Protein 8WWF (pdb70)

Secondary structure (DSSP, 8-state):
-GGG--TT-EEEEESTTSHHHHHHHHHHHHTT-EEEEEES-HHHHHHHHHHH-SSEEEEE--TT-STTHHHHHHHHHTTTSS-SEEEE---------GGG--HHHHHHHHIIIIIHHHHHHHHHHHHHHHHT-EEEEEE--GGGTS--TT-HHHHHHHHHHHHHHHHHHHHHGGGTEEEEEEEE--BSSTTTHHHHHSHHHHHHHHHHSSSSS-B-GGGGHHHHHHHTSGGGTT--S-EEEESTTGGG-/-GGG--TT-EEEEESTTSHHHHHHHHHHHHTT-EEEEEES-HHHHHHHHHHH-SSEEEEE--TT-STTHHHHHHHHHTTTSS-SEEEE---------GGG--HHHHHHHHIIIIIHHHHHHHHHHHHHHHHT-EEEEEE--GGGT---TT-HHHHHHHHHHHHHHHHHHHHHGGGTEEEEEEEE--BSSGGGHHHHHSHHHHHHHHHHSSSSS-B-GGGGHHHHHHHTSGGGTT--S-EEEESTTGGG-/---S--TT-EEEEESTTSHHHHHHHHHHHHTT-EEEEEES-HHHHHHHHHHH-SSEEEEE--TT-STTHHHHHHHHHTTTSS-SEEEE---------GGG--HHHHHHHHIIIIIHHHHHHHHHHHHHHHHT-EEEEEE--GGGTS--TT-HHHHHHHHHHHHHHHHHHHHHGGGTEEEEEEEE-SBSSGGGHHHHHSHHHHHHHHHHSSSSS-B-GGGGHHHHHHHTSGGGTT--S-EEEESTTGGG-/--GGGGGG--TT-EEEEESTTSHHHHHHHHHHHHTT-EEEEEES-HHHHHHHHHHH-SSEEEEE--TT-STTHHHHHHHHHTTTSS-SEEEE---------GGG--HHHHHHHHIIIIIHHHHHHHHHHHHHHHHT-EEEEEE--GGGTS--TT-HHHHHHHHHHHHHHHHHHHHHGGGTEEEEEEEE-SBSSGGGHHHHHSHHHHHHHHHHSSSSS-B-GGGGHHHHHHHTSGGGTT--S-EEEESTTGGG-

Nearest PDB structures (foldseek):
  8wwf-assembly1_C  TM=1.004E+00  e=2.669E-52  Ruegeria pomeroyi DSS-3
  6le3-assembly1_F  TM=9.906E-01  e=7.449E-41  Lentibacter algarum
  3cxr-assembly1_A  TM=9.369E-01  e=1.647E-27  Streptococcus suis 05ZYH33
  4j2h-assembly1_A  TM=9.566E-01  e=4.295E-27  Sinorhizobium meliloti 1021
  5u9p-assembly1_C  TM=9.440E-01  e=1.659E-25  Burkholderia cenocepacia J2315

Radius of gyration: 27.56 Å; Cα contacts (8 Å, |Δi|>4): 2649; chains: 4; bounding box: 61×61×72 Å

Foldseek 3Di:
DLQLAPAPFEEEFEPCLWDLSVLLQLLSQVSHYEYEYEEADPVSVVVSCVPRDHHYHYDHDDQLPPVCLLVVLVVRQPPRHQGQEYELPFAAQPLAAPVRDDPVNLVSRLSNQAVSLVVNCVNRCVRNLVVLAHFYEHAAEVLLPDDDHSCVSVSVSRVNVLVVQLVCCVPPVVSHYAGEYEYEYDEDIPRCCVCVVPPVSLQVLQCLAPQRHHDDSVLVSVVSSCRGGSVCSVPHSYYHYSYNHSVVD/DQQLALAPFEEEFEPCLWDLSVLLQLLSQQRHYEYEYEEQDPVSVVVSCVNRDHHYHYDHDDQLPPVCLLVVLVVSQPPRHQGQEYALPFAAQPLAAPVRDDPVNLVSRLSNQAVSLVVNCVNRCVRNLVVLAHFYEHAAEVLLPDDDHSCVSVSVSRVNVLVVQLVCCVPPVVSHYAGEYEYEYDEDIDRCCVCVVPPVSLQVLLCLAQQRHHDYNVLVSVVSSCRGGSVCSVPHSYYHYSYNHSVVD/DCQLAPAPFEEEFEPCLWDLSVLLQLLSQQRHYAYEYEYADPVSQVVSCVVRPHHYHYDHDDQLPPVCLLVVLVVSQPPPHAGQEYELPFAAQPLAAPVRDDPVNLSSRLRNQPVSLVVNCVNRCVRNLVVLAHFYEHAAEVLLPDDDHSCDSVSVSRVNVLVVQLVCCVVRLVSHYAGEYEYEYDEDTPRCCVCVVPVVSLQVLLCLAPVSHHDYSVLVSSVSSCRGGSVCSVPHSYYHYSYNHSVVD/DPPCVCQLAPAPFEEEFEPCLWDLSVLLQLLSQQSHYAYEYEYADPVSQVVSCVNRPHHYHYDHDDQLCPVCLLVVLVVSCPPRHQGQEYELPFAAQPLAAPVRDDPVNLVSRLRNLPVSLVVNCVNRVVRNLVVLAHFAEHAAEPLLPDDDHSCVSVSVSRVNVLVVQLVCCVVPLVRHYAGEYEYEYDEDTPRCCVCVVPPVSLQVLLCLAQQRHHDYNCLVSVVSSCRGGSVCSVPHSYYHYSHNHSVVD

Sequence (1000 aa):
GYLFSVRGRVACVTGASSGLGRRAATVLAQAGAQVVGVARRADALAEWQAEAGGETHAIPYDLSDRDGLEGLARQVVDPFGAPDILVHAAGINTRQPADEVTPEGWDITLTLNLSVPFFLSQYLVPGMKARGWGRIVNFASLQTTRAFPGGIAYGASKGGVAQMTRAMAEAWSPHGITANALGPGFFRTELTAPVFADPERAARNAAQTCIGRNGEPEDLDGPLLFLCSQASAYVTGQVLMVDGGYTAKGYLFSVRGRVACVTGASSGLGRRAATVLAQAGAQVVGVARRADALAEWQAEAGGETHAIPYDLSDRDGLEGLARQVVDPFGAPDILVHAAGINTRQPADEVTPEGWDITLTLNLSVPFFLSQYLVPGMKARGWGRIVNFASLQTTRAFPGGIAYGASKGGVAQMTRAMAEAWSPHGITANALGPGFFRTELTAPVFADPERAARNAAQTCIGRNGEPEDLDGPLLFLCSQASAYVTGQVLMVDGGYTAKGYLFSVRGRVACVTGASSGLGRRAATVLAQAGAQVVGVARRADALAEWQAEAGGETHAIPYDLSDRDGLEGLARQVVDPFGAPDILVHAAGINTRQPADEVTPEGWDITLTLNLSVPFFLSQYLVPGMKARGWGRIVNFASLQTTRAFPGGIAYGASKGGVAQMTRAMAEAWSPHGITANALGPGFFRTELTAPVFADPERAARNAAQTCIGRNGEPEDLDGPLLFLCSQASAYVTGQVLMVDGGYTAKMADSGYLFSVRGRVACVTGASSGLGRRAATVLAQAGAQVVGVARRADALAEWQAEAGGETHAIPYDLSDRDGLEGLARQVVDPFGAPDILVHAAGINTRQPADEVTPEGWDITLTLNLSVPFFLSQYLVPGMKARGWGRIVNFASLQTTRAFPGGIAYGASKGGVAQMTRAMAEAWSPHGITANALGPGFFRTELTAPVFADPERAARNAAQTCIGRNGEPEDLDGPLLFLCSQASAYVTGQVLMVDGGYTAK

B-factor: mean 19.82, std 10.16, range [7.76, 86.62]

Organism: Ruegeria pomeroyi (strain ATCC 700808 / DSM 15171 / DSS-3) (NCBI:txid246200)

InterPro domains:
  IPR002347 Short-chain dehydrogenase/reductase SDR [PF13561] (19-251)
  IPR002347 Short-chain dehydrogenase/reductase SDR [PR00080] (85-96)
  IPR002347 Short-chain dehydrogenase/reductase SDR [PR00080] (138-146)
  IPR002347 Short-chain dehydrogenase/reductase SDR [PR00080] (158-177)
  IPR002347 Short-chain dehydrogenase/reductase SDR [PR00081] (14-31)
  IPR002347 Short-chain dehydrogenase/reductase SDR [PR00081] (85-96)
  IPR002347 Short-chain dehydrogenase/reductase SDR [PR00081] (132-148)
  IPR002347 Short-chain dehydrogenase/reductase SDR [PR00081] (158-177)
  IPR002347 Short-chain dehydrogenase/reductase SDR [PR00081] (179-196)
  IPR002347 Short-chain dehydrogenase/reductase SDR [PR00081] (214-234)
  IPR020904 Short-chain dehydrogenase/reductase, conserved site [PS00061] (145-173)
  IPR036291 NAD(P)-binding domain superfamily [SSF51735] (11-252)

Solvent-accessible surface area: 32198 Å² total; per-residue (Å²): 76,216,44,10,48,1,194,68,72,8,0,0,0,4,15,0,19,49,26,29,3,46,79,6,0,21,13,0,3,122,32,29,1,46,0,0,0,0,6,184,138,60,78,23,1,58,105,0,63,88,100,0,40,66,98,26,77,23,8,68,29,66,12,47,64,53,146,23,0,91,21,0,6,154,86,0,54,120,42,50,27,24,1,6,0,0,0,8,21,22,25,49,23,47,63,40,64,2,67,104,8,59,72,142,4,0,55,44,0,10,27,29,3,0,4,5,6,0,3,0,0,25,58,8,1,81,20,0,62,94,128,42,34,0,3,1,0,1,16,3,11,6,9,13,67,15,2,31,81,11,3,5,6,22,0,0,0,12,4,0,3,2,0,0,0,44,4,0,0,36,26,0,2,72,86,30,0,5,0,1,0,0,0,14,11,21,4,156,23,101,44,18,48,54,2,26,78,65,105,123,60,14,61,136,17,15,68,52,5,3,37,43,82,24,4,85,60,104,13,8,17,2,0,3,14,0,2,0,0,96,4,0,23,2,1,0,4,22,44,5,18,0,0,0,0,17,29,0,52,78,184,31,9,47,1,172,62,74,7,0,0,0,2,16,0,22,47,26,31,2,44,80,5,0,21,14,0,4,119,27,24,2,54,0,0,0,0,5,182,143,62,77,23,0,56,104,0,61,87,106,2,39,68,105,24,76,23,7,67,32,64,11,45,65,54,148,23,0,93,21,0,6,154,89,0,53,117,42,48,28,26,0,6,0,0,0,7,21,22,27,49,23,46,67,40,64,2,69,104,9,60,73,142,4,0,59,46,0,10,27,28,4,0,4,4,6,0,2,0,0,25,59,5,1,78,22,1,62,95,130,41,35,0,3,1,0,1,18,3,12,5,9,13,65,15,2,33,84,11,3,6,5,25,0,0,0,14,3,0,3,2,0,0,0,42,5,0,0,36,25,0,1,71,86,28,0,5,0,1,0,1,0,14,12,22,4,160,25,105,45,19,46,54,2,26,78,68,103,123,62,15,61,137,16,14,66,52,4,3,36,45,84,21,4,86,61,102,13,9,19,1,0,4,11,0,2,0,0,88,5,0,22,3,0,0,4,21,44,5,18,0,0,0,0,15,29,0,52,88,148,43,7,44,1,164,70,75,8,0,0,0,2,14,0,21,47,25,32,3,43,77,5,0,21,11,0,3,114,5,30,1,47,0,0,0,0,5,184,141,62,83,27,0,57,114,0,61,86,116,2,37,61,102,26,72,22,6,67,30,63,11,45,64,53,150,25,0,94,20,0,6,154,88,0,56,118,41,52,28,24,0,8,0,0,0,7,18,21,27,49,25,46,67,42,63,2,71,106,9,60,75,142,4,0,59,44,0,10,27,27,4,0,3,3,6,0,4,0,0,25,59,5,1,76,21,0,64,95,128,42,34,0,3,1,0,1,18,3,11,5,11,11,66,14,4,31,86,13,3,5,6,22,0,0,0,12,4,0,2,2,0,0,1,42,4,0,0,37,27,0,2,71,87,31,0,5,0,1,0,1,0,14,11,20,3,157,24,101,45,18,47,56,3,21,82,68,101,125,63,16,61,140,17,15,67,53,4,4,36,43,82,22,2,86,55,104,13,8,13,1,0,3,2,0,1,0,0,91,6,0,23,4,0,0,4,21,43,5,19,0,0,0,0,15,28,0,50,127,24,134,25,16,135,49,8,44,2,197,69,75,8,0,0,0,2,16,0,21,48,26,31,3,40,77,6,0,18,14,0,3,120,29,31,1,44,0,0,0,0,4,181,140,66,82,22,0,57,106,0,62,85,109,3,38,68,97,25,77,23,6,65,32,66,11,48,62,56,150,24,0,93,22,0,7,153,87,0,55,119,42,51,29,22,0,8,0,0,0,7,18,21,27,50,24,46,60,40,64,2,68,106,8,60,73,140,4,0,57,43,0,10,26,27,3,0,4,4,6,0,3,0,0,24,58,6,0,80,21,0,64,93,125,42,35,0,3,1,0,2,16,2,11,4,8,12,65,15,2,30,82,12,2,6,5,25,0,0,0,12,5,0,3,3,0,0,0,41,5,0,0,36,27,1,2,71,87,30,0,5,0,1,0,1,0,15,12,20,3,153,20,99,48,20,47,57,2,23,79,69,103,124,59,15,60,140,18,15,67,51,5,4,36,44,81,20,1,86,59,104,13,8,18,1,0,3,8,0,2,0,0,92,6,0,21,2,0,0,4,21,43,5,19,0,1,0,0,16,28,0,50

Structure (mmCIF, N/CA/C/O backbone):
data_8WWF
#
_entry.id   8WWF
#
_cell.length_a   56.140
_cell.length_b   56.156
_cell.length_c   76.185
_cell.angle_alpha   96.27
_cell.angle_beta   105.96
_cell.angle_gamma   90.70
#
_symmetry.space_group_name_H-M   'P 1'
#
loop_
_entity.id
_entity.type
_entity.pdbx_description
1 polymer '(R)-DHPS dehydrogenase HpsO'
2 water water
#
loop_
_atom_site.group_PDB
_atom_site.id
_atom_site.type_symbol
_atom_site.label_atom_id
_atom_site.label_alt_id
_atom_site.label_comp_id
_atom_site.label_asym_id
_atom_site.label_entity_id
_atom_site.label_seq_id
_atom_site.pdbx_PDB_ins_code
_atom_site.Cartn_x
_atom_site.Cartn_y
_atom_site.Cartn_z
_atom_site.occupancy
_atom_site.B_iso_or_equiv
_atom_site.auth_seq_id
_atom_site.auth_comp_id
_atom_site.auth_asym_id
_atom_site.auth_atom_id
_atom_site.pdbx_PDB_model_num
ATOM 1 N N . GLY A 1 5 ? 34.868 41.787 60.904 1.00 46.23 5 GLY A N 1
ATOM 2 C CA . GLY A 1 5 ? 34.840 43.277 61.155 1.00 46.32 5 GLY A CA 1
ATOM 3 C C . GLY A 1 5 ? 36.214 43.955 61.196 1.00 46.18 5 GLY A C 1
ATOM 4 O O . GLY A 1 5 ? 36.377 45.070 60.618 1.00 39.16 5 GLY A O 1
ATOM 5 N N . TYR A 1 6 ? 37.153 43.314 61.938 1.00 41.46 6 TYR A N 1
ATOM 6 C CA . TYR A 1 6 ? 38.643 43.521 61.913 1.00 38.42 6 TYR A CA 1
ATOM 7 C C . TYR A 1 6 ? 39.169 43.589 60.478 1.00 26.73 6 TYR A C 1
ATOM 8 O O . TYR A 1 6 ? 40.188 44.183 60.098 1.00 25.15 6 TYR A O 1
ATOM 17 N N . LEU A 1 7 ? 38.511 42.792 59.691 1.00 26.05 7 LEU A N 1
ATOM 18 C CA . LEU A 1 7 ? 38.761 42.730 58.276 1.00 21.74 7 LEU A CA 1
ATOM 19 C C . LEU A 1 7 ? 38.815 44.110 57.621 1.00 17.90 7 LEU A C 1
ATOM 20 O O . LEU A 1 7 ? 39.501 44.284 56.598 1.00 17.93 7 LEU A O 1
ATOM 25 N N . PHE A 1 8 ? 37.976 45.039 58.105 1.00 17.16 8 PHE A N 1
ATOM 26 C CA . PHE A 1 8 ? 37.810 46.384 57.508 1.00 16.75 8 PHE A CA 1
ATOM 27 C C . PHE A 1 8 ? 38.614 47.508 58.201 1.00 17.91 8 PHE A C 1
ATOM 28 O O . PHE A 1 8 ? 38.517 48.689 57.845 1.00 17.94 8 PHE A O 1
ATOM 36 N N . SER A 1 9 ? 39.454 47.098 59.155 1.00 17.44 9 SER A N 1
ATOM 37 C CA . SER A 1 9 ? 40.243 48.081 59.910 1.00 18.03 9 SER A CA 1
ATOM 38 C C . SER A 1 9 ? 41.379 48.791 59.150 1.00 17.65 9 SER A C 1
ATOM 39 O O . SER A 1 9 ? 42.052 48.194 58.352 1.00 16.87 9 SER A O 1
ATOM 42 N N . VAL A 1 10 ? 41.580 50.059 59.472 1.00 14.98 10 VAL A N 1
ATOM 43 C CA . VAL A 1 10 ? 42.736 50.771 59.037 1.00 16.60 10 VAL A CA 1
ATOM 44 C C . VAL A 1 10 ? 43.455 51.324 60.260 1.00 17.89 10 VAL A C 1
ATOM 45 O O . VAL A 1 10 ? 44.283 52.181 60.118 1.00 18.45 10 VAL A O 1
ATOM 49 N N . ARG A 1 11 ? 43.106 50.829 61.444 1.00 20.20 11 ARG A N 1
ATOM 50 C CA . ARG A 1 11 ? 43.751 51.358 62.673 1.00 22.02 11 ARG A CA 1
ATOM 51 C C . ARG A 1 11 ? 45.214 51.000 62.668 1.00 22.07 11 ARG A C 1
ATOM 52 O O . ARG A 1 11 ? 45.561 49.862 62.368 1.00 22.03 11 ARG A O 1
ATOM 60 N N . GLY A 1 12 ? 46.077 51.959 63.030 1.00 23.60 12 GLY A N 1
ATOM 61 C CA . GLY A 1 12 ? 47.529 51.748 63.048 1.00 25.96 12 GLY A CA 1
ATOM 62 C C . GLY A 1 12 ? 48.210 51.719 61.669 1.00 26.51 12 GLY A C 1
ATOM 63 O O . GLY A 1 12 ? 49.383 51.486 61.561 1.00 26.49 12 GLY A O 1
ATOM 64 N N . ARG A 1 13 ? 47.447 51.910 60.593 1.00 21.50 13 ARG A N 1
ATOM 65 C CA . ARG A 1 13 ? 48.038 52.118 59.297 1.00 20.46 13 ARG A CA 1
ATOM 66 C C . ARG A 1 13 ? 48.358 53.592 59.079 1.00 18.31 13 ARG A C 1
ATOM 67 O O . ARG A 1 13 ? 47.762 54.501 59.757 1.00 22.77 13 ARG A O 1
ATOM 75 N N . VAL A 1 14 ? 49.290 53.841 58.153 1.00 16.16 14 VAL A N 1
ATOM 76 C CA . VAL A 1 14 ? 49.646 55.159 57.714 1.00 14.70 14 VAL A CA 1
ATOM 77 C C . VAL A 1 14 ? 49.077 55.408 56.327 1.00 15.94 14 VAL A C 1
ATOM 78 O O . VAL A 1 14 ? 49.381 54.598 55.444 1.00 16.34 14 VAL A O 1
ATOM 82 N N . ALA A 1 15 ? 48.388 56.530 56.124 1.00 15.74 15 ALA A N 1
ATOM 83 C CA . ALA A 1 15 ? 47.825 56.851 54.791 1.00 14.32 15 ALA A CA 1
ATOM 84 C C . ALA A 1 15 ? 48.300 58.191 54.322 1.00 16.09 15 ALA A C 1
ATOM 85 O O . ALA A 1 15 ? 48.385 59.168 55.092 1.00 18.54 15 ALA A O 1
ATOM 87 N N . CYS A 1 16 ? 48.456 58.295 53.007 1.00 13.84 16 CYS A N 1
ATOM 88 C CA . CYS A 1 16 ? 48.702 59.584 52.407 1.00 13.93 16 CYS A CA 1
ATOM 89 C C . CYS A 1 16 ? 47.522 59.800 51.482 1.00 14.54 16 CYS A C 1
ATOM 90 O O . CYS A 1 16 ? 47.284 58.943 50.643 1.00 14.97 16 CYS A O 1
ATOM 93 N N . VAL A 1 17 ? 46.887 60.947 51.578 1.00 13.85 17 VAL A N 1
ATOM 94 C CA . VAL A 1 17 ? 45.778 61.304 50.693 1.00 14.99 17 VAL A CA 1
ATOM 95 C C . VAL A 1 17 ? 46.095 62.614 50.039 1.00 14.58 17 VAL A C 1
ATOM 96 O O . VAL A 1 17 ? 46.268 63.683 50.690 1.00 15.50 17 VAL A O 1
ATOM 100 N N . THR A 1 18 ? 46.111 62.609 48.700 1.00 14.54 18 THR A N 1
ATOM 101 C CA . THR A 1 18 ? 46.237 63.821 47.944 1.00 14.03 18 THR A CA 1
ATOM 102 C C . THR A 1 18 ? 44.882 64.405 47.654 1.00 13.81 18 THR A C 1
ATOM 103 O O . THR A 1 18 ? 43.839 63.731 47.718 1.00 15.80 18 THR A O 1
ATOM 107 N N . GLY A 1 19 ? 44.878 65.721 47.494 1.00 16.20 19 GLY A N 1
ATOM 108 C CA . GLY A 1 19 ? 43.614 66.461 47.323 1.00 16.46 19 GLY A CA 1
ATOM 109 C C . GLY A 1 19 ? 42.832 66.575 48.604 1.00 16.31 19 GLY A C 1
ATOM 110 O O . GLY A 1 19 ? 41.587 66.511 48.610 1.00 15.49 19 GLY A O 1
ATOM 111 N N . ALA A 1 20 ? 43.538 66.648 49.734 1.00 17.74 20 ALA A N 1
ATOM 112 C CA . ALA A 1 20 ? 42.864 66.496 51.001 1.00 18.08 20 ALA A CA 1
ATOM 113 C C . ALA A 1 20 ? 42.192 67.774 51.497 1.00 21.22 20 ALA A C 1
ATOM 114 O O . ALA A 1 20 ? 41.570 67.752 52.523 1.00 21.56 20 ALA A O 1
ATOM 116 N N . SER A 1 21 ? 42.316 68.885 50.793 1.00 20.89 21 SER A N 1
ATOM 117 C CA . SER A 1 21 ? 41.725 70.144 51.302 1.00 21.27 21 SER A CA 1
ATOM 118 C C . SER A 1 21 ? 40.280 70.363 50.842 1.00 21.79 21 SER A C 1
ATOM 119 O O . SER A 1 21 ? 39.570 71.194 51.401 1.00 21.03 21 SER A O 1
ATOM 122 N N . SER A 1 22 ? 39.800 69.579 49.880 1.00 21.05 22 SER A N 1
ATOM 123 C CA . SER A 1 22 ? 38.422 69.712 49.434 1.00 20.10 22 SER A CA 1
ATOM 124 C C . SER A 1 22 ? 37.859 68.413 48.863 1.00 16.78 22 SER A C 1
ATOM 125 O O . SER A 1 22 ? 38.579 67.501 48.565 1.00 15.74 22 SER A O 1
ATOM 128 N N . GLY A 1 23 ? 36.572 68.375 48.721 1.00 21.69 23 GLY A N 1
ATOM 129 C CA . GLY A 1 23 ? 35.964 67.413 47.827 1.00 18.95 23 GLY A CA 1
ATOM 130 C C . GLY A 1 23 ? 36.033 66.025 48.406 1.00 18.10 23 GLY A C 1
ATOM 131 O O . GLY A 1 23 ? 36.016 65.729 49.684 1.00 18.99 23 GLY A O 1
ATOM 132 N N . LEU A 1 24 ? 36.131 65.099 47.494 1.00 18.85 24 LEU A N 1
ATOM 133 C CA . LEU A 1 24 ? 36.186 63.701 47.908 1.00 15.74 24 LEU A CA 1
ATOM 134 C C . LEU A 1 24 ? 37.506 63.340 48.611 1.00 17.64 24 LEU A C 1
ATOM 135 O O . LEU A 1 24 ? 37.495 62.468 49.504 1.00 18.22 24 LEU A O 1
ATOM 140 N N . GLY A 1 25 ? 38.603 64.009 48.275 1.00 15.48 25 GLY A N 1
ATOM 141 C CA . GLY A 1 25 ? 39.847 63.754 48.980 1.00 14.76 25 GLY A CA 1
ATOM 142 C C . GLY A 1 25 ? 39.770 64.112 50.472 1.00 16.49 25 GLY A C 1
ATOM 143 O O . GLY A 1 25 ? 40.282 63.398 51.351 1.00 14.04 25 GLY A O 1
ATOM 144 N N . ARG A 1 26 ? 39.123 65.252 50.735 1.00 16.59 26 ARG A N 1
ATOM 145 C CA . ARG A 1 26 ? 38.933 65.672 52.117 1.00 19.04 26 ARG A CA 1
ATOM 146 C C . ARG A 1 26 ? 38.089 64.712 52.876 1.00 18.98 26 ARG A C 1
ATOM 147 O O . ARG A 1 26 ? 38.390 64.377 54.041 1.00 17.04 26 ARG A O 1
ATOM 155 N N . ARG A 1 27 ? 36.996 64.217 52.254 1.00 16.25 27 ARG A N 1
ATOM 156 C CA . ARG A 1 27 ? 36.198 63.200 52.877 1.00 17.41 27 ARG A CA 1
ATOM 157 C C . ARG A 1 27 ? 37.056 61.968 53.140 1.00 16.32 27 ARG A C 1
ATOM 158 O O . ARG A 1 27 ? 36.995 61.442 54.214 1.00 17.54 27 ARG A O 1
ATOM 166 N N . ALA A 1 28 ? 37.867 61.528 52.156 1.00 16.07 28 ALA A N 1
ATOM 167 C CA . ALA A 1 28 ? 38.605 60.267 52.309 1.00 13.09 28 ALA A CA 1
ATOM 168 C C . ALA A 1 28 ? 39.609 60.385 53.510 1.00 13.86 28 ALA A C 1
ATOM 169 O O . ALA A 1 28 ? 39.749 59.462 54.379 1.00 14.80 28 ALA A O 1
ATOM 171 N N . ALA A 1 29 ? 40.257 61.549 53.547 1.00 13.81 29 ALA A N 1
ATOM 172 C CA . ALA A 1 29 ? 41.307 61.832 54.530 1.00 13.20 29 ALA A CA 1
ATOM 173 C C . ALA A 1 29 ? 40.702 61.865 55.956 1.00 15.14 29 ALA A C 1
ATOM 174 O O . ALA A 1 29 ? 41.246 61.235 56.832 1.00 16.60 29 ALA A O 1
ATOM 176 N N . THR A 1 30 ? 39.508 62.434 56.066 1.00 15.33 30 THR A N 1
ATOM 177 C CA . THR A 1 30 ? 38.763 62.454 57.344 1.00 17.91 30 THR A CA 1
ATOM 178 C C . THR A 1 30 ? 38.253 61.074 57.758 1.00 16.67 30 THR A C 1
ATOM 179 O O . THR A 1 30 ? 38.451 60.682 58.879 1.00 19.45 30 THR A O 1
ATOM 183 N N . VAL A 1 31 ? 37.620 60.297 56.838 1.00 15.27 31 VAL A N 1
ATOM 184 C CA . VAL A 1 31 ? 37.202 58.946 57.120 1.00 16.80 31 VAL A CA 1
ATOM 185 C C . VAL A 1 31 ? 38.372 58.114 57.656 1.00 15.02 31 VAL A C 1
ATOM 186 O O . VAL A 1 31 ? 38.236 57.401 58.631 1.00 17.81 31 VAL A O 1
ATOM 190 N N . LEU A 1 32 ? 39.510 58.154 56.959 1.00 16.27 32 LEU A N 1
ATOM 191 C CA . LEU A 1 32 ? 40.686 57.366 57.331 1.00 16.03 32 LEU A CA 1
ATOM 192 C C . LEU A 1 32 ? 41.184 57.824 58.756 1.00 15.77 32 LEU A C 1
ATOM 193 O O . LEU A 1 32 ? 41.469 56.944 59.602 1.00 16.42 32 LEU A O 1
ATOM 198 N N . ALA A 1 33 ? 41.204 59.126 58.980 1.00 18.12 33 ALA A N 1
ATOM 199 C CA . ALA A 1 33 ? 41.623 59.652 60.291 1.00 18.90 33 ALA A CA 1
ATOM 200 C C . ALA A 1 33 ? 40.665 59.233 61.395 1.00 19.48 33 ALA A C 1
ATOM 201 O O . ALA A 1 33 ? 41.074 58.762 62.477 1.00 19.38 33 ALA A O 1
ATOM 203 N N . GLN A 1 34 ? 39.355 59.330 61.135 1.00 20.58 34 GLN A N 1
ATOM 204 C CA . GLN A 1 34 ? 38.365 58.893 62.134 1.00 19.21 34 GLN A CA 1
ATOM 205 C C . GLN A 1 34 ? 38.346 57.396 62.343 1.00 21.38 34 GLN A C 1
ATOM 206 O O . GLN A 1 34 ? 37.906 56.927 63.368 1.00 21.45 34 GLN A O 1
ATOM 212 N N . ALA A 1 35 ? 38.817 56.613 61.361 1.00 19.52 35 ALA A N 1
ATOM 213 C CA . ALA A 1 35 ? 38.894 55.175 61.474 1.00 17.17 35 ALA A CA 1
ATOM 214 C C . ALA A 1 35 ? 40.188 54.717 62.139 1.00 16.57 35 ALA A C 1
ATOM 215 O O . ALA A 1 35 ? 40.459 53.522 62.276 1.00 20.15 35 ALA A O 1
ATOM 217 N N . GLY A 1 36 ? 41.024 55.694 62.505 1.00 18.36 36 GLY A N 1
ATOM 218 C CA . GLY A 1 36 ? 42.248 55.443 63.226 1.00 17.02 36 GLY A CA 1
ATOM 219 C C . GLY A 1 36 ? 43.529 55.283 62.484 1.00 20.02 36 GLY A C 1
ATOM 220 O O . GLY A 1 36 ? 44.545 54.786 63.055 1.00 19.69 36 GLY A O 1
ATOM 221 N N . ALA A 1 37 ? 43.516 55.573 61.174 1.00 19.45 37 ALA A N 1
ATOM 222 C CA . ALA A 1 37 ? 44.771 55.666 60.458 1.00 18.77 37 ALA A CA 1
ATOM 223 C C . ALA A 1 37 ? 45.476 56.987 60.780 1.00 16.34 37 ALA A C 1
ATOM 224 O O . ALA A 1 37 ? 44.810 58.023 60.991 1.00 17.97 37 ALA A O 1
ATOM 226 N N . GLN A 1 38 ? 46.796 56.990 60.770 1.00 17.41 38 GLN A N 1
ATOM 227 C CA . GLN A 1 38 ? 47.527 58.217 60.780 1.00 15.79 38 GLN A CA 1
ATOM 228 C C . GLN A 1 38 ? 47.582 58.754 59.352 1.00 17.44 38 GLN A C 1
ATOM 229 O O . GLN A 1 38 ? 48.125 58.125 58.440 1.00 18.56 38 GLN A O 1
ATOM 235 N N . VAL A 1 39 ? 47.103 59.964 59.188 1.00 15.43 39 VAL A N 1
ATOM 236 C CA . VAL A 1 39 ? 46.881 60.492 57.820 1.00 16.45 39 VAL A CA 1
ATOM 237 C C . VAL A 1 39 ? 47.695 61.698 57.477 1.00 16.85 39 VAL A C 1
ATOM 238 O O . VAL A 1 39 ? 47.603 62.776 58.121 1.00 17.67 39 VAL A O 1
ATOM 242 N N . VAL A 1 40 ? 48.399 61.584 56.349 1.00 17.19 40 VAL A N 1
ATOM 243 C CA . VAL A 1 40 ? 49.099 62.675 55.768 1.00 17.91 40 VAL A CA 1
ATOM 244 C C . VAL A 1 40 ? 48.240 63.222 54.591 1.00 18.57 40 VAL A C 1
ATOM 245 O O . VAL A 1 40 ? 48.060 62.547 53.604 1.00 17.94 40 VAL A O 1
ATOM 249 N N . GLY A 1 41 ? 47.786 64.465 54.723 1.00 15.56 41 GLY A N 1
ATOM 250 C CA . GLY A 1 41 ? 46.939 65.121 53.769 1.00 17.39 41 GLY A CA 1
ATOM 251 C C . GLY A 1 41 ? 47.804 66.082 53.002 1.00 18.58 41 GLY A C 1
ATOM 252 O O . GLY A 1 41 ? 48.577 66.898 53.599 1.00 19.41 41 GLY A O 1
ATOM 253 N N . VAL A 1 42 ? 47.723 65.972 51.679 1.00 15.73 42 VAL A N 1
ATOM 254 C CA . VAL A 1 42 ? 48.426 66.833 50.780 1.00 17.64 42 VAL A CA 1
ATOM 255 C C . VAL A 1 42 ? 47.447 67.644 49.912 1.00 19.87 42 VAL A C 1
ATOM 256 O O . VAL A 1 42 ? 46.521 67.064 49.368 1.00 20.41 42 VAL A O 1
ATOM 260 N N . ALA A 1 43 ? 47.706 68.964 49.762 1.00 18.45 43 ALA A N 1
ATOM 261 C CA . ALA A 1 43 ? 46.951 69.813 48.927 1.00 18.54 43 ALA A CA 1
ATOM 262 C C . ALA A 1 43 ? 47.691 71.140 48.793 1.00 20.15 43 ALA A C 1
ATOM 263 O O . ALA A 1 43 ? 48.655 71.350 49.503 1.00 20.86 43 ALA A O 1
ATOM 265 N N . ARG A 1 44 ? 47.229 72.017 47.910 1.00 22.57 44 ARG A N 1
ATOM 266 C CA . ARG A 1 44 ? 47.954 73.296 47.641 1.00 24.99 44 ARG A CA 1
ATOM 267 C C . ARG A 1 44 ? 48.098 74.249 48.883 1.00 28.02 44 ARG A C 1
ATOM 268 O O . ARG A 1 44 ? 49.184 74.771 49.176 1.00 30.22 44 ARG A O 1
ATOM 276 N N . ARG A 1 45 ? 46.988 74.458 49.548 1.00 28.98 45 ARG A N 1
ATOM 277 C CA . ARG A 1 45 ? 46.753 75.577 50.437 1.00 36.52 45 ARG A CA 1
ATOM 278 C C . ARG A 1 45 ? 46.831 75.152 51.869 1.00 34.26 45 ARG A C 1
ATOM 279 O O . ARG A 1 45 ? 45.988 74.354 52.347 1.00 36.11 45 ARG A O 1
ATOM 287 N N . ALA A 1 46 ? 47.830 75.682 52.544 1.00 35.49 46 ALA A N 1
ATOM 288 C CA . ALA A 1 46 ? 47.959 75.477 53.972 1.00 34.07 46 ALA A CA 1
ATOM 289 C C . ALA A 1 46 ? 46.696 75.822 54.747 1.00 34.35 46 ALA A C 1
ATOM 290 O O . ALA A 1 46 ? 46.380 75.154 55.706 1.00 28.28 46 ALA A O 1
ATOM 292 N N . ASP A 1 47 ? 45.993 76.887 54.398 1.00 37.01 47 ASP A N 1
ATOM 293 C CA . ASP A 1 47 ? 44.846 77.298 55.256 1.00 37.87 47 ASP A CA 1
ATOM 294 C C . ASP A 1 47 ? 43.704 76.316 55.088 1.00 30.64 47 ASP A C 1
ATOM 295 O O . ASP A 1 47 ? 43.013 75.954 56.059 1.00 29.00 47 ASP A O 1
ATOM 300 N N . ALA A 1 48 ? 43.540 75.786 53.877 1.00 27.57 48 ALA A N 1
ATOM 301 C CA . ALA A 1 48 ? 42.535 74.768 53.714 1.00 26.26 48 ALA A CA 1
ATOM 302 C C . ALA A 1 48 ? 42.898 73.462 54.401 1.00 22.53 48 ALA A C 1
ATOM 303 O O . ALA A 1 48 ? 42.025 72.791 54.955 1.00 22.70 48 ALA A O 1
ATOM 305 N N . LEU A 1 49 ? 44.182 73.084 54.365 1.00 23.55 49 LEU A N 1
ATOM 306 C CA . LEU A 1 49 ? 44.608 71.901 55.107 1.00 22.38 49 LEU A CA 1
ATOM 307 C C . LEU A 1 49 ? 44.409 72.060 56.607 1.00 21.63 49 LEU A C 1
ATOM 308 O O . LEU A 1 49 ? 44.101 71.108 57.308 1.00 20.17 49 LEU A O 1
ATOM 313 N N . ALA A 1 50 ? 44.535 73.280 57.102 1.00 22.32 50 ALA A N 1
ATOM 314 C CA . ALA A 1 50 ? 44.423 73.468 58.577 1.00 25.96 50 ALA A CA 1
ATOM 315 C C . ALA A 1 50 ? 42.957 73.304 59.039 1.00 25.26 50 ALA A C 1
ATOM 316 O O . ALA A 1 50 ? 42.631 72.683 60.086 1.00 24.93 50 ALA A O 1
ATOM 318 N N . GLU A 1 51 ? 42.060 73.789 58.212 1.00 29.41 51 GLU A N 1
ATOM 319 C CA . GLU A 1 51 ? 40.637 73.542 58.464 1.00 31.34 51 GLU A CA 1
ATOM 320 C C . GLU A 1 51 ? 40.363 72.031 58.382 1.00 27.38 51 GLU A C 1
ATOM 321 O O . GLU A 1 51 ? 39.640 71.417 59.217 1.00 26.91 51 GLU A O 1
ATOM 327 N N . TRP A 1 52 ? 40.951 71.376 57.377 1.00 25.12 52 TRP A N 1
ATOM 328 C CA . TRP A 1 52 ? 40.775 69.919 57.306 1.00 22.89 52 TRP A CA 1
ATOM 329 C C . TRP A 1 52 ? 41.185 69.205 58.647 1.00 22.09 52 TRP A C 1
ATOM 330 O O . TRP A 1 52 ? 40.454 68.325 59.201 1.00 21.05 52 TRP A O 1
ATOM 341 N N . GLN A 1 53 ? 42.359 69.587 59.175 1.00 23.07 53 GLN A N 1
ATOM 342 C CA . GLN A 1 53 ? 42.950 68.941 60.336 1.00 21.96 53 GLN A CA 1
ATOM 343 C C . GLN A 1 53 ? 42.008 69.180 61.544 1.00 24.57 53 GLN A C 1
ATOM 344 O O . GLN A 1 53 ? 41.742 68.291 62.342 1.00 24.87 53 GLN A O 1
ATOM 350 N N . ALA A 1 54 ? 41.440 70.384 61.584 1.00 30.87 54 ALA A N 1
ATOM 351 C CA . ALA A 1 54 ? 40.471 70.765 62.642 1.00 29.34 54 ALA A CA 1
ATOM 352 C C . ALA A 1 54 ? 39.206 69.857 62.655 1.00 33.80 54 ALA A C 1
ATOM 353 O O . ALA A 1 54 ? 38.805 69.362 63.708 1.00 39.77 54 ALA A O 1
ATOM 355 N N . GLU A 1 55 ? 38.609 69.619 61.490 1.00 33.97 55 GLU A N 1
ATOM 356 C CA . GLU A 1 55 ? 37.474 68.712 61.342 1.00 35.54 55 GLU A CA 1
ATOM 357 C C . GLU A 1 55 ? 37.793 67.253 61.524 1.00 30.51 55 GLU A C 1
ATOM 358 O O . GLU A 1 55 ? 36.949 66.463 61.961 1.00 33.66 55 GLU A O 1
ATOM 364 N N . ALA A 1 56 ? 38.995 66.855 61.141 1.00 28.52 56 ALA A N 1
ATOM 365 C CA . ALA A 1 56 ? 39.275 65.436 60.958 1.00 27.79 56 ALA A CA 1
ATOM 366 C C . ALA A 1 56 ? 39.465 64.688 62.250 1.00 30.78 56 ALA A C 1
ATOM 367 O O . ALA A 1 56 ? 39.171 63.508 62.307 1.00 28.40 56 ALA A O 1
ATOM 369 N N . GLY A 1 57 ? 40.008 65.355 63.278 1.00 31.43 57 GLY A N 1
ATOM 370 C CA . GLY A 1 57 ? 40.347 64.669 64.502 1.00 27.39 57 GLY A CA 1
ATOM 371 C C . GLY A 1 57 ? 41.440 63.660 64.253 1.00 27.40 57 GLY A C 1
ATOM 372 O O . GLY A 1 57 ? 42.217 63.784 63.292 1.00 27.64 57 GLY A O 1
ATOM 373 N N . GLY A 1 58 ? 41.409 62.586 65.042 1.00 27.78 58 GLY A N 1
ATOM 374 C CA . GLY A 1 58 ? 42.463 61.574 65.075 1.00 28.85 58 GLY A CA 1
ATOM 375 C C . GLY A 1 58 ? 43.848 62.176 65.055 1.00 27.90 58 GLY A C 1
ATOM 376 O O . GLY A 1 58 ? 44.078 63.193 65.660 1.00 28.47 58 GLY A O 1
ATOM 377 N N . GLU A 1 59 ? 44.729 61.590 64.263 1.00 25.76 59 GLU A N 1
ATOM 378 C CA . GLU A 1 59 ? 46.153 61.931 64.181 1.00 25.20 59 GLU A CA 1
ATOM 379 C C . GLU A 1 59 ? 46.457 62.168 62.716 1.00 22.64 59 GLU A C 1
ATOM 380 O O . GLU A 1 59 ? 46.384 61.217 61.907 1.00 21.49 59 GLU A O 1
ATOM 386 N N . THR A 1 60 ? 46.745 63.402 62.384 1.00 23.05 60 THR A N 1
ATOM 387 C CA . THR A 1 60 ? 46.987 63.815 61.011 1.00 22.57 60 THR A CA 1
ATOM 388 C C . THR A 1 60 ? 48.191 64.735 60.934 1.00 25.54 60 THR A C 1
ATOM 389 O O . THR A 1 60 ? 48.671 65.249 61.980 1.00 24.26 60 THR A O 1
ATOM 393 N N . HIS A 1 61 ? 48.656 64.953 59.712 1.00 21.56 61 HIS A N 1
ATOM 394 C CA . HIS A 1 61 ? 49.678 65.884 59.359 1.00 22.52 61 HIS A CA 1
ATOM 395 C C . HIS A 1 61 ? 49.360 66.450 57.956 1.00 22.14 61 HIS A C 1
ATOM 396 O O . HIS A 1 61 ? 48.943 65.684 57.050 1.00 21.67 61 HIS A O 1
ATOM 403 N N . ALA A 1 62 ? 49.515 67.757 57.794 1.00 20.02 62 ALA A N 1
ATOM 404 C CA . ALA A 1 62 ? 49.299 68.493 56.561 1.00 22.02 62 ALA A CA 1
ATOM 405 C C . ALA A 1 62 ? 50.589 68.864 55.853 1.00 24.47 62 ALA A C 1
ATOM 406 O O . ALA A 1 62 ? 51.546 69.327 56.494 1.00 27.89 62 ALA A O 1
ATOM 408 N N . ILE A 1 63 ? 50.615 68.709 54.524 1.00 24.23 63 ILE A N 1
ATOM 409 C CA . ILE A 1 63 ? 51.720 69.157 53.716 1.00 22.01 63 ILE A CA 1
ATOM 410 C C . ILE A 1 63 ? 51.229 69.974 52.533 1.00 23.79 63 ILE A C 1
ATOM 411 O O . ILE A 1 63 ? 50.637 69.421 51.559 1.00 20.44 63 ILE A O 1
ATOM 416 N N . PRO A 1 64 ? 51.482 71.301 52.552 1.00 21.64 64 PRO A N 1
ATOM 417 C CA . PRO A 1 64 ? 51.141 72.124 51.440 1.00 23.01 64 PRO A CA 1
ATOM 418 C C . PRO A 1 64 ? 52.101 71.892 50.290 1.00 21.58 64 PRO A C 1
ATOM 419 O O . PRO A 1 64 ? 53.323 71.922 50.441 1.00 21.44 64 PRO A O 1
ATOM 423 N N . TYR A 1 65 ? 51.559 71.504 49.142 1.00 20.36 65 TYR A N 1
ATOM 424 C CA . TYR A 1 65 ? 52.388 71.209 48.002 1.00 17.49 65 TYR A CA 1
ATOM 425 C C . TYR A 1 65 ? 51.557 71.399 46.763 1.00 18.52 65 TYR A C 1
ATOM 426 O O . TYR A 1 65 ? 50.396 70.999 46.784 1.00 18.89 65 TYR A O 1
ATOM 435 N N . ASP A 1 66 ? 52.147 71.945 45.704 1.00 18.49 66 ASP A N 1
ATOM 436 C CA . ASP A 1 66 ? 51.457 72.165 44.423 1.00 18.90 66 ASP A CA 1
ATOM 437 C C . ASP A 1 66 ? 51.783 70.971 43.544 1.00 18.29 66 ASP A C 1
ATOM 438 O O . ASP A 1 66 ? 52.927 70.798 43.016 1.00 19.66 66 ASP A O 1
ATOM 443 N N . LEU A 1 67 ? 50.831 70.089 43.492 1.00 20.86 67 LEU A N 1
ATOM 444 C CA . LEU A 1 67 ? 51.063 68.798 42.833 1.00 25.52 67 LEU A CA 1
ATOM 445 C C . LEU A 1 67 ? 51.271 68.941 41.323 1.00 27.90 67 LEU A C 1
ATOM 446 O O . LEU A 1 67 ? 51.657 67.999 40.682 1.00 33.43 67 LEU A O 1
ATOM 451 N N . SER A 1 68 ? 51.085 70.136 40.747 1.00 28.00 68 SER A N 1
ATOM 452 C CA . SER A 1 68 ? 51.479 70.381 39.362 1.00 24.40 68 SER A CA 1
ATOM 453 C C . SER A 1 68 ? 52.987 70.420 39.165 1.00 27.63 68 SER A C 1
ATOM 454 O O . SER A 1 68 ? 53.455 70.400 38.022 1.00 24.85 68 SER A O 1
ATOM 457 N N . ASP A 1 69 ? 53.744 70.526 40.281 1.00 25.80 69 ASP A N 1
ATOM 458 C CA . ASP A 1 69 ? 55.244 70.496 40.299 1.00 28.94 69 ASP A CA 1
ATOM 459 C C . ASP A 1 69 ? 55.672 69.033 40.374 1.00 27.72 69 ASP A C 1
ATOM 460 O O . ASP A 1 69 ? 55.737 68.438 41.458 1.00 27.62 69 ASP A O 1
ATOM 465 N N . ARG A 1 70 ? 55.950 68.467 39.221 1.00 30.21 70 ARG A N 1
ATOM 466 C CA . ARG A 1 70 ? 56.500 67.097 39.132 1.00 30.47 70 ARG A CA 1
ATOM 467 C C . ARG A 1 70 ? 57.964 66.902 39.456 1.00 33.58 70 ARG A C 1
ATOM 468 O O . ARG A 1 70 ? 58.368 65.809 39.927 1.00 34.81 70 ARG A O 1
ATOM 476 N N . ASP A 1 71 ? 58.753 67.940 39.211 1.00 32.83 71 ASP A N 1
ATOM 477 C CA . ASP A 1 71 ? 60.149 67.944 39.538 1.00 35.12 71 ASP A CA 1
ATOM 478 C C . ASP A 1 71 ? 60.318 67.758 41.036 1.00 31.31 71 ASP A C 1
ATOM 479 O O . ASP A 1 71 ? 61.286 67.165 41.450 1.00 30.75 71 ASP A O 1
ATOM 484 N N . GLY A 1 72 ? 59.395 68.284 41.832 1.00 27.70 72 GLY A N 1
ATOM 485 C CA . GLY A 1 72 ? 59.556 68.274 43.259 1.00 24.81 72 GLY A CA 1
ATOM 486 C C . GLY A 1 72 ? 58.940 67.074 43.923 1.00 22.80 72 GLY A C 1
ATOM 487 O O . GLY A 1 72 ? 58.865 66.981 45.183 1.00 22.67 72 GLY A O 1
ATOM 488 N N . LEU A 1 73 ? 58.385 66.175 43.118 1.00 22.06 73 LEU A N 1
ATOM 489 C CA . LEU A 1 73 ? 57.570 65.130 43.711 1.00 21.86 73 LEU A CA 1
ATOM 490 C C . LEU A 1 73 ? 58.350 64.096 44.580 1.00 22.45 73 LEU A C 1
ATOM 491 O O . LEU A 1 73 ? 57.862 63.499 45.626 1.00 19.73 73 LEU A O 1
ATOM 496 N N . GLU A 1 74 ? 59.627 63.891 44.228 1.00 22.61 74 GLU A N 1
ATOM 497 C CA . GLU A 1 74 ? 60.445 63.004 45.005 1.00 23.20 74 GLU A CA 1
ATOM 498 C C . GLU A 1 74 ? 60.697 63.625 46.421 1.00 22.04 74 GLU A C 1
ATOM 499 O O . GLU A 1 74 ? 60.619 62.927 47.364 1.00 20.68 74 GLU A O 1
ATOM 505 N N . GLY A 1 75 ? 60.834 64.939 46.488 1.00 21.32 75 GLY A N 1
ATOM 506 C CA . GLY A 1 75 ? 60.943 65.687 47.759 1.00 21.80 75 GLY A CA 1
ATOM 507 C C . GLY A 1 75 ? 59.663 65.687 48.533 1.00 19.36 75 GLY A C 1
ATOM 508 O O . GLY A 1 75 ? 59.675 65.538 49.720 1.00 19.95 75 GLY A O 1
ATOM 509 N N . LEU A 1 76 ? 58.522 65.730 47.832 1.00 16.60 76 LEU A N 1
ATOM 510 C CA . LEU A 1 76 ? 57.263 65.572 48.537 1.00 17.96 76 LEU A CA 1
ATOM 511 C C . LEU A 1 76 ? 57.210 64.218 49.211 1.00 16.54 76 LEU A C 1
ATOM 512 O O . LEU A 1 76 ? 56.726 64.045 50.320 1.00 17.62 76 LEU A O 1
ATOM 517 N N . ALA A 1 77 ? 57.556 63.187 48.456 1.00 18.19 77 ALA A N 1
ATOM 518 C CA . ALA A 1 77 ? 57.517 61.850 49.025 1.00 18.96 77 ALA A CA 1
ATOM 519 C C . ALA A 1 77 ? 58.353 61.692 50.318 1.00 17.49 77 ALA A C 1
ATOM 520 O O . ALA A 1 77 ? 57.926 61.040 51.276 1.00 20.80 77 ALA A O 1
ATOM 522 N N . ARG A 1 78 ? 59.530 62.312 50.367 1.00 18.43 78 ARG A N 1
ATOM 523 C CA . ARG A 1 78 ? 60.340 62.325 51.623 1.00 20.20 78 ARG A CA 1
ATOM 524 C C . ARG A 1 78 ? 59.562 63.043 52.733 1.00 17.68 78 ARG A C 1
ATOM 525 O O . ARG A 1 78 ? 59.543 62.617 53.875 1.00 20.02 78 ARG A O 1
ATOM 533 N N . GLN A 1 79 ? 58.896 64.129 52.395 1.00 20.77 79 GLN A N 1
ATOM 534 C CA . GLN A 1 79 ? 58.057 64.863 53.370 1.00 20.02 79 GLN A CA 1
ATOM 535 C C . GLN A 1 79 ? 56.950 63.982 53.874 1.00 20.27 79 GLN A C 1
ATOM 536 O O . GLN A 1 79 ? 56.648 63.922 55.078 1.00 18.71 79 GLN A O 1
ATOM 542 N N . VAL A 1 80 ? 56.357 63.187 52.955 1.00 18.58 80 VAL A N 1
ATOM 543 C CA . VAL A 1 80 ? 55.239 62.366 53.320 1.00 19.32 80 VAL A CA 1
ATOM 544 C C . VAL A 1 80 ? 55.575 61.302 54.341 1.00 18.19 80 VAL A C 1
ATOM 545 O O . VAL A 1 80 ? 54.806 61.014 55.222 1.00 18.92 80 VAL A O 1
ATOM 549 N N . VAL A 1 81 ? 56.763 60.744 54.249 1.00 20.31 81 VAL A N 1
ATOM 550 C CA . VAL A 1 81 ? 57.166 59.667 55.159 1.00 19.38 81 VAL A CA 1
ATOM 551 C C . VAL A 1 81 ? 57.652 60.166 56.510 1.00 19.77 81 VAL A C 1
ATOM 552 O O . VAL A 1 81 ? 57.743 59.399 57.416 1.00 20.75 81 VAL A O 1
ATOM 556 N N . ASP A 1 82 ? 57.943 61.425 56.608 1.00 19.94 82 ASP A N 1
ATOM 557 C CA . ASP A 1 82 ? 58.534 61.977 57.872 1.00 24.04 82 ASP A CA 1
ATOM 558 C C . ASP A 1 82 ? 57.658 61.925 59.138 1.00 23.09 82 ASP A C 1
ATOM 559 O O . ASP A 1 82 ? 58.116 61.478 60.187 1.00 24.89 82 ASP A O 1
ATOM 564 N N . PRO A 1 83 ? 56.393 62.317 59.059 1.00 21.70 83 PRO A N 1
ATOM 565 C CA . PRO A 1 83 ? 55.631 62.369 60.345 1.00 20.68 83 PRO A CA 1
ATOM 566 C C . PRO A 1 83 ? 55.354 61.036 61.047 1.00 21.24 83 PRO A C 1
ATOM 567 O O . PRO A 1 83 ? 55.462 60.942 62.270 1.00 23.01 83 PRO A O 1
ATOM 571 N N . PHE A 1 84 ? 54.961 60.013 60.279 1.00 18.81 84 PHE A N 1
ATOM 572 C CA . PHE A 1 84 ? 54.498 58.758 60.798 1.00 18.64 84 PHE A CA 1
ATOM 573 C C . PHE A 1 84 ? 55.238 57.534 60.206 1.00 18.54 84 PHE A C 1
ATOM 574 O O . PHE A 1 84 ? 54.962 56.383 60.530 1.00 19.90 84 PHE A O 1
ATOM 582 N N . GLY A 1 85 ? 56.179 57.772 59.330 1.00 18.53 85 GLY A N 1
ATOM 583 C CA . GLY A 1 85 ? 56.860 56.683 58.640 1.00 19.05 85 GLY A CA 1
ATOM 584 C C . GLY A 1 85 ? 56.215 56.416 57.305 1.00 17.30 85 GLY A C 1
ATOM 585 O O . GLY A 1 85 ? 55.280 57.122 56.902 1.00 17.64 85 GLY A O 1
ATOM 586 N N . ALA A 1 86 ? 56.668 55.348 56.676 1.00 18.36 86 ALA A N 1
ATOM 587 C CA . ALA A 1 86 ? 56.204 55.060 55.300 1.00 18.86 86 ALA A CA 1
ATOM 588 C C . ALA A 1 86 ? 54.721 54.783 55.298 1.00 18.47 86 ALA A C 1
ATOM 589 O O . ALA A 1 86 ? 54.222 53.991 56.113 1.00 19.25 86 ALA A O 1
ATOM 591 N N . PRO A 1 87 ? 54.004 55.416 54.363 1.00 17.37 87 PRO A N 1
ATOM 592 C CA . PRO A 1 87 ? 52.582 55.076 54.288 1.00 16.98 87 PRO A CA 1
ATOM 593 C C . PRO A 1 87 ? 52.312 53.677 53.742 1.00 15.90 87 PRO A C 1
ATOM 594 O O . PRO A 1 87 ? 53.028 53.167 52.861 1.00 17.38 87 PRO A O 1
ATOM 598 N N . ASP A 1 88 ? 51.269 53.070 54.285 1.00 14.16 88 ASP A N 1
ATOM 599 C CA . ASP A 1 88 ? 50.777 51.750 53.901 1.00 16.19 88 ASP A CA 1
ATOM 600 C C . ASP A 1 88 ? 49.656 51.903 52.836 1.00 15.63 88 ASP A C 1
ATOM 601 O O . ASP A 1 88 ? 49.357 50.982 52.111 1.00 15.48 88 ASP A O 1
ATOM 606 N N . ILE A 1 89 ? 49.025 53.065 52.820 1.00 13.27 89 ILE A N 1
ATOM 607 C CA . ILE A 1 89 ? 47.812 53.338 52.029 1.00 14.61 89 ILE A CA 1
ATOM 608 C C . ILE A 1 89 ? 48.093 54.638 51.283 1.00 15.28 89 ILE A C 1
ATOM 609 O O . ILE A 1 89 ? 48.539 55.641 51.906 1.00 14.52 89 ILE A O 1
ATOM 614 N N . LEU A 1 90 ? 47.800 54.698 49.992 1.00 13.38 90 LEU A N 1
ATOM 615 C CA . LEU A 1 90 ? 47.984 55.927 49.227 1.00 12.06 90 LEU A CA 1
ATOM 616 C C . LEU A 1 90 ? 46.717 56.174 48.375 1.00 12.92 90 LEU A C 1
ATOM 617 O O . LEU A 1 90 ? 46.363 55.343 47.576 1.00 13.13 90 LEU A O 1
ATOM 622 N N . VAL A 1 91 ? 46.122 57.349 48.526 1.00 12.38 91 VAL A N 1
ATOM 623 C CA . VAL A 1 91 ? 44.826 57.711 47.915 1.00 11.83 91 VAL A CA 1
ATOM 624 C C . VAL A 1 91 ? 45.038 58.893 47.054 1.00 11.38 91 VAL A C 1
ATOM 625 O O . VAL A 1 91 ? 45.355 59.959 47.593 1.00 13.35 91 VAL A O 1
ATOM 629 N N . HIS A 1 92 ? 44.892 58.748 45.711 1.00 11.48 92 HIS A N 1
ATOM 630 C CA . HIS A 1 92 ? 45.174 59.788 44.782 1.00 11.69 92 HIS A CA 1
ATOM 631 C C . HIS A 1 92 ? 43.891 60.501 44.391 1.00 13.60 92 HIS A C 1
ATOM 632 O O . HIS A 1 92 ? 43.343 60.283 43.301 1.00 13.37 92 HIS A O 1
ATOM 639 N N . ALA A 1 93 ? 43.444 61.387 45.273 1.00 14.53 93 ALA A N 1
ATOM 640 C CA . ALA A 1 93 ? 42.187 62.106 45.061 1.00 15.14 93 ALA A CA 1
ATOM 641 C C . ALA A 1 93 ? 42.340 63.523 44.505 1.00 16.39 93 ALA A C 1
ATOM 642 O O . ALA A 1 93 ? 41.335 64.121 44.117 1.00 19.37 93 ALA A O 1
ATOM 644 N N . ALA A 1 94 ? 43.534 64.044 44.352 1.00 15.96 94 ALA A N 1
ATOM 645 C CA . ALA A 1 94 ? 43.759 65.331 43.686 1.00 16.69 94 ALA A CA 1
ATOM 646 C C . ALA A 1 94 ? 43.401 65.182 42.199 1.00 18.12 94 ALA A C 1
ATOM 647 O O . ALA A 1 94 ? 43.626 64.119 41.617 1.00 20.91 94 ALA A O 1
ATOM 649 N N . GLY A 1 95 ? 42.794 66.175 41.612 1.00 17.74 95 GLY A N 1
ATOM 650 C CA . GLY A 1 95 ? 42.427 66.050 40.205 1.00 17.30 95 GLY A CA 1
ATOM 651 C C . GLY A 1 95 ? 41.845 67.352 39.694 1.00 17.29 95 GLY A C 1
ATOM 652 O O . GLY A 1 95 ? 41.416 68.194 40.507 1.00 17.58 95 GLY A O 1
ATOM 653 N N . ILE A 1 96 ? 41.760 67.472 38.376 1.00 13.99 96 ILE A N 1
ATOM 654 C CA . ILE A 1 96 ? 41.237 68.674 37.766 1.00 13.38 96 ILE A CA 1
ATOM 655 C C . ILE A 1 96 ? 40.413 68.307 36.593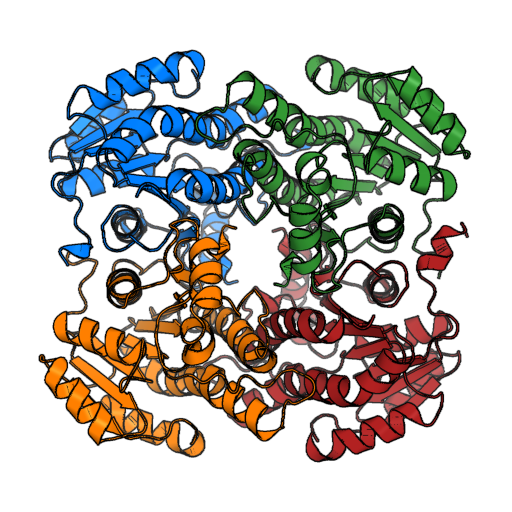 1.00 13.57 96 ILE A C 1
ATOM 656 O O . ILE A 1 96 ? 40.738 67.362 35.922 1.00 11.73 96 ILE A O 1
ATOM 661 N N . ASN A 1 97 ? 39.395 69.114 36.300 1.00 12.87 97 ASN A N 1
ATOM 662 C CA . ASN A 1 97 ? 38.697 69.107 35.013 1.00 13.68 97 ASN A CA 1
ATOM 663 C C . ASN A 1 97 ? 38.562 70.532 34.511 1.00 13.59 97 ASN A C 1
ATOM 664 O O . ASN A 1 97 ? 37.853 71.357 35.116 1.00 13.45 97 ASN A O 1
ATOM 669 N N . THR A 1 98 ? 39.306 70.840 33.442 1.00 12.39 98 THR A N 1
ATOM 670 C CA . THR A 1 98 ? 39.334 72.207 32.891 1.00 12.85 98 THR A CA 1
ATOM 671 C C . THR A 1 98 ? 38.070 72.521 32.124 1.00 12.78 98 THR A C 1
ATOM 672 O O . THR A 1 98 ? 37.796 73.694 31.756 1.00 15.60 98 THR A O 1
ATOM 676 N N . ARG A 1 99 ? 37.303 71.480 31.785 1.00 11.84 99 ARG A N 1
ATOM 677 C CA . ARG A 1 99 ? 36.012 71.556 31.052 1.00 12.17 99 ARG A CA 1
ATOM 678 C C . ARG A 1 99 ? 36.123 72.199 29.705 1.00 13.29 99 ARG A C 1
ATOM 679 O O . ARG A 1 99 ? 35.140 72.758 29.197 1.00 15.17 99 ARG A O 1
ATOM 687 N N . GLN A 1 100 ? 37.284 72.074 29.045 1.00 11.30 100 GLN A N 1
ATOM 688 C CA . GLN A 1 100 ? 37.459 72.639 27.692 1.00 11.84 100 GLN A CA 1
ATOM 689 C C . GLN A 1 100 ? 36.970 71.648 26.670 1.00 11.84 100 GLN A C 1
ATOM 690 O O . GLN A 1 100 ? 37.505 70.480 26.570 1.00 12.42 100 GLN A O 1
ATOM 696 N N . PRO A 1 101 ? 35.909 72.007 25.909 1.00 12.52 101 PRO A N 1
ATOM 697 C CA . PRO A 1 101 ? 35.545 71.130 24.857 1.00 14.09 101 PRO A CA 1
ATOM 698 C C . PRO A 1 101 ? 36.670 70.991 23.807 1.00 14.19 101 PRO A C 1
ATOM 699 O O . PRO A 1 101 ? 37.519 71.846 23.685 1.00 10.94 101 PRO A O 1
ATOM 703 N N . ALA A 1 102 ? 36.616 69.908 23.025 1.00 14.25 102 ALA A N 1
ATOM 704 C CA . ALA A 1 102 ? 37.704 69.568 22.126 1.00 13.02 102 ALA A CA 1
ATOM 705 C C . ALA A 1 102 ? 38.230 70.741 21.317 1.00 12.68 102 ALA A C 1
ATOM 706 O O . ALA A 1 102 ? 39.423 70.979 21.256 1.00 13.89 102 ALA A O 1
ATOM 708 N N . ASP A 1 103 ? 37.337 71.498 20.702 1.00 12.19 103 ASP A N 1
ATOM 709 C CA . ASP A 1 103 ? 37.791 72.588 19.781 1.00 14.19 103 ASP A CA 1
ATOM 710 C C . ASP A 1 103 ? 38.471 73.713 20.519 1.00 15.22 103 ASP A C 1
ATOM 711 O O . ASP A 1 103 ? 39.180 74.552 19.919 1.00 16.69 103 ASP A O 1
ATOM 716 N N . GLU A 1 104 ? 38.254 73.803 21.783 1.00 11.89 104 GLU A N 1
ATOM 717 C CA . GLU A 1 104 ? 38.802 74.850 22.612 1.00 14.27 104 GLU A CA 1
ATOM 718 C C . GLU A 1 104 ? 39.879 74.383 23.580 1.00 14.23 104 GLU A C 1
ATOM 719 O O . GLU A 1 104 ? 40.327 75.109 24.502 1.00 12.93 104 GLU A O 1
ATOM 725 N N . VAL A 1 105 ? 40.286 73.109 23.483 1.00 11.40 105 VAL A N 1
ATOM 726 C CA . VAL A 1 105 ? 41.408 72.660 24.290 1.00 11.22 105 VAL A CA 1
ATOM 727 C C . VAL A 1 105 ? 42.675 73.438 24.017 1.00 10.99 105 VAL A C 1
ATOM 728 O O . VAL A 1 105 ? 42.964 73.689 22.808 1.00 11.47 105 VAL A O 1
ATOM 732 N N . THR A 1 106 ? 43.355 73.866 25.065 1.00 11.44 106 THR A N 1
ATOM 733 C CA . THR A 1 106 ? 44.644 74.565 24.981 1.00 12.41 106 THR A CA 1
ATOM 734 C C . THR A 1 106 ? 45.745 73.568 25.416 1.00 12.00 106 THR A C 1
ATOM 735 O O . THR A 1 106 ? 45.485 72.623 26.218 1.00 11.53 106 THR A O 1
ATOM 739 N N . PRO A 1 107 ? 46.956 73.795 24.911 1.00 14.25 107 PRO A N 1
ATOM 740 C CA . PRO A 1 107 ? 48.052 72.918 25.316 1.00 13.88 107 PRO A CA 1
ATOM 741 C C . PRO A 1 107 ? 48.202 72.885 26.839 1.00 15.23 107 PRO A C 1
ATOM 742 O O . PRO A 1 107 ? 48.359 71.770 27.494 1.00 13.79 107 PRO A O 1
ATOM 746 N N . GLU A 1 108 ? 48.087 74.066 27.452 1.00 13.54 108 GLU A N 1
ATOM 747 C CA . GLU A 1 108 ? 48.134 74.189 28.872 1.00 13.57 108 GLU A CA 1
ATOM 748 C C . GLU A 1 108 ? 47.026 73.393 29.646 1.00 12.65 108 GLU A C 1
ATOM 749 O O . GLU A 1 108 ? 47.319 72.661 30.634 1.00 13.69 108 GLU A O 1
ATOM 755 N N . GLY A 1 109 ? 45.767 73.465 29.165 1.00 11.62 109 GLY A N 1
ATOM 756 C CA . GLY A 1 109 ? 44.687 72.764 29.800 1.00 11.51 109 GLY A CA 1
ATOM 757 C C . GLY A 1 109 ? 44.773 71.293 29.589 1.00 12.10 109 GLY A C 1
ATOM 758 O O . GLY A 1 109 ? 44.502 70.542 30.544 1.00 13.47 109 GLY A O 1
ATOM 759 N N . TRP A 1 110 ? 45.223 70.857 28.407 1.00 10.01 110 TRP A N 1
ATOM 760 C CA . TRP A 1 110 ? 45.500 69.446 28.212 1.00 11.01 110 TRP A CA 1
ATOM 761 C C . TRP A 1 110 ? 46.592 68.887 29.135 1.00 11.65 110 TRP A C 1
ATOM 762 O O . TRP A 1 110 ? 46.407 67.920 29.863 1.00 10.74 110 TRP A O 1
ATOM 773 N N . ASP A 1 111 ? 47.693 69.615 29.192 1.00 12.16 111 ASP A N 1
ATOM 774 C CA . ASP A 1 111 ? 48.834 69.190 29.957 1.00 12.07 111 ASP A CA 1
ATOM 775 C C . ASP A 1 111 ? 48.591 69.157 31.440 1.00 12.74 111 ASP A C 1
ATOM 776 O O . ASP A 1 111 ? 49.036 68.213 32.076 1.00 13.43 111 ASP A O 1
ATOM 781 N N . ILE A 1 112 ? 47.823 70.140 32.015 1.00 11.14 112 ILE A N 1
ATOM 782 C CA . ILE A 1 112 ? 47.650 70.200 33.464 1.00 12.30 112 ILE A CA 1
ATOM 783 C C . ILE A 1 112 ? 46.755 69.006 33.829 1.00 11.27 112 ILE A C 1
ATOM 784 O O . ILE A 1 112 ? 46.851 68.423 34.877 1.00 11.67 112 ILE A O 1
ATOM 789 N N . THR A 1 113 ? 45.864 68.626 32.902 1.00 10.71 113 THR A N 1
ATOM 790 C CA . THR A 1 113 ? 44.929 67.556 33.200 1.00 10.22 113 THR A CA 1
ATOM 791 C C . THR A 1 113 ? 45.662 66.217 33.241 1.00 10.88 113 THR A C 1
ATOM 792 O O . THR A 1 113 ? 45.470 65.439 34.133 1.00 10.52 113 THR A O 1
ATOM 796 N N . LEU A 1 114 ? 46.502 65.952 32.263 1.00 11.78 114 LEU A N 1
ATOM 797 C CA . LEU A 1 114 ? 47.332 64.731 32.297 1.00 12.56 114 LEU A CA 1
ATOM 798 C C . LEU A 1 114 ? 48.323 64.702 33.435 1.00 11.46 114 LEU A C 1
ATOM 799 O O . LEU A 1 114 ? 48.486 63.682 34.113 1.00 11.37 114 LEU A O 1
ATOM 804 N N . THR A 1 115 ? 48.940 65.833 33.730 1.00 10.61 115 THR A N 1
ATOM 805 C CA . THR A 1 115 ? 49.877 65.922 34.880 1.00 10.84 115 THR A CA 1
ATOM 806 C C . THR A 1 115 ? 49.202 65.520 36.189 1.00 11.37 115 THR A C 1
ATOM 807 O O . THR A 1 115 ? 49.634 64.620 36.882 1.00 10.87 115 THR A O 1
ATOM 811 N N . LEU A 1 116 ? 48.151 66.249 36.581 1.00 11.00 116 LEU A N 1
ATOM 812 C CA . LEU A 1 116 ? 47.552 66.071 37.870 1.00 12.37 116 LEU A CA 1
ATOM 813 C C . LEU A 1 116 ? 46.777 64.758 37.998 1.00 11.45 116 LEU A C 1
ATOM 814 O O . LEU A 1 116 ? 46.797 64.136 39.085 1.00 11.58 116 LEU A O 1
ATOM 819 N N . ASN A 1 117 ? 46.153 64.291 36.900 1.00 11.42 117 ASN A N 1
ATOM 820 C CA . ASN A 1 117 ? 45.255 63.176 36.993 1.00 10.79 117 ASN A CA 1
ATOM 821 C C . ASN A 1 117 ? 45.858 61.805 36.720 1.00 12.39 117 ASN A C 1
ATOM 822 O O . ASN A 1 117 ? 45.335 60.771 37.138 1.00 12.01 117 ASN A O 1
ATOM 827 N N . LEU A 1 118 ? 47.002 61.813 36.050 1.00 12.21 118 LEU A N 1
ATOM 828 C CA . LEU A 1 118 ? 47.592 60.650 35.541 1.00 12.18 118 LEU A CA 1
ATOM 829 C C . LEU A 1 118 ? 49.052 60.534 35.896 1.00 12.84 118 LEU A C 1
ATOM 830 O O . LEU A 1 118 ? 49.440 59.573 36.570 1.00 11.44 118 LEU A O 1
ATOM 835 N N . SER A 1 119 ? 49.835 61.537 35.573 1.00 11.95 119 SER A N 1
ATOM 836 C CA . SER A 1 119 ? 51.318 61.450 35.763 1.00 11.94 119 SER A CA 1
ATOM 837 C C . SER A 1 119 ? 51.699 61.523 37.236 1.00 13.32 119 SER A C 1
ATOM 838 O O . SER A 1 119 ? 52.530 60.779 37.700 1.00 12.71 119 SER A O 1
ATOM 841 N N . VAL A 1 120 ? 51.098 62.447 38.001 1.00 12.70 120 VAL A N 1
ATOM 842 C CA . VAL A 1 120 ? 51.377 62.585 39.418 1.00 13.24 120 VAL A CA 1
ATOM 843 C C . VAL A 1 120 ? 50.982 61.305 40.198 1.00 13.12 120 VAL A C 1
ATOM 844 O O . VAL A 1 120 ? 51.785 60.838 40.993 1.00 14.04 120 VAL A O 1
ATOM 848 N N . PRO A 1 121 ? 49.801 60.690 39.977 1.00 12.07 121 PRO A N 1
ATOM 849 C CA . PRO A 1 121 ? 49.516 59.447 40.655 1.00 12.17 121 PRO A CA 1
ATOM 850 C C . PRO A 1 121 ? 50.635 58.467 40.368 1.00 11.62 121 PRO A C 1
ATOM 851 O O . PRO A 1 121 ? 51.017 57.735 41.279 1.00 13.67 121 PRO A O 1
ATOM 855 N N . PHE A 1 122 ? 51.004 58.335 39.116 1.00 11.54 122 PHE A N 1
ATOM 856 C CA . PHE A 1 122 ? 52.077 57.331 38.792 1.00 10.57 122 PHE A CA 1
ATOM 857 C C . PHE A 1 122 ? 53.383 57.589 39.622 1.00 10.96 122 PHE A C 1
ATOM 858 O O . PHE A 1 122 ? 53.879 56.695 40.292 1.00 11.42 122 PHE A O 1
ATOM 866 N N . PHE A 1 123 ? 53.944 58.761 39.446 1.00 10.61 123 PHE A N 1
ATOM 867 C CA . PHE A 1 123 ? 55.259 59.013 40.061 1.00 10.92 123 PHE A CA 1
ATOM 868 C C . PHE A 1 123 ? 55.197 59.009 41.560 1.00 11.86 123 PHE A C 1
ATOM 869 O O . PHE A 1 123 ? 56.141 58.493 42.177 1.00 11.92 123 PHE A O 1
ATOM 877 N N . LEU A 1 124 ? 54.152 59.635 42.156 1.00 11.95 124 LEU A N 1
ATOM 878 C CA . LEU A 1 124 ? 54.088 59.586 43.629 1.00 13.11 124 LEU A CA 1
ATOM 879 C C . LEU A 1 124 ? 53.989 58.168 44.110 1.00 13.97 124 LEU A C 1
ATOM 880 O O . LEU A 1 124 ? 54.568 57.836 45.080 1.00 13.79 124 LEU A O 1
ATOM 885 N N . SER A 1 125 ? 53.216 57.304 43.420 1.00 11.72 125 SER A N 1
ATOM 886 C CA . SER A 1 125 ? 53.179 55.859 43.765 1.00 12.26 125 SER A CA 1
ATOM 887 C C . SER A 1 125 ? 54.613 55.265 43.614 1.00 11.80 125 SER A C 1
ATOM 888 O O . SER A 1 125 ? 55.051 54.555 44.477 1.00 12.65 125 SER A O 1
ATOM 891 N N . GLN A 1 126 ? 55.238 55.480 42.483 1.00 11.58 126 GLN A N 1
ATOM 892 C CA . GLN A 1 126 ? 56.589 54.978 42.225 1.00 11.67 126 GLN A CA 1
ATOM 893 C C . GLN A 1 126 ? 57.556 55.284 43.391 1.00 13.04 126 GLN A C 1
ATOM 894 O O . GLN A 1 126 ? 58.368 54.432 43.795 1.00 12.25 126 GLN A O 1
ATOM 900 N N . TYR A 1 127 ? 57.436 56.479 43.935 1.00 13.35 127 TYR A N 1
ATOM 901 C CA . TYR A 1 127 ? 58.296 56.900 45.005 1.00 14.67 127 TYR A CA 1
ATOM 902 C C . TYR A 1 127 ? 57.967 56.246 46.334 1.00 14.87 127 TYR A C 1
ATOM 903 O O . TYR A 1 127 ? 58.873 56.132 47.184 1.00 16.83 127 TYR A O 1
ATOM 912 N N . LEU A 1 128 ? 56.689 55.934 46.567 1.00 13.61 128 LEU A N 1
ATOM 913 C CA . LEU A 1 128 ? 56.222 55.478 47.836 1.00 13.31 128 LEU A CA 1
ATOM 914 C C . LEU A 1 128 ? 56.111 54.001 47.959 1.00 13.47 128 LEU A C 1
ATOM 915 O O . LEU A 1 128 ? 56.026 53.484 49.095 1.00 16.69 128 LEU A O 1
ATOM 920 N N . VAL A 1 129 ? 56.089 53.269 46.836 1.00 14.83 129 VAL A N 1
ATOM 921 C CA . VAL A 1 129 ? 55.923 51.813 46.878 1.00 15.46 129 VAL A CA 1
ATOM 922 C C . VAL A 1 129 ? 57.075 51.076 47.649 1.00 13.73 129 VAL A C 1
ATOM 923 O O . VAL A 1 129 ? 56.845 49.967 48.193 1.00 14.18 129 VAL A O 1
ATOM 927 N N . PRO A 1 130 ? 58.331 51.572 47.571 1.00 16.81 130 PRO A N 1
ATOM 928 C CA . PRO A 1 130 ? 59.425 50.857 48.241 1.00 17.15 130 PRO A CA 1
ATOM 929 C C . PRO A 1 130 ? 59.149 50.525 49.698 1.00 15.47 130 PRO A C 1
ATOM 930 O O . PRO A 1 130 ? 59.365 49.381 50.176 1.00 15.49 130 PRO A O 1
ATOM 934 N N . GLY A 1 131 ? 58.554 51.505 50.407 1.00 17.05 131 GLY A N 1
ATOM 935 C CA . GLY A 1 131 ? 58.172 51.238 51.770 1.00 17.91 131 GLY A CA 1
ATOM 936 C C . GLY A 1 131 ? 57.116 50.152 52.005 1.00 17.83 131 GLY A C 1
ATOM 937 O O . GLY A 1 131 ? 57.105 49.351 52.988 1.00 19.23 131 GLY A O 1
ATOM 938 N N . MET A 1 132 ? 56.165 50.113 51.086 1.00 15.84 132 MET A N 1
ATOM 939 C CA . MET A 1 132 ? 55.194 49.054 51.115 1.00 15.68 132 MET A CA 1
ATOM 940 C C . MET A 1 132 ? 55.800 47.701 50.782 1.00 15.46 132 MET A C 1
ATOM 941 O O . MET A 1 132 ? 55.359 46.705 51.317 1.00 16.48 132 MET A O 1
ATOM 946 N N . LYS A 1 133 ? 56.643 47.681 49.755 1.00 16.77 133 LYS A N 1
ATOM 947 C CA . LYS A 1 133 ? 57.333 46.448 49.424 1.00 18.32 133 LYS A CA 1
ATOM 948 C C . LYS A 1 133 ? 58.099 45.865 50.622 1.00 18.73 133 LYS A C 1
ATOM 949 O O . LYS A 1 133 ? 58.038 44.652 50.851 1.00 17.75 133 LYS A O 1
ATOM 955 N N . ALA A 1 134 ? 58.797 46.723 51.348 1.00 19.58 134 ALA A N 1
ATOM 956 C CA . ALA A 1 134 ? 59.535 46.314 52.525 1.00 21.33 134 ALA A CA 1
ATOM 957 C C . ALA A 1 134 ? 58.615 45.594 53.545 1.00 24.69 134 ALA A C 1
ATOM 958 O O . ALA A 1 134 ? 59.044 44.668 54.240 1.00 27.67 134 ALA A O 1
ATOM 960 N N . ARG A 1 135 ? 57.351 46.023 53.658 1.00 23.30 135 ARG A N 1
ATOM 961 C CA . ARG A 1 135 ? 56.407 45.453 54.662 1.00 22.81 135 ARG A CA 1
ATOM 962 C C . ARG A 1 135 ? 55.576 44.366 54.075 1.00 24.07 135 ARG A C 1
ATOM 963 O O . ARG A 1 135 ? 54.919 43.608 54.800 1.00 28.13 135 ARG A O 1
ATOM 971 N N . GLY A 1 136 ? 55.636 44.224 52.765 1.00 18.73 136 GLY A N 1
ATOM 972 C CA . GLY A 1 136 ? 54.915 43.190 52.047 1.00 18.39 136 GLY A CA 1
ATOM 973 C C . GLY A 1 136 ? 53.413 43.441 51.979 1.00 15.56 136 GLY A C 1
ATOM 974 O O . GLY A 1 136 ? 52.634 42.541 51.890 1.00 17.00 136 GLY A O 1
ATOM 975 N N . TRP A 1 137 ? 53.022 44.694 52.079 1.00 14.48 137 TRP A N 1
ATOM 976 C CA . TRP A 1 137 ? 51.568 45.082 52.229 1.00 14.31 137 TRP A CA 1
ATOM 977 C C . TRP A 1 137 ? 51.373 46.546 51.787 1.00 14.51 137 TRP A C 1
ATOM 978 O O . TRP A 1 137 ? 52.134 47.457 52.238 1.00 15.40 137 TRP A O 1
ATOM 989 N N . GLY A 1 138 ? 50.437 46.810 50.826 1.00 12.76 138 GLY A N 1
ATOM 990 C CA . GLY A 1 138 ? 50.115 48.186 50.533 1.00 11.66 138 GLY A CA 1
ATOM 991 C C . GLY A 1 138 ? 48.721 48.259 49.863 1.00 12.76 138 GLY A C 1
ATOM 992 O O . GLY A 1 138 ? 48.236 47.240 49.378 1.00 11.54 138 GLY A O 1
ATOM 993 N N . ARG A 1 139 ? 48.118 49.437 49.944 1.00 12.91 139 ARG A N 1
ATOM 994 C CA . ARG A 1 139 ? 46.841 49.749 49.242 1.00 10.96 139 ARG A CA 1
ATOM 995 C C . ARG A 1 139 ? 47.027 51.037 48.485 1.00 11.74 139 ARG A C 1
ATOM 996 O O . ARG A 1 139 ? 47.307 52.129 49.097 1.00 13.09 139 ARG A O 1
ATOM 1004 N N . ILE A 1 140 ? 46.817 50.984 47.164 1.00 11.19 140 ILE A N 1
ATOM 1005 C CA . ILE A 1 140 ? 46.735 52.167 46.332 1.00 11.19 140 ILE A CA 1
ATOM 1006 C C . ILE A 1 140 ? 45.298 52.337 45.816 1.00 10.50 140 ILE A C 1
ATOM 1007 O O . ILE A 1 140 ? 44.718 51.358 45.308 1.00 11.76 140 ILE A O 1
ATOM 1012 N N . VAL A 1 141 ? 44.750 53.528 45.993 1.00 9.71 141 VAL A N 1
ATOM 1013 C CA . VAL A 1 141 ? 43.359 53.857 45.581 1.00 10.21 141 VAL A CA 1
ATOM 1014 C C . VAL A 1 141 ? 43.466 55.032 44.680 1.00 9.99 141 VAL A C 1
ATOM 1015 O O . VAL A 1 141 ? 43.794 56.138 45.089 1.00 10.88 141 VAL A O 1
ATOM 1019 N N . ASN A 1 142 ? 43.322 54.753 43.410 1.00 10.36 142 ASN A N 1
ATOM 1020 C CA . ASN A 1 142 ? 43.204 55.797 42.390 1.00 10.73 142 ASN A CA 1
ATOM 1021 C C . ASN A 1 142 ? 41.747 56.207 42.230 1.00 11.42 142 ASN A C 1
ATOM 1022 O O . ASN A 1 142 ? 40.882 55.531 42.742 1.00 11.58 142 ASN A O 1
ATOM 1027 N N . PHE A 1 143 ? 41.479 57.343 41.543 1.00 10.92 143 PHE A N 1
ATOM 1028 C CA . PHE A 1 143 ? 40.116 57.824 41.324 1.00 11.05 143 PHE A CA 1
ATOM 1029 C C . PHE A 1 143 ? 39.772 57.790 39.818 1.00 12.44 143 PHE A C 1
ATOM 1030 O O . PHE A 1 143 ? 40.337 58.538 38.977 1.00 12.92 143 PHE A O 1
ATOM 1038 N N . ALA A 1 144 ? 38.966 56.827 39.482 1.00 11.68 144 ALA A N 1
ATOM 1039 C CA . ALA A 1 144 ? 38.406 56.743 38.128 1.00 11.69 144 ALA A CA 1
ATOM 1040 C C . ALA A 1 144 ? 37.164 57.636 38.092 1.00 10.19 144 ALA A C 1
ATOM 1041 O O . ALA A 1 144 ? 36.963 58.452 38.990 1.00 12.33 144 ALA A O 1
ATOM 1043 N N . SER A 1 145 ? 36.349 57.544 37.066 1.00 10.57 145 SER A N 1
ATOM 1044 C CA . SER A 1 145 ? 35.251 58.507 36.797 1.00 9.63 145 SER A CA 1
ATOM 1045 C C . SER A 1 145 ? 34.237 57.820 35.892 1.00 9.57 145 SER A C 1
ATOM 1046 O O . SER A 1 145 ? 34.510 56.828 35.234 1.00 9.37 145 SER A O 1
ATOM 1049 N N . LEU A 1 146 ? 33.031 58.341 35.858 1.00 9.51 146 LEU A N 1
ATOM 1050 C CA . LEU A 1 146 ? 32.155 57.982 34.803 1.00 9.72 146 LEU A CA 1
ATOM 1051 C C . LEU A 1 146 ? 32.814 58.219 33.453 1.00 10.47 146 LEU A C 1
ATOM 1052 O O . LEU A 1 146 ? 32.505 57.527 32.517 1.00 10.30 146 LEU A O 1
ATOM 1057 N N . GLN A 1 147 ? 33.675 59.245 33.349 1.00 9.33 147 GLN A N 1
ATOM 1058 C CA . GLN A 1 147 ? 34.398 59.555 32.108 1.00 10.03 147 GLN A CA 1
ATOM 1059 C C . GLN A 1 147 ? 35.653 58.674 31.876 1.00 10.62 147 GLN A C 1
ATOM 1060 O O . GLN A 1 147 ? 36.373 58.898 30.935 1.00 11.19 147 GLN A O 1
ATOM 1066 N N . THR A 1 148 ? 35.817 57.606 32.644 1.00 9.63 148 THR A N 1
ATOM 1067 C CA . THR A 1 148 ? 36.633 56.446 32.228 1.00 10.41 148 THR A CA 1
ATOM 1068 C C . THR A 1 148 ? 36.034 55.715 31.030 1.00 9.92 148 THR A C 1
ATOM 1069 O O . THR A 1 148 ? 36.755 55.166 30.174 1.00 10.78 148 THR A O 1
ATOM 1073 N N . THR A 1 149 ? 34.714 55.767 30.907 1.00 10.67 149 THR A N 1
ATOM 1074 C CA . THR A 1 149 ? 33.944 55.066 29.943 1.00 10.10 149 THR A CA 1
ATOM 1075 C C . THR A 1 149 ? 32.930 55.890 29.129 1.00 11.33 149 THR A C 1
ATOM 1076 O O . THR A 1 149 ? 32.552 55.394 28.038 1.00 11.80 149 THR A O 1
ATOM 1080 N N . ARG A 1 150 ? 32.449 57.051 29.639 1.00 11.41 150 ARG A N 1
ATOM 1081 C CA . ARG A 1 150 ? 31.404 57.763 28.980 1.00 9.84 150 ARG A CA 1
ATOM 1082 C C . ARG A 1 150 ? 31.826 59.237 28.828 1.00 10.81 150 ARG A C 1
ATOM 1083 O O . ARG A 1 150 ? 32.266 59.861 29.783 1.00 10.64 150 ARG A O 1
ATOM 1091 N N . ALA A 1 151 ? 31.786 59.746 27.610 1.00 10.54 151 ALA A N 1
ATOM 1092 C CA . ALA A 1 151 ? 32.279 61.095 27.315 1.00 9.74 151 ALA A CA 1
ATOM 1093 C C . ALA A 1 151 ? 31.148 62.127 27.533 1.00 10.24 151 ALA A C 1
ATOM 1094 O O . ALA A 1 151 ? 30.062 61.989 26.903 1.00 13.20 151 ALA A O 1
ATOM 1096 N N . PHE A 1 152 ? 31.432 63.157 28.325 1.00 9.97 152 PHE A N 1
ATOM 1097 C CA . PHE A 1 152 ? 30.510 64.221 28.721 1.00 9.47 152 PHE A CA 1
ATOM 1098 C C . PHE A 1 152 ? 30.996 65.522 28.098 1.00 9.93 152 PHE A C 1
ATOM 1099 O O . PHE A 1 152 ? 32.169 65.698 27.746 1.00 9.32 152 PHE A O 1
ATOM 1107 N N . PRO A 1 153 ? 30.114 66.493 28.047 1.00 11.98 153 PRO A N 1
ATOM 1108 C CA . PRO A 1 153 ? 30.550 67.736 27.404 1.00 11.81 153 PRO A CA 1
ATOM 1109 C C . PRO A 1 153 ? 31.706 68.372 28.068 1.00 12.87 153 PRO A C 1
ATOM 1110 O O . PRO A 1 153 ? 31.799 68.386 29.326 1.00 13.36 153 PRO A O 1
ATOM 1114 N N . GLY A 1 154 ? 32.668 68.887 27.286 1.00 10.74 154 GLY A N 1
ATOM 1115 C CA . GLY A 1 154 ? 33.826 69.574 27.943 1.00 11.43 154 GLY A CA 1
ATOM 1116 C C . GLY A 1 154 ? 34.853 68.593 28.570 1.00 12.76 154 GLY A C 1
ATOM 1117 O O . GLY A 1 154 ? 35.809 69.022 29.233 1.00 13.40 154 GLY A O 1
ATOM 1118 N N . GLY A 1 155 ? 34.666 67.316 28.311 1.00 11.12 155 GLY A N 1
ATOM 1119 C CA . GLY A 1 155 ? 35.377 66.316 29.060 1.00 11.97 155 GLY A CA 1
ATOM 1120 C C . GLY A 1 155 ? 36.612 65.697 28.402 1.00 11.52 155 GLY A C 1
ATOM 1121 O O . GLY A 1 155 ? 37.185 64.757 28.919 1.00 10.54 155 GLY A O 1
ATOM 1122 N N . ILE A 1 156 ? 37.005 66.128 27.233 1.00 9.87 156 ILE A N 1
ATOM 1123 C CA . ILE A 1 156 ? 37.949 65.299 26.473 1.00 10.01 156 ILE A CA 1
ATOM 1124 C C . ILE A 1 156 ? 39.331 65.052 27.106 1.00 9.37 156 ILE A C 1
ATOM 1125 O O . ILE A 1 156 ? 39.753 63.884 27.204 1.00 8.65 156 ILE A O 1
ATOM 1130 N N . ALA A 1 157 ? 40.022 66.072 27.597 1.00 10.57 157 ALA A N 1
ATOM 1131 C CA . ALA A 1 157 ? 41.271 65.807 28.300 1.00 10.28 157 ALA A CA 1
ATOM 1132 C C . ALA A 1 157 ? 41.048 64.989 29.611 1.00 9.79 157 ALA A C 1
ATOM 1133 O O . ALA A 1 157 ? 41.837 64.140 29.966 1.00 10.37 157 ALA A O 1
ATOM 1135 N N . TYR A 1 158 ? 39.935 65.293 30.320 1.00 9.10 158 TYR A N 1
ATOM 1136 C CA . TYR A 1 158 ? 39.603 64.652 31.534 1.00 9.61 158 TYR A CA 1
ATOM 1137 C C . TYR A 1 158 ? 39.385 63.181 31.302 1.00 10.95 158 TYR A C 1
ATOM 1138 O O . TYR A 1 158 ? 39.965 62.378 32.004 1.00 10.90 158 TYR A O 1
ATOM 1147 N N . GLY A 1 159 ? 38.574 62.846 30.271 1.00 10.89 159 GLY A N 1
ATOM 1148 C CA . GLY A 1 159 ? 38.288 61.437 30.002 1.00 10.59 159 GLY A CA 1
ATOM 1149 C C . GLY A 1 159 ? 39.547 60.772 29.478 1.00 10.04 159 GLY A C 1
ATOM 1150 O O . GLY A 1 159 ? 39.849 59.637 29.876 1.00 10.32 159 GLY A O 1
ATOM 1151 N N . ALA A 1 160 ? 40.313 61.427 28.611 1.00 9.28 160 ALA A N 1
ATOM 1152 C CA . ALA A 1 160 ? 41.656 60.832 28.290 1.00 10.54 160 ALA A CA 1
ATOM 1153 C C . ALA A 1 160 ? 42.437 60.433 29.573 1.00 10.96 160 ALA A C 1
ATOM 1154 O O . ALA A 1 160 ? 42.936 59.288 29.701 1.00 10.82 160 ALA A O 1
ATOM 1156 N N . SER A 1 161 ? 42.461 61.321 30.569 1.00 10.40 161 SER A N 1
ATOM 1157 C CA . SER A 1 161 ? 43.223 61.062 31.773 1.00 11.19 161 SER A CA 1
ATOM 1158 C C . SER A 1 161 ? 42.631 59.920 32.554 1.00 11.16 161 SER A C 1
ATOM 1159 O O . SER A 1 161 ? 43.358 59.123 33.154 1.00 10.40 161 SER A O 1
ATOM 1162 N N . LYS A 1 162 ? 41.314 59.880 32.590 1.00 10.59 162 LYS A N 1
ATOM 1163 C CA . LYS A 1 162 ? 40.614 58.935 33.420 1.00 10.92 162 LYS A CA 1
ATOM 1164 C C . LYS A 1 162 ? 40.447 57.522 32.734 1.00 10.03 162 LYS A C 1
ATOM 1165 O O . LYS A 1 162 ? 40.424 56.509 33.467 1.00 10.28 162 LYS A O 1
ATOM 1171 N N . GLY A 1 163 ? 40.457 57.440 31.398 1.00 9.41 163 GLY A N 1
ATOM 1172 C CA . GLY A 1 163 ? 40.616 56.168 30.770 1.00 9.99 163 GLY A CA 1
ATOM 1173 C C . GLY A 1 163 ? 42.023 55.653 30.998 1.00 9.48 163 GLY A C 1
ATOM 1174 O O . GLY A 1 163 ? 42.271 54.504 31.225 1.00 10.97 163 GLY A O 1
ATOM 1175 N N . GLY A 1 164 ? 42.964 56.599 31.011 1.00 9.55 164 GLY A N 1
ATOM 1176 C CA . GLY A 1 164 ? 44.362 56.312 31.372 1.00 9.42 164 GLY A CA 1
ATOM 1177 C C . GLY A 1 164 ? 44.428 55.766 32.801 1.00 10.43 164 GLY A C 1
ATOM 1178 O O . GLY A 1 164 ? 45.167 54.782 33.056 1.00 10.37 164 GLY A O 1
ATOM 1179 N N . VAL A 1 165 ? 43.757 56.428 33.748 1.00 10.58 165 VAL A N 1
ATOM 1180 C CA . VAL A 1 165 ? 43.836 55.955 35.116 1.00 11.08 165 VAL A CA 1
ATOM 1181 C C . VAL A 1 165 ? 43.431 54.486 35.260 1.00 10.44 165 VAL A C 1
ATOM 1182 O O . VAL A 1 165 ? 43.997 53.757 36.037 1.00 10.45 165 VAL A O 1
ATOM 1186 N N . ALA A 1 166 ? 42.350 54.081 34.604 1.00 10.62 166 ALA A N 1
ATOM 1187 C CA . ALA A 1 166 ? 41.855 52.726 34.766 1.00 11.13 166 ALA A CA 1
ATOM 1188 C C . ALA A 1 166 ? 42.955 51.775 34.292 1.00 10.50 166 ALA A C 1
ATOM 1189 O O . ALA A 1 166 ? 43.240 50.801 34.983 1.00 10.60 166 ALA A O 1
ATOM 1191 N N . GLN A 1 167 ? 43.521 51.961 33.116 1.00 8.90 167 GLN A N 1
ATOM 1192 C CA . GLN A 1 167 ? 44.559 51.029 32.649 1.00 9.11 167 GLN A CA 1
ATOM 1193 C C . GLN A 1 167 ? 45.791 51.123 33.482 1.00 10.16 167 GLN A C 1
ATOM 1194 O O . GLN A 1 167 ? 46.462 50.101 33.733 1.00 9.95 167 GLN A O 1
ATOM 1200 N N . MET A 1 168 ? 46.123 52.330 33.903 1.00 9.26 168 MET A N 1
ATOM 1201 C CA . MET A 1 168 ? 47.248 52.519 34.834 1.00 9.61 168 MET A CA 1
ATOM 1202 C C . MET A 1 168 ? 47.051 51.698 36.123 1.00 10.35 168 MET A C 1
ATOM 1203 O O . MET A 1 168 ? 48.027 51.121 36.604 1.00 10.05 168 MET A O 1
ATOM 1208 N N . THR A 1 169 ? 45.796 51.590 36.581 1.00 9.91 169 THR A N 1
ATOM 1209 C CA . THR A 1 169 ? 45.515 50.889 37.831 1.00 9.44 169 THR A CA 1
ATOM 1210 C C . THR A 1 169 ? 45.740 49.386 37.598 1.00 8.16 169 THR A C 1
ATOM 1211 O O . THR A 1 169 ? 46.361 48.717 38.431 1.00 9.72 169 THR A O 1
ATOM 1215 N N . ARG A 1 170 ? 45.328 48.857 36.442 1.00 9.59 170 ARG A N 1
ATOM 1216 C CA . ARG A 1 170 ? 45.595 47.493 36.083 1.00 9.31 170 ARG A CA 1
ATOM 1217 C C . ARG A 1 170 ? 47.102 47.216 36.016 1.00 9.25 170 ARG A C 1
ATOM 1218 O O . ARG A 1 170 ? 47.557 46.195 36.449 1.00 9.79 170 ARG A O 1
ATOM 1226 N N . ALA A 1 171 ? 47.818 48.147 35.419 1.00 8.42 171 ALA A N 1
ATOM 1227 C CA . ALA A 1 171 ? 49.272 48.077 35.264 1.00 8.08 171 ALA A CA 1
ATOM 1228 C C . ALA A 1 171 ? 50.002 48.186 36.614 1.00 9.83 171 ALA A C 1
ATOM 1229 O O . ALA A 1 171 ? 51.021 47.466 36.856 1.00 9.78 171 ALA A O 1
ATOM 1231 N N . MET A 1 172 ? 49.503 49.004 37.519 1.00 9.41 172 MET A N 1
ATOM 1232 C CA . MET A 1 172 ? 50.017 49.064 38.904 1.00 10.62 172 MET A CA 1
ATOM 1233 C C . MET A 1 172 ? 49.886 47.708 39.588 1.00 10.89 172 MET A C 1
ATOM 1234 O O . MET A 1 172 ? 50.799 47.215 40.254 1.00 11.69 172 MET A O 1
ATOM 1239 N N . ALA A 1 173 ? 48.743 47.085 39.432 1.00 9.85 173 ALA A N 1
ATOM 1240 C CA . ALA A 1 173 ? 48.550 45.760 39.997 1.00 10.52 173 ALA A CA 1
ATOM 1241 C C . ALA A 1 173 ? 49.508 44.771 39.364 1.00 11.07 173 ALA A C 1
ATOM 1242 O O . ALA A 1 173 ? 50.067 43.960 40.065 1.00 11.34 173 ALA A O 1
ATOM 1244 N N . GLU A 1 174 ? 49.666 44.788 38.047 1.00 11.10 174 GLU A N 1
ATOM 1245 C CA . GLU A 1 174 ? 50.517 43.813 37.360 1.00 11.75 174 GLU A CA 1
ATOM 1246 C C . GLU A 1 174 ? 51.966 43.938 37.881 1.00 12.63 174 GLU A C 1
ATOM 1247 O O . GLU A 1 174 ? 52.680 42.930 38.019 1.00 13.07 174 GLU A O 1
ATOM 1253 N N . ALA A 1 175 ? 52.410 45.159 38.103 1.00 11.25 175 ALA A N 1
ATOM 1254 C CA . ALA A 1 175 ? 53.796 45.404 38.616 1.00 12.12 175 ALA A CA 1
ATOM 1255 C C . ALA A 1 175 ? 53.971 45.123 40.087 1.00 13.13 175 ALA A C 1
ATOM 1256 O O . ALA A 1 175 ? 55.010 44.576 40.500 1.00 13.61 175 ALA A O 1
ATOM 1258 N N . TRP A 1 176 ? 53.021 45.525 40.904 1.00 12.16 176 TRP A N 1
ATOM 1259 C CA . TRP A 1 176 ? 53.211 45.614 42.346 1.00 12.05 176 TRP A CA 1
ATOM 1260 C C . TRP A 1 176 ? 52.450 44.630 43.153 1.00 13.01 176 TRP A C 1
ATOM 1261 O O . TRP A 1 176 ? 52.803 44.336 44.255 1.00 11.80 176 TRP A O 1
ATOM 1272 N N . SER A 1 177 ? 51.318 44.088 42.668 1.00 11.80 177 SER A N 1
ATOM 1273 C CA . SER A 1 177 ? 50.607 43.083 43.433 1.00 11.90 177 SER A CA 1
ATOM 1274 C C . SER A 1 177 ? 51.332 41.785 43.762 1.00 11.82 177 SER A C 1
ATOM 1275 O O . SER A 1 177 ? 50.943 41.154 44.812 1.00 11.00 177 SER A O 1
ATOM 1278 N N . PRO A 1 178 ? 52.406 41.420 43.010 1.00 13.95 178 PRO A N 1
ATOM 1279 C CA . PRO A 1 178 ? 53.123 40.219 43.474 1.00 14.92 178 PRO A CA 1
ATOM 1280 C C . PRO A 1 178 ? 53.837 40.441 44.836 1.00 16.94 178 PRO A C 1
ATOM 1281 O O . PRO A 1 178 ? 54.310 39.477 45.425 1.00 20.72 178 PRO A O 1
ATOM 1285 N N . HIS A 1 179 ? 53.941 41.686 45.239 1.00 14.97 179 HIS A N 1
ATOM 1286 C CA . HIS A 1 179 ? 54.705 42.157 46.426 1.00 18.48 179 HIS A CA 1
ATOM 1287 C C . HIS A 1 179 ? 53.798 42.593 47.553 1.00 19.07 179 HIS A C 1
ATOM 1288 O O . HIS A 1 179 ? 54.224 43.241 48.513 1.00 22.77 179 HIS A O 1
ATOM 1295 N N . GLY A 1 180 ? 52.496 42.336 47.437 1.00 16.31 180 GLY A N 1
ATOM 1296 C CA . GLY A 1 180 ? 51.594 42.578 48.529 1.00 16.77 180 GLY A CA 1
ATOM 1297 C C . GLY A 1 180 ? 50.822 43.889 48.429 1.00 15.63 180 GLY A C 1
ATOM 1298 O O . GLY A 1 180 ? 50.071 44.246 49.315 1.00 15.70 180 GLY A O 1
ATOM 1299 N N . ILE A 1 181 ? 51.095 44.616 47.360 1.00 14.54 181 ILE A N 1
ATOM 1300 C CA . ILE A 1 181 ? 50.430 45.900 47.150 1.00 12.91 181 ILE A CA 1
ATOM 1301 C C . ILE A 1 181 ? 49.257 45.751 46.189 1.00 13.07 181 ILE A C 1
ATOM 1302 O O . ILE A 1 181 ? 49.470 45.432 44.977 1.00 13.18 181 ILE A O 1
ATOM 1307 N N . THR A 1 182 ? 48.055 46.057 46.641 1.00 11.01 182 THR A N 1
ATOM 1308 C CA . THR A 1 182 ? 46.943 46.081 45.700 1.00 11.79 182 THR A CA 1
ATOM 1309 C C . THR A 1 182 ? 46.729 47.465 45.158 1.00 12.59 182 THR A C 1
ATOM 1310 O O . THR A 1 182 ? 47.067 48.462 45.776 1.00 11.00 182 THR A O 1
ATOM 1314 N N . ALA A 1 183 ? 46.194 47.551 43.917 1.00 11.39 183 ALA A N 1
ATOM 1315 C CA . ALA A 1 183 ? 45.895 48.848 43.321 1.00 10.09 183 ALA A CA 1
ATOM 1316 C C . ALA A 1 183 ? 44.509 48.719 42.682 1.00 11.04 183 ALA A C 1
ATOM 1317 O O . ALA A 1 183 ? 44.339 47.920 41.780 1.00 10.58 183 ALA A O 1
ATOM 1319 N N . ASN A 1 184 ? 43.634 49.619 43.055 1.00 11.21 184 ASN A N 1
ATOM 1320 C CA . ASN A 1 184 ? 42.306 49.688 42.532 1.00 10.67 184 ASN A CA 1
ATOM 1321 C C . ASN A 1 184 ? 41.860 51.139 42.380 1.00 11.74 184 ASN A C 1
ATOM 1322 O O . ASN A 1 184 ? 42.505 52.061 42.845 1.00 12.46 184 ASN A O 1
ATOM 1327 N N . ALA A 1 185 ? 40.740 51.367 41.703 1.00 10.75 185 ALA A N 1
ATOM 1328 C CA . ALA A 1 185 ? 40.267 52.726 41.454 1.00 12.42 185 ALA A CA 1
ATOM 1329 C C . ALA A 1 185 ? 38.836 52.835 41.897 1.00 12.84 185 ALA A C 1
ATOM 1330 O O . ALA A 1 185 ? 38.059 52.003 41.566 1.00 14.52 185 ALA A O 1
ATOM 1332 N N . LEU A 1 186 ? 38.513 53.815 42.714 1.00 12.23 186 LEU A N 1
ATOM 1333 C CA . LEU A 1 186 ? 37.159 54.159 43.049 1.00 13.03 186 LEU A CA 1
ATOM 1334 C C . LEU A 1 186 ? 36.651 54.975 41.921 1.00 14.68 186 LEU A C 1
ATOM 1335 O O . LEU A 1 186 ? 37.285 55.945 41.520 1.00 15.74 186 LEU A O 1
ATOM 1340 N N . GLY A 1 187 ? 35.457 54.637 41.449 1.00 14.38 187 GLY A N 1
ATOM 1341 C CA . GLY A 1 187 ? 34.795 55.422 40.425 1.00 13.18 187 GLY A CA 1
ATOM 1342 C C . GLY A 1 187 ? 33.543 56.121 40.950 1.00 13.16 187 GLY A C 1
ATOM 1343 O O . GLY A 1 187 ? 32.432 55.699 40.691 1.00 14.03 187 GLY A O 1
ATOM 1344 N N . PRO A 1 188 ? 33.715 57.314 41.522 1.00 14.51 188 PRO A N 1
ATOM 1345 C CA . PRO A 1 188 ? 32.497 58.036 41.926 1.00 13.84 188 PRO A CA 1
ATOM 1346 C C . PRO A 1 188 ? 31.610 58.411 40.767 1.00 14.49 188 PRO A C 1
ATOM 1347 O O . PRO A 1 188 ? 32.131 58.774 39.690 1.00 12.88 188 PRO A O 1
ATOM 1351 N N . GLY A 1 189 ? 30.295 58.435 40.945 1.00 13.33 189 GLY A N 1
ATOM 1352 C CA . GLY A 1 189 ? 29.384 59.056 39.991 1.00 13.55 189 GLY A CA 1
ATOM 1353 C C . GLY A 1 189 ? 29.422 60.564 40.262 1.00 16.59 189 GLY A C 1
ATOM 1354 O O . GLY A 1 189 ? 30.496 61.142 40.533 1.00 19.16 189 GLY A O 1
ATOM 1355 N N . PHE A 1 190 ? 28.263 61.181 40.362 1.00 13.79 190 PHE A N 1
ATOM 1356 C CA . PHE A 1 190 ? 28.244 62.651 40.530 1.00 14.23 190 PHE A CA 1
ATOM 1357 C C . PHE A 1 190 ? 28.004 62.987 41.978 1.00 15.89 190 PHE A C 1
ATOM 1358 O O . PHE A 1 190 ? 26.921 62.630 42.529 1.00 14.66 190 PHE A O 1
ATOM 1366 N N . PHE A 1 191 ? 29.018 63.612 42.545 1.00 16.11 191 PHE A N 1
ATOM 1367 C CA . PHE A 1 191 ? 28.992 64.075 43.978 1.00 20.01 191 PHE A CA 1
ATOM 1368 C C . PHE A 1 191 ? 29.229 65.604 43.888 1.00 23.76 191 PHE A C 1
ATOM 1369 O O . PHE A 1 191 ? 29.991 66.091 43.031 1.00 20.84 191 PHE A O 1
ATOM 1377 N N . ARG A 1 192 ? 28.655 66.328 44.832 1.00 32.30 192 ARG A N 1
ATOM 1378 C CA . ARG A 1 192 ? 28.838 67.781 44.904 1.00 35.51 192 ARG A CA 1
ATOM 1379 C C . ARG A 1 192 ? 30.227 68.155 45.407 1.00 30.71 192 ARG A C 1
ATOM 1380 O O . ARG A 1 192 ? 30.517 67.984 46.587 1.00 34.04 192 ARG A O 1
ATOM 1388 N N . THR A 1 193 ? 31.062 68.604 44.480 1.00 28.18 193 THR A N 1
ATOM 1389 C CA . THR A 1 193 ? 32.467 68.968 44.717 1.00 32.52 193 THR A CA 1
ATOM 1390 C C . THR A 1 193 ? 32.832 70.145 43.832 1.00 35.96 193 THR A C 1
ATOM 1391 O O . THR A 1 193 ? 32.026 70.642 43.037 1.00 38.35 193 THR A O 1
ATOM 1395 N N . GLU A 1 194 ? 34.084 70.560 43.954 1.00 40.54 194 GLU A N 1
ATOM 1396 C CA . GLU A 1 194 ? 34.704 71.550 43.062 1.00 44.74 194 GLU A CA 1
ATOM 1397 C C . GLU A 1 194 ? 34.668 71.189 41.523 1.00 40.37 194 GLU A C 1
ATOM 1398 O O . GLU A 1 194 ? 34.476 72.077 40.646 1.00 45.70 194 GLU A O 1
ATOM 1404 N N . LEU A 1 195 ? 34.831 69.901 41.201 1.00 32.80 195 LEU A N 1
ATOM 1405 C CA . LEU A 1 195 ? 34.962 69.440 39.808 1.00 38.09 195 LEU A CA 1
ATOM 1406 C C . LEU A 1 195 ? 33.621 69.470 39.069 1.00 34.37 195 LEU A C 1
ATOM 1407 O O . LEU A 1 195 ? 33.596 69.490 37.831 1.00 33.01 195 LEU A O 1
ATOM 1412 N N . THR A 1 196 ? 32.552 69.428 39.856 1.00 33.87 196 THR A N 1
ATOM 1413 C CA . THR A 1 196 ? 31.187 69.180 39.347 1.00 35.45 196 THR A CA 1
ATOM 1414 C C . THR A 1 196 ? 30.300 70.387 39.530 1.00 34.37 196 THR A C 1
ATOM 1415 O O . THR A 1 196 ? 29.141 70.337 39.142 1.00 33.11 196 THR A O 1
ATOM 1419 N N . ALA A 1 197 ? 30.822 71.480 40.081 1.00 33.27 197 ALA A N 1
ATOM 1420 C CA . ALA A 1 197 ? 30.043 72.783 40.063 1.00 38.57 197 ALA A CA 1
ATOM 1421 C C . ALA A 1 197 ? 29.000 73.068 38.905 1.00 38.29 197 ALA A C 1
ATOM 1422 O O . ALA A 1 197 ? 27.897 73.447 39.194 1.00 27.41 197 ALA A O 1
ATOM 1424 N N . PRO A 1 198 ? 29.344 72.927 37.608 1.00 35.11 198 PRO A N 1
ATOM 1425 C CA . PRO A 1 198 ? 28.291 73.059 36.532 1.00 31.01 198 PRO A CA 1
ATOM 1426 C C . PRO A 1 198 ? 27.172 71.985 36.523 1.00 33.49 198 PRO A C 1
ATOM 1427 O O . PRO A 1 198 ? 25.971 72.313 36.296 1.00 40.28 198 PRO A O 1
ATOM 1431 N N . VAL A 1 199 ? 27.516 70.733 36.786 1.00 32.32 199 VAL A N 1
ATOM 1432 C CA . VAL A 1 199 ? 26.519 69.651 36.840 1.00 34.31 199 VAL A CA 1
ATOM 1433 C C . VAL A 1 199 ? 25.496 69.966 37.958 1.00 32.22 199 VAL A C 1
ATOM 1434 O O . VAL A 1 199 ? 24.317 69.735 37.770 1.00 34.90 199 VAL A O 1
ATOM 1438 N N . PHE A 1 200 ? 25.934 70.607 39.059 1.00 29.79 200 PHE A N 1
ATOM 1439 C CA . PHE A 1 200 ? 25.017 70.845 40.199 1.00 27.02 200 PHE A CA 1
ATOM 1440 C C . PHE A 1 200 ? 24.365 72.231 40.258 1.00 26.94 200 PHE A C 1
ATOM 1441 O O . PHE A 1 200 ? 23.278 72.433 40.882 1.00 24.33 200 PHE A O 1
ATOM 1449 N N . ALA A 1 201 ? 25.012 73.186 39.630 1.00 23.88 201 ALA A N 1
ATOM 1450 C CA . ALA A 1 201 ? 24.530 74.542 39.708 1.00 25.80 201 ALA A CA 1
ATOM 1451 C C . ALA A 1 201 ? 23.236 74.696 38.928 1.00 21.97 201 ALA A C 1
ATOM 1452 O O . ALA A 1 201 ? 22.387 75.468 39.306 1.00 20.74 201 ALA A O 1
ATOM 1454 N N . ASP A 1 202 ? 23.107 73.954 37.826 1.00 21.54 202 ASP A N 1
ATOM 1455 C CA . ASP A 1 202 ? 21.877 73.920 37.030 1.00 18.60 202 ASP A CA 1
ATOM 1456 C C . ASP A 1 202 ? 20.999 72.801 37.585 1.00 20.69 202 ASP A C 1
ATOM 1457 O O . ASP A 1 202 ? 21.301 71.609 37.414 1.00 17.76 202 ASP A O 1
ATOM 1462 N N . PRO A 1 203 ? 19.881 73.138 38.234 1.00 21.18 203 PRO A N 1
ATOM 1463 C CA . PRO A 1 203 ? 19.204 72.021 38.958 1.00 19.64 203 PRO A CA 1
ATOM 1464 C C . PRO A 1 203 ? 18.603 70.985 37.987 1.00 16.82 203 PRO A C 1
ATOM 1465 O O . PRO A 1 203 ? 18.405 69.844 38.346 1.00 17.37 203 PRO A O 1
ATOM 1469 N N . GLU A 1 204 ? 18.259 71.402 36.799 1.00 16.41 204 GLU A N 1
ATOM 1470 C CA . GLU A 1 204 ? 17.634 70.554 35.809 1.00 16.31 204 GLU A CA 1
ATOM 1471 C C . GLU A 1 204 ? 18.673 69.497 35.387 1.00 17.35 204 GLU A C 1
ATOM 1472 O O . GLU A 1 204 ? 18.363 68.301 35.188 1.00 16.31 204 GLU A O 1
ATOM 1478 N N . ARG A 1 205 ? 19.902 69.973 35.224 1.00 15.30 205 ARG A N 1
ATOM 1479 C CA . ARG A 1 205 ? 21.013 69.055 34.944 1.00 18.46 205 ARG A CA 1
ATOM 1480 C C . ARG A 1 205 ? 21.302 68.058 36.096 1.00 15.79 205 ARG A C 1
ATOM 1481 O O . ARG A 1 205 ? 21.514 66.835 35.844 1.00 16.65 205 ARG A O 1
ATOM 1489 N N . ALA A 1 206 ? 21.375 68.566 37.316 1.00 15.38 206 ALA A N 1
ATOM 1490 C CA . ALA A 1 206 ? 21.560 67.774 38.481 1.00 15.56 206 ALA A CA 1
ATOM 1491 C C . ALA A 1 206 ? 20.463 66.684 38.514 1.00 17.24 206 ALA A C 1
ATOM 1492 O O . ALA A 1 206 ? 20.737 65.485 38.758 1.00 16.13 206 ALA A O 1
ATOM 1494 N N . ALA A 1 207 ? 19.189 67.082 38.285 1.00 15.02 207 ALA A N 1
ATOM 1495 C CA . ALA A 1 207 ? 18.097 66.088 38.413 1.00 15.76 207 ALA A CA 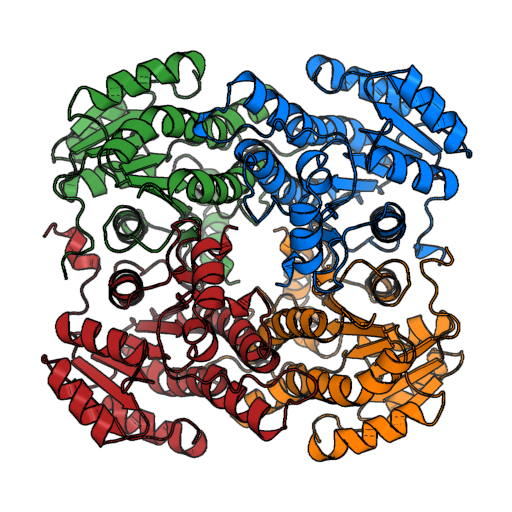1
ATOM 1496 C C . ALA A 1 207 ? 18.172 65.098 37.279 1.00 13.94 207 ALA A C 1
ATOM 1497 O O . ALA A 1 207 ? 17.886 63.932 37.488 1.00 14.69 207 ALA A O 1
ATOM 1499 N N . ARG A 1 208 ? 18.534 65.510 36.065 1.00 13.66 208 ARG A N 1
ATOM 1500 C CA . ARG A 1 208 ? 18.717 64.538 34.980 1.00 14.84 208 ARG A CA 1
ATOM 1501 C C . ARG A 1 208 ? 19.793 63.468 35.330 1.00 14.07 208 ARG A C 1
ATOM 1502 O O . ARG A 1 208 ? 19.652 62.253 35.105 1.00 13.66 208 ARG A O 1
ATOM 1510 N N . ASN A 1 209 ? 20.907 63.934 35.887 1.00 12.78 209 ASN A N 1
ATOM 1511 C CA . ASN A 1 209 ? 21.956 63.047 36.323 1.00 13.20 209 ASN A CA 1
ATOM 1512 C C . ASN A 1 209 ? 21.520 62.139 37.449 1.00 12.45 209 ASN A C 1
ATOM 1513 O O . ASN A 1 209 ? 21.822 60.940 37.423 1.00 12.40 209 ASN A O 1
ATOM 1518 N N . ALA A 1 210 ? 20.746 62.650 38.366 1.00 12.34 210 ALA A N 1
ATOM 1519 C CA . ALA A 1 210 ? 20.172 61.764 39.395 1.00 13.01 210 ALA A CA 1
ATOM 1520 C C . ALA A 1 210 ? 19.261 60.714 38.813 1.00 12.96 210 ALA A C 1
ATOM 1521 O O . ALA A 1 210 ? 19.344 59.539 39.187 1.00 13.47 210 ALA A O 1
ATOM 1523 N N . ALA A 1 211 ? 18.478 61.074 37.821 1.00 12.60 211 ALA A N 1
ATOM 1524 C CA . ALA A 1 211 ? 17.488 60.134 37.242 1.00 13.03 211 ALA A CA 1
ATOM 1525 C C . ALA A 1 211 ? 18.210 59.097 36.370 1.00 13.08 211 ALA A C 1
ATOM 1526 O O . ALA A 1 211 ? 17.688 58.015 36.111 1.00 14.09 211 ALA A O 1
ATOM 1528 N N . GLN A 1 212 ? 19.425 59.414 35.892 1.00 13.40 212 GLN A N 1
ATOM 1529 C CA . GLN A 1 212 ? 20.248 58.428 35.185 1.00 13.37 212 GLN A CA 1
ATOM 1530 C C . GLN A 1 212 ? 20.793 57.268 36.062 1.00 12.72 212 GLN A C 1
ATOM 1531 O O . GLN A 1 212 ? 21.203 56.213 35.555 1.00 14.19 212 GLN A O 1
ATOM 1537 N N . THR A 1 213 ? 20.827 57.422 37.395 1.00 11.15 213 THR A N 1
ATOM 1538 C CA . THR A 1 213 ? 21.236 56.389 38.222 1.00 10.43 213 THR A CA 1
ATOM 1539 C C . THR A 1 213 ? 20.077 55.381 38.410 1.00 11.62 213 THR A C 1
ATOM 1540 O O . THR A 1 213 ? 18.916 55.664 37.997 1.00 11.22 213 THR A O 1
ATOM 1544 N N . CYS A 1 214 ? 20.378 54.189 38.945 1.00 11.23 214 CYS A N 1
ATOM 1545 C CA . CYS A 1 214 ? 19.322 53.235 39.252 1.00 11.86 214 CYS A CA 1
ATOM 1546 C C . CYS A 1 214 ? 18.595 53.622 40.529 1.00 12.09 214 CYS A C 1
ATOM 1547 O O . CYS A 1 214 ? 17.423 53.388 40.685 1.00 14.37 214 CYS A O 1
ATOM 1550 N N . ILE A 1 215 ? 19.308 54.199 41.446 1.00 11.98 215 ILE A N 1
ATOM 1551 C CA . ILE A 1 215 ? 18.711 54.533 42.772 1.00 12.27 215 ILE A CA 1
ATOM 1552 C C . ILE A 1 215 ? 17.818 55.757 42.593 1.00 13.34 215 ILE A C 1
ATOM 1553 O O . ILE A 1 215 ? 16.768 55.907 43.289 1.00 14.36 215 ILE A O 1
ATOM 1558 N N . GLY A 1 216 ? 18.248 56.686 41.737 1.00 13.54 216 GLY A N 1
ATOM 1559 C CA . GLY A 1 216 ? 17.512 57.915 41.550 1.00 13.32 216 GLY A CA 1
ATOM 1560 C C . GLY A 1 216 ? 18.008 59.109 42.281 1.00 13.98 216 GLY A C 1
ATOM 1561 O O . GLY A 1 216 ? 17.262 60.116 42.356 1.00 15.87 216 GLY A O 1
ATOM 1562 N N . ARG A 1 217 ? 19.265 59.088 42.762 1.00 13.61 217 ARG A N 1
ATOM 1563 C CA . ARG A 1 217 ? 19.826 60.228 43.454 1.00 13.59 217 ARG A CA 1
ATOM 1564 C C . ARG A 1 217 ? 21.295 60.362 43.141 1.00 14.45 217 ARG A C 1
ATOM 1565 O O . ARG A 1 217 ? 21.947 59.361 42.780 1.00 14.17 217 ARG A O 1
ATOM 1573 N N . ASN A 1 218 ? 21.795 61.606 43.239 1.00 13.21 218 ASN A N 1
ATOM 1574 C CA . ASN A 1 218 ? 23.241 61.827 43.194 1.00 13.22 218 ASN A CA 1
ATOM 1575 C C . ASN A 1 218 ? 23.948 61.404 44.507 1.00 13.96 218 ASN A C 1
ATOM 1576 O O . ASN A 1 218 ? 23.319 61.038 45.538 1.00 13.45 218 ASN A O 1
ATOM 1581 N N . GLY A 1 219 ? 25.280 61.448 44.505 1.00 14.72 219 GLY A N 1
ATOM 1582 C CA . GLY A 1 219 ? 26.038 60.938 45.606 1.00 14.39 219 GLY A CA 1
ATOM 1583 C C . GLY A 1 219 ? 26.141 61.983 46.723 1.00 16.37 219 GLY A C 1
ATOM 1584 O O . GLY A 1 219 ? 26.133 63.197 46.480 1.00 16.02 219 GLY A O 1
ATOM 1585 N N . GLU A 1 220 ? 26.122 61.464 47.911 1.00 18.00 220 GLU A N 1
ATOM 1586 C CA . GLU A 1 220 ? 26.454 62.181 49.145 1.00 21.34 220 GLU A CA 1
ATOM 1587 C C . GLU A 1 220 ? 27.846 61.778 49.704 1.00 22.37 220 GLU A C 1
ATOM 1588 O O . GLU A 1 220 ? 28.257 60.639 49.634 1.00 21.49 220 GLU A O 1
ATOM 1594 N N . PRO A 1 221 ? 28.538 62.726 50.348 1.00 22.29 221 PRO A N 1
ATOM 1595 C CA . PRO A 1 221 ? 29.882 62.440 50.841 1.00 21.74 221 PRO A CA 1
ATOM 1596 C C . PRO A 1 221 ? 30.036 61.059 51.576 1.00 18.10 221 PRO A C 1
ATOM 1597 O O . PRO A 1 221 ? 30.963 60.280 51.315 1.00 15.58 221 PRO A O 1
ATOM 1601 N N . GLU A 1 222 ? 29.100 60.726 52.445 1.00 20.01 222 GLU A N 1
ATOM 1602 C CA . GLU A 1 222 ? 29.142 59.471 53.179 1.00 19.41 222 GLU A CA 1
ATOM 1603 C C . GLU A 1 222 ? 29.146 58.168 52.314 1.00 17.59 222 GLU A C 1
ATOM 1604 O O . GLU A 1 222 ? 29.519 57.124 52.803 1.00 18.67 222 GLU A O 1
ATOM 1610 N N . ASP A 1 223 ? 28.633 58.264 51.085 1.00 16.53 223 ASP A N 1
ATOM 1611 C CA . ASP A 1 223 ? 28.504 57.113 50.162 1.00 15.19 223 ASP A CA 1
ATOM 1612 C C . ASP A 1 223 ? 29.889 56.590 49.785 1.00 15.40 223 ASP A C 1
ATOM 1613 O O . ASP A 1 223 ? 29.996 55.460 49.348 1.00 15.70 223 ASP A O 1
ATOM 1618 N N . LEU A 1 224 ? 30.928 57.405 49.936 1.00 15.83 224 LEU A N 1
ATOM 1619 C CA . LEU A 1 224 ? 32.276 56.888 49.620 1.00 17.12 224 LEU A CA 1
ATOM 1620 C C . LEU A 1 224 ? 33.039 56.277 50.765 1.00 15.93 224 LEU A C 1
ATOM 1621 O O . LEU A 1 224 ? 34.045 55.638 50.561 1.00 15.71 224 LEU A O 1
ATOM 1626 N N . ASP A 1 225 ? 32.534 56.411 51.994 1.00 15.07 225 ASP A N 1
ATOM 1627 C CA . ASP A 1 225 ? 33.256 55.892 53.163 1.00 16.23 225 ASP A CA 1
ATOM 1628 C C . ASP A 1 225 ? 33.472 54.356 53.167 1.00 14.34 225 ASP A C 1
ATOM 1629 O O . ASP A 1 225 ? 34.603 53.890 53.336 1.00 14.85 225 ASP A O 1
ATOM 1634 N N . GLY A 1 226 ? 32.404 53.591 52.969 1.00 15.21 226 GLY A N 1
ATOM 1635 C CA . GLY A 1 226 ? 32.419 52.170 52.892 1.00 13.78 226 GLY A CA 1
ATOM 1636 C C . GLY A 1 226 ? 33.337 51.693 51.778 1.00 11.93 226 GLY A C 1
ATOM 1637 O O . GLY A 1 226 ? 34.219 50.849 51.994 1.00 12.36 226 GLY A O 1
ATOM 1638 N N . PRO A 1 227 ? 33.091 52.162 50.524 1.00 12.10 227 PRO A N 1
ATOM 1639 C CA . PRO A 1 227 ? 33.919 51.599 49.453 1.00 11.34 227 PRO A CA 1
ATOM 1640 C C . PRO A 1 227 ? 35.429 51.955 49.677 1.00 11.96 227 PRO A C 1
ATOM 1641 O O . PRO A 1 227 ? 36.304 51.152 49.406 1.00 12.10 227 PRO A O 1
ATOM 1645 N N . LEU A 1 228 ? 35.714 53.097 50.220 1.00 11.85 228 LEU A N 1
ATOM 1646 C CA . LEU A 1 228 ? 37.087 53.505 50.545 1.00 12.22 228 LEU A CA 1
ATOM 1647 C C . LEU A 1 228 ? 37.688 52.583 51.544 1.00 11.75 228 LEU A C 1
ATOM 1648 O O . LEU A 1 228 ? 38.806 52.027 51.329 1.00 10.68 228 LEU A O 1
ATOM 1653 N N . LEU A 1 229 ? 37.017 52.374 52.678 1.00 13.07 229 LEU A N 1
ATOM 1654 C CA . LEU A 1 229 ? 37.603 51.576 53.688 1.00 13.24 229 LEU A CA 1
ATOM 1655 C C . LEU A 1 229 ? 37.794 50.145 53.227 1.00 12.39 229 LEU A C 1
ATOM 1656 O O . LEU A 1 229 ? 38.797 49.502 53.571 1.00 13.40 229 LEU A O 1
ATOM 1661 N N . PHE A 1 230 ? 36.832 49.635 52.439 1.00 12.65 230 PHE A N 1
ATOM 1662 C CA . PHE A 1 230 ? 36.969 48.314 51.834 1.00 12.37 230 PHE A CA 1
ATOM 1663 C C . PHE A 1 230 ? 38.288 48.188 51.020 1.00 13.04 230 PHE A C 1
ATOM 1664 O O . PHE A 1 230 ? 39.046 47.249 51.179 1.00 12.74 230 PHE A O 1
ATOM 1672 N N . LEU A 1 231 ? 38.563 49.146 50.153 1.00 13.67 231 LEU A N 1
ATOM 1673 C CA . LEU A 1 231 ? 39.762 49.140 49.312 1.00 12.49 231 LEU A CA 1
ATOM 1674 C C . LEU A 1 231 ? 41.079 49.450 50.028 1.00 14.12 231 LEU A C 1
ATOM 1675 O O . LEU A 1 231 ? 42.170 49.359 49.432 1.00 15.31 231 LEU A O 1
ATOM 1680 N N . CYS A 1 232 ? 40.941 49.924 51.269 1.00 12.95 232 CYS A N 1
ATOM 1681 C CA . CYS A 1 232 ? 42.118 50.286 52.108 1.00 13.36 232 CYS A CA 1
ATOM 1682 C C . CYS A 1 232 ? 42.451 49.288 53.179 1.00 14.44 232 CYS A C 1
ATOM 1683 O O . CYS A 1 232 ? 43.405 49.521 54.012 1.00 14.06 232 CYS A O 1
ATOM 1686 N N . SER A 1 233 ? 41.799 48.153 53.198 1.00 12.09 233 SER A N 1
ATOM 1687 C CA . SER A 1 233 ? 41.818 47.204 54.347 1.00 14.36 233 SER A CA 1
ATOM 1688 C C . SER A 1 233 ? 42.068 45.752 53.930 1.00 13.93 233 SER A C 1
ATOM 1689 O O . SER A 1 233 ? 42.182 45.463 52.771 1.00 13.54 233 SER A O 1
ATOM 1692 N N . GLN A 1 234 ? 42.189 44.839 54.896 1.00 15.25 234 GLN A N 1
ATOM 1693 C CA . GLN A 1 234 ? 42.456 43.451 54.615 1.00 15.94 234 GLN A CA 1
ATOM 1694 C C . GLN A 1 234 ? 41.304 42.800 53.816 1.00 13.98 234 GLN A C 1
ATOM 1695 O O . GLN A 1 234 ? 41.522 41.818 53.125 1.00 14.96 234 GLN A O 1
ATOM 1701 N N . ALA A 1 235 ? 40.115 43.371 53.930 1.00 12.33 235 ALA A N 1
ATOM 1702 C CA . ALA A 1 235 ? 38.938 42.864 53.245 1.00 13.41 235 ALA A CA 1
ATOM 1703 C C . ALA A 1 235 ? 39.126 42.690 51.763 1.00 14.04 235 ALA A C 1
ATOM 1704 O O . ALA A 1 235 ? 38.526 41.831 51.193 1.00 14.22 235 ALA A O 1
ATOM 1706 N N . SER A 1 236 ? 39.897 43.574 51.170 1.00 14.69 236 SER A N 1
ATOM 1707 C CA . SER A 1 236 ? 40.112 43.573 49.759 1.00 14.17 236 SER A CA 1
ATOM 1708 C C . SER A 1 236 ? 41.429 42.927 49.286 1.00 13.40 236 SER A C 1
ATOM 1709 O O . SER A 1 236 ? 41.884 43.184 48.184 1.00 12.32 236 SER A O 1
ATOM 1712 N N . ALA A 1 237 ? 41.997 42.055 50.091 1.00 14.55 237 ALA A N 1
ATOM 1713 C CA . ALA A 1 237 ? 43.361 41.538 49.781 1.00 13.78 237 ALA A CA 1
ATOM 1714 C C . ALA A 1 237 ? 43.413 40.840 48.419 1.00 13.62 237 ALA A C 1
ATOM 1715 O O . ALA A 1 237 ? 44.456 40.835 47.786 1.00 15.12 237 ALA A O 1
ATOM 1717 N N . TYR A 1 238 ? 42.327 40.203 47.997 1.00 12.04 238 TYR A N 1
ATOM 1718 C CA . TYR A 1 238 ? 42.300 39.472 46.694 1.00 12.27 238 TYR A CA 1
ATOM 1719 C C . TYR A 1 238 ? 41.589 40.296 45.579 1.00 13.36 238 TYR A C 1
ATOM 1720 O O . TYR A 1 238 ? 41.155 39.740 44.559 1.00 13.39 238 TYR A O 1
ATOM 1729 N N . VAL A 1 239 ? 41.422 41.566 45.812 1.00 10.92 239 VAL A N 1
ATOM 1730 C CA . VAL A 1 239 ? 40.789 42.463 44.811 1.00 12.80 239 VAL A CA 1
ATOM 1731 C C . VAL A 1 239 ? 41.946 43.354 44.394 1.00 12.58 239 VAL A C 1
ATOM 1732 O O . VAL A 1 239 ? 42.433 44.190 45.211 1.00 13.16 239 VAL A O 1
ATOM 1736 N N . THR A 1 240 ? 42.334 43.311 43.092 1.00 10.16 240 THR A N 1
ATOM 1737 C CA . THR A 1 240 ? 43.373 44.164 42.612 1.00 10.19 240 THR A CA 1
ATOM 1738 C C . THR A 1 240 ? 43.202 44.367 41.146 1.00 10.01 240 THR A C 1
ATOM 1739 O O . THR A 1 240 ? 42.713 43.507 40.441 1.00 9.28 240 THR A O 1
ATOM 1743 N N . GLY A 1 241 ? 43.521 45.580 40.702 1.00 10.69 241 GLY A N 1
ATOM 1744 C CA . GLY A 1 241 ? 43.409 45.886 39.297 1.00 11.48 241 GLY A CA 1
ATOM 1745 C C . GLY A 1 241 ? 41.998 46.177 38.865 1.00 11.39 241 GLY A C 1
ATOM 1746 O O . GLY A 1 241 ? 41.719 46.127 37.674 1.00 11.67 241 GLY A O 1
ATOM 1747 N N . GLN A 1 242 ? 41.165 46.541 39.786 1.00 10.03 242 GLN A N 1
ATOM 1748 C CA . GLN A 1 242 ? 39.706 46.702 39.519 1.00 10.08 242 GLN A CA 1
ATOM 1749 C C . GLN A 1 242 ? 39.294 48.213 39.636 1.00 10.27 242 GLN A C 1
ATOM 1750 O O . GLN A 1 242 ? 39.891 48.999 40.379 1.00 10.41 242 GLN A O 1
ATOM 1756 N N . VAL A 1 243 ? 38.231 48.568 38.924 1.00 10.76 243 VAL A N 1
ATOM 1757 C CA . VAL A 1 243 ? 37.545 49.846 39.084 1.00 12.16 243 VAL A CA 1
ATOM 1758 C C . VAL A 1 243 ? 36.206 49.529 39.734 1.00 13.40 243 VAL A C 1
ATOM 1759 O O . VAL A 1 243 ? 35.430 48.697 39.175 1.00 14.14 243 VAL A O 1
ATOM 1763 N N . LEU A 1 244 ? 35.971 50.130 40.864 1.00 11.87 244 LEU A N 1
ATOM 1764 C CA . LEU A 1 244 ? 34.779 49.950 41.659 1.00 12.97 244 LEU A CA 1
ATOM 1765 C C . LEU A 1 244 ? 33.937 51.203 41.569 1.00 13.83 244 LEU A C 1
ATOM 1766 O O . LEU A 1 244 ? 34.304 52.246 42.081 1.00 14.01 244 LEU A O 1
ATOM 1771 N N . MET A 1 245 ? 32.852 51.162 40.797 1.00 11.40 245 MET A N 1
ATOM 1772 C CA . MET A 1 245 ? 32.031 52.311 40.592 1.00 10.97 245 MET A CA 1
ATOM 1773 C C . MET A 1 245 ? 31.079 52.499 41.769 1.00 11.95 245 MET A C 1
ATOM 1774 O O . MET A 1 245 ? 30.481 51.517 42.276 1.00 11.68 245 MET A O 1
ATOM 1779 N N . VAL A 1 246 ? 31.027 53.734 42.210 1.00 11.17 246 VAL A N 1
ATOM 1780 C CA . VAL A 1 246 ? 30.204 54.170 43.370 1.00 12.38 246 VAL A CA 1
ATOM 1781 C C . VAL A 1 246 ? 29.359 55.251 42.795 1.00 10.46 246 VAL A C 1
ATOM 1782 O O . VAL A 1 246 ? 29.658 56.447 42.946 1.00 11.04 246 VAL A O 1
ATOM 1786 N N . ASP A 1 247 ? 28.323 54.827 42.095 1.00 11.37 247 ASP A N 1
ATOM 1787 C CA . ASP A 1 247 ? 27.566 55.656 41.253 1.00 12.38 247 ASP A CA 1
ATOM 1788 C C . ASP A 1 247 ? 26.050 55.480 41.242 1.00 10.95 247 ASP A C 1
ATOM 1789 O O . ASP A 1 247 ? 25.384 55.897 40.277 1.00 11.45 247 ASP A O 1
ATOM 1794 N N . GLY A 1 248 ? 25.546 54.760 42.214 1.00 11.73 248 GLY A N 1
ATOM 1795 C CA . GLY A 1 248 ? 24.128 54.552 42.323 1.00 10.99 248 GLY A CA 1
ATOM 1796 C C . GLY A 1 248 ? 23.537 53.807 41.113 1.00 9.59 248 GLY A C 1
ATOM 1797 O O . GLY A 1 248 ? 22.374 53.796 40.883 1.00 8.71 248 GLY A O 1
ATOM 1798 N N . GLY A 1 249 ? 24.388 53.142 40.356 1.00 10.14 249 GLY A N 1
ATOM 1799 C CA . GLY A 1 249 ? 23.994 52.423 39.127 1.00 9.97 249 GLY A CA 1
ATOM 1800 C C . GLY A 1 249 ? 23.899 53.246 37.860 1.00 10.33 249 GLY A C 1
ATOM 1801 O O . GLY A 1 249 ? 23.355 52.788 36.867 1.00 12.19 249 GLY A O 1
ATOM 1802 N N . TYR A 1 250 ? 24.485 54.432 37.839 1.00 10.23 250 TYR A N 1
ATOM 1803 C CA . TYR A 1 250 ? 24.632 55.218 36.601 1.00 10.94 250 TYR A CA 1
ATOM 1804 C C . TYR A 1 250 ? 25.133 54.328 35.475 1.00 11.43 250 TYR A C 1
ATOM 1805 O O . TYR A 1 250 ? 24.612 54.446 34.374 1.00 12.24 250 TYR A O 1
ATOM 1814 N N . THR A 1 251 ? 26.189 53.566 35.718 1.00 11.57 251 THR A N 1
ATOM 1815 C CA . THR A 1 251 ? 26.845 52.745 34.669 1.00 13.51 251 THR A CA 1
ATOM 1816 C C . THR A 1 251 ? 26.081 51.457 34.352 1.00 14.99 251 THR A C 1
ATOM 1817 O O . THR A 1 251 ? 26.471 50.684 33.448 1.00 16.35 251 THR A O 1
ATOM 1821 N N . ALA A 1 252 ? 24.987 51.171 35.046 1.00 12.12 252 ALA A N 1
ATOM 1822 C CA . ALA A 1 252 ? 24.165 49.997 34.719 1.00 12.52 252 ALA A CA 1
ATOM 1823 C C . ALA A 1 252 ? 23.036 50.358 33.714 1.00 13.84 252 ALA A C 1
ATOM 1824 O O . ALA A 1 252 ? 22.292 49.486 33.263 1.00 12.84 252 ALA A O 1
ATOM 1826 N N . LYS A 1 253 ? 22.886 51.640 33.398 1.00 13.92 253 LYS A N 1
ATOM 1827 C CA . LYS A 1 253 ? 21.752 52.148 32.519 1.00 14.00 253 LYS A CA 1
ATOM 1828 C C . LYS A 1 253 ? 22.243 53.025 31.285 1.00 14.93 253 LYS A C 1
ATOM 1829 O O . LYS A 1 253 ? 23.504 53.214 31.310 1.00 13.40 253 LYS A O 1
ATOM 1835 N N . GLY B 1 5 ? 33.022 50.881 61.077 1.00 45.88 5 GLY B N 1
ATOM 1836 C CA . GLY B 1 5 ? 32.773 49.495 61.539 1.00 39.99 5 GLY B CA 1
ATOM 1837 C C . GLY B 1 5 ? 31.344 48.990 61.374 1.00 39.82 5 GLY B C 1
ATOM 1838 O O . GLY B 1 5 ? 31.117 47.950 60.707 1.00 34.89 5 GLY B O 1
ATOM 1839 N N . TYR B 1 6 ? 30.391 49.707 61.991 1.00 40.54 6 TYR B N 1
ATOM 1840 C CA . TYR B 1 6 ? 28.948 49.447 61.853 1.00 35.88 6 TYR B CA 1
ATOM 1841 C C . TYR B 1 6 ? 28.483 49.457 60.376 1.00 34.15 6 TYR B C 1
ATOM 1842 O O . TYR B 1 6 ? 27.563 48.704 59.988 1.00 29.41 6 TYR B O 1
ATOM 1851 N N . LEU B 1 7 ? 29.121 50.306 59.575 1.00 23.87 7 LEU B N 1
ATOM 1852 C CA . LEU B 1 7 ? 28.905 50.368 58.102 1.00 24.00 7 LEU B CA 1
ATOM 1853 C C . LEU B 1 7 ? 28.950 48.954 57.504 1.00 19.44 7 LEU B C 1
ATOM 1854 O O . LEU B 1 7 ? 28.321 48.723 56.422 1.00 18.07 7 LEU B O 1
ATOM 1859 N N . PHE B 1 8 ? 29.723 48.024 58.084 1.00 16.78 8 PHE B N 1
ATOM 1860 C CA . PHE B 1 8 ? 29.964 46.6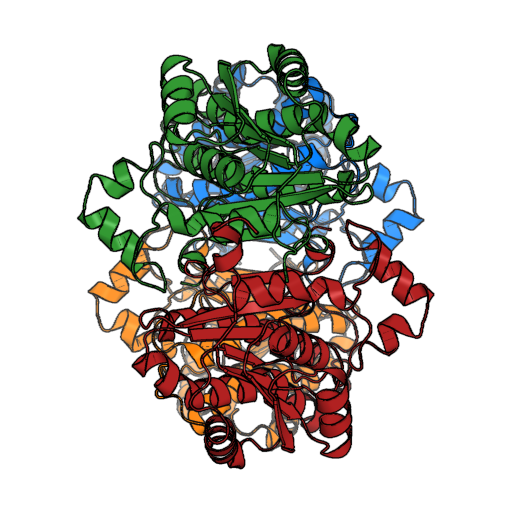84 57.463 1.00 16.08 8 PHE B CA 1
ATOM 1861 C C . PHE B 1 8 ? 29.152 45.543 58.128 1.00 17.34 8 PHE B C 1
ATOM 1862 O O . PHE B 1 8 ? 29.288 44.347 57.828 1.00 17.71 8 PHE B O 1
ATOM 1870 N N . SER B 1 9 ? 28.259 45.944 59.014 1.00 16.87 9 SER B N 1
ATOM 1871 C CA . SER B 1 9 ? 27.517 44.994 59.855 1.00 16.47 9 SER B CA 1
ATOM 1872 C C . SER B 1 9 ? 26.361 44.319 59.092 1.00 16.14 9 SER B C 1
ATOM 1873 O O . SER B 1 9 ? 25.689 44.938 58.306 1.00 16.91 9 SER B O 1
ATOM 1876 N N . VAL B 1 10 ? 26.167 43.057 59.375 1.00 15.52 10 VAL B N 1
ATOM 1877 C CA . VAL B 1 10 ? 24.998 42.311 58.926 1.00 15.71 10 VAL B CA 1
ATOM 1878 C C . VAL B 1 10 ? 24.209 41.804 60.134 1.00 17.47 10 VAL B C 1
ATOM 1879 O O . VAL B 1 10 ? 23.376 40.911 60.002 1.00 19.02 10 VAL B O 1
ATOM 1883 N N . ARG B 1 11 ? 24.576 42.261 61.321 1.00 18.33 11 ARG B N 1
ATOM 1884 C CA . ARG B 1 11 ? 23.810 41.848 62.520 1.00 17.63 11 ARG B CA 1
ATOM 1885 C C . ARG B 1 11 ? 22.344 42.212 62.397 1.00 18.45 11 ARG B C 1
ATOM 1886 O O . ARG B 1 11 ? 22.001 43.326 62.051 1.00 18.55 11 ARG B O 1
ATOM 1894 N N . GLY B 1 12 ? 21.447 41.288 62.735 1.00 20.76 12 GLY B N 1
ATOM 1895 C CA . GLY B 1 12 ? 20.040 41.571 62.745 1.00 21.63 12 GLY B CA 1
ATOM 1896 C C . GLY B 1 12 ? 19.401 41.455 61.375 1.00 21.88 12 GLY B C 1
ATOM 1897 O O . GLY B 1 12 ? 18.215 41.669 61.214 1.00 25.37 12 GLY B O 1
ATOM 1898 N N . ARG B 1 13 ? 20.208 41.131 60.372 1.00 18.90 13 ARG B N 1
ATOM 1899 C CA . ARG B 1 13 ? 19.637 40.964 59.020 1.00 17.84 13 ARG B CA 1
ATOM 1900 C C . ARG B 1 13 ? 19.333 39.501 58.825 1.00 16.31 13 ARG B C 1
ATOM 1901 O O . ARG B 1 13 ? 19.917 38.627 59.512 1.00 17.76 13 ARG B O 1
ATOM 1909 N N . VAL B 1 14 ? 18.441 39.182 57.901 1.00 14.38 14 VAL B N 1
ATOM 1910 C CA . VAL B 1 14 ? 18.141 37.825 57.533 1.00 13.13 14 VAL B CA 1
ATOM 1911 C C . VAL B 1 14 ? 18.715 37.599 56.112 1.00 14.48 14 VAL B C 1
ATOM 1912 O O . VAL B 1 14 ? 18.455 38.437 55.229 1.00 14.68 14 VAL B O 1
ATOM 1916 N N . ALA B 1 15 ? 19.466 36.526 55.949 1.00 13.66 15 ALA B N 1
ATOM 1917 C CA . ALA B 1 15 ? 20.025 36.193 54.593 1.00 12.11 15 ALA B CA 1
ATOM 1918 C C . ALA B 1 15 ? 19.546 34.843 54.169 1.00 14.81 15 ALA B C 1
ATOM 1919 O O . ALA B 1 15 ? 19.426 33.903 54.947 1.00 16.95 15 ALA B O 1
ATOM 1921 N N . CYS B 1 16 ? 19.310 34.716 52.857 1.00 12.73 16 CYS B N 1
ATOM 1922 C CA . CYS B 1 16 ? 19.096 33.447 52.219 1.00 12.45 16 CYS B CA 1
ATOM 1923 C C . CYS B 1 16 ? 20.267 33.226 51.290 1.00 13.00 16 CYS B C 1
ATOM 1924 O O . CYS B 1 16 ? 20.525 34.090 50.482 1.00 13.77 16 CYS B O 1
ATOM 1927 N N . VAL B 1 17 ? 20.922 32.080 51.415 1.00 11.82 17 VAL B N 1
ATOM 1928 C CA . VAL B 1 17 ? 22.041 31.717 50.575 1.00 12.55 17 VAL B CA 1
ATOM 1929 C C . VAL B 1 17 ? 21.742 30.413 49.891 1.00 11.99 17 VAL B C 1
ATOM 1930 O O . VAL B 1 17 ? 21.570 29.330 50.501 1.00 13.05 17 VAL B O 1
ATOM 1934 N N . THR B 1 18 ? 21.744 30.422 48.565 1.00 11.90 18 THR B N 1
ATOM 1935 C CA . THR B 1 18 ? 21.601 29.168 47.810 1.00 11.01 18 THR B CA 1
ATOM 1936 C C . THR B 1 18 ? 22.991 28.576 47.569 1.00 11.32 18 THR B C 1
ATOM 1937 O O . THR B 1 18 ? 24.033 29.272 47.636 1.00 11.71 18 THR B O 1
ATOM 1941 N N . GLY B 1 19 ? 23.050 27.257 47.418 1.00 13.58 19 GLY B N 1
ATOM 1942 C CA . GLY B 1 19 ? 24.332 26.599 47.267 1.00 14.60 19 GLY B CA 1
ATOM 1943 C C . GLY B 1 19 ? 25.075 26.479 48.556 1.00 13.83 19 GLY B C 1
ATOM 1944 O O . GLY B 1 19 ? 26.308 26.633 48.604 1.00 13.99 19 GLY B O 1
ATOM 1945 N N . ALA B 1 20 ? 24.328 26.450 49.670 1.00 14.47 20 ALA B N 1
ATOM 1946 C CA . ALA B 1 20 ? 24.985 26.583 50.947 1.00 14.66 20 ALA B CA 1
ATOM 1947 C C . ALA B 1 20 ? 25.635 25.285 51.425 1.00 16.65 20 ALA B C 1
ATOM 1948 O O . ALA B 1 20 ? 26.263 25.300 52.475 1.00 20.65 20 ALA B O 1
ATOM 1950 N N . SER B 1 21 ? 25.525 24.173 50.705 1.00 18.82 21 SER B N 1
ATOM 1951 C CA . SER B 1 21 ? 26.112 22.882 51.186 1.00 20.88 21 SER B CA 1
ATOM 1952 C C . SER B 1 21 ? 27.547 22.715 50.774 1.00 20.81 21 SER B C 1
ATOM 1953 O O . SER B 1 21 ? 28.248 21.899 51.354 1.00 19.10 21 SER B O 1
ATOM 1956 N N . SER B 1 22 ? 28.068 23.560 49.862 1.00 19.22 22 SER B N 1
ATOM 1957 C CA . SER B 1 22 ? 29.461 23.449 49.549 1.00 21.38 22 SER B CA 1
ATOM 1958 C C . SER B 1 22 ? 30.043 24.694 48.890 1.00 18.67 22 SER B C 1
ATOM 1959 O O . SER B 1 22 ? 29.348 25.593 48.582 1.00 17.08 22 SER B O 1
ATOM 1962 N N . GLY B 1 23 ? 31.337 24.673 48.656 1.00 21.62 23 GLY B N 1
ATOM 1963 C CA . GLY B 1 23 ? 31.964 25.723 47.890 1.00 19.94 23 GLY B CA 1
ATOM 1964 C C . GLY B 1 23 ? 31.797 27.113 48.467 1.00 16.83 23 GLY B C 1
ATOM 1965 O O . GLY B 1 23 ? 31.819 27.421 49.729 1.00 16.84 23 GLY B O 1
ATOM 1966 N N . LEU B 1 24 ? 31.703 28.046 47.539 1.00 16.76 24 LEU B N 1
ATOM 1967 C CA . LEU B 1 24 ? 31.616 29.421 47.920 1.00 15.35 24 LEU B CA 1
ATOM 1968 C C . LEU B 1 24 ? 30.294 29.804 48.616 1.00 13.64 24 LEU B C 1
ATOM 1969 O O . LEU B 1 24 ? 30.306 30.658 49.524 1.00 16.14 24 LEU B O 1
ATOM 1974 N N . GLY B 1 25 ? 29.192 29.192 48.243 1.00 14.71 25 GLY B N 1
ATOM 1975 C CA . GLY B 1 25 ? 27.965 29.392 48.934 1.00 13.30 25 GLY B CA 1
ATOM 1976 C C . GLY B 1 25 ? 28.013 28.969 50.413 1.00 14.32 25 GLY B C 1
ATOM 1977 O O . GLY B 1 25 ? 27.574 29.720 51.346 1.00 13.46 25 GLY B O 1
ATOM 1978 N N . ARG B 1 26 ? 28.656 27.851 50.685 1.00 16.15 26 ARG B N 1
ATOM 1979 C CA . ARG B 1 26 ? 28.829 27.420 52.063 1.00 16.90 26 ARG B CA 1
ATOM 1980 C C . ARG B 1 26 ? 29.678 28.397 52.829 1.00 15.95 26 ARG B C 1
ATOM 1981 O O . ARG B 1 26 ? 29.335 28.718 53.988 1.00 15.50 26 ARG B O 1
ATOM 1989 N N . ARG B 1 27 ? 30.780 28.877 52.224 1.00 14.39 27 ARG B N 1
ATOM 1990 C CA . ARG B 1 27 ? 31.614 29.902 52.863 1.00 17.11 27 ARG B CA 1
ATOM 1991 C C . ARG B 1 27 ? 30.740 31.120 53.142 1.00 15.54 27 ARG B C 1
ATOM 1992 O O . ARG B 1 27 ? 30.806 31.660 54.259 1.00 15.93 27 ARG B O 1
ATOM 2000 N N . ALA B 1 28 ? 29.962 31.579 52.128 1.00 16.24 28 ALA B N 1
ATOM 2001 C CA . ALA B 1 28 ? 29.209 32.873 52.295 1.00 14.85 28 ALA B CA 1
ATOM 2002 C C . ALA B 1 28 ? 28.208 32.724 53.507 1.00 13.41 28 ALA B C 1
ATOM 2003 O O . ALA B 1 28 ? 28.006 33.645 54.370 1.00 14.32 28 ALA B O 1
ATOM 2005 N N . ALA B 1 29 ? 27.546 31.566 53.513 1.00 13.92 29 ALA B N 1
ATOM 2006 C CA . ALA B 1 29 ? 26.498 31.267 54.502 1.00 14.72 29 ALA B CA 1
ATOM 2007 C C . ALA B 1 29 ? 27.069 31.248 55.936 1.00 16.53 29 ALA B C 1
ATOM 2008 O O . ALA B 1 29 ? 26.522 31.879 56.837 1.00 15.11 29 ALA B O 1
ATOM 2010 N N . THR B 1 30 ? 28.239 30.659 56.058 1.00 15.79 30 THR B N 1
ATOM 2011 C CA . THR B 1 30 ? 28.986 30.654 57.318 1.00 17.52 30 THR B CA 1
ATOM 2012 C C . THR B 1 30 ? 29.475 32.024 57.755 1.00 15.80 30 THR B C 1
ATOM 2013 O O . THR B 1 30 ? 29.325 32.423 58.940 1.00 16.99 30 THR B O 1
ATOM 2017 N N . VAL B 1 31 ? 30.076 32.805 56.822 1.00 14.97 31 VAL B N 1
ATOM 2018 C CA . VAL B 1 31 ? 30.516 34.132 57.140 1.00 16.12 31 VAL B CA 1
ATOM 2019 C C . VAL B 1 31 ? 29.366 34.990 57.670 1.00 16.20 31 VAL B C 1
ATOM 2020 O O . VAL B 1 31 ? 29.554 35.735 58.632 1.00 16.51 31 VAL B O 1
ATOM 2024 N N . LEU B 1 32 ? 28.178 34.910 57.023 1.00 13.70 32 LEU B N 1
ATOM 2025 C CA . LEU B 1 32 ? 27.057 35.753 57.310 1.00 13.91 32 LEU B CA 1
ATOM 2026 C C . LEU B 1 32 ? 26.571 35.334 58.733 1.00 14.86 32 LEU B C 1
ATOM 2027 O O . LEU B 1 32 ? 26.268 36.208 59.559 1.00 17.63 32 LEU B O 1
ATOM 2032 N N . ALA B 1 33 ? 26.566 34.037 58.953 1.00 15.64 33 ALA B N 1
ATOM 2033 C CA . ALA B 1 33 ? 26.076 33.528 60.254 1.00 18.44 33 ALA B CA 1
ATOM 2034 C C . ALA B 1 33 ? 27.006 33.915 61.355 1.00 17.69 33 ALA B C 1
ATOM 2035 O O . ALA B 1 33 ? 26.518 34.349 62.487 1.00 17.94 33 ALA B O 1
ATOM 2037 N N . GLN B 1 34 ? 28.301 33.801 61.097 1.00 20.97 34 GLN B N 1
ATOM 2038 C CA . GLN B 1 34 ? 29.299 34.178 62.116 1.00 19.64 34 GLN B CA 1
ATOM 2039 C C . GLN B 1 34 ? 29.291 35.667 62.348 1.00 22.62 34 GLN B C 1
ATOM 2040 O O . GLN B 1 34 ? 29.638 36.137 63.425 1.00 23.19 34 GLN B O 1
ATOM 2046 N N . ALA B 1 35 ? 28.863 36.471 61.354 1.00 20.67 35 ALA B N 1
ATOM 2047 C CA . ALA B 1 35 ? 28.803 37.895 61.496 1.00 20.77 35 ALA B CA 1
ATOM 2048 C C . ALA B 1 35 ? 27.488 38.411 62.108 1.00 17.98 35 ALA B C 1
ATOM 2049 O O . ALA B 1 35 ? 27.240 39.615 62.222 1.00 20.59 35 ALA B O 1
ATOM 2051 N N . GLY B 1 36 ? 26.599 37.474 62.505 1.00 18.95 36 GLY B N 1
ATOM 2052 C CA . GLY B 1 36 ? 25.422 37.828 63.210 1.00 17.14 36 GLY B CA 1
ATOM 2053 C C . GLY B 1 36 ? 24.143 37.917 62.463 1.00 17.45 36 GLY B C 1
ATOM 2054 O O . GLY B 1 36 ? 23.131 38.320 62.997 1.00 17.81 36 GLY B O 1
ATOM 2055 N N . ALA B 1 37 ? 24.175 37.653 61.148 1.00 16.89 37 ALA B N 1
ATOM 2056 C CA . ALA B 1 37 ? 22.924 37.436 60.474 1.00 15.81 37 ALA B CA 1
ATOM 2057 C C . ALA B 1 37 ? 22.241 36.114 60.767 1.00 14.11 37 ALA B C 1
ATOM 2058 O O . ALA B 1 37 ? 22.922 35.076 60.902 1.00 16.51 37 ALA B O 1
ATOM 2060 N N . GLN B 1 38 ? 20.915 36.085 60.673 1.00 15.59 38 GLN B N 1
ATOM 2061 C CA . GLN B 1 38 ? 20.192 34.785 60.614 1.00 14.50 38 GLN B CA 1
ATOM 2062 C C . GLN B 1 38 ? 20.203 34.300 59.203 1.00 15.27 38 GLN B C 1
ATOM 2063 O O . GLN B 1 38 ? 19.783 35.039 58.318 1.00 16.20 38 GLN B O 1
ATOM 2069 N N . VAL B 1 39 ? 20.660 33.082 59.011 1.00 14.13 39 VAL B N 1
ATOM 2070 C CA . VAL B 1 39 ? 20.923 32.542 57.669 1.00 14.69 39 VAL B CA 1
ATOM 2071 C C . VAL B 1 39 ? 20.077 31.339 57.337 1.00 15.45 39 VAL B C 1
ATOM 2072 O O . VAL B 1 39 ? 20.147 30.259 58.025 1.00 16.89 39 VAL B O 1
ATOM 2076 N N . VAL B 1 40 ? 19.354 31.458 56.210 1.00 15.17 40 VAL B N 1
ATOM 2077 C CA . VAL B 1 40 ? 18.667 30.332 55.621 1.00 14.94 40 VAL B CA 1
ATOM 2078 C C . VAL B 1 40 ? 19.471 29.750 54.472 1.00 15.00 40 VAL B C 1
ATOM 2079 O O . VAL B 1 40 ? 19.728 30.474 53.510 1.00 12.97 40 VAL B O 1
ATOM 2083 N N . GLY B 1 41 ? 19.959 28.504 54.613 1.00 13.44 41 GLY B N 1
ATOM 2084 C CA . GLY B 1 41 ? 20.848 27.898 53.637 1.00 14.82 41 GLY B CA 1
ATOM 2085 C C . GLY B 1 41 ? 20.003 26.938 52.835 1.00 16.28 41 GLY B C 1
ATOM 2086 O O . GLY B 1 41 ? 19.255 26.131 53.382 1.00 15.64 41 GLY B O 1
ATOM 2087 N N . VAL B 1 42 ? 20.066 27.037 51.500 1.00 14.40 42 VAL B N 1
ATOM 2088 C CA . VAL B 1 42 ? 19.347 26.183 50.576 1.00 16.56 42 VAL B CA 1
ATOM 2089 C C . VAL B 1 42 ? 20.302 25.401 49.680 1.00 16.60 42 VAL B C 1
ATOM 2090 O O . VAL B 1 42 ? 21.222 25.949 49.143 1.00 17.95 42 VAL B O 1
ATOM 2094 N N . ALA B 1 43 ? 20.151 24.062 49.678 1.00 15.62 43 ALA B N 1
ATOM 2095 C CA . ALA B 1 43 ? 20.931 23.213 48.873 1.00 16.69 43 ALA B CA 1
ATOM 2096 C C . ALA B 1 43 ? 20.207 21.861 48.697 1.00 17.78 43 ALA B C 1
ATOM 2097 O O . ALA B 1 43 ? 19.222 21.631 49.316 1.00 16.84 43 ALA B O 1
ATOM 2099 N N . ARG B 1 44 ? 20.731 20.976 47.868 1.00 18.70 44 ARG B N 1
ATOM 2100 C CA . ARG B 1 44 ? 20.012 19.731 47.554 1.00 22.03 44 ARG B CA 1
ATOM 2101 C C . ARG B 1 44 ? 20.003 18.799 48.790 1.00 25.51 44 ARG B C 1
ATOM 2102 O O . ARG B 1 44 ? 18.946 18.274 49.162 1.00 32.54 44 ARG B O 1
ATOM 2110 N N . ARG B 1 45 ? 21.162 18.652 49.413 1.00 29.70 45 ARG B N 1
ATOM 2111 C CA . ARG B 1 45 ? 21.346 17.579 50.385 1.00 36.96 45 ARG B CA 1
ATOM 2112 C C . ARG B 1 45 ? 21.224 18.024 51.829 1.00 33.35 45 ARG B C 1
ATOM 2113 O O . ARG B 1 45 ? 22.041 18.865 52.327 1.00 27.76 45 ARG B O 1
ATOM 2121 N N . ALA B 1 46 ? 20.272 17.381 52.494 1.00 33.11 46 ALA B N 1
ATOM 2122 C CA . ALA B 1 46 ? 20.032 17.566 53.901 1.00 30.32 46 ALA B CA 1
ATOM 2123 C C . ALA B 1 46 ? 21.274 17.310 54.734 1.00 31.26 46 ALA B C 1
ATOM 2124 O O . ALA B 1 46 ? 21.557 18.081 55.653 1.00 28.09 46 ALA B O 1
ATOM 2126 N N . ASP B 1 47 ? 22.055 16.256 54.432 1.00 32.62 47 ASP B N 1
ATOM 2127 C CA . ASP B 1 47 ? 23.161 15.908 55.360 1.00 33.69 47 ASP B CA 1
ATOM 2128 C C . ASP B 1 47 ? 24.287 16.881 55.198 1.00 25.52 47 ASP B C 1
ATOM 2129 O O . ASP B 1 47 ? 25.008 17.229 56.159 1.00 25.13 47 ASP B O 1
ATOM 2134 N N . ALA B 1 48 ? 24.455 17.388 53.975 1.00 26.11 48 ALA B N 1
ATOM 2135 C CA . ALA B 1 48 ? 25.493 18.366 53.771 1.00 24.50 48 ALA B CA 1
ATOM 2136 C C . ALA B 1 48 ? 25.126 19.720 54.453 1.00 18.47 48 ALA B C 1
ATOM 2137 O O . ALA B 1 48 ? 25.977 20.388 54.985 1.00 18.79 48 ALA B O 1
ATOM 2139 N N . LEU B 1 49 ? 23.846 20.077 54.379 1.00 19.60 49 LEU B N 1
ATOM 2140 C CA . LEU B 1 49 ? 23.340 21.246 55.074 1.00 19.55 49 LEU B CA 1
ATOM 2141 C C . LEU B 1 49 ? 23.484 21.112 56.591 1.00 17.34 49 LEU B C 1
ATOM 2142 O O . LEU B 1 49 ? 23.728 22.067 57.258 1.00 16.83 49 LEU B O 1
ATOM 2147 N N . ALA B 1 50 ? 23.347 19.916 57.090 1.00 19.10 50 ALA B N 1
ATOM 2148 C CA . ALA B 1 50 ? 23.440 19.748 58.533 1.00 20.77 50 ALA B CA 1
ATOM 2149 C C . ALA B 1 50 ? 24.908 19.917 59.003 1.00 20.27 50 ALA B C 1
ATOM 2150 O O . ALA B 1 50 ? 25.177 20.539 60.048 1.00 23.99 50 ALA B O 1
ATOM 2152 N N . GLU B 1 51 ? 25.855 19.508 58.182 1.00 21.82 51 GLU B N 1
ATOM 2153 C CA . GLU B 1 51 ? 27.265 19.758 58.494 1.00 24.02 51 GLU B CA 1
ATOM 2154 C C . GLU B 1 51 ? 27.579 21.214 58.426 1.00 22.20 51 GLU B C 1
ATOM 2155 O O . GLU B 1 51 ? 28.276 21.798 59.310 1.00 21.87 51 GLU B O 1
ATOM 2161 N N . TRP B 1 52 ? 27.047 21.885 57.385 1.00 21.77 52 TRP B N 1
ATOM 2162 C CA . TRP B 1 52 ? 27.133 23.328 57.343 1.00 19.62 52 TRP B CA 1
ATOM 2163 C C . TRP B 1 52 ? 26.618 23.983 58.664 1.00 19.53 52 TRP B C 1
ATOM 2164 O O . TRP B 1 52 ? 27.280 24.818 59.265 1.00 20.55 52 TRP B O 1
ATOM 2175 N N . GLN B 1 53 ? 25.436 23.602 59.114 1.00 21.58 53 GLN B N 1
ATOM 2176 C CA . GLN B 1 53 ? 24.815 24.282 60.241 1.00 21.76 53 GLN B CA 1
ATOM 2177 C C . GLN B 1 53 ? 25.749 24.076 61.470 1.00 23.52 53 GLN B C 1
ATOM 2178 O O . GLN B 1 53 ? 25.932 24.963 62.291 1.00 23.87 53 GLN B O 1
ATOM 2184 N N . ALA B 1 54 ? 26.340 22.903 61.516 1.00 23.21 54 ALA B N 1
ATOM 2185 C CA . ALA B 1 54 ? 27.252 22.564 62.642 1.00 29.70 54 ALA B CA 1
ATOM 2186 C C . ALA B 1 54 ? 28.547 23.420 62.656 1.00 31.81 54 ALA B C 1
ATOM 2187 O O . ALA B 1 54 ? 28.909 24.004 63.700 1.00 37.23 54 ALA B O 1
ATOM 2189 N N . GLU B 1 55 ? 29.214 23.533 61.494 1.00 31.25 55 GLU B N 1
ATOM 2190 C CA . GLU B 1 55 ? 30.313 24.480 61.289 1.00 34.62 55 GLU B CA 1
ATOM 2191 C C . GLU B 1 55 ? 29.964 25.922 61.557 1.00 31.99 55 GLU B C 1
ATOM 2192 O O . GLU B 1 55 ? 30.801 26.724 62.013 1.00 31.06 55 GLU B O 1
ATOM 2198 N N . ALA B 1 56 ? 28.747 26.315 61.217 1.00 26.12 56 ALA B N 1
ATOM 2199 C CA . ALA B 1 56 ? 28.478 27.724 61.088 1.00 26.36 56 ALA B CA 1
ATOM 2200 C C . ALA B 1 56 ? 28.278 28.343 62.450 1.00 25.99 56 ALA B C 1
ATOM 2201 O O . ALA B 1 56 ? 28.646 29.465 62.635 1.00 25.97 56 ALA B O 1
ATOM 2203 N N . GLY B 1 57 ? 27.621 27.646 63.374 1.00 25.60 57 GLY B N 1
ATOM 2204 C CA . GLY B 1 57 ? 27.204 28.355 64.579 1.00 24.20 57 GLY B CA 1
ATOM 2205 C C . GLY B 1 57 ? 26.107 29.379 64.330 1.00 26.99 57 GLY B C 1
ATOM 2206 O O . GLY B 1 57 ? 25.369 29.301 63.325 1.00 25.13 57 GLY B O 1
ATOM 2207 N N . GLY B 1 58 ? 26.005 30.368 65.232 1.00 28.43 58 GLY B N 1
ATOM 2208 C CA . GLY B 1 58 ? 25.005 31.388 65.132 1.00 24.35 58 GLY B CA 1
ATOM 2209 C C . GLY B 1 58 ? 23.605 30.847 64.979 1.00 23.69 58 GLY B C 1
ATOM 2210 O O . GLY B 1 58 ? 23.264 29.769 65.473 1.00 22.34 58 GLY B O 1
ATOM 2211 N N . GLU B 1 59 ? 22.772 31.596 64.243 1.00 22.22 59 GLU B N 1
ATOM 2212 C CA . GLU B 1 59 ? 21.392 31.266 63.993 1.00 21.72 59 GLU B CA 1
ATOM 2213 C C . GLU B 1 59 ? 21.208 30.985 62.511 1.00 22.08 59 GLU B C 1
ATOM 2214 O O . GLU B 1 59 ? 21.317 31.916 61.661 1.00 19.55 59 GLU B O 1
ATOM 2220 N N . THR B 1 60 ? 20.866 29.750 62.235 1.00 18.94 60 THR B N 1
ATOM 2221 C CA . THR B 1 60 ? 20.671 29.302 60.869 1.00 19.69 60 THR B CA 1
ATOM 2222 C C . THR B 1 60 ? 19.488 28.347 60.775 1.00 20.34 60 THR B C 1
ATOM 2223 O O . THR B 1 60 ? 19.015 27.775 61.809 1.00 18.60 60 THR B O 1
ATOM 2227 N N . HIS B 1 61 ? 19.063 28.106 59.523 1.00 19.09 61 HIS B N 1
ATOM 2228 C CA . HIS B 1 61 ? 18.026 27.164 59.166 1.00 18.48 61 HIS B CA 1
ATOM 2229 C C . HIS B 1 61 ? 18.390 26.559 57.806 1.00 18.30 61 HIS B C 1
ATOM 2230 O O . HIS B 1 61 ? 18.872 27.280 56.919 1.00 18.21 61 HIS B O 1
ATOM 2237 N N . ALA B 1 62 ? 18.222 25.264 57.674 1.00 18.32 62 ALA B N 1
ATOM 2238 C CA . ALA B 1 62 ? 18.508 24.536 56.460 1.00 19.05 62 ALA B CA 1
ATOM 2239 C C . ALA B 1 62 ? 17.229 24.127 55.713 1.00 21.09 62 ALA B C 1
ATOM 2240 O O . ALA B 1 62 ? 16.265 23.618 56.304 1.00 19.29 62 ALA B O 1
ATOM 2242 N N . ILE B 1 63 ? 17.218 24.333 54.387 1.00 19.17 63 ILE B N 1
ATOM 2243 C CA . ILE B 1 63 ? 16.108 23.901 53.566 1.00 18.06 63 ILE B CA 1
ATOM 2244 C C . ILE B 1 63 ? 16.600 23.088 52.377 1.00 18.23 63 ILE B C 1
ATOM 2245 O O . ILE B 1 63 ? 17.192 23.608 51.395 1.00 15.35 63 ILE B O 1
ATOM 2250 N N . PRO B 1 64 ? 16.402 21.780 52.406 1.00 18.36 64 PRO B N 1
ATOM 2251 C CA . PRO B 1 64 ? 16.841 20.952 51.329 1.00 18.78 64 PRO B CA 1
ATOM 2252 C C . PRO B 1 64 ? 15.847 21.141 50.176 1.00 19.78 64 PRO B C 1
ATOM 2253 O O . PRO B 1 64 ? 14.637 21.107 50.374 1.00 21.33 64 PRO B O 1
ATOM 2257 N N . TYR B 1 65 ? 16.384 21.450 48.995 1.00 18.70 65 TYR B N 1
ATOM 2258 C CA . TYR B 1 65 ? 15.550 21.756 47.845 1.00 15.41 65 TYR B CA 1
ATOM 2259 C C . TYR B 1 65 ? 16.365 21.642 46.600 1.00 16.12 65 TYR B C 1
ATOM 2260 O O . TYR B 1 65 ? 17.487 22.070 46.605 1.00 16.48 65 TYR B O 1
ATOM 2269 N N . ASP B 1 66 ? 15.770 21.090 45.549 1.00 17.12 66 ASP B N 1
ATOM 2270 C CA . ASP B 1 66 ? 16.452 20.902 44.260 1.00 18.39 66 ASP B CA 1
ATOM 2271 C C . ASP B 1 66 ? 16.034 22.089 43.418 1.00 15.46 66 ASP B C 1
ATOM 2272 O O . ASP B 1 66 ? 14.906 22.220 42.900 1.00 14.87 66 ASP B O 1
ATOM 2277 N N . LEU B 1 67 ? 16.963 22.982 43.315 1.00 18.82 67 LEU B N 1
ATOM 2278 C CA . LEU B 1 67 ? 16.691 24.268 42.677 1.00 19.92 67 LEU B CA 1
ATOM 2279 C C . LEU B 1 67 ? 16.504 24.090 41.150 1.00 24.87 67 LEU B C 1
ATOM 2280 O O . LEU B 1 67 ? 16.078 24.991 40.495 1.00 26.01 67 LEU B O 1
ATOM 2285 N N . SER B 1 68 ? 16.745 22.897 40.599 1.00 21.66 68 SER B N 1
ATOM 2286 C CA . SER B 1 68 ? 16.354 22.655 39.202 1.00 23.13 68 SER B CA 1
ATOM 2287 C C . SER B 1 68 ? 14.836 22.621 39.032 1.00 24.11 68 SER B C 1
ATOM 2288 O O . SER B 1 68 ? 14.320 22.728 37.914 1.00 25.75 68 SER B O 1
ATOM 2291 N N . ASP B 1 69 ? 14.077 22.492 40.147 1.00 23.59 69 ASP B N 1
ATOM 2292 C CA . ASP B 1 69 ? 12.601 22.501 40.097 1.00 27.06 69 ASP B CA 1
ATOM 2293 C C . ASP B 1 69 ? 12.106 23.951 40.198 1.00 27.42 69 ASP B C 1
ATOM 2294 O O . ASP B 1 69 ? 11.936 24.501 41.305 1.00 28.09 69 ASP B O 1
ATOM 2299 N N . ARG B 1 70 ? 11.922 24.587 39.051 1.00 28.83 70 ARG B N 1
ATOM 2300 C CA . ARG B 1 70 ? 11.406 25.958 39.003 1.00 30.25 70 ARG B CA 1
ATOM 2301 C C . ARG B 1 70 ? 9.931 26.123 39.309 1.00 30.47 70 ARG B C 1
ATOM 2302 O O . ARG B 1 70 ? 9.479 27.181 39.811 1.00 28.13 70 ARG B O 1
ATOM 2310 N N . ASP B 1 71 ? 9.151 25.084 39.029 1.00 32.09 71 ASP B N 1
ATOM 2311 C CA . ASP B 1 71 ? 7.736 25.095 39.322 1.00 33.32 71 ASP B CA 1
ATOM 2312 C C . ASP B 1 71 ? 7.512 25.269 40.849 1.00 31.55 71 ASP B C 1
ATOM 2313 O O . ASP B 1 71 ? 6.535 25.910 41.300 1.00 33.03 71 ASP B O 1
ATOM 2318 N N . GLY B 1 72 ? 8.463 24.785 41.625 1.00 29.95 72 GLY B N 1
ATOM 2319 C CA . GLY B 1 72 ? 8.353 24.808 43.072 1.00 24.78 72 GLY B CA 1
ATOM 2320 C C . GLY B 1 72 ? 8.931 26.020 43.762 1.00 21.92 72 GLY B C 1
ATOM 2321 O O . GLY B 1 72 ? 8.869 26.144 45.006 1.00 22.01 72 GLY B O 1
ATOM 2322 N N . LEU B 1 73 ? 9.545 26.910 43.005 1.00 18.88 73 LEU B N 1
ATOM 2323 C CA . LEU B 1 73 ? 10.268 28.007 43.625 1.00 17.66 73 LEU B CA 1
ATOM 2324 C C . LEU B 1 73 ? 9.459 28.976 44.462 1.00 19.05 73 LEU B C 1
ATOM 2325 O O . LEU B 1 73 ? 9.946 29.527 45.483 1.00 18.88 73 LEU B O 1
ATOM 2330 N N . GLU B 1 74 ? 8.207 29.225 44.077 1.00 19.07 74 GLU B N 1
ATOM 2331 C CA . GLU B 1 74 ? 7.375 30.049 44.874 1.00 20.65 74 GLU B CA 1
ATOM 2332 C C . GLU B 1 74 ? 7.134 29.409 46.268 1.00 19.52 74 GLU B C 1
ATOM 2333 O O . GLU B 1 74 ? 7.246 30.075 47.281 1.00 20.01 74 GLU B O 1
ATOM 2339 N N . GLY B 1 75 ? 6.981 28.108 46.293 1.00 17.85 75 GLY B N 1
ATOM 2340 C CA . GLY B 1 75 ? 6.860 27.408 47.588 1.00 18.44 75 GLY B CA 1
ATOM 2341 C C . GLY B 1 75 ? 8.123 27.398 48.407 1.00 17.79 75 GLY B C 1
ATOM 2342 O O . GLY B 1 75 ? 8.118 27.547 49.614 1.00 16.79 75 GLY B O 1
ATOM 2343 N N . LEU B 1 76 ? 9.253 27.273 47.715 1.00 14.43 76 LEU B N 1
ATOM 2344 C CA . LEU B 1 76 ? 10.514 27.441 48.382 1.00 15.63 76 LEU B CA 1
ATOM 2345 C C . LEU B 1 76 ? 10.587 28.819 49.046 1.00 15.87 76 LEU B C 1
ATOM 2346 O O . LEU B 1 76 ? 11.081 29.002 50.159 1.00 15.71 76 LEU B O 1
ATOM 2351 N N . ALA B 1 77 ? 10.214 29.845 48.308 1.00 15.85 77 ALA B N 1
ATOM 2352 C CA . ALA B 1 77 ? 10.298 31.197 48.855 1.00 17.99 77 ALA B CA 1
ATOM 2353 C C . ALA B 1 77 ? 9.482 31.352 50.145 1.00 17.78 77 ALA B C 1
ATOM 2354 O O . ALA B 1 77 ? 9.918 32.007 51.070 1.00 19.52 77 ALA B O 1
ATOM 2356 N N . ARG B 1 78 ? 8.290 30.781 50.202 1.00 16.72 78 ARG B N 1
ATOM 2357 C CA . ARG B 1 78 ? 7.496 30.762 51.430 1.00 19.34 78 ARG B CA 1
ATOM 2358 C C . ARG B 1 78 ? 8.231 29.998 52.551 1.00 16.95 78 ARG B C 1
ATOM 2359 O O . ARG B 1 78 ? 8.165 30.398 53.687 1.00 17.88 78 ARG B O 1
ATOM 2367 N N . GLN B 1 79 ? 8.909 28.885 52.263 1.00 16.92 79 GLN B N 1
ATOM 2368 C CA . GLN B 1 79 ? 9.721 28.189 53.247 1.00 16.84 79 GLN B CA 1
ATOM 2369 C C . GLN B 1 79 ? 10.843 29.063 53.748 1.00 17.21 79 GLN B C 1
ATOM 2370 O O . GLN B 1 79 ? 11.161 29.086 54.906 1.00 17.67 79 GLN B O 1
ATOM 2376 N N . VAL B 1 80 ? 11.477 29.837 52.858 1.00 14.53 80 VAL B N 1
ATOM 2377 C CA . VAL B 1 80 ? 12.594 30.623 53.222 1.00 14.35 80 VAL B CA 1
ATOM 2378 C C . VAL B 1 80 ? 12.214 31.754 54.196 1.00 14.88 80 VAL B C 1
ATOM 2379 O O . VAL B 1 80 ? 13.001 32.109 55.079 1.00 14.44 80 VAL B O 1
ATOM 2383 N N . VAL B 1 81 ? 10.999 32.277 54.075 1.00 14.44 81 VAL B N 1
ATOM 2384 C CA . VAL B 1 81 ? 10.601 33.382 54.987 1.00 15.71 81 VAL B CA 1
ATOM 2385 C C . VAL B 1 81 ? 10.208 32.905 56.370 1.00 15.60 81 VAL B C 1
ATOM 2386 O O . VAL B 1 81 ? 10.113 33.700 57.271 1.00 15.14 81 VAL B O 1
ATOM 2390 N N . ASP B 1 82 ? 9.925 31.646 56.482 1.00 15.14 82 ASP B N 1
ATOM 2391 C CA . ASP B 1 82 ? 9.264 31.131 57.715 1.00 17.85 82 ASP B CA 1
ATOM 2392 C C . ASP B 1 82 ? 10.155 31.160 58.972 1.00 19.28 82 ASP B C 1
ATOM 2393 O O . ASP B 1 82 ? 9.655 31.541 60.062 1.00 20.10 82 ASP B O 1
ATOM 2398 N N . PRO B 1 83 ? 11.429 30.752 58.880 1.00 17.83 83 PRO B N 1
ATOM 2399 C CA . PRO B 1 83 ? 12.141 30.690 60.186 1.00 16.71 83 PRO B CA 1
ATOM 2400 C C . PRO B 1 83 ? 12.492 32.011 60.864 1.00 18.13 83 PRO B C 1
ATOM 2401 O O . PRO B 1 83 ? 12.481 32.062 62.115 1.00 19.98 83 PRO B O 1
ATOM 2405 N N . PHE B 1 84 ? 12.804 33.048 60.076 1.00 15.68 84 PHE B N 1
ATOM 2406 C CA . PHE B 1 84 ? 13.340 34.314 60.574 1.00 15.10 84 PHE B CA 1
ATOM 2407 C C . PHE B 1 84 ? 12.633 35.526 60.071 1.00 14.74 84 PHE B C 1
ATOM 2408 O O . PHE B 1 84 ? 12.945 36.628 60.474 1.00 16.12 84 PHE B O 1
ATOM 2416 N N . GLY B 1 85 ? 11.650 35.329 59.183 1.00 15.92 85 GLY B N 1
ATOM 2417 C CA . GLY B 1 85 ? 10.987 36.417 58.511 1.00 16.09 85 GLY B CA 1
ATOM 2418 C C . GLY B 1 85 ? 11.617 36.600 57.129 1.00 15.70 85 GLY B C 1
ATOM 2419 O O . GLY B 1 85 ? 12.556 35.921 56.755 1.00 15.50 85 GLY B O 1
ATOM 2420 N N . ALA B 1 86 ? 11.182 37.676 56.490 1.00 17.27 86 ALA B N 1
ATOM 2421 C CA . ALA B 1 86 ? 11.604 37.908 55.097 1.00 15.54 86 ALA B CA 1
ATOM 2422 C C . ALA B 1 86 ? 13.053 38.277 55.038 1.00 14.65 86 ALA B C 1
ATOM 2423 O O . ALA B 1 86 ? 13.532 39.162 55.746 1.00 18.62 86 ALA B O 1
ATOM 2425 N N . PRO B 1 87 ? 13.783 37.654 54.120 1.00 15.54 87 PRO B N 1
ATOM 2426 C CA . PRO B 1 87 ? 15.206 37.994 54.082 1.00 15.83 87 PRO B CA 1
ATOM 2427 C C . PRO B 1 87 ? 15.476 39.413 53.563 1.00 13.21 87 PRO B C 1
ATOM 2428 O O . PRO B 1 87 ? 14.699 39.943 52.758 1.00 15.37 87 PRO B O 1
ATOM 2432 N N . ASP B 1 88 ? 16.499 40.048 54.133 1.00 13.32 88 ASP B N 1
ATOM 2433 C CA . ASP B 1 88 ? 16.996 41.323 53.706 1.00 14.23 88 ASP B CA 1
ATOM 2434 C C . ASP B 1 88 ? 18.111 41.137 52.635 1.00 13.40 88 ASP B C 1
ATOM 2435 O O . ASP B 1 88 ? 18.460 42.070 51.914 1.00 14.08 88 ASP B O 1
ATOM 2440 N N . ILE B 1 89 ? 18.756 39.973 52.645 1.00 13.53 89 ILE B N 1
ATOM 2441 C CA . ILE B 1 89 ? 19.963 39.715 51.851 1.00 13.05 89 ILE B CA 1
ATOM 2442 C C . ILE B 1 89 ? 19.736 38.431 51.128 1.00 13.65 89 ILE B C 1
ATOM 2443 O O . ILE B 1 89 ? 19.304 37.468 51.740 1.00 12.85 89 ILE B O 1
ATOM 2448 N N . LEU B 1 90 ? 20.010 38.383 49.800 1.00 11.76 90 LEU B N 1
ATOM 2449 C CA . LEU B 1 90 ? 19.859 37.171 49.082 1.00 11.92 90 LEU B CA 1
ATOM 2450 C C . LEU B 1 90 ? 21.177 36.941 48.307 1.00 12.41 90 LEU B C 1
ATOM 2451 O O . LEU B 1 90 ? 21.580 37.807 47.485 1.00 12.26 90 LEU B O 1
ATOM 2456 N N . VAL B 1 91 ? 21.724 35.741 48.437 1.00 11.63 91 VAL B N 1
ATOM 2457 C CA . VAL B 1 91 ? 23.026 35.367 47.821 1.00 11.56 91 VAL B CA 1
ATOM 2458 C C . VAL B 1 91 ? 22.814 34.141 46.959 1.00 11.81 91 VAL B C 1
ATOM 2459 O O . VAL B 1 91 ? 22.532 33.041 47.432 1.00 11.76 91 VAL B O 1
ATOM 2463 N N . HIS B 1 92 ? 22.903 34.316 45.644 1.00 10.12 92 HIS B N 1
ATOM 2464 C CA . HIS B 1 92 ? 22.640 33.267 44.668 1.00 10.52 92 HIS B CA 1
ATOM 2465 C C . HIS B 1 92 ? 23.938 32.574 44.263 1.00 11.48 92 HIS B C 1
ATOM 2466 O O . HIS B 1 92 ? 24.557 32.844 43.209 1.00 11.42 92 HIS B O 1
ATOM 2473 N N . ALA B 1 93 ? 24.385 31.667 45.117 1.00 12.40 93 ALA B N 1
ATOM 2474 C CA . ALA B 1 93 ? 25.676 30.936 44.944 1.00 13.79 93 ALA B CA 1
ATOM 2475 C C . ALA B 1 93 ? 25.505 29.544 44.386 1.00 14.33 93 ALA B C 1
ATOM 2476 O O . ALA B 1 93 ? 26.504 28.953 43.945 1.00 16.95 93 ALA B O 1
ATOM 2478 N N . ALA B 1 94 ? 24.285 29.042 44.217 1.00 12.96 94 ALA B N 1
ATOM 2479 C CA . ALA B 1 94 ? 24.039 27.738 43.615 1.00 13.97 94 ALA B CA 1
ATOM 2480 C C . ALA B 1 94 ? 24.430 27.898 42.117 1.00 17.28 94 ALA B C 1
ATOM 2481 O O . ALA B 1 94 ? 24.173 28.955 41.527 1.00 16.54 94 ALA B O 1
ATOM 2483 N N . GLY B 1 95 ? 25.108 26.920 41.556 1.00 14.94 95 GLY B N 1
ATOM 2484 C CA . GLY B 1 95 ? 25.451 26.957 40.156 1.00 16.35 95 GLY B CA 1
ATOM 2485 C C . GLY B 1 95 ? 26.022 25.676 39.650 1.00 15.46 95 GLY B C 1
ATOM 2486 O O . GLY B 1 95 ? 26.416 24.822 40.457 1.00 17.32 95 GLY B O 1
ATOM 2487 N N . ILE B 1 96 ? 26.117 25.554 38.329 1.00 12.51 96 ILE B N 1
ATOM 2488 C CA . ILE B 1 96 ? 26.672 24.379 37.718 1.00 12.47 96 ILE B CA 1
ATOM 2489 C C . ILE B 1 96 ? 27.489 24.739 36.521 1.00 12.48 96 ILE B C 1
ATOM 2490 O O . ILE B 1 96 ? 27.180 25.712 35.885 1.00 11.00 96 ILE B O 1
ATOM 2495 N N . ASN B 1 97 ? 28.538 23.935 36.231 1.00 11.02 97 ASN B N 1
ATOM 2496 C CA . ASN B 1 97 ? 29.208 23.983 34.941 1.00 11.67 97 ASN B CA 1
ATOM 2497 C C . ASN B 1 97 ? 29.279 22.495 34.471 1.00 12.76 97 ASN B C 1
ATOM 2498 O O . ASN B 1 97 ? 30.023 21.695 35.104 1.00 13.53 97 ASN B O 1
ATOM 2503 N N . THR B 1 98 ? 28.520 22.166 33.415 1.00 12.66 98 THR B N 1
ATOM 2504 C CA . THR B 1 98 ? 28.494 20.856 32.816 1.00 12.86 98 THR B CA 1
ATOM 2505 C C . THR B 1 98 ? 29.812 20.536 32.066 1.00 12.85 98 THR B C 1
ATOM 2506 O O . THR B 1 98 ? 30.079 19.377 31.779 1.00 13.90 98 THR B O 1
ATOM 2510 N N . ARG B 1 99 ? 30.591 21.551 31.729 1.00 12.08 99 ARG B N 1
ATOM 2511 C CA . ARG B 1 99 ? 31.894 21.466 31.003 1.00 12.88 99 ARG B CA 1
ATOM 2512 C C . ARG B 1 99 ? 31.774 20.838 29.639 1.00 13.45 99 ARG B C 1
ATOM 2513 O O . ARG B 1 99 ? 32.776 20.207 29.134 1.00 13.47 99 ARG B O 1
ATOM 2521 N N . GLN B 1 100 ? 30.608 20.974 28.974 1.00 12.22 100 GLN B N 1
ATOM 2522 C CA . GLN B 1 100 ? 30.437 20.404 27.670 1.00 11.06 100 GLN B CA 1
ATOM 2523 C C . GLN B 1 100 ? 30.945 21.395 26.641 1.00 11.04 100 GLN B C 1
ATOM 2524 O O . GLN B 1 100 ? 30.375 22.534 26.566 1.00 10.89 100 GLN B O 1
ATOM 2530 N N . PRO B 1 101 ? 32.003 21.050 25.834 1.00 10.89 101 PRO B N 1
ATOM 2531 C CA . PRO B 1 101 ? 32.368 21.936 24.788 1.00 13.71 101 PRO B CA 1
ATOM 2532 C C . PRO B 1 101 ? 31.223 22.084 23.775 1.00 12.98 101 PRO B C 1
ATOM 2533 O O . PRO B 1 101 ? 30.410 21.211 23.607 1.00 10.06 101 PRO B O 1
ATOM 2537 N N . ALA B 1 102 ? 31.255 23.182 22.981 1.00 13.27 102 ALA B N 1
ATOM 2538 C CA . ALA B 1 102 ? 30.208 23.477 22.077 1.00 11.85 102 ALA B CA 1
ATOM 2539 C C . ALA B 1 102 ? 29.716 22.323 21.251 1.00 11.11 102 ALA B C 1
ATOM 2540 O O . ALA B 1 102 ? 28.501 22.102 21.125 1.00 13.18 102 ALA B O 1
ATOM 2542 N N . ASP B 1 103 ? 30.634 21.566 20.662 1.00 12.66 103 ASP B N 1
ATOM 2543 C CA . ASP B 1 103 ? 30.166 20.508 19.719 1.00 13.79 103 ASP B CA 1
ATOM 2544 C C . ASP B 1 103 ? 29.498 19.356 20.450 1.00 13.13 103 ASP B C 1
ATOM 2545 O O . ASP B 1 103 ? 28.796 18.550 19.816 1.00 15.05 103 ASP B O 1
ATOM 2550 N N . GLU B 1 104 ? 29.659 19.272 21.736 1.00 12.33 104 GLU B N 1
ATOM 2551 C CA . GLU B 1 104 ? 29.091 18.236 22.536 1.00 13.81 104 GLU B CA 1
ATOM 2552 C C . GLU B 1 104 ? 28.043 18.686 23.517 1.00 12.91 104 GLU B C 1
ATOM 2553 O O . GLU B 1 104 ? 27.617 17.936 24.420 1.00 12.80 104 GLU B O 1
ATOM 2559 N N . VAL B 1 105 ? 27.633 19.942 23.390 1.00 10.89 105 VAL B N 1
ATOM 2560 C CA . VAL B 1 105 ? 26.524 20.421 24.192 1.00 10.59 105 VAL B CA 1
ATOM 2561 C C . VAL B 1 105 ? 25.281 19.653 23.916 1.00 11.39 105 VAL B C 1
ATOM 2562 O O . VAL B 1 105 ? 24.952 19.395 22.714 1.00 11.40 105 VAL B O 1
ATOM 2566 N N . THR B 1 106 ? 24.612 19.181 24.977 1.00 11.84 106 THR B N 1
ATOM 2567 C CA . THR B 1 106 ? 23.303 18.511 24.819 1.00 11.67 106 THR B CA 1
ATOM 2568 C C . THR B 1 106 ? 22.206 19.505 25.220 1.00 12.89 106 THR B C 1
ATOM 2569 O O . THR B 1 106 ? 22.451 20.435 26.058 1.00 11.19 106 THR B O 1
ATOM 2573 N N . PRO B 1 107 ? 20.986 19.280 24.728 1.00 13.15 107 PRO B N 1
ATOM 2574 C CA . PRO B 1 107 ? 19.900 20.141 25.172 1.00 12.85 107 PRO B CA 1
ATOM 2575 C C . PRO B 1 107 ? 19.763 20.178 26.652 1.00 12.12 107 PRO B C 1
ATOM 2576 O O . PRO B 1 107 ? 19.585 21.313 27.264 1.00 13.45 107 PRO B O 1
ATOM 2580 N N . GLU B 1 108 ? 19.844 19.000 27.313 1.00 11.99 108 GLU B N 1
ATOM 2581 C CA . GLU B 1 108 ? 19.742 18.919 28.730 1.00 13.10 108 GLU B CA 1
ATOM 2582 C C . GLU B 1 108 ? 20.836 19.684 29.510 1.00 12.93 108 GLU B C 1
ATOM 2583 O O . GLU B 1 108 ? 20.559 20.405 30.496 1.00 14.20 108 GLU B O 1
ATOM 2589 N N . GLY B 1 109 ? 22.089 19.582 29.047 1.00 11.50 109 GLY B N 1
ATOM 2590 C CA . GLY B 1 109 ? 23.214 20.287 29.716 1.00 11.00 109 GLY B CA 1
ATOM 2591 C C . GLY B 1 109 ? 23.152 21.771 29.522 1.00 11.22 109 GLY B C 1
ATOM 2592 O O . GLY B 1 109 ? 23.458 22.517 30.444 1.00 10.57 109 GLY B O 1
ATOM 2593 N N . TRP B 1 110 ? 22.740 22.223 28.317 1.00 9.55 110 TRP B N 1
ATOM 2594 C CA . TRP B 1 110 ? 22.444 23.586 28.137 1.00 10.08 110 TRP B CA 1
ATOM 2595 C C . TRP B 1 110 ? 21.345 24.100 29.052 1.00 10.94 110 TRP B C 1
ATOM 2596 O O . TRP B 1 110 ? 21.519 25.112 29.773 1.00 10.48 110 TRP B O 1
ATOM 2607 N N . ASP B 1 111 ? 20.217 23.402 29.059 1.00 11.01 111 ASP B N 1
ATOM 2608 C CA . ASP B 1 111 ? 19.084 23.872 29.795 1.00 11.64 111 ASP B CA 1
ATOM 2609 C C . ASP B 1 111 ? 19.356 23.906 31.300 1.00 10.64 111 ASP B C 1
ATOM 2610 O O . ASP B 1 111 ? 18.905 24.830 31.947 1.00 11.72 111 ASP B O 1
ATOM 2615 N N . ILE B 1 112 ? 20.082 22.903 31.876 1.00 11.35 112 ILE B N 1
ATOM 2616 C CA . ILE B 1 112 ? 20.238 22.869 33.325 1.00 10.89 112 ILE B CA 1
ATOM 2617 C C . ILE B 1 112 ? 21.150 24.048 33.740 1.00 10.88 112 ILE B C 1
ATOM 2618 O O . ILE B 1 112 ? 21.046 24.629 34.815 1.00 11.42 112 ILE B O 1
ATOM 2623 N N . THR B 1 113 ? 22.051 24.416 32.835 1.00 10.56 113 THR B N 1
ATOM 2624 C CA . THR B 1 113 ? 22.979 25.494 33.110 1.00 10.60 113 THR B CA 1
ATOM 2625 C C . THR B 1 113 ? 22.228 26.818 33.159 1.00 10.18 113 THR B C 1
ATOM 2626 O O . THR B 1 113 ? 22.416 27.616 34.116 1.00 9.71 113 THR B O 1
ATOM 2630 N N . LEU B 1 114 ? 21.394 27.083 32.172 1.00 9.60 114 LEU B N 1
ATOM 2631 C CA . LEU B 1 114 ? 20.536 28.307 32.189 1.00 10.78 114 LEU B CA 1
ATOM 2632 C C . LEU B 1 114 ? 19.585 28.342 33.343 1.00 11.04 114 LEU B C 1
ATOM 2633 O O . LEU B 1 114 ? 19.412 29.402 34.025 1.00 12.55 114 LEU B O 1
ATOM 2638 N N . THR B 1 115 ? 18.996 27.203 33.667 1.00 11.46 115 THR B N 1
ATOM 2639 C CA . THR B 1 115 ? 18.054 27.124 34.811 1.00 11.62 115 THR B CA 1
ATOM 2640 C C . THR B 1 115 ? 18.706 27.486 36.111 1.00 11.85 115 THR B C 1
ATOM 2641 O O . THR B 1 115 ? 18.269 28.348 36.819 1.00 11.08 115 THR B O 1
ATOM 2645 N N . LEU B 1 116 ? 19.793 26.798 36.431 1.00 9.75 116 LEU B N 1
ATOM 2646 C CA . LEU B 1 116 ? 20.395 26.963 37.727 1.00 12.36 116 LEU B CA 1
ATOM 2647 C C . LEU B 1 116 ? 21.134 28.285 37.895 1.00 11.58 116 LEU B C 1
ATOM 2648 O O . LEU B 1 116 ? 21.093 28.929 38.978 1.00 11.71 116 LEU B O 1
ATOM 2653 N N . ASN B 1 117 ? 21.742 28.718 36.815 1.00 12.17 117 ASN B N 1
ATOM 2654 C CA . ASN B 1 117 ? 22.662 29.857 36.897 1.00 11.70 117 ASN B CA 1
ATOM 2655 C C . ASN B 1 117 ? 22.047 31.200 36.587 1.00 11.61 117 ASN B C 1
ATOM 2656 O O . ASN B 1 117 ? 22.555 32.209 36.995 1.00 11.73 117 ASN B O 1
ATOM 2661 N N . LEU B 1 118 ? 20.898 31.196 35.971 1.00 10.91 118 LEU B N 1
ATOM 2662 C CA . LEU B 1 118 ? 20.345 32.379 35.426 1.00 10.93 118 LEU B CA 1
ATOM 2663 C C . LEU B 1 118 ? 18.863 32.503 35.778 1.00 11.04 118 LEU B C 1
ATOM 2664 O O . LEU B 1 118 ? 18.506 33.456 36.462 1.00 11.48 118 LEU B O 1
ATOM 2669 N N . SER B 1 119 ? 18.055 31.483 35.490 1.00 10.52 119 SER B N 1
ATOM 2670 C CA . SER B 1 119 ? 16.568 31.601 35.656 1.00 11.12 119 SER B CA 1
ATOM 2671 C C . SER B 1 119 ? 16.234 31.517 37.119 1.00 11.38 119 SER B C 1
ATOM 2672 O O . SER B 1 119 ? 15.418 32.301 37.579 1.00 11.59 119 SER B O 1
ATOM 2675 N N . VAL B 1 120 ? 16.775 30.553 37.864 1.00 12.15 120 VAL B N 1
ATOM 2676 C CA . VAL B 1 120 ? 16.537 30.481 39.320 1.00 11.80 120 VAL B CA 1
ATOM 2677 C C . VAL B 1 120 ? 16.917 31.746 40.105 1.00 11.46 120 VAL B C 1
ATOM 2678 O O . VAL B 1 120 ? 16.121 32.225 40.882 1.00 12.67 120 VAL B O 1
ATOM 2682 N N . PRO B 1 121 ? 18.084 32.358 39.918 1.00 10.24 121 PRO B N 1
ATOM 2683 C CA . PRO B 1 121 ? 18.379 33.637 40.555 1.00 12.09 121 PRO B CA 1
ATOM 2684 C C . PRO B 1 121 ? 17.275 34.634 40.287 1.00 12.87 121 PRO B C 1
ATOM 2685 O O . PRO B 1 121 ? 16.864 35.368 41.204 1.00 12.42 121 PRO B O 1
ATOM 2689 N N . PHE B 1 122 ? 16.860 34.728 39.041 1.00 12.09 122 PHE B N 1
ATOM 2690 C CA . PHE B 1 122 ? 15.822 35.733 38.704 1.00 11.34 122 PHE B CA 1
ATOM 2691 C C . PHE B 1 122 ? 14.514 35.474 39.453 1.00 11.72 122 PHE B C 1
ATOM 2692 O O . PHE B 1 122 ? 13.986 36.337 40.174 1.00 11.53 122 PHE B O 1
ATOM 2700 N N . PHE B 1 123 ? 14.030 34.252 39.411 1.00 11.64 123 PHE B N 1
ATOM 2701 C CA . PHE B 1 123 ? 12.676 34.037 39.943 1.00 11.15 123 PHE B CA 1
ATOM 2702 C C . PHE B 1 123 ? 12.688 34.004 41.435 1.00 11.87 123 PHE B C 1
ATOM 2703 O O . PHE B 1 123 ? 11.722 34.533 42.068 1.00 11.37 123 PHE B O 1
ATOM 2711 N N . LEU B 1 124 ? 13.703 33.378 42.022 1.00 11.36 124 LEU B N 1
ATOM 2712 C CA . LEU B 1 124 ? 13.741 33.457 43.497 1.00 12.77 124 LEU B CA 1
ATOM 2713 C C . LEU B 1 124 ? 13.847 34.855 43.945 1.00 12.55 124 LEU B C 1
ATOM 2714 O O . LEU B 1 124 ? 13.254 35.199 44.931 1.00 12.94 124 LEU B O 1
ATOM 2719 N N . SER B 1 125 ? 14.592 35.718 43.230 1.00 11.93 125 SER B N 1
ATOM 2720 C CA . SER B 1 125 ? 14.647 37.155 43.554 1.00 10.90 125 SER B CA 1
ATOM 2721 C C . SER B 1 125 ? 13.234 37.757 43.444 1.00 11.26 125 SER B C 1
ATOM 2722 O O . SER B 1 125 ? 12.792 38.433 44.342 1.00 9.84 125 SER B O 1
ATOM 2725 N N . GLN B 1 126 ? 12.601 37.539 42.327 1.00 9.11 126 GLN B N 1
ATOM 2726 C CA . GLN B 1 126 ? 11.254 38.029 42.081 1.00 10.06 126 GLN B CA 1
ATOM 2727 C C . GLN B 1 126 ? 10.324 37.725 43.221 1.00 11.38 126 GLN B C 1
ATOM 2728 O O . GLN B 1 126 ? 9.521 38.606 43.653 1.00 12.22 126 GLN B O 1
ATOM 2734 N N . TYR B 1 127 ? 10.421 36.516 43.743 1.00 11.51 127 TYR B N 1
ATOM 2735 C CA . TYR B 1 127 ? 9.532 36.101 44.843 1.00 13.41 127 TYR B CA 1
ATOM 2736 C C . TYR B 1 127 ? 9.859 36.744 46.155 1.00 12.96 127 TYR B C 1
ATOM 2737 O O . TYR B 1 127 ? 8.896 36.849 47.028 1.00 14.49 127 TYR B O 1
ATOM 2746 N N . LEU B 1 128 ? 11.128 37.078 46.399 1.00 12.37 128 LEU B N 1
ATOM 2747 C CA . LEU B 1 128 ? 11.584 37.546 47.700 1.00 12.57 128 LEU B CA 1
ATOM 2748 C C . LEU B 1 128 ? 11.777 39.046 47.809 1.00 13.52 128 LEU B C 1
ATOM 2749 O O . LEU B 1 128 ? 11.895 39.602 48.939 1.00 14.26 128 LEU B O 1
ATOM 2754 N N . VAL B 1 129 ? 11.825 39.766 46.675 1.00 11.54 129 VAL B N 1
ATOM 2755 C CA . VAL B 1 129 ? 11.921 41.195 46.765 1.00 12.71 129 VAL B CA 1
ATOM 2756 C C . VAL B 1 129 ? 10.743 41.919 47.480 1.00 12.55 129 VAL B C 1
ATOM 2757 O O . VAL B 1 129 ? 10.981 43.046 48.066 1.00 13.00 129 VAL B O 1
ATOM 2761 N N . PRO B 1 130 ? 9.493 41.359 47.448 1.00 14.94 130 PRO B N 1
ATOM 2762 C CA . PRO B 1 130 ? 8.382 42.139 48.108 1.00 16.75 130 PRO B CA 1
ATOM 2763 C C . PRO B 1 130 ? 8.702 42.509 49.574 1.00 16.16 130 PRO B C 1
ATOM 2764 O O . PRO B 1 130 ? 8.502 43.647 50.081 1.00 14.29 130 PRO B O 1
ATOM 2768 N N . GLY B 1 131 ? 9.238 41.550 50.290 1.00 15.33 131 GLY B N 1
ATOM 2769 C CA . GLY B 1 131 ? 9.631 41.794 51.666 1.00 16.96 131 GLY B CA 1
ATOM 2770 C C . GLY B 1 131 ? 10.716 42.848 51.852 1.00 19.35 131 GLY B C 1
ATOM 2771 O O . GLY B 1 131 ? 10.698 43.651 52.763 1.00 17.99 131 GLY B O 1
ATOM 2772 N N . MET B 1 132 ? 11.623 42.933 50.898 1.00 14.57 132 MET B N 1
ATOM 2773 C CA . MET B 1 132 ? 12.606 43.993 50.911 1.00 15.15 132 MET B CA 1
ATOM 2774 C C . MET B 1 132 ? 12.007 45.360 50.591 1.00 15.23 132 MET B C 1
ATOM 2775 O O . MET B 1 132 ? 12.405 46.358 51.191 1.00 16.32 132 MET B O 1
ATOM 2780 N N . LYS B 1 133 ? 11.164 45.419 49.558 1.00 15.33 133 LYS B N 1
ATOM 2781 C CA . LYS B 1 133 ? 10.473 46.668 49.183 1.00 18.08 133 LYS B CA 1
ATOM 2782 C C . LYS B 1 133 ? 9.735 47.219 50.421 1.00 18.07 133 LYS B C 1
ATOM 2783 O O . LYS B 1 133 ? 9.797 48.400 50.685 1.00 17.59 133 LYS B O 1
ATOM 2789 N N . ALA B 1 134 ? 9.035 46.332 51.135 1.00 18.28 134 ALA B N 1
ATOM 2790 C CA . ALA B 1 134 ? 8.225 46.743 52.314 1.00 19.51 134 ALA B CA 1
ATOM 2791 C C . ALA B 1 134 ? 9.127 47.452 53.326 1.00 21.43 134 ALA B C 1
ATOM 2792 O O . ALA B 1 134 ? 8.701 48.412 54.011 1.00 23.98 134 ALA B O 1
ATOM 2794 N N . ARG B 1 135 ? 10.374 47.021 53.484 1.00 20.88 135 ARG B N 1
ATOM 2795 C CA . ARG B 1 135 ? 11.342 47.647 54.415 1.00 22.55 135 ARG B CA 1
ATOM 2796 C C . ARG B 1 135 ? 12.179 48.774 53.798 1.00 22.66 135 ARG B C 1
ATOM 2797 O O . ARG B 1 135 ? 12.850 49.522 54.501 1.00 28.02 135 ARG B O 1
ATOM 2805 N N . GLY B 1 136 ? 12.081 48.935 52.500 1.00 20.74 136 GLY B N 1
ATOM 2806 C CA . GLY B 1 136 ? 12.891 49.866 51.749 1.00 20.66 136 GLY B CA 1
ATOM 2807 C C . GLY B 1 136 ? 14.368 49.603 51.795 1.00 17.74 136 GLY B C 1
ATOM 2808 O O . GLY B 1 136 ? 15.142 50.530 51.720 1.00 17.48 136 GLY B O 1
ATOM 2809 N N . TRP B 1 137 ? 14.740 48.342 51.951 1.00 15.54 137 TRP B N 1
ATOM 2810 C CA . TRP B 1 137 ? 16.172 47.953 52.098 1.00 14.57 137 TRP B CA 1
ATOM 2811 C C . TRP B 1 137 ? 16.407 46.516 51.643 1.00 14.20 137 TRP B C 1
ATOM 2812 O O . TRP B 1 137 ? 15.693 45.578 52.093 1.00 14.02 137 TRP B O 1
ATOM 2823 N N . GLY B 1 138 ? 17.367 46.275 50.712 1.00 12.16 138 GLY B N 1
ATOM 2824 C CA . GLY B 1 138 ? 17.700 44.926 50.350 1.00 11.61 138 GLY B CA 1
ATOM 2825 C C . GLY B 1 138 ? 19.085 44.847 49.741 1.00 11.31 138 GLY B C 1
ATOM 2826 O O . GLY B 1 138 ? 19.606 45.843 49.275 1.00 11.12 138 GLY B O 1
ATOM 2827 N N . ARG B 1 139 ? 19.657 43.669 49.734 1.00 11.42 139 ARG B N 1
ATOM 2828 C CA . ARG B 1 139 ? 20.943 43.328 49.085 1.00 10.70 139 ARG B CA 1
ATOM 2829 C C . ARG B 1 139 ? 20.780 42.021 48.346 1.00 10.50 139 ARG B C 1
ATOM 2830 O O . ARG B 1 139 ? 20.502 40.968 48.913 1.00 12.52 139 ARG B O 1
ATOM 2838 N N . ILE B 1 140 ? 21.003 42.080 47.025 1.00 9.07 140 ILE B N 1
ATOM 2839 C CA . ILE B 1 140 ? 21.099 40.912 46.214 1.00 10.20 140 ILE B CA 1
ATOM 2840 C C . ILE B 1 140 ? 22.528 40.743 45.734 1.00 9.99 140 ILE B C 1
ATOM 2841 O O . ILE B 1 140 ? 23.110 41.709 45.244 1.00 10.19 140 ILE B O 1
ATOM 2846 N N . VAL B 1 141 ? 23.105 39.575 45.987 1.00 9.50 141 VAL B N 1
ATOM 2847 C CA . VAL B 1 141 ? 24.437 39.194 45.518 1.00 10.39 141 VAL B CA 1
ATOM 2848 C C . VAL B 1 141 ? 24.356 37.988 44.593 1.00 10.08 141 VAL B C 1
ATOM 2849 O O . VAL B 1 141 ? 24.082 36.891 44.997 1.00 10.04 141 VAL B O 1
ATOM 2853 N N . ASN B 1 142 ? 24.584 38.269 43.320 1.00 10.71 142 ASN B N 1
ATOM 2854 C CA . ASN B 1 142 ? 24.694 37.239 42.298 1.00 10.55 142 ASN B CA 1
ATOM 2855 C C . ASN B 1 142 ? 26.145 36.839 42.162 1.00 10.62 142 ASN B C 1
ATOM 2856 O O . ASN B 1 142 ? 26.995 37.534 42.661 1.00 11.04 142 ASN B O 1
ATOM 2861 N N . PHE B 1 143 ? 26.409 35.733 41.473 1.00 10.34 143 PHE B N 1
ATOM 2862 C CA . PHE B 1 143 ? 27.761 35.249 41.207 1.00 10.01 143 PHE B CA 1
ATOM 2863 C C . PHE B 1 143 ? 28.085 35.314 39.729 1.00 10.79 143 PHE B C 1
ATOM 2864 O O . PHE B 1 143 ? 27.532 34.550 38.948 1.00 11.57 143 PHE B O 1
ATOM 2872 N N . ALA B 1 144 ? 28.940 36.239 39.411 1.00 11.56 144 ALA B N 1
ATOM 2873 C CA . ALA B 1 144 ? 29.478 36.332 38.038 1.00 10.79 144 ALA B CA 1
ATOM 2874 C C . ALA B 1 144 ? 30.728 35.448 38.033 1.00 9.88 144 ALA B C 1
ATOM 2875 O O . ALA B 1 144 ? 30.892 34.612 38.914 1.00 12.59 144 ALA B O 1
ATOM 2877 N N . SER B 1 145 ? 31.517 35.519 36.993 1.00 9.91 145 SER B N 1
ATOM 2878 C CA . SER B 1 145 ? 32.654 34.593 36.745 1.00 9.63 145 SER B CA 1
ATOM 2879 C C . SER B 1 145 ? 33.708 35.282 35.876 1.00 10.39 145 SER B C 1
ATOM 2880 O O . SER B 1 145 ? 33.454 36.290 35.234 1.00 10.24 145 SER B O 1
ATOM 2883 N N . LEU B 1 146 ? 34.916 34.723 35.821 1.00 9.36 146 LEU B N 1
ATOM 2884 C CA . LEU B 1 146 ? 35.774 35.105 34.744 1.00 10.19 146 LEU B CA 1
ATOM 2885 C C . LEU B 1 146 ? 35.096 34.851 33.406 1.00 10.48 146 LEU B C 1
ATOM 2886 O O . LEU B 1 146 ? 35.366 35.572 32.465 1.00 9.84 146 LEU B O 1
ATOM 2891 N N . GLN B 1 147 ? 34.207 33.833 33.306 1.00 10.94 147 GLN B N 1
ATOM 2892 C CA . GLN B 1 147 ? 33.487 33.512 32.072 1.00 10.31 147 GLN B CA 1
ATOM 2893 C C . GLN B 1 147 ? 32.243 34.409 31.834 1.00 10.91 147 GLN B C 1
ATOM 2894 O O . GLN B 1 147 ? 31.501 34.167 30.899 1.00 11.99 147 GLN B O 1
ATOM 2900 N N . THR B 1 148 ? 32.068 35.483 32.612 1.00 9.66 148 THR B N 1
ATOM 2901 C CA . THR B 1 148 ? 31.273 36.628 32.217 1.00 10.85 148 THR B CA 1
ATOM 2902 C C . THR B 1 148 ? 31.903 37.363 31.008 1.00 10.36 148 THR B C 1
ATOM 2903 O O . THR B 1 148 ? 31.145 37.958 30.171 1.00 10.32 148 THR B O 1
ATOM 2907 N N . THR B 1 149 ? 33.247 37.330 30.882 1.00 10.88 149 THR B N 1
ATOM 2908 C CA . THR B 1 149 ? 33.959 38.034 29.872 1.00 10.46 149 THR B CA 1
ATOM 2909 C C . THR B 1 149 ? 34.986 37.206 29.104 1.00 9.57 149 THR B C 1
ATOM 2910 O O . THR B 1 149 ? 35.370 37.670 28.019 1.00 11.53 149 THR B O 1
ATOM 2914 N N . ARG B 1 150 ? 35.444 36.063 29.606 1.00 10.06 150 ARG B N 1
ATOM 2915 C CA . ARG B 1 150 ? 36.521 35.295 28.954 1.00 9.39 150 ARG B CA 1
ATOM 2916 C C . ARG B 1 150 ? 36.110 33.845 28.810 1.00 9.80 150 ARG B C 1
ATOM 2917 O O . ARG B 1 150 ? 35.651 33.247 29.757 1.00 9.16 150 ARG B O 1
ATOM 2925 N N . ALA B 1 151 ? 36.160 33.309 27.585 1.00 9.67 151 ALA B N 1
ATOM 2926 C CA . ALA B 1 151 ? 35.660 31.972 27.264 1.00 9.18 151 ALA B CA 1
ATOM 2927 C C . ALA B 1 151 ? 36.794 30.917 27.453 1.00 9.53 151 ALA B C 1
ATOM 2928 O O . ALA B 1 151 ? 37.883 31.045 26.869 1.00 11.92 151 ALA B O 1
ATOM 2930 N N . PHE B 1 152 ? 36.517 29.930 28.300 1.00 9.15 152 PHE B N 1
ATOM 2931 C CA . PHE B 1 152 ? 37.428 28.847 28.705 1.00 9.07 152 PHE B CA 1
ATOM 2932 C C . PHE B 1 152 ? 36.922 27.535 28.112 1.00 10.27 152 PHE B C 1
ATOM 2933 O O . PHE B 1 152 ? 35.773 27.338 27.749 1.00 9.62 152 PHE B O 1
ATOM 2941 N N . PRO B 1 153 ? 37.840 26.584 27.983 1.00 11.11 153 PRO B N 1
ATOM 2942 C CA . PRO B 1 153 ? 37.393 25.343 27.394 1.00 11.92 153 PRO B CA 1
ATOM 2943 C C . PRO B 1 153 ? 36.233 24.703 28.131 1.00 12.92 153 PRO B C 1
ATOM 2944 O O . PRO B 1 153 ? 36.179 24.713 29.391 1.00 13.83 153 PRO B O 1
ATOM 2948 N N . GLY B 1 154 ? 35.281 24.164 27.383 1.00 12.23 154 GLY B N 1
ATOM 2949 C CA . GLY B 1 154 ? 34.121 23.503 28.015 1.00 13.32 154 GLY B CA 1
ATOM 2950 C C . GLY B 1 154 ? 33.098 24.456 28.618 1.00 12.44 154 GLY B C 1
ATOM 2951 O O . GLY B 1 154 ? 32.075 24.034 29.190 1.00 12.62 154 GLY B O 1
ATOM 2952 N N . GLY B 1 155 ? 33.308 25.723 28.351 1.00 9.76 155 GLY B N 1
ATOM 2953 C CA . GLY B 1 155 ? 32.570 26.761 29.033 1.00 11.80 155 GLY B CA 1
ATOM 2954 C C . GLY B 1 155 ? 31.310 27.378 28.376 1.00 10.01 155 GLY B C 1
ATOM 2955 O O . GLY B 1 155 ? 30.721 28.309 28.909 1.00 9.99 155 GLY B O 1
ATOM 2956 N N . ILE B 1 156 ? 30.938 26.979 27.174 1.00 9.39 156 ILE B N 1
ATOM 2957 C CA . ILE B 1 156 ? 29.976 27.781 26.421 1.00 9.12 156 ILE B CA 1
ATOM 2958 C C . ILE B 1 156 ? 28.612 28.030 27.047 1.00 9.23 156 ILE B C 1
ATOM 2959 O O . ILE B 1 156 ? 28.180 29.165 27.119 1.00 9.43 156 ILE B O 1
ATOM 2964 N N . ALA B 1 157 ? 27.916 27.014 27.545 1.00 9.58 157 ALA B N 1
ATOM 2965 C CA . ALA B 1 157 ? 26.712 27.272 28.247 1.00 10.07 157 ALA B CA 1
ATOM 2966 C C . ALA B 1 157 ? 26.920 28.074 29.520 1.00 8.77 157 ALA B C 1
ATOM 2967 O O . ALA B 1 157 ? 26.119 28.921 29.874 1.00 8.53 157 ALA B O 1
ATOM 2969 N N . TYR B 1 158 ? 28.010 27.736 30.266 1.00 8.98 158 TYR B N 1
ATOM 2970 C CA . TYR B 1 158 ? 28.378 28.415 31.499 1.00 8.92 158 TYR B CA 1
ATOM 2971 C C . TYR B 1 158 ? 28.540 29.878 31.222 1.00 8.55 158 TYR B C 1
ATOM 2972 O O . TYR B 1 158 ? 27.957 30.701 31.872 1.00 9.45 158 TYR B O 1
ATOM 2981 N N . GLY B 1 159 ? 29.373 30.206 30.243 1.00 9.85 159 GLY B N 1
ATOM 2982 C CA . GLY B 1 159 ? 29.654 31.614 29.919 1.00 9.67 159 GLY B CA 1
ATOM 2983 C C . GLY B 1 159 ? 28.401 32.318 29.423 1.00 9.34 159 GLY B C 1
ATOM 2984 O O . GLY B 1 159 ? 28.129 33.466 29.831 1.00 9.75 159 GLY B O 1
ATOM 2985 N N . ALA B 1 160 ? 27.602 31.669 28.608 1.00 9.07 160 ALA B N 1
ATOM 2986 C CA . ALA B 1 160 ? 26.285 32.243 28.244 1.00 9.98 160 ALA B CA 1
ATOM 2987 C C . ALA B 1 160 ? 25.490 32.604 29.506 1.00 9.88 160 ALA B C 1
ATOM 2988 O O . ALA B 1 160 ? 24.950 33.747 29.672 1.00 9.45 160 ALA B O 1
ATOM 2990 N N . SER B 1 161 ? 25.489 31.708 30.461 1.00 9.52 161 SER B N 1
ATOM 2991 C CA . SER B 1 161 ? 24.705 31.977 31.653 1.00 9.91 161 SER B CA 1
ATOM 2992 C C . SER B 1 161 ? 25.302 33.121 32.450 1.00 9.68 161 SER B C 1
ATOM 2993 O O . SER B 1 161 ? 24.548 33.905 33.026 1.00 10.83 161 SER B O 1
ATOM 2996 N N . LYS B 1 162 ? 26.618 33.198 32.561 1.00 8.71 162 LYS B N 1
ATOM 2997 C CA . LYS B 1 162 ? 27.292 34.206 33.348 1.00 8.42 162 LYS B CA 1
ATOM 2998 C C . LYS B 1 162 ? 27.446 35.584 32.691 1.00 8.58 162 LYS B C 1
ATOM 2999 O O . LYS B 1 162 ? 27.457 36.600 33.376 1.00 10.46 162 LYS B O 1
ATOM 3005 N N . GLY B 1 163 ? 27.447 35.625 31.365 1.00 8.24 163 GLY B N 1
ATOM 3006 C CA . GLY B 1 163 ? 27.279 36.855 30.740 1.00 8.90 163 GLY B CA 1
ATOM 3007 C C . GLY B 1 163 ? 25.894 37.413 31.005 1.00 8.48 163 GLY B C 1
ATOM 3008 O O . GLY B 1 163 ? 25.652 38.590 31.177 1.00 10.68 163 GLY B O 1
ATOM 3009 N N . GLY B 1 164 ? 24.932 36.478 30.962 1.00 8.57 164 GLY B N 1
ATOM 3010 C CA . GLY B 1 164 ? 23.561 36.791 31.265 1.00 8.18 164 GLY B CA 1
ATOM 3011 C C . GLY B 1 164 ? 23.447 37.273 32.721 1.00 8.97 164 GLY B C 1
ATOM 3012 O O . GLY B 1 164 ? 22.712 38.259 32.977 1.00 10.26 164 GLY B O 1
ATOM 3013 N N . VAL B 1 165 ? 24.138 36.619 33.667 1.00 9.23 165 VAL B N 1
ATOM 3014 C CA . VAL B 1 165 ? 24.037 37.066 35.071 1.00 9.70 165 VAL B CA 1
ATOM 3015 C C . VAL B 1 165 ? 24.485 38.544 35.216 1.00 9.52 165 VAL B C 1
ATOM 3016 O O . VAL B 1 165 ? 23.891 39.288 35.951 1.00 9.80 165 VAL B O 1
ATOM 3020 N N . ALA B 1 166 ? 25.561 38.948 34.533 1.00 10.26 166 ALA B N 1
ATOM 3021 C CA . ALA B 1 166 ? 26.077 40.310 34.653 1.00 10.93 166 ALA B CA 1
ATOM 3022 C C . ALA B 1 166 ? 24.976 41.298 34.216 1.00 10.04 166 ALA B C 1
ATOM 3023 O O . ALA B 1 166 ? 24.704 42.275 34.935 1.00 10.68 166 ALA B O 1
ATOM 3025 N N . GLN B 1 167 ? 24.360 41.084 33.057 1.00 9.02 167 GLN B N 1
ATOM 3026 C CA . GLN B 1 167 ? 23.360 41.997 32.577 1.00 10.47 167 GLN B CA 1
ATOM 3027 C C . GLN B 1 167 ? 22.099 41.902 33.390 1.00 9.64 167 GLN B C 1
ATOM 3028 O O . GLN B 1 167 ? 21.465 42.955 33.708 1.00 9.48 167 GLN B O 1
ATOM 3034 N N . MET B 1 168 ? 21.750 40.698 33.854 1.00 9.37 168 MET B N 1
ATOM 3035 C CA . MET B 1 168 ? 20.613 40.537 34.756 1.00 9.00 168 MET B CA 1
ATOM 3036 C C . MET B 1 168 ? 20.832 41.358 36.031 1.00 8.86 168 MET B C 1
ATOM 3037 O O . MET B 1 168 ? 19.856 41.955 36.543 1.00 10.62 168 MET B O 1
ATOM 3042 N N . THR B 1 169 ? 22.079 41.430 36.486 1.00 8.59 169 THR B N 1
ATOM 3043 C CA . THR B 1 169 ? 22.373 42.167 37.717 1.00 10.23 169 THR B CA 1
ATOM 3044 C C . THR B 1 169 ? 22.161 43.657 37.487 1.00 8.77 169 THR B C 1
ATOM 3045 O O . THR B 1 169 ? 21.491 44.322 38.295 1.00 9.25 169 THR B O 1
ATOM 3049 N N . ARG B 1 170 ? 22.607 44.206 36.353 1.00 8.71 170 ARG B N 1
ATOM 3050 C CA . ARG B 1 170 ? 22.352 45.601 36.018 1.00 8.30 170 ARG B CA 1
ATOM 3051 C C . ARG B 1 170 ? 20.809 45.853 35.920 1.00 8.04 170 ARG B C 1
ATOM 3052 O O . ARG B 1 170 ? 20.312 46.837 36.380 1.00 8.63 170 ARG B O 1
ATOM 3060 N N . ALA B 1 171 ? 20.086 44.940 35.300 1.00 8.34 171 ALA B N 1
ATOM 3061 C CA . ALA B 1 171 ? 18.607 45.019 35.152 1.00 8.37 171 ALA B CA 1
ATOM 3062 C C . ALA B 1 171 ? 17.902 44.906 36.529 1.00 9.43 171 ALA B C 1
ATOM 3063 O O . ALA B 1 171 ? 16.867 45.636 36.805 1.00 10.82 171 ALA B O 1
ATOM 3065 N N . MET B 1 172 ? 18.391 44.094 37.427 1.00 9.63 172 MET B N 1
ATOM 3066 C CA . MET B 1 172 ? 17.826 44.034 38.800 1.00 9.38 172 MET B CA 1
ATOM 3067 C C . MET B 1 172 ? 17.969 45.405 39.503 1.00 9.76 172 MET B C 1
ATOM 3068 O O . MET B 1 172 ? 17.059 45.883 40.167 1.00 11.32 172 MET B O 1
ATOM 3073 N N . ALA B 1 173 ? 19.154 45.999 39.361 1.00 9.21 173 ALA B N 1
ATOM 3074 C CA . ALA B 1 173 ? 19.357 47.354 39.886 1.00 10.24 173 ALA B CA 1
ATOM 3075 C C . ALA B 1 173 ? 18.392 48.338 39.252 1.00 9.62 173 ALA B C 1
ATOM 3076 O O . ALA B 1 173 ? 17.769 49.129 39.942 1.00 11.22 173 ALA B O 1
ATOM 3078 N N . GLU B 1 174 ? 18.242 48.306 37.927 1.00 9.67 174 GLU B N 1
ATOM 3079 C CA . GLU B 1 174 ? 17.359 49.260 37.292 1.00 10.82 174 GLU B CA 1
ATOM 3080 C C . GLU B 1 174 ? 15.887 49.111 37.768 1.00 11.28 174 GLU B C 1
ATOM 3081 O O . GLU B 1 174 ? 15.159 50.142 37.920 1.00 11.61 174 GLU B O 1
ATOM 3087 N N . ALA B 1 175 ? 15.447 47.868 38.014 1.00 11.41 175 ALA B N 1
ATOM 3088 C CA . ALA B 1 175 ? 14.085 47.600 38.505 1.00 10.94 175 ALA B CA 1
ATOM 3089 C C . ALA B 1 175 ? 13.901 47.927 39.990 1.00 11.83 175 ALA B C 1
ATOM 3090 O O . ALA B 1 175 ? 12.854 48.506 40.381 1.00 12.00 175 ALA B O 1
ATOM 3092 N N . TRP B 1 176 ? 14.898 47.600 40.776 1.00 10.43 176 TRP B N 1
ATOM 3093 C CA . TRP B 1 176 ? 14.690 47.448 42.220 1.00 10.91 176 TRP B CA 1
ATOM 3094 C C . TRP B 1 176 ? 15.400 48.449 43.052 1.00 10.52 176 TRP B C 1
ATOM 3095 O O . TRP B 1 176 ? 15.004 48.700 44.183 1.00 11.51 176 TRP B O 1
ATOM 3106 N N . SER B 1 177 ? 16.497 49.037 42.556 1.00 10.14 177 SER B N 1
ATOM 3107 C CA . SER B 1 177 ? 17.267 49.976 43.358 1.00 9.94 177 SER B CA 1
ATOM 3108 C C . SER B 1 177 ? 16.540 51.323 43.660 1.00 11.93 177 SER B C 1
ATOM 3109 O O . SER B 1 177 ? 16.940 51.952 44.693 1.00 12.14 177 SER B O 1
ATOM 3112 N N . PRO B 1 178 ? 15.445 51.655 42.926 1.00 13.10 178 PRO B N 1
ATOM 3113 C CA . PRO B 1 178 ? 14.685 52.839 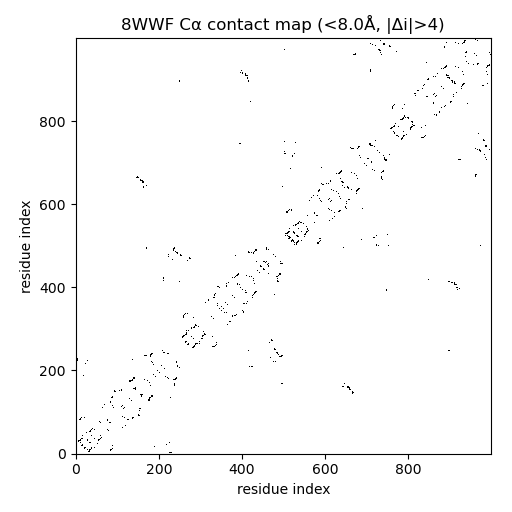43.342 1.00 13.85 178 PRO B CA 1
ATOM 3114 C C . PRO B 1 178 ? 13.998 52.575 44.669 1.00 16.92 178 PRO B C 1
ATOM 3115 O O . PRO B 1 178 ? 13.564 53.537 45.265 1.00 17.61 178 PRO B O 1
ATOM 3119 N N . HIS B 1 179 ? 13.927 51.314 45.068 1.00 14.27 179 HIS B N 1
ATOM 3120 C CA . HIS B 1 179 ? 13.159 50.858 46.225 1.00 17.69 179 HIS B CA 1
ATOM 3121 C C . HIS B 1 179 ? 14.060 50.466 47.365 1.00 16.84 179 HIS B C 1
ATOM 3122 O O . HIS B 1 179 ? 13.642 49.853 48.356 1.00 20.03 179 HIS B O 1
ATOM 3129 N N . GLY B 1 180 ? 15.335 50.745 47.235 1.00 15.02 180 GLY B N 1
ATOM 3130 C CA . GLY B 1 180 ? 16.315 50.527 48.289 1.00 15.42 180 GLY B CA 1
ATOM 3131 C C . GLY B 1 180 ? 17.034 49.180 48.271 1.00 12.58 180 GLY B C 1
ATOM 3132 O O . GLY B 1 180 ? 17.814 48.848 49.189 1.00 14.06 180 GLY B O 1
ATOM 3133 N N . ILE B 1 181 ? 16.777 48.444 47.213 1.00 12.62 181 ILE B N 1
ATOM 3134 C CA . ILE B 1 181 ? 17.413 47.153 47.002 1.00 12.66 181 ILE B CA 1
ATOM 3135 C C . ILE B 1 181 ? 18.566 47.305 46.032 1.00 13.37 181 ILE B C 1
ATOM 3136 O O . ILE B 1 181 ? 18.297 47.606 44.831 1.00 12.61 181 ILE B O 1
ATOM 3141 N N . THR B 1 182 ? 19.761 47.009 46.447 1.00 11.68 182 THR B N 1
ATOM 3142 C CA . THR B 1 182 ? 20.899 47.009 45.532 1.00 11.76 182 THR B CA 1
ATOM 3143 C C . THR B 1 182 ? 21.101 45.613 45.020 1.00 11.92 182 THR B C 1
ATOM 3144 O O . THR B 1 182 ? 20.702 44.655 45.673 1.00 11.46 182 THR B O 1
ATOM 3148 N N . ALA B 1 183 ? 21.644 45.503 43.789 1.00 10.48 183 ALA B N 1
ATOM 3149 C CA . ALA B 1 183 ? 21.918 44.205 43.196 1.00 9.50 183 ALA B CA 1
ATOM 3150 C C . ALA B 1 183 ? 23.315 44.330 42.603 1.00 10.32 183 ALA B C 1
ATOM 3151 O O . ALA B 1 183 ? 23.532 45.210 41.718 1.00 10.19 183 ALA B O 1
ATOM 3153 N N . ASN B 1 184 ? 24.200 43.419 42.992 1.00 9.71 184 ASN B N 1
ATOM 3154 C CA . ASN B 1 184 ? 25.568 43.373 42.489 1.00 9.89 184 ASN B CA 1
ATOM 3155 C C . ASN B 1 184 ? 26.003 41.935 42.315 1.00 10.89 184 ASN B C 1
ATOM 3156 O O . ASN B 1 184 ? 25.327 40.996 42.801 1.00 12.98 184 ASN B O 1
ATOM 3161 N N . ALA B 1 185 ? 27.105 41.702 41.597 1.00 10.75 185 ALA B N 1
ATOM 3162 C CA . ALA B 1 185 ? 27.591 40.366 41.411 1.00 10.88 185 ALA B CA 1
ATOM 3163 C C . ALA B 1 185 ? 29.000 40.285 41.865 1.00 12.03 185 ALA B C 1
ATOM 3164 O O . ALA B 1 185 ? 29.800 41.110 41.475 1.00 12.97 185 ALA B O 1
ATOM 3166 N N . LEU B 1 186 ? 29.302 39.305 42.696 1.00 10.93 186 LEU B N 1
ATOM 3167 C CA . LEU B 1 186 ? 30.670 38.945 43.029 1.00 11.75 186 LEU B CA 1
ATOM 3168 C C . LEU B 1 186 ? 31.183 38.145 41.887 1.00 12.99 186 LEU B C 1
ATOM 3169 O O . LEU B 1 186 ? 30.531 37.214 41.433 1.00 15.73 186 LEU B O 1
ATOM 3174 N N . GLY B 1 187 ? 32.393 38.444 41.460 1.00 13.12 187 GLY B N 1
ATOM 3175 C CA . GLY B 1 187 ? 33.071 37.670 40.393 1.00 12.82 187 GLY B CA 1
ATOM 3176 C C . GLY B 1 187 ? 34.322 36.986 40.904 1.00 11.98 187 GLY B C 1
ATOM 3177 O O . GLY B 1 187 ? 35.415 37.482 40.758 1.00 12.48 187 GLY B O 1
ATOM 3178 N N . PRO B 1 188 ? 34.157 35.817 41.554 1.00 14.05 188 PRO B N 1
ATOM 3179 C CA . PRO B 1 188 ? 35.344 35.101 41.924 1.00 12.72 188 PRO B CA 1
ATOM 3180 C C . PRO B 1 188 ? 36.233 34.668 40.744 1.00 13.35 188 PRO B C 1
ATOM 3181 O O . PRO B 1 188 ? 35.733 34.375 39.665 1.00 12.72 188 PRO B O 1
ATOM 3185 N N . GLY B 1 189 ? 37.548 34.631 40.906 1.00 12.69 189 GLY B N 1
ATOM 3186 C CA . GLY B 1 189 ? 38.459 34.027 39.941 1.00 13.58 189 GLY B CA 1
ATOM 3187 C C . GLY B 1 189 ? 38.466 32.553 40.303 1.00 15.60 189 GLY B C 1
ATOM 3188 O O . GLY B 1 189 ? 37.409 31.980 40.599 1.00 20.35 189 GLY B O 1
ATOM 3189 N N . PHE B 1 190 ? 39.635 31.956 40.435 1.00 12.69 190 PHE B N 1
ATOM 3190 C CA . PHE B 1 190 ? 39.634 30.481 40.630 1.00 14.25 190 PHE B CA 1
ATOM 3191 C C . PHE B 1 190 ? 39.884 30.115 42.069 1.00 15.87 190 PHE B C 1
ATOM 3192 O O . PHE B 1 190 ? 40.940 30.480 42.618 1.00 15.07 190 PHE B O 1
ATOM 3200 N N . PHE B 1 191 ? 38.889 29.463 42.642 1.00 14.68 191 PHE B N 1
ATOM 3201 C CA . PHE B 1 191 ? 38.892 29.073 44.069 1.00 18.05 191 PHE B CA 1
ATOM 3202 C C . PHE B 1 191 ? 38.614 27.542 43.930 1.00 21.04 191 PHE B C 1
ATOM 3203 O O . PHE B 1 191 ? 37.856 27.073 43.063 1.00 20.96 191 PHE B O 1
ATOM 3211 N N . ARG B 1 192 ? 39.159 26.803 44.880 1.00 30.00 192 ARG B N 1
ATOM 3212 C CA . ARG B 1 192 ? 39.031 25.329 44.973 1.00 35.39 192 ARG B CA 1
ATOM 3213 C C . ARG B 1 192 ? 37.665 24.961 45.432 1.00 28.27 192 ARG B C 1
ATOM 3214 O O . ARG B 1 192 ? 37.350 25.154 46.579 1.00 29.70 192 ARG B O 1
ATOM 3222 N N . THR B 1 193 ? 36.832 24.537 44.510 1.00 25.09 193 THR B N 1
ATOM 3223 C CA . THR B 1 193 ? 35.440 24.151 44.841 1.00 34.38 193 THR B CA 1
ATOM 3224 C C . THR B 1 193 ? 35.072 22.968 43.969 1.00 32.04 193 THR B C 1
ATOM 3225 O O . THR B 1 193 ? 35.885 22.471 43.246 1.00 35.05 193 THR B O 1
ATOM 3229 N N . GLU B 1 194 ? 33.801 22.600 44.017 1.00 40.29 194 GLU B N 1
ATOM 3230 C CA . GLU B 1 194 ? 33.217 21.582 43.154 1.00 45.65 194 GLU B CA 1
ATOM 3231 C C . GLU B 1 194 ? 33.286 21.922 41.628 1.00 40.44 194 GLU B C 1
ATOM 3232 O O . GLU B 1 194 ? 33.602 21.031 40.800 1.00 45.09 194 GLU B O 1
ATOM 3238 N N . LEU B 1 195 ? 33.046 23.185 41.240 1.00 33.50 195 LEU B N 1
ATOM 3239 C CA . LEU B 1 195 ? 32.943 23.537 39.823 1.00 36.74 195 LEU B CA 1
ATOM 3240 C C . LEU B 1 195 ? 34.292 23.544 39.110 1.00 34.03 195 LEU B C 1
ATOM 3241 O O . LEU B 1 195 ? 34.312 23.549 37.868 1.00 39.83 195 LEU B O 1
ATOM 3246 N N . THR B 1 196 ? 35.361 23.660 39.893 1.00 33.70 196 THR B N 1
ATOM 3247 C CA . THR B 1 196 ? 36.707 23.942 39.371 1.00 32.31 196 THR B CA 1
ATOM 3248 C C . THR B 1 196 ? 37.642 22.753 39.489 1.00 35.56 196 THR B C 1
ATOM 3249 O O . THR B 1 196 ? 38.814 22.847 39.073 1.00 30.55 196 THR B O 1
ATOM 3253 N N . ALA B 1 197 ? 37.128 21.618 39.974 1.00 33.23 197 ALA B N 1
ATOM 3254 C CA . ALA B 1 197 ? 37.926 20.327 40.017 1.00 37.33 197 ALA B CA 1
ATOM 3255 C C . ALA B 1 197 ? 38.982 20.037 38.910 1.00 36.62 197 ALA B C 1
ATOM 3256 O O . ALA B 1 197 ? 40.126 19.767 39.273 1.00 29.24 197 ALA B O 1
ATOM 3258 N N . PRO B 1 198 ? 38.651 20.100 37.566 1.00 34.58 198 PRO B N 1
ATOM 3259 C CA . PRO B 1 198 ? 39.777 20.012 36.565 1.00 34.67 198 PRO B CA 1
ATOM 3260 C C . PRO B 1 198 ? 40.878 21.139 36.655 1.00 37.36 198 PRO B C 1
ATOM 3261 O O . PRO B 1 198 ? 42.110 20.889 36.534 1.00 36.33 198 PRO B O 1
ATOM 3265 N N . VAL B 1 199 ? 40.449 22.373 36.852 1.00 34.18 199 VAL B N 1
ATOM 3266 C CA . VAL B 1 199 ? 41.412 23.481 36.956 1.00 37.54 199 VAL B CA 1
ATOM 3267 C C . VAL B 1 199 ? 42.416 23.173 38.077 1.00 34.17 199 VAL B C 1
ATOM 3268 O O . VAL B 1 199 ? 43.618 23.447 37.942 1.00 36.28 199 VAL B O 1
ATOM 3272 N N . PHE B 1 200 ? 41.963 22.490 39.124 1.00 28.35 200 PHE B N 1
ATOM 3273 C CA . PHE B 1 200 ? 42.857 22.241 40.251 1.00 26.34 200 PHE B CA 1
ATOM 3274 C C . PHE B 1 200 ? 43.510 20.866 40.271 1.00 27.84 200 PHE B C 1
ATOM 3275 O O . PHE B 1 200 ? 44.630 20.690 40.841 1.00 26.34 200 PHE B O 1
ATOM 3283 N N . ALA B 1 201 ? 42.811 19.898 39.667 1.00 25.49 201 ALA B N 1
ATOM 3284 C CA . ALA B 1 201 ? 43.237 18.508 39.726 1.00 24.93 201 ALA B CA 1
ATOM 3285 C C . ALA B 1 201 ? 44.575 18.310 38.958 1.00 24.13 201 ALA B C 1
ATOM 3286 O O . ALA B 1 201 ? 45.440 17.548 39.401 1.00 21.26 201 ALA B O 1
ATOM 3288 N N . ASP B 1 202 ? 44.758 19.044 37.857 1.00 22.21 202 ASP B N 1
ATOM 3289 C CA . ASP B 1 202 ? 46.060 19.102 37.160 1.00 20.26 202 ASP B CA 1
ATOM 3290 C C . ASP B 1 202 ? 46.893 20.259 37.772 1.00 20.33 202 ASP B C 1
ATOM 3291 O O . ASP B 1 202 ? 46.605 21.427 37.529 1.00 18.30 202 ASP B O 1
ATOM 3296 N N . PRO B 1 203 ? 47.943 19.963 38.533 1.00 22.49 203 PRO B N 1
ATOM 3297 C CA . PRO B 1 203 ? 48.691 21.075 39.123 1.00 19.53 203 PRO B CA 1
ATOM 3298 C C . PRO B 1 203 ? 49.296 22.073 38.123 1.00 18.46 203 PRO B C 1
ATOM 3299 O O . PRO B 1 203 ? 49.481 23.253 38.457 1.00 19.86 203 PRO B O 1
ATOM 3303 N N . GLU B 1 204 ? 49.672 21.630 36.972 1.00 18.63 204 GLU B N 1
ATOM 3304 C CA . GLU B 1 204 ? 50.262 22.537 35.969 1.00 18.55 204 GLU B CA 1
ATOM 3305 C C . GLU B 1 204 ? 49.210 23.565 35.561 1.00 18.47 204 GLU B C 1
ATOM 3306 O O . GLU B 1 204 ? 49.530 24.736 35.331 1.00 16.35 204 GLU B O 1
ATOM 3312 N N . ARG B 1 205 ? 47.977 23.098 35.424 1.00 15.51 205 ARG B N 1
ATOM 3313 C CA . ARG B 1 205 ? 46.904 23.955 35.097 1.00 17.27 205 ARG B CA 1
ATOM 3314 C C . ARG B 1 205 ? 46.593 24.964 36.255 1.00 16.36 205 ARG B C 1
ATOM 3315 O O . ARG B 1 205 ? 46.382 26.231 35.998 1.00 16.19 205 ARG B O 1
ATOM 3323 N N . ALA B 1 206 ? 46.580 24.465 37.481 1.00 15.82 206 ALA B N 1
ATOM 3324 C CA . ALA B 1 206 ? 46.310 25.282 38.644 1.00 15.73 206 ALA B CA 1
ATOM 3325 C C . ALA B 1 206 ? 47.406 26.403 38.685 1.00 17.97 206 ALA B C 1
ATOM 3326 O O . ALA B 1 206 ? 47.117 27.586 38.941 1.00 15.74 206 ALA B O 1
ATOM 3328 N N . ALA B 1 207 ? 48.683 26.027 38.449 1.00 15.80 207 ALA B N 1
ATOM 3329 C CA . ALA B 1 207 ? 49.752 27.020 38.515 1.00 14.89 207 ALA B CA 1
ATOM 3330 C C . ALA B 1 207 ? 49.705 28.013 37.362 1.00 13.81 207 ALA B C 1
ATOM 3331 O O . ALA B 1 207 ? 50.005 29.185 37.575 1.00 14.38 207 ALA B O 1
ATOM 3333 N N . ARG B 1 208 ? 49.321 27.609 36.126 1.00 15.04 208 ARG B N 1
ATOM 3334 C CA . ARG B 1 208 ? 49.157 28.565 35.043 1.00 15.85 208 ARG B CA 1
ATOM 3335 C C . ARG B 1 208 ? 48.077 29.598 35.431 1.00 13.49 208 ARG B C 1
ATOM 3336 O O . ARG B 1 208 ? 48.214 30.800 35.186 1.00 14.25 208 ARG B O 1
ATOM 3344 N N . ASN B 1 209 ? 46.959 29.112 35.974 1.00 12.85 209 ASN B N 1
ATOM 3345 C CA . ASN B 1 209 ? 45.897 30.037 36.423 1.00 13.51 209 ASN B CA 1
ATOM 3346 C C . ASN B 1 209 ? 46.383 30.958 37.510 1.00 12.79 209 ASN B C 1
ATOM 3347 O O . ASN B 1 209 ? 46.082 32.166 37.459 1.00 12.70 209 ASN B O 1
ATOM 3352 N N . ALA B 1 210 ? 47.142 30.436 38.450 1.00 13.54 210 ALA B N 1
ATOM 3353 C CA . ALA B 1 210 ? 47.713 31.303 39.540 1.00 12.86 210 ALA B CA 1
ATOM 3354 C C . ALA B 1 210 ? 48.606 32.366 38.955 1.00 12.46 210 ALA B C 1
ATOM 3355 O O . ALA B 1 210 ? 48.530 33.553 39.319 1.00 13.33 210 ALA B O 1
ATOM 3357 N N . ALA B 1 211 ? 49.420 31.992 37.977 1.00 12.89 211 ALA B N 1
ATOM 3358 C CA . ALA B 1 211 ? 50.371 32.944 37.313 1.00 13.11 211 ALA B CA 1
ATOM 3359 C C . ALA B 1 211 ? 49.668 34.004 36.448 1.00 13.05 211 ALA B C 1
ATOM 3360 O O . ALA B 1 211 ? 50.207 35.098 36.206 1.00 13.23 211 ALA B O 1
ATOM 3362 N N . GLN B 1 212 ? 48.436 33.700 35.976 1.00 14.35 212 GLN B N 1
ATOM 3363 C CA . GLN B 1 212 ? 47.628 34.670 35.262 1.00 14.10 212 GLN B CA 1
ATOM 3364 C C . GLN B 1 212 ? 47.077 35.803 36.134 1.00 13.09 212 GLN B C 1
ATOM 3365 O O . GLN B 1 212 ? 46.706 36.852 35.629 1.00 13.02 212 GLN B O 1
ATOM 3371 N N . THR B 1 213 ? 47.080 35.669 37.470 1.00 11.15 213 THR B N 1
ATOM 3372 C CA . THR B 1 213 ? 46.628 36.703 38.283 1.00 11.33 213 THR B CA 1
ATOM 3373 C C . THR B 1 213 ? 47.790 37.703 38.482 1.00 11.87 213 THR B C 1
ATOM 3374 O O . THR B 1 213 ? 48.951 37.413 38.120 1.00 12.17 213 THR B O 1
ATOM 3378 N N . CYS B 1 214 ? 47.474 38.918 38.975 1.00 12.83 214 CYS B N 1
ATOM 3379 C CA . CYS B 1 214 ? 48.521 39.885 39.347 1.00 12.66 214 CYS B CA 1
A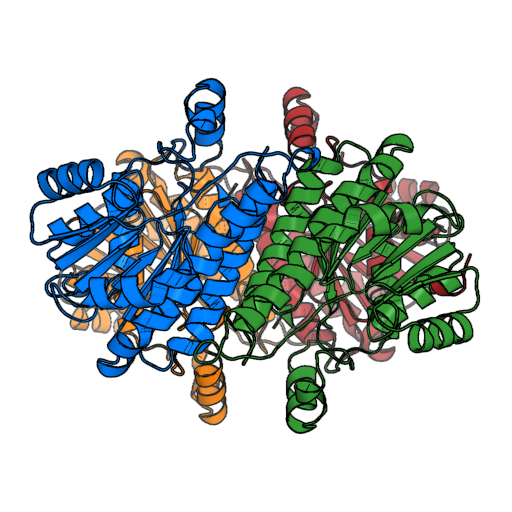TOM 3380 C C . CYS B 1 214 ? 49.254 39.480 40.624 1.00 12.93 214 CYS B C 1
ATOM 3381 O O . CYS B 1 214 ? 50.439 39.743 40.812 1.00 15.34 214 CYS B O 1
ATOM 3384 N N . ILE B 1 215 ? 48.550 38.883 41.537 1.00 11.86 215 ILE B N 1
ATOM 3385 C CA . ILE B 1 215 ? 49.139 38.582 42.868 1.00 12.37 215 ILE B CA 1
ATOM 3386 C C . ILE B 1 215 ? 50.056 37.353 42.706 1.00 13.72 215 ILE B C 1
ATOM 3387 O O . ILE B 1 215 ? 51.141 37.237 43.364 1.00 13.48 215 ILE B O 1
ATOM 3392 N N . GLY B 1 216 ? 49.637 36.427 41.863 1.00 13.12 216 GLY B N 1
ATOM 3393 C CA . GLY B 1 216 ? 50.359 35.176 41.644 1.00 14.16 216 GLY B CA 1
ATOM 3394 C C . GLY B 1 216 ? 49.881 33.960 42.415 1.00 14.59 216 GLY B C 1
ATOM 3395 O O . GLY B 1 216 ? 50.592 32.907 42.428 1.00 14.58 216 GLY B O 1
ATOM 3396 N N . ARG B 1 217 ? 48.618 33.986 42.900 1.00 15.64 217 ARG B N 1
ATOM 3397 C CA . ARG B 1 217 ? 48.046 32.826 43.637 1.00 15.07 217 ARG B CA 1
ATOM 3398 C C . ARG B 1 217 ? 46.572 32.694 43.257 1.00 14.92 217 ARG B C 1
ATOM 3399 O O . ARG B 1 217 ? 45.942 33.677 42.832 1.00 13.50 217 ARG B O 1
ATOM 3407 N N . ASN B 1 218 ? 46.083 31.458 43.324 1.00 12.79 218 ASN B N 1
ATOM 3408 C CA . ASN B 1 218 ? 44.614 31.237 43.271 1.00 14.10 218 ASN B CA 1
ATOM 3409 C C . ASN B 1 218 ? 43.906 31.683 44.566 1.00 13.83 218 ASN B C 1
ATOM 3410 O O . ASN B 1 218 ? 44.512 32.029 45.611 1.00 13.50 218 ASN B O 1
ATOM 3415 N N . GLY B 1 219 ? 42.591 31.704 44.513 1.00 13.22 219 GLY B N 1
ATOM 3416 C CA . GLY B 1 219 ? 41.849 32.152 45.669 1.00 13.34 219 GLY B CA 1
ATOM 3417 C C . GLY B 1 219 ? 41.725 31.137 46.793 1.00 16.67 219 GLY B C 1
ATOM 3418 O O . GLY B 1 219 ? 41.769 29.945 46.530 1.00 17.18 219 GLY B O 1
ATOM 3419 N N . GLU B 1 220 ? 41.685 31.640 48.017 1.00 16.38 220 GLU B N 1
ATOM 3420 C CA . GLU B 1 220 ? 41.378 30.862 49.254 1.00 18.82 220 GLU B CA 1
ATOM 3421 C C . GLU B 1 220 ? 40.020 31.307 49.746 1.00 17.80 220 GLU B C 1
ATOM 3422 O O . GLU B 1 220 ? 39.642 32.434 49.548 1.00 18.71 220 GLU B O 1
ATOM 3428 N N . PRO B 1 221 ? 39.367 30.469 50.532 1.00 21.08 221 PRO B N 1
ATOM 3429 C CA . PRO B 1 221 ? 38.020 30.713 50.903 1.00 18.89 221 PRO B CA 1
ATOM 3430 C C . PRO B 1 221 ? 37.821 32.054 51.630 1.00 16.31 221 PRO B C 1
ATOM 3431 O O . PRO B 1 221 ? 36.824 32.731 51.365 1.00 16.95 221 PRO B O 1
ATOM 3435 N N . GLU B 1 222 ? 38.773 32.471 52.470 1.00 18.01 222 GLU B N 1
ATOM 3436 C CA . GLU B 1 222 ? 38.654 33.703 53.239 1.00 19.51 222 GLU B CA 1
ATOM 3437 C C . GLU B 1 222 ? 38.666 34.943 52.373 1.00 16.12 222 GLU B C 1
ATOM 3438 O O . GLU B 1 222 ? 38.359 35.981 52.849 1.00 18.02 222 GLU B O 1
ATOM 3444 N N . ASP B 1 223 ? 39.153 34.812 51.114 1.00 14.68 223 ASP B N 1
ATOM 3445 C CA . ASP B 1 223 ? 39.300 35.941 50.199 1.00 14.71 223 ASP B CA 1
ATOM 3446 C C . ASP B 1 223 ? 37.947 36.504 49.822 1.00 15.18 223 ASP B C 1
ATOM 3447 O O . ASP B 1 223 ? 37.886 37.677 49.435 1.00 15.37 223 ASP B O 1
ATOM 3452 N N . LEU B 1 224 ? 36.888 35.702 49.966 1.00 16.13 224 LEU B N 1
ATOM 3453 C CA . LEU B 1 224 ? 35.553 36.204 49.661 1.00 15.83 224 LEU B CA 1
ATOM 3454 C C . LEU B 1 224 ? 34.791 36.832 50.799 1.00 17.01 224 LEU B C 1
ATOM 3455 O O . LEU B 1 224 ? 33.803 37.502 50.575 1.00 16.20 224 LEU B O 1
ATOM 3460 N N . ASP B 1 225 ? 35.268 36.677 52.037 1.00 15.44 225 ASP B N 1
ATOM 3461 C CA . ASP B 1 225 ? 34.541 37.225 53.149 1.00 15.52 225 ASP B CA 1
ATOM 3462 C C . ASP B 1 225 ? 34.338 38.733 53.107 1.00 15.00 225 ASP B C 1
ATOM 3463 O O . ASP B 1 225 ? 33.226 39.182 53.262 1.00 13.83 225 ASP B O 1
ATOM 3468 N N . GLY B 1 226 ? 35.423 39.500 52.947 1.00 14.02 226 GLY B N 1
ATOM 3469 C CA . GLY B 1 226 ? 35.417 40.948 52.835 1.00 13.20 226 GLY B CA 1
ATOM 3470 C C . GLY B 1 226 ? 34.478 41.468 51.727 1.00 12.22 226 GLY B C 1
ATOM 3471 O O . GLY B 1 226 ? 33.585 42.294 51.975 1.00 11.15 226 GLY B O 1
ATOM 3472 N N . PRO B 1 227 ? 34.699 40.984 50.501 1.00 12.19 227 PRO B N 1
ATOM 3473 C CA . PRO B 1 227 ? 33.888 41.495 49.411 1.00 11.97 227 PRO B CA 1
ATOM 3474 C C . PRO B 1 227 ? 32.393 41.168 49.631 1.00 11.50 227 PRO B C 1
ATOM 3475 O O . PRO B 1 227 ? 31.534 41.977 49.303 1.00 11.79 227 PRO B O 1
ATOM 3479 N N . LEU B 1 228 ? 32.106 39.998 50.198 1.00 11.87 228 LEU B N 1
ATOM 3480 C CA . LEU B 1 228 ? 30.739 39.609 50.492 1.00 12.19 228 LEU B CA 1
ATOM 3481 C C . LEU B 1 228 ? 30.140 40.528 51.514 1.00 12.78 228 LEU B C 1
ATOM 3482 O O . LEU B 1 228 ? 29.034 41.033 51.314 1.00 10.67 228 LEU B O 1
ATOM 3487 N N . LEU B 1 229 ? 30.816 40.744 52.646 1.00 13.57 229 LEU B N 1
ATOM 3488 C CA . LEU B 1 229 ? 30.170 41.565 53.624 1.00 12.86 229 LEU B CA 1
ATOM 3489 C C . LEU B 1 229 ? 30.007 42.986 53.168 1.00 12.04 229 LEU B C 1
ATOM 3490 O O . LEU B 1 229 ? 29.004 43.670 53.480 1.00 13.08 229 LEU B O 1
ATOM 3495 N N . PHE B 1 230 ? 30.939 43.462 52.367 1.00 12.40 230 PHE B N 1
ATOM 3496 C CA . PHE B 1 230 ? 30.825 44.800 51.784 1.00 12.37 230 PHE B CA 1
ATOM 3497 C C . PHE B 1 230 ? 29.525 44.885 50.959 1.00 11.25 230 PHE B C 1
ATOM 3498 O O . PHE B 1 230 ? 28.738 45.829 51.101 1.00 11.82 230 PHE B O 1
ATOM 3506 N N . LEU B 1 231 ? 29.270 43.889 50.129 1.00 12.37 231 LEU B N 1
ATOM 3507 C CA . LEU B 1 231 ? 28.087 43.873 49.256 1.00 13.03 231 LEU B CA 1
ATOM 3508 C C . LEU B 1 231 ? 26.773 43.559 49.973 1.00 13.19 231 LEU B C 1
ATOM 3509 O O . LEU B 1 231 ? 25.684 43.670 49.417 1.00 15.81 231 LEU B O 1
ATOM 3514 N N . CYS B 1 232 ? 26.859 43.190 51.241 1.00 13.18 232 CYS B N 1
ATOM 3515 C CA . CYS B 1 232 ? 25.671 42.856 52.048 1.00 13.74 232 CYS B CA 1
ATOM 3516 C C . CYS B 1 232 ? 25.371 43.891 53.117 1.00 15.41 232 CYS B C 1
ATOM 3517 O O . CYS B 1 232 ? 24.449 43.667 53.957 1.00 14.85 232 CYS B O 1
ATOM 3520 N N . SER B 1 233 ? 26.048 45.028 53.098 1.00 13.98 233 SER B N 1
ATOM 3521 C CA . SER B 1 233 ? 25.966 45.965 54.190 1.00 14.24 233 SER B CA 1
ATOM 3522 C C . SER B 1 233 ? 25.714 47.385 53.775 1.00 13.72 233 SER B C 1
ATOM 3523 O O . SER B 1 233 ? 25.675 47.686 52.600 1.00 15.50 233 SER B O 1
ATOM 3526 N N . GLN B 1 234 ? 25.534 48.272 54.756 1.00 14.90 234 GLN B N 1
ATOM 3527 C CA . GLN B 1 234 ? 25.335 49.665 54.523 1.00 15.18 234 GLN B CA 1
ATOM 3528 C C . GLN B 1 234 ? 26.485 50.310 53.730 1.00 14.27 234 GLN B C 1
ATOM 3529 O O . GLN B 1 234 ? 26.212 51.227 52.943 1.00 16.30 234 GLN B O 1
ATOM 3535 N N . ALA B 1 235 ? 27.681 49.714 53.822 1.00 13.56 235 ALA B N 1
ATOM 3536 C CA . ALA B 1 235 ? 28.880 50.244 53.226 1.00 13.25 235 ALA B CA 1
ATOM 3537 C C . ALA B 1 235 ? 28.686 50.405 51.699 1.00 15.14 235 ALA B C 1
ATOM 3538 O O . ALA B 1 235 ? 29.280 51.249 51.111 1.00 14.09 235 ALA B O 1
ATOM 3540 N N . SER B 1 236 ? 27.875 49.548 51.096 1.00 13.58 236 SER B N 1
ATOM 3541 C CA . SER B 1 236 ? 27.725 49.554 49.611 1.00 13.93 236 SER B CA 1
ATOM 3542 C C . SER B 1 236 ? 26.403 50.117 49.164 1.00 12.62 236 SER B C 1
ATOM 3543 O O . SER B 1 236 ? 25.907 49.786 48.110 1.00 13.10 236 SER B O 1
ATOM 3546 N N . ALA B 1 237 ? 25.763 50.895 49.989 1.00 13.36 237 ALA B N 1
ATOM 3547 C CA . ALA B 1 237 ? 24.464 51.511 49.608 1.00 13.21 237 ALA B CA 1
ATOM 3548 C C . ALA B 1 237 ? 24.420 52.239 48.284 1.00 13.75 237 ALA B C 1
ATOM 3549 O O . ALA B 1 237 ? 23.362 52.283 47.709 1.00 15.00 237 ALA B O 1
ATOM 3551 N N . TYR B 1 238 ? 25.504 52.896 47.896 1.00 13.58 238 TYR B N 1
ATOM 3552 C CA . TYR B 1 238 ? 25.556 53.629 46.624 1.00 12.30 238 TYR B CA 1
ATOM 3553 C C . TYR B 1 238 ? 26.278 52.849 45.568 1.00 13.27 238 TYR B C 1
ATOM 3554 O O . TYR B 1 238 ? 26.667 53.402 44.560 1.00 13.88 238 TYR B O 1
ATOM 3563 N N . VAL B 1 239 ? 26.441 51.561 45.786 1.00 11.02 239 VAL B N 1
ATOM 3564 C CA . VAL B 1 239 ? 27.059 50.659 44.805 1.00 11.66 239 VAL B CA 1
ATOM 3565 C C . VAL B 1 239 ? 25.868 49.729 44.368 1.00 11.43 239 VAL B C 1
ATOM 3566 O O . VAL B 1 239 ? 25.308 48.915 45.159 1.00 13.12 239 VAL B O 1
ATOM 3570 N N . THR B 1 240 ? 25.509 49.770 43.088 1.00 9.67 240 THR B N 1
ATOM 3571 C CA . THR B 1 240 ? 24.496 48.910 42.572 1.00 9.69 240 THR B CA 1
ATOM 3572 C C . THR B 1 240 ? 24.694 48.710 41.066 1.00 9.68 240 THR B C 1
ATOM 3573 O O . THR B 1 240 ? 25.170 49.585 40.375 1.00 9.76 240 THR B O 1
ATOM 3577 N N . GLY B 1 241 ? 24.317 47.519 40.604 1.00 10.69 241 GLY B N 1
ATOM 3578 C CA . GLY B 1 241 ? 24.445 47.095 39.231 1.00 11.54 241 GLY B CA 1
ATOM 3579 C C . GLY B 1 241 ? 25.869 46.842 38.817 1.00 10.26 241 GLY B C 1
ATOM 3580 O O . GLY B 1 241 ? 26.181 46.911 37.648 1.00 10.67 241 GLY B O 1
ATOM 3581 N N . GLN B 1 242 ? 26.731 46.596 39.772 1.00 8.95 242 GLN B N 1
ATOM 3582 C CA . GLN B 1 242 ? 28.156 46.354 39.507 1.00 9.96 242 GLN B CA 1
ATOM 3583 C C . GLN B 1 242 ? 28.590 44.852 39.614 1.00 10.54 242 GLN B C 1
ATOM 3584 O O . GLN B 1 242 ? 28.005 44.062 40.334 1.00 11.35 242 GLN B O 1
ATOM 3590 N N . VAL B 1 243 ? 29.649 44.472 38.858 1.00 10.84 243 VAL B N 1
ATOM 3591 C CA . VAL B 1 243 ? 30.331 43.252 39.042 1.00 11.41 243 VAL B CA 1
ATOM 3592 C C . VAL B 1 243 ? 31.659 43.575 39.707 1.00 12.12 243 VAL B C 1
ATOM 3593 O O . VAL B 1 243 ? 32.431 44.433 39.223 1.00 15.00 243 VAL B O 1
ATOM 3597 N N . LEU B 1 244 ? 31.903 42.935 40.851 1.00 11.32 244 LEU B N 1
ATOM 3598 C CA . LEU B 1 244 ? 33.087 43.148 41.601 1.00 12.98 244 LEU B CA 1
ATOM 3599 C C . LEU B 1 244 ? 33.920 41.878 41.519 1.00 11.71 244 LEU B C 1
ATOM 3600 O O . LEU B 1 244 ? 33.596 40.860 42.111 1.00 12.78 244 LEU B O 1
ATOM 3605 N N . MET B 1 245 ? 35.005 41.947 40.774 1.00 11.09 245 MET B N 1
ATOM 3606 C CA . MET B 1 245 ? 35.833 40.778 40.597 1.00 11.45 245 MET B CA 1
ATOM 3607 C C . MET B 1 245 ? 36.766 40.574 41.784 1.00 11.25 245 MET B C 1
ATOM 3608 O O . MET B 1 245 ? 37.365 41.540 42.304 1.00 12.59 245 MET B O 1
ATOM 3613 N N . VAL B 1 246 ? 36.803 39.346 42.269 1.00 11.36 246 VAL B N 1
ATOM 3614 C CA . VAL B 1 246 ? 37.702 38.964 43.381 1.00 12.69 246 VAL B CA 1
ATOM 3615 C C . VAL B 1 246 ? 38.518 37.843 42.774 1.00 10.50 246 VAL B C 1
ATOM 3616 O O . VAL B 1 246 ? 38.239 36.629 42.976 1.00 10.42 246 VAL B O 1
ATOM 3620 N N . ASP B 1 247 ? 39.563 38.291 42.099 1.00 12.40 247 ASP B N 1
ATOM 3621 C CA . ASP B 1 247 ? 40.342 37.439 41.249 1.00 11.91 247 ASP B CA 1
ATOM 3622 C C . ASP B 1 247 ? 41.813 37.610 41.255 1.00 11.57 247 ASP B C 1
ATOM 3623 O O . ASP B 1 247 ? 42.482 37.185 40.298 1.00 12.08 247 ASP B O 1
ATOM 3628 N N . GLY B 1 248 ? 42.325 38.321 42.219 1.00 11.32 248 GLY B N 1
ATOM 3629 C CA . GLY B 1 248 ? 43.731 38.587 42.359 1.00 10.88 248 GLY B CA 1
ATOM 3630 C C . GLY B 1 248 ? 44.328 39.296 41.151 1.00 9.84 248 GLY B C 1
ATOM 3631 O O . GLY B 1 248 ? 45.506 39.304 40.956 1.00 9.22 248 GLY B O 1
ATOM 3632 N N . GLY B 1 249 ? 43.465 39.930 40.373 1.00 9.90 249 GLY B N 1
ATOM 3633 C CA . GLY B 1 249 ? 43.829 40.721 39.168 1.00 9.82 249 GLY B CA 1
ATOM 3634 C C . GLY B 1 249 ? 43.939 39.863 37.935 1.00 10.76 249 GLY B C 1
ATOM 3635 O O . GLY B 1 249 ? 44.538 40.260 36.940 1.00 10.51 249 GLY B O 1
ATOM 3636 N N . TYR B 1 250 ? 43.372 38.677 37.951 1.00 9.81 250 TYR B N 1
ATOM 3637 C CA . TYR B 1 250 ? 43.233 37.887 36.695 1.00 10.89 250 TYR B CA 1
ATOM 3638 C C . TYR B 1 250 ? 42.753 38.730 35.533 1.00 11.78 250 TYR B C 1
ATOM 3639 O O . TYR B 1 250 ? 43.274 38.626 34.402 1.00 11.71 250 TYR B O 1
ATOM 3648 N N . THR B 1 251 ? 41.674 39.523 35.738 1.00 11.41 251 THR B N 1
ATOM 3649 C CA . THR B 1 251 ? 41.092 40.315 34.657 1.00 11.66 251 THR B CA 1
ATOM 3650 C C . THR B 1 251 ? 41.865 41.576 34.361 1.00 13.61 251 THR B C 1
ATOM 3651 O O . THR B 1 251 ? 41.489 42.303 33.489 1.00 15.15 251 THR B O 1
ATOM 3655 N N . ALA B 1 252 ? 42.921 41.916 35.118 1.00 11.04 252 ALA B N 1
ATOM 3656 C CA . ALA B 1 252 ? 43.783 43.052 34.767 1.00 11.74 252 ALA B CA 1
ATOM 3657 C C . ALA B 1 252 ? 44.909 42.678 33.756 1.00 13.41 252 ALA B C 1
ATOM 3658 O O . ALA B 1 252 ? 45.594 43.593 33.303 1.00 13.61 252 ALA B O 1
ATOM 3660 N N . LYS B 1 253 ? 45.084 41.386 33.428 1.00 14.10 253 LYS B N 1
ATOM 3661 C CA . LYS B 1 253 ? 46.182 40.848 32.594 1.00 13.85 253 LYS B CA 1
ATOM 3662 C C . LYS B 1 253 ? 45.716 39.953 31.349 1.00 15.11 253 LYS B C 1
ATOM 3663 O O . LYS B 1 253 ? 44.426 39.888 31.321 1.00 13.67 253 LYS B O 1
ATOM 3669 N N . GLY C 1 5 ? 27.125 47.724 -3.799 1.00 53.07 5 GLY C N 1
ATOM 3670 C CA . GLY C 1 5 ? 28.077 47.049 -2.847 1.00 54.82 5 GLY C CA 1
ATOM 3671 C C . GLY C 1 5 ? 29.501 47.633 -2.780 1.00 56.38 5 GLY C C 1
ATOM 3672 O O . GLY C 1 5 ? 30.452 46.942 -2.401 1.00 46.94 5 GLY C O 1
ATOM 3673 N N . TYR C 1 6 ? 29.672 48.895 -3.198 1.00 51.57 6 TYR C N 1
ATOM 3674 C CA . TYR C 1 6 ? 30.972 49.569 -3.069 1.00 43.09 6 TYR C CA 1
ATOM 3675 C C . TYR C 1 6 ? 31.290 50.040 -1.636 1.00 43.71 6 TYR C C 1
ATOM 3676 O O . TYR C 1 6 ? 32.402 49.671 -1.183 1.00 51.42 6 TYR C O 1
ATOM 3685 N N . LEU C 1 7 ? 30.360 50.823 -1.005 1.00 25.65 7 LEU C N 1
ATOM 3686 C CA . LEU C 1 7 ? 30.287 51.309 0.447 1.00 22.84 7 LEU C CA 1
ATOM 3687 C C . LEU C 1 7 ? 31.579 51.441 1.147 1.00 18.53 7 LEU C C 1
ATOM 3688 O O . LEU C 1 7 ? 31.715 52.218 2.143 1.00 19.82 7 LEU C O 1
ATOM 3693 N N . PHE C 1 8 ? 32.522 50.626 0.722 1.00 16.22 8 PHE C N 1
ATOM 3694 C CA . PHE C 1 8 ? 33.820 50.491 1.414 1.00 15.77 8 PHE C CA 1
ATOM 3695 C C . PHE C 1 8 ? 34.947 51.271 0.698 1.00 17.34 8 PHE C C 1
ATOM 3696 O O . PHE C 1 8 ? 36.153 51.140 1.044 1.00 16.94 8 PHE C O 1
ATOM 3704 N N . SER C 1 9 ? 34.537 52.071 -0.289 1.00 16.51 9 SER C N 1
ATOM 3705 C CA . SER C 1 9 ? 35.493 52.827 -1.108 1.00 18.03 9 SER C CA 1
ATOM 3706 C C . SER C 1 9 ? 36.161 53.976 -0.333 1.00 17.45 9 SER C C 1
ATOM 3707 O O . SER C 1 9 ? 35.543 54.665 0.480 1.00 17.79 9 SER C O 1
ATOM 3710 N N . VAL C 1 10 ? 37.425 54.198 -0.660 1.00 15.30 10 VAL C N 1
ATOM 3711 C CA . VAL C 1 10 ? 38.148 55.369 -0.249 1.00 15.58 10 VAL C CA 1
ATOM 3712 C C . VAL C 1 10 ? 38.677 56.142 -1.485 1.00 15.41 10 VAL C C 1
ATOM 3713 O O . VAL C 1 10 ? 39.504 57.038 -1.332 1.00 15.97 10 VAL C O 1
ATOM 3717 N N . ARG C 1 11 ? 38.188 55.758 -2.640 1.00 19.45 11 ARG C N 1
ATOM 3718 C CA . ARG C 1 11 ? 38.590 56.441 -3.894 1.00 19.97 11 ARG C CA 1
ATOM 3719 C C . ARG C 1 11 ? 38.152 57.874 -3.837 1.00 19.34 11 ARG C C 1
ATOM 3720 O O . ARG C 1 11 ? 37.020 58.196 -3.470 1.00 20.96 11 ARG C O 1
ATOM 3728 N N . GLY C 1 12 ? 39.061 58.793 -4.143 1.00 24.42 12 GLY C N 1
ATOM 3729 C CA . GLY C 1 12 ? 38.705 60.195 -4.162 1.00 23.65 12 GLY C CA 1
ATOM 3730 C C . GLY C 1 12 ? 38.961 60.892 -2.846 1.00 27.83 12 GLY C C 1
ATOM 3731 O O . GLY C 1 12 ? 39.001 62.115 -2.796 1.00 27.22 12 GLY C O 1
ATOM 3732 N N . ARG C 1 13 ? 39.172 60.126 -1.778 1.00 19.93 13 ARG C N 1
ATOM 3733 C CA . ARG C 1 13 ? 39.429 60.745 -0.489 1.00 19.60 13 ARG C CA 1
ATOM 3734 C C . ARG C 1 13 ? 40.862 61.117 -0.327 1.00 17.04 13 ARG C C 1
ATOM 3735 O O . ARG C 1 13 ? 41.745 60.621 -1.022 1.00 19.50 13 ARG C O 1
ATOM 3743 N N . VAL C 1 14 ? 41.114 62.041 0.584 1.00 15.44 14 VAL C N 1
ATOM 3744 C CA . VAL C 1 14 ? 42.454 62.376 1.017 1.00 13.90 14 VAL C CA 1
ATOM 3745 C C . VAL C 1 14 ? 42.692 61.837 2.433 1.00 16.18 14 VAL C C 1
ATOM 3746 O O . VAL C 1 14 ? 41.846 62.102 3.278 1.00 14.21 14 VAL C O 1
ATOM 3750 N N . ALA C 1 15 ? 43.789 61.103 2.647 1.00 15.93 15 ALA C N 1
ATOM 3751 C CA . ALA C 1 15 ? 44.129 60.543 3.973 1.00 15.35 15 ALA C CA 1
ATOM 3752 C C . ALA C 1 15 ? 45.459 61.047 4.482 1.00 16.69 15 ALA C C 1
ATOM 3753 O O . ALA C 1 15 ? 46.425 61.185 3.715 1.00 16.70 15 ALA C O 1
ATOM 3755 N N . CYS C 1 16 ? 45.561 61.271 5.795 1.00 14.71 16 CYS C N 1
ATOM 3756 C CA . CYS C 1 16 ? 46.819 61.500 6.430 1.00 13.75 16 CYS C CA 1
ATOM 3757 C C . CYS C 1 16 ? 47.095 60.346 7.371 1.00 14.15 16 CYS C C 1
ATOM 3758 O O . CYS C 1 16 ? 46.231 60.049 8.141 1.00 12.39 16 CYS C O 1
ATOM 3761 N N . VAL C 1 17 ? 48.245 59.693 7.201 1.00 12.82 17 VAL C N 1
ATOM 3762 C CA . VAL C 1 17 ? 48.608 58.572 8.070 1.00 13.32 17 VAL C CA 1
ATOM 3763 C C . VAL C 1 17 ? 49.917 58.909 8.724 1.00 13.96 17 VAL C C 1
ATOM 3764 O O . VAL C 1 17 ? 50.961 59.143 8.061 1.00 13.32 17 VAL C O 1
ATOM 3768 N N . THR C 1 18 ? 49.928 58.929 10.071 1.00 14.52 18 THR C N 1
ATOM 3769 C CA . THR C 1 18 ? 51.155 59.131 10.847 1.00 13.22 18 THR C CA 1
ATOM 3770 C C . THR C 1 18 ? 51.763 57.789 11.166 1.00 13.12 18 THR C C 1
ATOM 3771 O O . THR C 1 18 ? 51.086 56.709 11.063 1.00 13.64 18 THR C O 1
ATOM 3775 N N . GLY C 1 19 ? 53.076 57.773 11.310 1.00 15.38 19 GLY C N 1
ATOM 3776 C CA . GLY C 1 19 ? 53.752 56.473 11.424 1.00 14.40 19 GLY C CA 1
ATOM 3777 C C . GLY C 1 19 ? 53.868 55.706 10.136 1.00 14.89 19 GLY C C 1
ATOM 3778 O O . GLY C 1 19 ? 53.788 54.449 10.111 1.00 15.32 19 GLY C O 1
ATOM 3779 N N . ALA C 1 20 ? 53.965 56.407 9.031 1.00 14.83 20 ALA C N 1
ATOM 3780 C CA . ALA C 1 20 ? 53.742 55.740 7.745 1.00 14.26 20 ALA C CA 1
ATOM 3781 C C . ALA C 1 20 ? 55.007 55.060 7.241 1.00 15.74 20 ALA C C 1
ATOM 3782 O O . ALA C 1 20 ? 54.941 54.467 6.201 1.00 20.35 20 ALA C O 1
ATOM 3784 N N . SER C 1 21 ? 56.123 55.195 7.934 1.00 18.05 21 SER C N 1
ATOM 3785 C CA . SER C 1 21 ? 57.402 54.569 7.496 1.00 19.98 21 SER C CA 1
ATOM 3786 C C . SER C 1 21 ? 57.628 53.143 7.925 1.00 22.35 21 SER C C 1
ATOM 3787 O O . SER C 1 21 ? 58.457 52.452 7.333 1.00 21.34 21 SER C O 1
ATOM 3790 N N . SER C 1 22 ? 56.865 52.639 8.891 1.00 19.55 22 SER C N 1
ATOM 3791 C CA . SER C 1 22 ? 57.028 51.295 9.335 1.00 19.51 22 SER C CA 1
ATOM 3792 C C . SER C 1 22 ? 55.741 50.725 9.891 1.00 17.94 22 SER C C 1
ATOM 3793 O O . SER C 1 22 ? 54.770 51.434 10.174 1.00 14.47 22 SER C O 1
ATOM 3796 N N . GLY C 1 23 ? 55.786 49.427 10.119 1.00 20.71 23 GLY C N 1
ATOM 3797 C CA . GLY C 1 23 ? 54.788 48.770 10.951 1.00 20.16 23 GLY C CA 1
ATOM 3798 C C . GLY C 1 23 ? 53.411 48.849 10.369 1.00 18.52 23 GLY C C 1
ATOM 3799 O O . GLY C 1 23 ? 53.195 48.907 9.131 1.00 17.89 23 GLY C O 1
ATOM 3800 N N . LEU C 1 24 ? 52.436 48.947 11.274 1.00 17.39 24 LEU C N 1
ATOM 3801 C CA . LEU C 1 24 ? 51.054 49.015 10.853 1.00 16.59 24 LEU C CA 1
ATOM 3802 C C . LEU C 1 24 ? 50.700 50.344 10.175 1.00 15.37 24 LEU C C 1
ATOM 3803 O O . LEU C 1 24 ? 49.796 50.343 9.380 1.00 16.82 24 LEU C O 1
ATOM 3808 N N . GLY C 1 25 ? 51.391 51.431 10.489 1.00 15.16 25 GLY C N 1
ATOM 3809 C CA . GLY C 1 25 ? 51.148 52.694 9.851 1.00 12.52 25 GLY C CA 1
ATOM 3810 C C . GLY C 1 25 ? 51.469 52.602 8.324 1.00 14.82 25 GLY C C 1
ATOM 3811 O O . GLY C 1 25 ? 50.745 53.075 7.411 1.00 14.55 25 GLY C O 1
ATOM 3812 N N . ARG C 1 26 ? 52.593 51.983 8.054 1.00 15.39 26 ARG C N 1
ATOM 3813 C CA . ARG C 1 26 ? 53.060 51.790 6.678 1.00 16.46 26 ARG C CA 1
ATOM 3814 C C . ARG C 1 26 ? 52.104 50.901 5.902 1.00 16.03 26 ARG C C 1
ATOM 3815 O O . ARG C 1 26 ? 51.751 51.202 4.766 1.00 16.43 26 ARG C O 1
ATOM 3823 N N . ARG C 1 27 ? 51.684 49.790 6.499 1.00 15.54 27 ARG C N 1
ATOM 3824 C CA . ARG C 1 27 ? 50.588 49.011 5.952 1.00 15.81 27 ARG C CA 1
ATOM 3825 C C . ARG C 1 27 ? 49.349 49.836 5.694 1.00 16.39 27 ARG C C 1
ATOM 3826 O O . ARG C 1 27 ? 48.840 49.778 4.632 1.00 15.77 27 ARG C O 1
ATOM 3834 N N . ALA C 1 28 ? 48.882 50.634 6.659 1.00 16.02 28 ALA C N 1
ATOM 3835 C CA . ALA C 1 28 ? 47.658 51.403 6.475 1.00 14.09 28 ALA C CA 1
ATOM 3836 C C . ALA C 1 28 ? 47.773 52.401 5.281 1.00 14.26 28 ALA C C 1
ATOM 3837 O O . ALA C 1 28 ? 46.859 52.543 4.448 1.00 15.73 28 ALA C O 1
ATOM 3839 N N . ALA C 1 29 ? 48.899 53.096 5.241 1.00 14.67 29 ALA C N 1
ATOM 3840 C CA . ALA C 1 29 ? 49.143 54.133 4.228 1.00 13.80 29 ALA C CA 1
ATOM 3841 C C . ALA C 1 29 ? 49.193 53.497 2.841 1.00 14.93 29 ALA C C 1
ATOM 3842 O O . ALA C 1 29 ? 48.591 54.032 1.916 1.00 17.57 29 ALA C O 1
ATOM 3844 N N . THR C 1 30 ? 49.818 52.326 2.748 1.00 16.06 30 THR C N 1
ATOM 3845 C CA . THR C 1 30 ? 49.840 51.585 1.493 1.00 19.80 30 THR C CA 1
ATOM 3846 C C . THR C 1 30 ? 48.451 51.072 1.050 1.00 18.19 30 THR C C 1
ATOM 3847 O O . THR C 1 30 ? 48.059 51.217 -0.096 1.00 21.42 30 THR C O 1
ATOM 3851 N N . VAL C 1 31 ? 47.691 50.508 1.992 1.00 17.71 31 VAL C N 1
ATOM 3852 C CA . VAL C 1 31 ? 46.387 50.043 1.725 1.00 18.75 31 VAL C CA 1
ATOM 3853 C C . VAL C 1 31 ? 45.530 51.165 1.188 1.00 17.12 31 VAL C C 1
ATOM 3854 O O . VAL C 1 31 ? 44.821 50.980 0.225 1.00 17.29 31 VAL C O 1
ATOM 3858 N N . LEU C 1 32 ? 45.585 52.325 1.840 1.00 15.64 32 LEU C N 1
ATOM 3859 C CA . LEU C 1 32 ? 44.710 53.442 1.472 1.00 15.03 32 LEU C CA 1
ATOM 3860 C C . LEU C 1 32 ? 45.165 54.009 0.091 1.00 16.22 32 LEU C C 1
ATOM 3861 O O . LEU C 1 32 ? 44.326 54.267 -0.767 1.00 17.95 32 LEU C O 1
ATOM 3866 N N . ALA C 1 33 ? 46.470 54.043 -0.101 1.00 18.10 33 ALA C N 1
ATOM 3867 C CA . ALA C 1 33 ? 47.046 54.465 -1.482 1.00 18.83 33 ALA C CA 1
ATOM 3868 C C . ALA C 1 33 ? 46.612 53.503 -2.579 1.00 18.81 33 ALA C C 1
ATOM 3869 O O . ALA C 1 33 ? 46.089 53.969 -3.632 1.00 19.42 33 ALA C O 1
ATOM 3871 N N . GLN C 1 34 ? 46.728 52.212 -2.338 1.00 19.47 34 GLN C N 1
ATOM 3872 C CA . GLN C 1 34 ? 46.338 51.220 -3.340 1.00 18.93 34 GLN C CA 1
ATOM 3873 C C . GLN C 1 34 ? 44.841 51.118 -3.591 1.00 21.84 34 GLN C C 1
ATOM 3874 O O . GLN C 1 34 ? 44.419 50.700 -4.669 1.00 21.29 34 GLN C O 1
ATOM 3880 N N . ALA C 1 35 ? 44.012 51.581 -2.638 1.00 18.06 35 ALA C N 1
ATOM 3881 C CA . ALA C 1 35 ? 42.575 51.630 -2.754 1.00 17.45 35 ALA C CA 1
ATOM 3882 C C . ALA C 1 35 ? 42.094 52.943 -3.379 1.00 15.29 35 ALA C C 1
ATOM 3883 O O . ALA C 1 35 ? 40.872 53.129 -3.559 1.00 19.16 35 ALA C O 1
ATOM 3885 N N . GLY C 1 36 ? 43.027 53.852 -3.735 1.00 16.02 36 GLY C N 1
ATOM 3886 C CA . GLY C 1 36 ? 42.660 55.084 -4.452 1.00 17.11 36 GLY C CA 1
ATOM 3887 C C . GLY C 1 36 ? 42.503 56.347 -3.696 1.00 18.54 36 GLY C C 1
ATOM 3888 O O . GLY C 1 36 ? 42.115 57.387 -4.227 1.00 18.74 36 GLY C O 1
ATOM 3889 N N . ALA C 1 37 ? 42.810 56.322 -2.407 1.00 18.05 37 ALA C N 1
ATOM 3890 C CA . ALA C 1 37 ? 42.970 57.574 -1.694 1.00 18.10 37 ALA C CA 1
ATOM 3891 C C . ALA C 1 37 ? 44.283 58.268 -1.989 1.00 15.84 37 ALA C C 1
ATOM 3892 O O . ALA C 1 37 ? 45.313 57.607 -2.212 1.00 17.61 37 ALA C O 1
ATOM 3894 N N . GLN C 1 38 ? 44.286 59.582 -2.009 1.00 17.62 38 GLN C N 1
ATOM 3895 C CA . GLN C 1 38 ? 45.534 60.292 -2.031 1.00 16.62 38 GLN C CA 1
ATOM 3896 C C . GLN C 1 38 ? 46.070 60.357 -0.599 1.00 17.35 38 GLN C C 1
ATOM 3897 O O . GLN C 1 38 ? 45.358 60.828 0.269 1.00 21.09 38 GLN C O 1
ATOM 3903 N N . VAL C 1 39 ? 47.285 59.898 -0.372 1.00 16.13 39 VAL C N 1
ATOM 3904 C CA . VAL C 1 39 ? 47.764 59.670 0.996 1.00 16.43 39 VAL C CA 1
ATOM 3905 C C . VAL C 1 39 ? 48.971 60.509 1.322 1.00 17.79 39 VAL C C 1
ATOM 3906 O O . VAL C 1 39 ? 50.036 60.463 0.612 1.00 17.28 39 VAL C O 1
ATOM 3910 N N . VAL C 1 40 ? 48.829 61.263 2.420 1.00 17.54 40 VAL C N 1
ATOM 3911 C CA . VAL C 1 40 ? 49.941 61.937 3.032 1.00 17.72 40 VAL C CA 1
ATOM 3912 C C . VAL C 1 40 ? 50.488 61.108 4.156 1.00 19.19 40 VAL C C 1
ATOM 3913 O O . VAL C 1 40 ? 49.793 60.846 5.104 1.00 14.46 40 VAL C O 1
ATOM 3917 N N . GLY C 1 41 ? 51.749 60.705 4.003 1.00 15.95 41 GLY C N 1
ATOM 3918 C CA . GLY C 1 41 ? 52.417 59.861 4.945 1.00 16.60 41 GLY C CA 1
ATOM 3919 C C . GLY C 1 41 ? 53.368 60.693 5.763 1.00 16.80 41 GLY C C 1
ATOM 3920 O O . GLY C 1 41 ? 54.225 61.431 5.252 1.00 16.48 41 GLY C O 1
ATOM 3921 N N . VAL C 1 42 ? 53.273 60.559 7.078 1.00 17.16 42 VAL C N 1
ATOM 3922 C CA . VAL C 1 42 ? 54.054 61.328 8.051 1.00 16.27 42 VAL C CA 1
ATOM 3923 C C . VAL C 1 42 ? 54.927 60.436 8.958 1.00 18.98 42 VAL C C 1
ATOM 3924 O O . VAL C 1 42 ? 54.445 59.521 9.600 1.00 17.82 42 VAL C O 1
ATOM 3928 N N . ALA C 1 43 ? 56.246 60.667 8.954 1.00 16.42 43 ALA C N 1
ATOM 3929 C CA . ALA C 1 43 ? 57.100 59.898 9.781 1.00 19.18 43 ALA C CA 1
ATOM 3930 C C . ALA C 1 43 ? 58.436 60.633 9.963 1.00 18.56 43 ALA C C 1
ATOM 3931 O O . ALA C 1 43 ? 58.657 61.651 9.286 1.00 18.69 43 ALA C O 1
ATOM 3933 N N . ARG C 1 44 ? 59.299 60.111 10.825 1.00 22.02 44 ARG C N 1
ATOM 3934 C CA . ARG C 1 44 ? 60.568 60.811 11.158 1.00 23.36 44 ARG C CA 1
ATOM 3935 C C . ARG C 1 44 ? 61.533 60.914 9.935 1.00 28.79 44 ARG C C 1
ATOM 3936 O O . ARG C 1 44 ? 62.109 61.990 9.689 1.00 30.98 44 ARG C O 1
ATOM 3944 N N . ARG C 1 45 ? 61.664 59.814 9.206 1.00 29.51 45 ARG C N 1
ATOM 3945 C CA . ARG C 1 45 ? 62.795 59.625 8.263 1.00 35.60 45 ARG C CA 1
ATOM 3946 C C . ARG C 1 45 ? 62.414 59.801 6.820 1.00 28.31 45 ARG C C 1
ATOM 3947 O O . ARG C 1 45 ? 61.592 59.030 6.313 1.00 32.99 45 ARG C O 1
ATOM 3955 N N . ALA C 1 46 ? 63.037 60.754 6.150 1.00 30.19 46 ALA C N 1
ATOM 3956 C CA . ALA C 1 46 ? 62.783 60.939 4.747 1.00 26.49 46 ALA C CA 1
ATOM 3957 C C . ALA C 1 46 ? 63.077 59.683 3.988 1.00 28.78 46 ALA C C 1
ATOM 3958 O O . ALA C 1 46 ? 62.340 59.384 3.096 1.00 24.96 46 ALA C O 1
ATOM 3960 N N . ASP C 1 47 ? 64.186 58.978 4.262 1.00 29.25 47 ASP C N 1
ATOM 3961 C CA . ASP C 1 47 ? 64.512 57.834 3.382 1.00 30.27 47 ASP C CA 1
ATOM 3962 C C . ASP C 1 47 ? 63.565 56.669 3.535 1.00 28.32 47 ASP C C 1
ATOM 3963 O O . ASP C 1 47 ? 63.242 55.943 2.573 1.00 26.82 47 ASP C O 1
ATOM 3968 N N . ALA C 1 48 ? 63.084 56.444 4.737 1.00 29.69 48 ALA C N 1
ATOM 3969 C CA . ALA C 1 48 ? 62.101 55.373 4.907 1.00 24.92 48 ALA C CA 1
ATOM 3970 C C . ALA C 1 48 ? 60.760 55.795 4.297 1.00 21.01 48 ALA C C 1
ATOM 3971 O O . ALA C 1 48 ? 60.065 54.980 3.736 1.00 20.06 48 ALA C O 1
ATOM 3973 N N . LEU C 1 49 ? 60.384 57.065 4.448 1.00 23.14 49 LEU C N 1
ATOM 3974 C CA . LEU C 1 49 ? 59.208 57.562 3.680 1.00 22.15 49 LEU C CA 1
ATOM 3975 C C . LEU C 1 49 ? 59.329 57.409 2.189 1.00 23.22 49 LEU C C 1
ATOM 3976 O O . LEU C 1 49 ? 58.372 57.029 1.502 1.00 19.62 49 LEU C O 1
ATOM 3981 N N . ALA C 1 50 ? 60.524 57.582 1.693 1.00 23.57 50 ALA C N 1
ATOM 3982 C CA . ALA C 1 50 ? 60.700 57.388 0.243 1.00 27.01 50 ALA C CA 1
ATOM 3983 C C . ALA C 1 50 ? 60.561 55.921 -0.237 1.00 26.61 50 ALA C C 1
ATOM 3984 O O . ALA C 1 50 ? 60.002 55.667 -1.305 1.00 25.31 50 ALA C O 1
ATOM 3986 N N . GLU C 1 51 ? 61.040 54.964 0.557 1.00 27.96 51 GLU C N 1
ATOM 3987 C CA . GLU C 1 51 ? 60.815 53.542 0.246 1.00 32.59 51 GLU C CA 1
ATOM 3988 C C . GLU C 1 51 ? 59.334 53.195 0.276 1.00 30.24 51 GLU C C 1
ATOM 3989 O O . GLU C 1 51 ? 58.804 52.397 -0.559 1.00 26.15 51 GLU C O 1
ATOM 3995 N N . TRP C 1 52 ? 58.631 53.811 1.245 1.00 27.46 52 TRP C N 1
ATOM 3996 C CA . TRP C 1 52 ? 57.241 53.563 1.383 1.00 24.03 52 TRP C CA 1
ATOM 3997 C C . TRP C 1 52 ? 56.556 53.949 0.066 1.00 22.06 52 TRP C C 1
ATOM 3998 O O . TRP C 1 52 ? 55.792 53.144 -0.511 1.00 24.43 52 TRP C O 1
ATOM 4009 N N . GLN C 1 53 ? 56.825 55.178 -0.376 1.00 25.58 53 GLN C N 1
ATOM 4010 C CA . GLN C 1 53 ? 56.224 55.762 -1.579 1.00 25.05 53 GLN C CA 1
ATOM 4011 C C . GLN C 1 53 ? 56.479 54.848 -2.789 1.00 29.32 53 GLN C C 1
ATOM 4012 O O . GLN C 1 53 ? 55.631 54.620 -3.628 1.00 28.89 53 GLN C O 1
ATOM 4018 N N . ALA C 1 54 ? 57.677 54.302 -2.825 1.00 34.45 54 ALA C N 1
ATOM 4019 C CA . ALA C 1 54 ? 58.084 53.416 -3.917 1.00 36.76 54 ALA C CA 1
ATOM 4020 C C . ALA C 1 54 ? 57.273 52.110 -3.892 1.00 38.63 54 ALA C C 1
ATOM 4021 O O . ALA C 1 54 ? 56.775 51.678 -4.914 1.00 40.19 54 ALA C O 1
ATOM 4023 N N . GLU C 1 55 ? 57.217 51.475 -2.720 1.00 40.63 55 GLU C N 1
ATOM 4024 C CA . GLU C 1 55 ? 56.371 50.298 -2.435 1.00 44.69 55 GLU C CA 1
ATOM 4025 C C . GLU C 1 55 ? 54.875 50.519 -2.726 1.00 38.19 55 GLU C C 1
ATOM 4026 O O . GLU C 1 55 ? 54.215 49.697 -3.365 1.00 39.70 55 GLU C O 1
ATOM 4032 N N . ALA C 1 56 ? 54.347 51.631 -2.224 1.00 33.54 56 ALA C N 1
ATOM 4033 C CA . ALA C 1 56 ? 52.890 51.904 -2.238 1.00 30.21 56 ALA C CA 1
ATOM 4034 C C . ALA C 1 56 ? 52.304 51.963 -3.647 1.00 30.76 56 ALA C C 1
ATOM 4035 O O . ALA C 1 56 ? 51.276 51.333 -3.930 1.00 28.75 56 ALA C O 1
ATOM 4037 N N . GLY C 1 57 ? 52.941 52.707 -4.554 1.00 27.33 57 GLY C N 1
ATOM 4038 C CA . GLY C 1 57 ? 52.250 53.074 -5.758 1.00 25.87 57 GLY C CA 1
ATOM 4039 C C . GLY C 1 57 ? 51.171 54.055 -5.375 1.00 30.46 57 GLY C C 1
ATOM 4040 O O . GLY C 1 57 ? 51.257 54.717 -4.298 1.00 33.41 57 GLY C O 1
ATOM 4041 N N . GLY C 1 58 ? 50.135 54.133 -6.191 1.00 30.23 58 GLY C N 1
ATOM 4042 C CA . GLY C 1 58 ? 49.126 55.168 -6.051 1.00 26.60 58 GLY C CA 1
ATOM 4043 C C . GLY C 1 58 ? 49.664 56.581 -5.925 1.00 28.36 58 GLY C C 1
ATOM 4044 O O . GLY C 1 58 ? 50.795 56.876 -6.289 1.00 30.26 58 GLY C O 1
ATOM 4045 N N . GLU C 1 59 ? 48.841 57.489 -5.414 1.00 22.38 59 GLU C N 1
ATOM 4046 C CA . GLU C 1 59 ? 49.166 58.890 -5.289 1.00 25.23 59 GLU C CA 1
ATOM 4047 C C . GLU C 1 59 ? 49.466 59.270 -3.836 1.00 24.44 59 GLU C C 1
ATOM 4048 O O . GLU C 1 59 ? 48.591 59.248 -2.963 1.00 23.70 59 GLU C O 1
ATOM 4054 N N . THR C 1 60 ? 50.682 59.653 -3.572 1.00 23.22 60 THR C N 1
ATOM 4055 C CA . THR C 1 60 ? 51.116 59.885 -2.220 1.00 21.88 60 THR C CA 1
ATOM 4056 C C . THR C 1 60 ? 52.032 61.059 -2.090 1.00 25.52 60 THR C C 1
ATOM 4057 O O . THR C 1 60 ? 52.580 61.547 -3.091 1.00 25.32 60 THR C O 1
ATOM 4061 N N . HIS C 1 61 ? 52.190 61.505 -0.854 1.00 23.65 61 HIS C N 1
ATOM 4062 C CA . HIS C 1 61 ? 53.126 62.560 -0.481 1.00 23.81 61 HIS C CA 1
ATOM 4063 C C . HIS C 1 61 ? 53.692 62.233 0.871 1.00 25.16 61 HIS C C 1
ATOM 4064 O O . HIS C 1 61 ? 52.952 61.825 1.751 1.00 19.62 61 HIS C O 1
ATOM 4071 N N . ALA C 1 62 ? 55.001 62.416 1.011 1.00 21.74 62 ALA C N 1
ATOM 4072 C CA . ALA C 1 62 ? 55.749 62.158 2.200 1.00 21.57 62 ALA C CA 1
ATOM 4073 C C . ALA C 1 62 ? 56.119 63.497 2.928 1.00 23.03 62 ALA C C 1
ATOM 4074 O O . ALA C 1 62 ? 56.585 64.510 2.312 1.00 21.62 62 ALA C O 1
ATOM 4076 N N . ILE C 1 63 ? 55.924 63.513 4.242 1.00 20.53 63 ILE C N 1
ATOM 4077 C CA . ILE C 1 63 ? 56.336 64.601 5.074 1.00 18.33 63 ILE C CA 1
ATOM 4078 C C . ILE C 1 63 ? 57.148 64.098 6.244 1.00 21.12 63 ILE C C 1
ATOM 4079 O O . ILE C 1 63 ? 56.635 63.500 7.236 1.00 17.46 63 ILE C O 1
ATOM 4084 N N . PRO C 1 64 ? 58.471 64.262 6.178 1.00 20.81 64 PRO C N 1
ATOM 4085 C CA . PRO C 1 64 ? 59.310 63.975 7.279 1.00 22.11 64 PRO C CA 1
ATOM 4086 C C . PRO C 1 64 ? 59.113 64.993 8.419 1.00 21.24 64 PRO C C 1
ATOM 4087 O O . PRO C 1 64 ? 59.197 66.195 8.212 1.00 22.35 64 PRO C O 1
ATOM 4091 N N . TYR C 1 65 ? 58.756 64.483 9.607 1.00 19.55 65 TYR C N 1
ATOM 4092 C CA . TYR C 1 65 ? 58.476 65.274 10.758 1.00 16.99 65 TYR C CA 1
ATOM 4093 C C . TYR C 1 65 ? 58.639 64.433 12.045 1.00 17.88 65 TYR C C 1
ATOM 4094 O O . TYR C 1 65 ? 58.297 63.266 12.064 1.00 18.83 65 TYR C O 1
ATOM 4103 N N . ASP C 1 66 ? 59.167 65.037 13.078 1.00 18.39 66 ASP C N 1
ATOM 4104 C CA . ASP C 1 66 ? 59.384 64.365 14.378 1.00 19.74 66 ASP C CA 1
ATOM 4105 C C . ASP C 1 66 ? 58.138 64.688 15.185 1.00 17.71 66 ASP C C 1
ATOM 4106 O O . ASP C 1 66 ? 57.972 65.812 15.728 1.00 18.99 66 ASP C O 1
ATOM 4111 N N . LEU C 1 67 ? 57.280 63.698 15.279 1.00 21.63 67 LEU C N 1
ATOM 4112 C CA . LEU C 1 67 ? 56.009 63.913 15.992 1.00 24.02 67 LEU C CA 1
ATOM 4113 C C . LEU C 1 67 ? 56.137 64.159 17.516 1.00 27.84 67 LEU C C 1
ATOM 4114 O O . LEU C 1 67 ? 55.153 64.524 18.121 1.00 29.31 67 LEU C O 1
ATOM 4119 N N . SER C 1 68 ? 57.340 64.020 18.129 1.00 23.68 68 SER C N 1
ATOM 4120 C CA . SER C 1 68 ? 57.577 64.362 19.525 1.00 25.23 68 SER C CA 1
ATOM 4121 C C . SER C 1 68 ? 57.582 65.861 19.681 1.00 25.77 68 SER C C 1
ATOM 4122 O O . SER C 1 68 ? 57.515 66.357 20.788 1.00 24.86 68 SER C O 1
ATOM 4125 N N . ASP C 1 69 ? 57.653 66.586 18.558 1.00 26.15 69 ASP C N 1
ATOM 4126 C CA . ASP C 1 69 ? 57.665 68.064 18.571 1.00 29.35 69 ASP C CA 1
ATOM 4127 C C . ASP C 1 69 ? 56.191 68.505 18.496 1.00 28.17 69 ASP C C 1
ATOM 4128 O O . ASP C 1 69 ? 55.610 68.561 17.409 1.00 27.88 69 ASP C O 1
ATOM 4133 N N . ARG C 1 70 ? 55.583 68.741 19.655 1.00 29.33 70 ARG C N 1
ATOM 4134 C CA . ARG C 1 70 ? 54.197 69.274 19.708 1.00 32.23 70 ARG C CA 1
ATOM 4135 C C . ARG C 1 70 ? 54.034 70.736 19.318 1.00 31.45 70 ARG C C 1
ATOM 4136 O O . ARG C 1 70 ? 52.980 71.143 18.747 1.00 29.73 70 ARG C O 1
ATOM 4144 N N . ASP C 1 71 ? 55.050 71.524 19.632 1.00 30.86 71 ASP C N 1
ATOM 4145 C CA . ASP C 1 71 ? 55.079 72.933 19.285 1.00 36.35 71 ASP C CA 1
ATOM 4146 C C . ASP C 1 71 ? 54.889 73.159 17.777 1.00 33.24 71 ASP C C 1
ATOM 4147 O O . ASP C 1 71 ? 54.281 74.160 17.387 1.00 30.01 71 ASP C O 1
ATOM 4152 N N . GLY C 1 72 ? 55.434 72.265 16.943 1.00 30.02 72 GLY C N 1
ATOM 4153 C CA . GLY C 1 72 ? 55.360 72.435 15.478 1.00 25.80 72 GLY C CA 1
ATOM 4154 C C . GLY C 1 72 ? 54.144 71.780 14.845 1.00 23.24 72 GLY C C 1
ATOM 4155 O O . GLY C 1 72 ? 54.026 71.692 13.610 1.00 24.41 72 GLY C O 1
ATOM 4156 N N . LEU C 1 73 ? 53.270 71.169 15.642 1.00 23.83 73 LEU C N 1
ATOM 4157 C CA . LEU C 1 73 ? 52.133 70.449 15.035 1.00 22.58 73 LEU C CA 1
ATOM 4158 C C . LEU C 1 73 ? 51.172 71.240 14.189 1.00 22.61 73 LEU C C 1
ATOM 4159 O O . LEU C 1 73 ? 50.630 70.752 13.188 1.00 20.57 73 LEU C O 1
ATOM 4164 N N . GLU C 1 74 ? 50.910 72.472 14.602 1.00 21.86 74 GLU C N 1
ATOM 4165 C CA . GLU C 1 74 ? 50.059 73.294 13.839 1.00 24.23 74 GLU C CA 1
ATOM 4166 C C . GLU C 1 74 ? 50.680 73.535 12.436 1.00 22.67 74 GLU C C 1
ATOM 4167 O O . GLU C 1 74 ? 49.967 73.481 11.464 1.00 21.45 74 GLU C O 1
ATOM 4173 N N . GLY C 1 75 ? 52.013 73.682 12.379 1.00 20.09 75 GLY C N 1
ATOM 4174 C CA . GLY C 1 75 ? 52.726 73.794 11.084 1.00 19.94 75 GLY C CA 1
ATOM 4175 C C . GLY C 1 75 ? 52.728 72.540 10.264 1.00 15.68 75 GLY C C 1
ATOM 4176 O O . GLY C 1 75 ? 52.467 72.535 9.083 1.00 19.17 75 GLY C O 1
ATOM 4177 N N . LEU C 1 76 ? 52.834 71.381 10.933 1.00 17.39 76 LEU C N 1
ATOM 4178 C CA . LEU C 1 76 ? 52.688 70.120 10.196 1.00 16.09 76 LEU C CA 1
ATOM 4179 C C . LEU C 1 76 ? 51.338 70.007 9.526 1.00 15.54 76 LEU C C 1
ATOM 4180 O O . LEU C 1 76 ? 51.175 69.553 8.392 1.00 19.46 76 LEU C O 1
ATOM 4185 N N . ALA C 1 77 ? 50.304 70.376 10.268 1.00 17.88 77 ALA C N 1
ATOM 4186 C CA . ALA C 1 77 ? 48.938 70.341 9.727 1.00 18.22 77 ALA C CA 1
ATOM 4187 C C . ALA C 1 77 ? 48.771 71.155 8.417 1.00 17.46 77 ALA C C 1
ATOM 4188 O O . ALA C 1 77 ? 48.159 70.716 7.406 1.00 17.74 77 ALA C O 1
ATOM 4190 N N . ARG C 1 78 ? 49.389 72.341 8.388 1.00 19.39 78 ARG C N 1
ATOM 4191 C CA . ARG C 1 78 ? 49.419 73.130 7.166 1.00 22.65 78 ARG C CA 1
ATOM 4192 C C . ARG C 1 78 ? 50.153 72.378 6.038 1.00 20.35 78 ARG C C 1
ATOM 4193 O O . ARG C 1 78 ? 49.725 72.323 4.883 1.00 18.88 78 ARG C O 1
ATOM 4201 N N . GLN C 1 79 ? 51.243 71.717 6.382 1.00 21.34 79 GLN C N 1
ATOM 4202 C CA . GLN C 1 79 ? 51.952 70.924 5.381 1.00 19.78 79 GLN C CA 1
ATOM 4203 C C . GLN C 1 79 ? 51.132 69.783 4.891 1.00 19.91 79 GLN C C 1
ATOM 4204 O O . GLN C 1 79 ? 51.165 69.392 3.729 1.00 18.85 79 GLN C O 1
ATOM 4210 N N . VAL C 1 80 ? 50.383 69.162 5.800 1.00 17.96 80 VAL C N 1
ATOM 4211 C CA . VAL C 1 80 ? 49.564 68.050 5.426 1.00 16.34 80 VAL C CA 1
ATOM 4212 C C . VAL C 1 80 ? 48.467 68.413 4.461 1.00 17.66 80 VAL C C 1
ATOM 4213 O O . VAL C 1 80 ? 48.136 67.610 3.614 1.00 15.27 80 VAL C O 1
ATOM 4217 N N . VAL C 1 81 ? 47.920 69.624 4.574 1.00 16.93 81 VAL C N 1
ATOM 4218 C CA . VAL C 1 81 ? 46.826 69.981 3.670 1.00 18.03 81 VAL C CA 1
ATOM 4219 C C . VAL C 1 81 ? 47.307 70.419 2.258 1.00 17.33 81 VAL C C 1
ATOM 4220 O O . VAL C 1 81 ? 46.548 70.435 1.348 1.00 17.44 81 VAL C O 1
ATOM 4224 N N . ASP C 1 82 ? 48.574 70.723 2.137 1.00 18.34 82 ASP C N 1
ATOM 4225 C CA . ASP C 1 82 ? 49.120 71.343 0.927 1.00 19.72 82 ASP C CA 1
ATOM 4226 C C . ASP C 1 82 ? 49.084 70.482 -0.319 1.00 20.93 82 ASP C C 1
ATOM 4227 O O . ASP C 1 82 ? 48.620 70.958 -1.367 1.00 23.70 82 ASP C O 1
ATOM 4232 N N . PRO C 1 83 ? 49.508 69.210 -0.228 1.00 19.77 83 PRO C N 1
ATOM 4233 C CA . PRO C 1 83 ? 49.597 68.481 -1.517 1.00 20.38 83 PRO C CA 1
ATOM 4234 C C . PRO C 1 83 ? 48.272 68.135 -2.234 1.00 21.92 83 PRO C C 1
ATOM 4235 O O . PRO C 1 83 ? 48.189 68.235 -3.467 1.00 21.97 83 PRO C O 1
ATOM 4239 N N . PHE C 1 84 ? 47.219 67.744 -1.498 1.00 17.94 84 PHE C N 1
ATOM 4240 C CA . PHE C 1 84 ? 45.978 67.255 -2.031 1.00 20.06 84 PHE C CA 1
ATOM 4241 C C . PHE C 1 84 ? 44.748 68.005 -1.477 1.00 17.28 84 PHE C C 1
ATOM 4242 O O . PHE C 1 84 ? 43.603 67.734 -1.834 1.00 19.48 84 PHE C O 1
ATOM 4250 N N . GLY C 1 85 ? 44.977 68.945 -0.581 1.00 17.31 85 GLY C N 1
ATOM 4251 C CA . GLY C 1 85 ? 43.905 69.639 0.085 1.00 18.96 85 GLY C CA 1
ATOM 4252 C C . GLY C 1 85 ? 43.577 68.934 1.404 1.00 17.47 85 GLY C C 1
ATOM 4253 O O . GLY C 1 85 ? 44.286 68.010 1.821 1.00 18.68 85 GLY C O 1
ATOM 4254 N N . ALA C 1 86 ? 42.538 69.401 2.070 1.00 17.22 86 ALA C N 1
ATOM 4255 C CA . ALA C 1 86 ? 42.324 68.955 3.467 1.00 17.11 86 ALA C CA 1
ATOM 4256 C C . ALA C 1 86 ? 42.031 67.431 3.482 1.00 16.20 86 ALA C C 1
ATOM 4257 O O . ALA C 1 86 ? 41.234 66.904 2.712 1.00 16.33 86 ALA C O 1
ATOM 4259 N N . PRO C 1 87 ? 42.628 66.725 4.450 1.00 15.39 87 PRO C N 1
ATOM 4260 C CA . PRO C 1 87 ? 42.303 65.297 4.546 1.00 15.99 87 PRO C CA 1
ATOM 4261 C C . PRO C 1 87 ? 40.859 65.045 5.059 1.00 14.47 87 PRO C C 1
ATOM 4262 O O . PRO C 1 87 ? 40.342 65.786 5.968 1.00 17.34 87 PRO C O 1
ATOM 4266 N N . ASP C 1 88 ? 40.268 63.978 4.516 1.00 14.32 88 ASP C N 1
ATOM 4267 C CA . ASP C 1 88 ? 39.004 63.451 4.907 1.00 15.89 88 ASP C CA 1
ATOM 4268 C C . ASP C 1 88 ? 39.204 62.373 5.947 1.00 14.85 88 ASP C C 1
ATOM 4269 O O . ASP C 1 88 ? 38.288 62.065 6.655 1.00 14.32 88 ASP C O 1
ATOM 4274 N N . ILE C 1 89 ? 40.371 61.727 5.928 1.00 12.08 89 ILE C N 1
ATOM 4275 C CA . ILE C 1 89 ? 40.640 60.488 6.739 1.00 13.77 89 ILE C CA 1
ATOM 4276 C C . ILE C 1 89 ? 41.934 60.815 7.473 1.00 13.53 89 ILE C C 1
ATOM 4277 O O . ILE C 1 89 ? 42.884 61.300 6.861 1.00 13.38 89 ILE C O 1
ATOM 4282 N N . LEU C 1 90 ? 42.004 60.596 8.793 1.00 12.64 90 LEU C N 1
ATOM 4283 C CA . LEU C 1 90 ? 43.216 60.761 9.580 1.00 12.29 90 LEU C CA 1
ATOM 4284 C C . LEU C 1 90 ? 43.467 59.477 10.388 1.00 12.37 90 LEU C C 1
ATOM 4285 O O . LEU C 1 90 ? 42.567 59.013 11.101 1.00 13.23 90 LEU C O 1
ATOM 4290 N N . VAL C 1 91 ? 44.640 58.882 10.260 1.00 11.38 91 VAL C N 1
ATOM 4291 C CA . VAL C 1 91 ? 44.993 57.589 10.897 1.00 11.36 91 VAL C CA 1
ATOM 4292 C C . VAL C 1 91 ? 46.195 57.844 11.735 1.00 12.59 91 VAL C C 1
ATOM 4293 O O . VAL C 1 91 ? 47.257 58.156 11.226 1.00 12.47 91 VAL C O 1
ATOM 4297 N N . HIS C 1 92 ? 46.038 57.715 13.056 1.00 11.31 92 HIS C N 1
ATOM 4298 C CA . HIS C 1 92 ? 47.102 57.987 14.024 1.00 10.83 92 HIS C CA 1
ATOM 4299 C C . HIS C 1 92 ? 47.795 56.698 14.378 1.00 13.41 92 HIS C C 1
ATOM 4300 O O . HIS C 1 92 ? 47.571 56.090 15.442 1.00 12.39 92 HIS C O 1
ATOM 4307 N N . ALA C 1 93 ? 48.702 56.263 13.509 1.00 13.12 93 ALA C N 1
ATOM 4308 C CA . ALA C 1 93 ? 49.461 54.993 13.695 1.00 14.36 93 ALA C CA 1
ATOM 4309 C C . ALA C 1 93 ? 50.860 55.147 14.284 1.00 15.37 93 ALA C C 1
ATOM 4310 O O . ALA C 1 93 ? 51.442 54.142 14.709 1.00 18.28 93 ALA C O 1
ATOM 4312 N N . ALA C 1 94 ? 51.343 56.370 14.478 1.00 14.68 94 ALA C N 1
ATOM 4313 C CA . ALA C 1 94 ? 52.615 56.579 15.084 1.00 15.68 94 ALA C CA 1
ATOM 4314 C C . ALA C 1 94 ? 52.439 56.241 16.554 1.00 17.23 94 ALA C C 1
ATOM 4315 O O . ALA C 1 94 ? 51.403 56.532 17.123 1.00 18.86 94 ALA C O 1
ATOM 4317 N N . GLY C 1 95 ? 53.436 55.624 17.124 1.00 16.41 95 GLY C N 1
ATOM 4318 C CA . GLY C 1 95 ? 53.348 55.200 18.535 1.00 14.31 95 GLY C CA 1
ATOM 4319 C C . GLY C 1 95 ? 54.654 54.698 19.065 1.00 15.41 95 GLY C C 1
ATOM 4320 O O . GLY C 1 95 ? 55.584 54.353 18.299 1.00 18.24 95 GLY C O 1
ATOM 4321 N N . ILE C 1 96 ? 54.773 54.661 20.382 1.00 13.14 96 ILE C N 1
ATOM 4322 C CA . ILE C 1 96 ? 55.945 54.141 20.980 1.00 12.74 96 ILE C CA 1
ATOM 4323 C C . ILE C 1 96 ? 55.610 53.289 22.199 1.00 11.96 96 ILE C C 1
ATOM 4324 O O . ILE C 1 96 ? 54.650 53.599 22.876 1.00 13.90 96 ILE C O 1
ATOM 4329 N N . ASN C 1 97 ? 56.432 52.242 22.478 1.00 11.80 97 ASN C N 1
ATOM 4330 C CA . ASN C 1 97 ? 56.407 51.548 23.778 1.00 11.87 97 ASN C CA 1
ATOM 4331 C C . ASN C 1 97 ? 57.861 51.448 24.281 1.00 12.27 97 ASN C C 1
ATOM 4332 O O . ASN C 1 97 ? 58.701 50.768 23.645 1.00 12.13 97 ASN C O 1
ATOM 4337 N N . THR C 1 98 ? 58.202 52.209 25.318 1.00 12.06 98 THR C N 1
ATOM 4338 C CA . THR C 1 98 ? 59.562 52.233 25.837 1.00 14.45 98 THR C CA 1
ATOM 4339 C C . THR C 1 98 ? 59.878 50.946 26.624 1.00 12.79 98 THR C C 1
ATOM 4340 O O . THR C 1 98 ? 61.042 50.685 26.966 1.00 14.02 98 THR C O 1
ATOM 4344 N N . ARG C 1 99 ? 58.847 50.182 26.926 1.00 13.58 99 ARG C N 1
ATOM 4345 C CA . ARG C 1 99 ? 58.912 48.935 27.693 1.00 13.62 99 ARG C CA 1
ATOM 4346 C C . ARG C 1 99 ? 59.560 49.028 29.053 1.00 15.75 99 ARG C C 1
ATOM 4347 O O . ARG C 1 99 ? 60.150 48.063 29.569 1.00 16.07 99 ARG C O 1
ATOM 4355 N N . GLN C 1 100 ? 59.479 50.193 29.677 1.00 12.13 100 GLN C N 1
ATOM 4356 C CA . GLN C 1 100 ? 59.963 50.349 31.035 1.00 12.65 100 GLN C CA 1
ATOM 4357 C C . GLN C 1 100 ? 58.997 49.832 32.083 1.00 13.34 100 GLN C C 1
ATOM 4358 O O . GLN C 1 100 ? 57.850 50.341 32.195 1.00 12.22 100 GLN C O 1
ATOM 4364 N N . PRO C 1 101 ? 59.410 48.856 32.895 1.00 13.62 101 PRO C N 1
ATOM 4365 C CA . PRO C 1 101 ? 58.553 48.407 33.966 1.00 15.28 101 PRO C CA 1
ATOM 4366 C C . PRO C 1 101 ? 58.379 49.526 34.989 1.00 14.94 101 PRO C C 1
ATOM 4367 O O . PRO C 1 101 ? 59.197 50.444 35.079 1.00 13.35 101 PRO C O 1
ATOM 4371 N N . ALA C 1 102 ? 57.277 49.487 35.731 1.00 15.01 102 ALA C N 1
ATOM 4372 C CA . ALA C 1 102 ? 56.924 50.551 36.640 1.00 13.03 102 ALA C CA 1
ATOM 4373 C C . ALA C 1 102 ? 58.100 51.078 37.446 1.00 13.26 102 ALA C C 1
ATOM 4374 O O . ALA C 1 102 ? 58.275 52.296 37.527 1.00 13.99 102 ALA C O 1
ATOM 4376 N N . ASP C 1 103 ? 58.852 50.196 38.071 1.00 13.61 103 ASP C N 1
ATOM 4377 C CA . ASP C 1 103 ? 59.960 50.665 38.982 1.00 14.93 103 ASP C CA 1
ATOM 4378 C C . ASP C 1 103 ? 61.118 51.375 38.291 1.00 16.27 103 ASP C C 1
ATOM 4379 O O . ASP C 1 103 ? 61.918 52.069 39.020 1.00 17.94 103 ASP C O 1
ATOM 4384 N N . GLU C 1 104 ? 61.215 51.216 36.975 1.00 14.04 104 GLU C N 1
ATOM 4385 C CA . GLU C 1 104 ? 62.258 51.738 36.166 1.00 14.52 104 GLU C CA 1
ATOM 4386 C C . GLU C 1 104 ? 61.750 52.811 35.174 1.00 15.18 104 GLU C C 1
ATOM 4387 O O . GLU C 1 104 ? 62.460 53.271 34.245 1.00 16.19 104 GLU C O 1
ATOM 4393 N N . VAL C 1 105 ? 60.472 53.221 35.298 1.00 12.01 105 VAL C N 1
ATOM 4394 C CA . VAL C 1 105 ? 59.995 54.266 34.422 1.00 12.17 105 VAL C CA 1
ATOM 4395 C C . VAL C 1 105 ? 60.736 55.572 34.752 1.00 11.32 105 VAL C C 1
ATOM 4396 O O . VAL C 1 105 ? 60.946 55.912 35.944 1.00 11.52 105 VAL C O 1
ATOM 4400 N N . THR C 1 106 ? 61.217 56.235 33.723 1.00 12.52 106 THR C N 1
ATOM 4401 C CA . THR C 1 106 ? 61.840 57.525 33.845 1.00 13.22 106 THR C CA 1
ATOM 4402 C C . THR C 1 106 ? 60.834 58.627 33.450 1.00 12.31 106 THR C C 1
ATOM 4403 O O . THR C 1 106 ? 59.931 58.382 32.650 1.00 10.58 106 THR C O 1
ATOM 4407 N N . PRO C 1 107 ? 61.010 59.837 33.958 1.00 15.20 107 PRO C N 1
ATOM 4408 C CA . PRO C 1 107 ? 60.137 60.920 33.492 1.00 14.86 107 PRO C CA 1
ATOM 4409 C C . PRO C 1 107 ? 60.134 61.055 31.979 1.00 15.50 107 PRO C C 1
ATOM 4410 O O . PRO C 1 107 ? 59.055 61.251 31.386 1.00 14.65 107 PRO C O 1
ATOM 4414 N N . GLU C 1 108 ? 61.289 60.943 31.326 1.00 16.28 108 GLU C N 1
ATOM 4415 C CA . GLU C 1 108 ? 61.373 61.077 29.884 1.00 14.43 108 GLU C CA 1
ATOM 4416 C C . GLU C 1 108 ? 60.604 59.946 29.152 1.00 14.39 108 GLU C C 1
ATOM 4417 O O . GLU C 1 108 ? 59.930 60.204 28.157 1.00 14.90 108 GLU C O 1
ATOM 4423 N N . GLY C 1 109 ? 60.737 58.697 29.611 1.00 11.80 109 GLY C N 1
ATOM 4424 C CA . GLY C 1 109 ? 60.076 57.551 28.994 1.00 11.61 109 GLY C CA 1
ATOM 4425 C C . GLY C 1 109 ? 58.553 57.667 29.148 1.00 11.97 109 GLY C C 1
ATOM 4426 O O . GLY C 1 109 ? 57.778 57.394 28.240 1.00 12.49 109 GLY C O 1
ATOM 4427 N N . TRP C 1 110 ? 58.129 58.064 30.335 1.00 10.63 110 TRP C N 1
ATOM 4428 C CA . TRP C 1 110 ? 56.677 58.301 30.543 1.00 11.00 110 TRP C CA 1
ATOM 4429 C C . TRP C 1 110 ? 56.154 59.410 29.625 1.00 11.03 110 TRP C C 1
ATOM 4430 O O . TRP C 1 110 ? 55.133 59.245 28.889 1.00 10.80 110 TRP C O 1
ATOM 4441 N N . ASP C 1 111 ? 56.857 60.576 29.636 1.00 10.44 111 ASP C N 1
ATOM 4442 C CA . ASP C 1 111 ? 56.458 61.732 28.822 1.00 12.00 111 ASP C CA 1
ATOM 4443 C C . ASP C 1 111 ? 56.383 61.455 27.350 1.00 10.94 111 ASP C C 1
ATOM 4444 O O . ASP C 1 111 ? 55.437 61.851 26.701 1.00 11.99 111 ASP C O 1
ATOM 4449 N N . ILE C 1 112 ? 57.360 60.692 26.783 1.00 12.00 112 ILE C N 1
ATOM 4450 C CA . ILE C 1 112 ? 57.420 60.503 25.357 1.00 11.88 112 ILE C CA 1
ATOM 4451 C C . ILE C 1 112 ? 56.260 59.614 24.931 1.00 11.34 112 ILE C C 1
ATOM 4452 O O . ILE C 1 112 ? 55.670 59.725 23.876 1.00 12.03 112 ILE C O 1
ATOM 4457 N N . THR C 1 113 ? 55.912 58.691 25.833 1.00 10.76 113 THR C N 1
ATOM 4458 C CA . THR C 1 113 ? 54.826 57.787 25.507 1.00 11.14 113 THR C CA 1
ATOM 4459 C C . THR C 1 113 ? 53.505 58.532 25.491 1.00 11.42 113 THR C C 1
ATOM 4460 O O . THR C 1 113 ? 52.686 58.331 24.591 1.00 10.03 113 THR C O 1
ATOM 4464 N N . LEU C 1 114 ? 53.273 59.374 26.508 1.00 10.89 114 LEU C N 1
ATOM 4465 C CA . LEU C 1 114 ? 51.991 60.183 26.502 1.00 11.53 114 LEU C CA 1
ATOM 4466 C C . LEU C 1 114 ? 51.962 61.136 25.324 1.00 12.52 114 LEU C C 1
ATOM 4467 O O . LEU C 1 114 ? 50.933 61.295 24.654 1.00 14.21 114 LEU C O 1
ATOM 4472 N N . THR C 1 115 ? 53.086 61.765 25.040 1.00 11.39 115 THR C N 1
ATOM 4473 C CA . THR C 1 115 ? 53.135 62.656 23.889 1.00 11.41 115 THR C CA 1
ATOM 4474 C C . THR C 1 115 ? 52.764 61.975 22.598 1.00 10.44 115 THR C C 1
ATOM 4475 O O . THR C 1 115 ? 51.869 62.393 21.820 1.00 10.56 115 THR C O 1
ATOM 4479 N N . LEU C 1 116 ? 53.523 60.968 22.235 1.00 10.29 116 LEU C N 1
ATOM 4480 C CA . LEU C 1 116 ? 53.319 60.342 20.938 1.00 13.08 116 LEU C CA 1
ATOM 4481 C C . LEU C 1 116 ? 51.996 59.564 20.781 1.00 12.25 116 LEU C C 1
ATOM 4482 O O . LEU C 1 116 ? 51.372 59.605 19.710 1.00 12.60 116 LEU C O 1
ATOM 4487 N N . ASN C 1 117 ? 51.552 58.898 21.835 1.00 11.77 117 ASN C N 1
ATOM 4488 C CA . ASN C 1 117 ? 50.476 57.977 21.764 1.00 11.32 117 ASN C CA 1
ATOM 4489 C C . ASN C 1 117 ? 49.125 58.589 22.072 1.00 12.45 117 ASN C C 1
ATOM 4490 O O . ASN C 1 117 ? 48.097 58.088 21.626 1.00 13.19 117 ASN C O 1
ATOM 4495 N N . LEU C 1 118 ? 49.116 59.714 22.765 1.00 12.22 118 LEU C N 1
ATOM 4496 C CA . LEU C 1 118 ? 47.856 60.330 23.243 1.00 11.79 118 LEU C CA 1
ATOM 4497 C C . LEU C 1 118 ? 47.767 61.823 22.868 1.00 12.40 118 LEU C C 1
ATOM 4498 O O . LEU C 1 118 ? 46.860 62.226 22.189 1.00 12.63 118 LEU C O 1
ATOM 4503 N N . SER C 1 119 ? 48.788 62.624 23.237 1.00 11.19 119 SER C N 1
ATOM 4504 C CA . SER C 1 119 ? 48.681 64.086 22.989 1.00 11.79 119 SER C CA 1
ATOM 4505 C C . SER C 1 119 ? 48.758 64.473 21.550 1.00 12.33 119 SER C C 1
ATOM 4506 O O . SER C 1 119 ? 47.923 65.276 21.068 1.00 13.03 119 SER C O 1
ATOM 4509 N N . VAL C 1 120 ? 49.699 63.887 20.794 1.00 13.92 120 VAL C N 1
ATOM 4510 C CA . VAL C 1 120 ? 49.823 64.131 19.324 1.00 14.24 120 VAL C CA 1
ATOM 4511 C C . VAL C 1 120 ? 48.532 63.763 18.572 1.00 13.54 120 VAL C C 1
ATOM 4512 O O . VAL C 1 120 ? 48.027 64.548 17.817 1.00 13.40 120 VAL C O 1
ATOM 4516 N N . PRO C 1 121 ? 47.913 62.601 18.807 1.00 12.50 121 PRO C N 1
ATOM 4517 C CA . PRO C 1 121 ? 46.718 62.313 18.111 1.00 12.47 121 PRO C CA 1
ATOM 4518 C C . PRO C 1 121 ? 45.653 63.348 18.421 1.00 12.26 121 PRO C C 1
ATOM 4519 O O . PRO C 1 121 ? 44.914 63.746 17.525 1.00 11.24 121 PRO C O 1
ATOM 4523 N N . PHE C 1 122 ? 45.557 63.758 19.672 1.00 10.22 122 PHE C N 1
ATOM 4524 C CA . PHE C 1 122 ? 44.516 64.809 19.980 1.00 9.42 122 PHE C CA 1
ATOM 4525 C C . PHE C 1 122 ? 44.766 66.134 19.193 1.00 10.70 122 PHE C C 1
ATOM 4526 O O . PHE C 1 122 ? 43.867 66.626 18.504 1.00 10.18 122 PHE C O 1
ATOM 4534 N N . PHE C 1 123 ? 45.965 66.679 19.309 1.00 10.92 123 PHE C N 1
ATOM 4535 C CA . PHE C 1 123 ? 46.238 67.977 18.704 1.00 11.54 123 PHE C CA 1
ATOM 4536 C C . PHE C 1 123 ? 46.236 67.972 17.207 1.00 13.00 123 PHE C C 1
ATOM 4537 O O . PHE C 1 123 ? 45.653 68.915 16.608 1.00 11.67 123 PHE C O 1
ATOM 4545 N N . LEU C 1 124 ? 46.824 66.906 16.619 1.00 10.17 124 LEU C N 1
ATOM 4546 C CA . LEU C 1 124 ? 46.821 66.857 15.162 1.00 11.65 124 LEU C CA 1
ATOM 4547 C C . LEU C 1 124 ? 45.373 66.731 14.668 1.00 11.62 124 LEU C C 1
ATOM 4548 O O . LEU C 1 124 ? 44.991 67.335 13.691 1.00 12.50 124 LEU C O 1
ATOM 4553 N N . SER C 1 125 ? 44.520 65.939 15.352 1.00 10.56 125 SER C N 1
ATOM 4554 C CA . SER C 1 125 ? 43.080 65.924 15.044 1.00 10.41 125 SER C CA 1
ATOM 4555 C C . SER C 1 125 ? 42.478 67.336 15.169 1.00 11.18 125 SER C C 1
ATOM 4556 O O . SER C 1 125 ? 41.743 67.821 14.282 1.00 11.44 125 SER C O 1
ATOM 4559 N N . GLN C 1 126 ? 42.728 67.992 16.311 1.00 10.68 126 GLN C N 1
ATOM 4560 C CA . GLN C 1 126 ? 42.153 69.298 16.557 1.00 11.17 126 GLN C CA 1
ATOM 4561 C C . GLN C 1 126 ? 42.440 70.277 15.384 1.00 11.17 126 GLN C C 1
ATOM 4562 O O . GLN C 1 126 ? 41.553 71.043 14.981 1.00 11.55 126 GLN C O 1
ATOM 4568 N N . TYR C 1 127 ? 43.660 70.224 14.870 1.00 12.15 127 TYR C N 1
ATOM 4569 C CA . TYR C 1 127 ? 44.065 71.119 13.773 1.00 13.15 127 TYR C CA 1
ATOM 4570 C C . TYR C 1 127 ? 43.471 70.735 12.448 1.00 14.18 127 TYR C C 1
ATOM 4571 O O . TYR C 1 127 ? 43.366 71.657 11.555 1.00 15.53 127 TYR C O 1
ATOM 4580 N N . LEU C 1 128 ? 43.172 69.448 12.219 1.00 12.90 128 LEU C N 1
ATOM 4581 C CA . LEU C 1 128 ? 42.686 68.970 10.929 1.00 13.35 128 LEU C CA 1
ATOM 4582 C C . LEU C 1 128 ? 41.151 68.812 10.817 1.00 12.58 128 LEU C C 1
ATOM 4583 O O . LEU C 1 128 ? 40.610 68.699 9.715 1.00 15.63 128 LEU C O 1
ATOM 4588 N N . VAL C 1 129 ? 40.433 68.732 11.946 1.00 12.95 129 VAL C N 1
ATOM 4589 C CA . VAL C 1 129 ? 38.964 68.606 11.921 1.00 13.89 129 VAL C CA 1
ATOM 4590 C C . VAL C 1 129 ? 38.237 69.754 11.164 1.00 13.99 129 VAL C C 1
ATOM 4591 O O . VAL C 1 129 ? 37.185 69.485 10.509 1.00 14.13 129 VAL C O 1
ATOM 4595 N N . PRO C 1 130 ? 38.757 71.025 11.183 1.00 15.63 130 PRO C N 1
ATOM 4596 C CA . PRO C 1 130 ? 37.975 72.080 10.488 1.00 17.41 130 PRO C CA 1
ATOM 4597 C C . PRO C 1 130 ? 37.648 71.778 9.027 1.00 14.79 130 PRO C C 1
ATOM 4598 O O . PRO C 1 130 ? 36.485 72.019 8.524 1.00 16.58 130 PRO C O 1
ATOM 4602 N N . GLY C 1 131 ? 38.646 71.268 8.352 1.00 15.77 131 GLY C N 1
ATOM 4603 C CA . GLY C 1 131 ? 38.444 70.851 6.977 1.00 14.62 131 GLY C CA 1
ATOM 4604 C C . GLY C 1 131 ? 37.352 69.804 6.760 1.00 16.93 131 GLY C C 1
ATOM 4605 O O . GLY C 1 131 ? 36.574 69.791 5.788 1.00 19.87 131 GLY C O 1
ATOM 4606 N N . MET C 1 132 ? 37.275 68.864 7.716 1.00 15.50 132 MET C N 1
ATOM 4607 C CA . MET C 1 132 ? 36.234 67.851 7.703 1.00 14.15 132 MET C CA 1
ATOM 4608 C C . MET C 1 132 ? 34.874 68.462 8.006 1.00 14.65 132 MET C C 1
ATOM 4609 O O . MET C 1 132 ? 33.860 68.117 7.434 1.00 16.84 132 MET C O 1
ATOM 4614 N N . LYS C 1 133 ? 34.833 69.318 8.997 1.00 16.63 133 LYS C N 1
ATOM 4615 C CA . LYS C 1 133 ? 33.598 69.980 9.361 1.00 18.01 133 LYS C CA 1
ATOM 4616 C C . LYS C 1 133 ? 33.029 70.772 8.178 1.00 19.68 133 LYS C C 1
ATOM 4617 O O . LYS C 1 133 ? 31.821 70.685 7.922 1.00 18.41 133 LYS C O 1
ATOM 4623 N N . ALA C 1 134 ? 33.852 71.551 7.501 1.00 19.89 134 ALA C N 1
ATOM 4624 C CA . ALA C 1 134 ? 33.419 72.247 6.290 1.00 21.04 134 ALA C CA 1
ATOM 4625 C C . ALA C 1 134 ? 32.714 71.314 5.233 1.00 23.06 134 ALA C C 1
ATOM 4626 O O . ALA C 1 134 ? 31.754 71.708 4.593 1.00 22.72 134 ALA C O 1
ATOM 4628 N N . ARG C 1 135 ? 33.191 70.072 5.061 1.00 21.32 135 ARG C N 1
ATOM 4629 C CA . ARG C 1 135 ? 32.562 69.107 4.134 1.00 21.24 135 ARG C CA 1
ATOM 4630 C C . ARG C 1 135 ? 31.459 68.272 4.733 1.00 22.19 135 ARG C C 1
ATOM 4631 O O . ARG C 1 135 ? 30.790 67.516 4.000 1.00 24.62 135 ARG C O 1
ATOM 4639 N N . GLY C 1 136 ? 31.288 68.360 6.045 1.00 19.27 136 GLY C N 1
ATOM 4640 C CA . GLY C 1 136 ? 30.377 67.522 6.762 1.00 19.00 136 GLY C CA 1
ATOM 4641 C C . GLY C 1 136 ? 30.680 66.044 6.783 1.00 16.65 136 GLY C C 1
ATOM 4642 O O . GLY C 1 136 ? 29.755 65.230 6.912 1.00 14.98 136 GLY C O 1
ATOM 4643 N N . TRP C 1 137 ? 31.948 65.664 6.675 1.00 14.36 137 TRP C N 1
ATOM 4644 C CA . TRP C 1 137 ? 32.336 64.258 6.603 1.00 14.63 137 TRP C CA 1
ATOM 4645 C C . TRP C 1 137 ? 33.768 64.085 7.018 1.00 14.00 137 TRP C C 1
ATOM 4646 O O . TRP C 1 137 ? 34.658 64.796 6.557 1.00 15.33 137 TRP C O 1
ATOM 4657 N N . GLY C 1 138 ? 34.019 63.123 7.923 1.00 11.45 138 GLY C N 1
ATOM 4658 C CA . GLY C 1 138 ? 35.367 62.750 8.214 1.00 11.80 138 GLY C CA 1
ATOM 4659 C C . GLY C 1 138 ? 35.484 61.376 8.874 1.00 12.23 138 GLY C C 1
ATOM 4660 O O . GLY C 1 138 ? 34.534 60.881 9.357 1.00 11.48 138 GLY C O 1
ATOM 4661 N N . ARG C 1 139 ? 36.699 60.848 8.920 1.00 12.22 139 ARG C N 1
ATOM 4662 C CA . ARG C 1 139 ? 36.968 59.596 9.593 1.00 11.43 139 ARG C CA 1
ATOM 4663 C C . ARG C 1 139 ? 38.314 59.756 10.306 1.00 11.70 139 ARG C C 1
ATOM 4664 O O . ARG C 1 139 ? 39.395 59.991 9.711 1.00 11.52 139 ARG C O 1
ATOM 4672 N N . ILE C 1 140 ? 38.283 59.499 11.617 1.00 9.66 140 ILE C N 1
ATOM 4673 C CA . ILE C 1 140 ? 39.456 59.445 12.444 1.00 10.61 140 ILE C CA 1
ATOM 4674 C C . ILE C 1 140 ? 39.633 58.014 12.961 1.00 9.90 140 ILE C C 1
ATOM 4675 O O . ILE C 1 140 ? 38.642 57.413 13.405 1.00 9.23 140 ILE C O 1
ATOM 4680 N N . VAL C 1 141 ? 40.817 57.466 12.750 1.00 9.50 141 VAL C N 1
ATOM 4681 C CA . VAL C 1 141 ? 41.157 56.139 13.167 1.00 9.73 141 VAL C CA 1
ATOM 4682 C C . VAL C 1 141 ? 42.327 56.248 14.126 1.00 10.91 141 VAL C C 1
ATOM 4683 O O . VAL C 1 141 ? 43.460 56.499 13.731 1.00 11.03 141 VAL C O 1
ATOM 4687 N N . ASN C 1 142 ? 42.051 55.950 15.401 1.00 11.78 142 ASN C N 1
ATOM 4688 C CA . ASN C 1 142 ? 43.091 55.853 16.405 1.00 12.22 142 ASN C CA 1
ATOM 4689 C C . ASN C 1 142 ? 43.515 54.417 16.542 1.00 11.77 142 ASN C C 1
ATOM 4690 O O . ASN C 1 142 ? 42.856 53.527 16.010 1.00 12.03 142 ASN C O 1
ATOM 4695 N N . PHE C 1 143 ? 44.674 54.214 17.195 1.00 12.50 143 PHE C N 1
ATOM 4696 C CA . PHE C 1 143 ? 45.175 52.889 17.498 1.00 11.38 143 PHE C CA 1
ATOM 4697 C C . PHE C 1 143 ? 45.069 52.567 18.970 1.00 11.33 143 PHE C C 1
ATOM 4698 O O . PHE C 1 143 ? 45.802 53.089 19.768 1.00 12.92 143 PHE C O 1
ATOM 4706 N N . ALA C 1 144 ? 44.166 51.685 19.263 1.00 11.99 144 ALA C N 1
ATOM 4707 C CA . ALA C 1 144 ? 44.098 51.099 20.653 1.00 11.36 144 ALA C CA 1
ATOM 4708 C C . ALA C 1 144 ? 45.058 49.905 20.716 1.00 12.00 144 ALA C C 1
ATOM 4709 O O . ALA C 1 144 ? 45.849 49.717 19.830 1.00 13.84 144 ALA C O 1
ATOM 4711 N N . SER C 1 145 ? 44.958 49.076 21.744 1.00 10.72 145 SER C N 1
ATOM 4712 C CA . SER C 1 145 ? 45.890 47.972 21.933 1.00 9.88 145 SER C CA 1
ATOM 4713 C C . SER C 1 145 ? 45.210 46.946 22.827 1.00 10.96 145 SER C C 1
ATOM 4714 O O . SER C 1 145 ? 44.238 47.218 23.483 1.00 10.55 145 SER C O 1
ATOM 4717 N N . LEU C 1 146 ? 45.769 45.761 22.870 1.00 9.50 146 LEU C N 1
ATOM 4718 C CA . LEU C 1 146 ? 45.403 44.856 23.939 1.00 10.42 146 LEU C CA 1
ATOM 4719 C C . LEU C 1 146 ? 45.678 45.501 25.316 1.00 10.09 146 LEU C C 1
ATOM 4720 O O . LEU C 1 146 ? 44.958 45.225 26.305 1.00 9.18 146 LEU C O 1
ATOM 4725 N N . GLN C 1 147 ? 46.602 46.458 25.363 1.00 10.04 147 GLN C N 1
ATOM 4726 C CA . GLN C 1 147 ? 46.945 47.130 26.611 1.00 9.93 147 GLN C CA 1
ATOM 4727 C C . GLN C 1 147 ? 46.037 48.344 26.854 1.00 10.31 147 GLN C C 1
ATOM 4728 O O . GLN C 1 147 ? 46.258 49.040 27.825 1.00 9.04 147 GLN C O 1
ATOM 4734 N N . THR C 1 148 ? 44.998 48.563 26.065 1.00 9.43 148 THR C N 1
ATOM 4735 C CA . THR C 1 148 ? 43.814 49.333 26.471 1.00 10.19 148 THR C CA 1
ATOM 4736 C C . THR C 1 148 ? 43.133 48.687 27.716 1.00 10.66 148 THR C C 1
ATOM 4737 O O . THR C 1 148 ? 42.535 49.418 28.514 1.00 10.23 148 THR C O 1
ATOM 4741 N N . THR C 1 149 ? 43.157 47.363 27.778 1.00 11.43 149 THR C N 1
ATOM 4742 C CA . THR C 1 149 ? 42.442 46.589 28.790 1.00 10.86 149 THR C CA 1
ATOM 4743 C C . THR C 1 149 ? 43.287 45.619 29.626 1.00 11.13 149 THR C C 1
ATOM 4744 O O . THR C 1 149 ? 42.853 45.290 30.755 1.00 12.50 149 THR C O 1
ATOM 4748 N N . ARG C 1 150 ? 44.435 45.169 29.140 1.00 10.30 150 ARG C N 1
ATOM 4749 C CA . ARG C 1 150 ? 45.206 44.117 29.790 1.00 9.83 150 ARG C CA 1
ATOM 4750 C C . ARG C 1 150 ? 46.686 44.576 29.943 1.00 10.13 150 ARG C C 1
ATOM 4751 O O . ARG C 1 150 ? 47.332 45.023 28.964 1.00 10.85 150 ARG C O 1
ATOM 4759 N N . ALA C 1 151 ? 47.181 44.515 31.171 1.00 10.27 151 ALA C N 1
ATOM 4760 C CA . ALA C 1 151 ? 48.522 44.994 31.498 1.00 10.17 151 ALA C CA 1
ATOM 4761 C C . ALA C 1 151 ? 49.603 43.926 31.277 1.00 9.70 151 ALA C C 1
ATOM 4762 O O . ALA C 1 151 ? 49.486 42.810 31.821 1.00 11.12 151 ALA C O 1
ATOM 4764 N N . PHE C 1 152 ? 50.544 44.206 30.381 1.00 9.62 152 PHE C N 1
ATOM 4765 C CA . PHE C 1 152 ? 51.654 43.322 30.018 1.00 9.94 152 PHE C CA 1
ATOM 4766 C C . PHE C 1 152 ? 52.964 43.848 30.650 1.00 11.11 152 PHE C C 1
ATOM 4767 O O . PHE C 1 152 ? 53.154 45.059 30.987 1.00 12.40 152 PHE C O 1
ATOM 4775 N N . PRO C 1 153 ? 53.987 42.952 30.665 1.00 11.41 153 PRO C N 1
ATOM 4776 C CA . PRO C 1 153 ? 55.207 43.366 31.290 1.00 11.94 153 PRO C CA 1
ATOM 4777 C C . PRO C 1 153 ? 55.813 44.538 30.590 1.00 11.03 153 PRO C C 1
ATOM 4778 O O . PRO C 1 153 ? 55.846 44.561 29.322 1.00 13.69 153 PRO C O 1
ATOM 4782 N N . GLY C 1 154 ? 56.335 45.492 31.358 1.00 12.30 154 GLY C N 1
ATOM 4783 C CA . GLY C 1 154 ? 56.884 46.677 30.689 1.00 12.64 154 GLY C CA 1
ATOM 4784 C C . GLY C 1 154 ? 55.946 47.660 30.098 1.00 12.12 154 GLY C C 1
ATOM 4785 O O . GLY C 1 154 ? 56.386 48.693 29.541 1.00 13.47 154 GLY C O 1
ATOM 4786 N N . GLY C 1 155 ? 54.674 47.488 30.386 1.00 11.27 155 GLY C N 1
ATOM 4787 C CA . GLY C 1 155 ? 53.673 48.200 29.687 1.00 11.90 155 GLY C CA 1
ATOM 4788 C C . GLY C 1 155 ? 53.066 49.439 30.364 1.00 12.84 155 GLY C C 1
ATOM 4789 O O . GLY C 1 155 ? 52.142 50.017 29.789 1.00 11.58 155 GLY C O 1
ATOM 4790 N N . ILE C 1 156 ? 53.482 49.836 31.582 1.00 10.67 156 ILE C N 1
ATOM 4791 C CA . ILE C 1 156 ? 52.652 50.749 32.317 1.00 10.39 156 ILE C CA 1
ATOM 4792 C C . ILE C 1 156 ? 52.376 52.109 31.683 1.00 11.14 156 ILE C C 1
ATOM 4793 O O . ILE C 1 156 ? 51.228 52.498 31.650 1.00 10.68 156 ILE C O 1
ATOM 4798 N N . ALA C 1 157 ? 53.358 52.796 31.129 1.00 11.37 157 ALA C N 1
ATOM 4799 C CA . ALA C 1 157 ? 53.123 54.025 30.420 1.00 11.29 157 ALA C CA 1
ATOM 4800 C C . ALA C 1 157 ? 52.313 53.809 29.137 1.00 10.69 157 ALA C C 1
ATOM 4801 O O . ALA C 1 157 ? 51.447 54.589 28.819 1.00 10.32 157 ALA C O 1
ATOM 4803 N N . TYR C 1 158 ? 52.628 52.710 28.411 1.00 9.66 158 TYR C N 1
ATOM 4804 C CA . TYR C 1 158 ? 51.971 52.360 27.201 1.00 9.49 158 TYR C CA 1
ATOM 4805 C C . TYR C 1 158 ? 50.513 52.141 27.465 1.00 9.57 158 TYR C C 1
ATOM 4806 O O . TYR C 1 158 ? 49.672 52.713 26.789 1.00 9.80 158 TYR C O 1
ATOM 4815 N N . GLY C 1 159 ? 50.225 51.316 28.508 1.00 9.75 159 GLY C N 1
ATOM 4816 C CA . GLY C 1 159 ? 48.868 51.018 28.876 1.00 9.91 159 GLY C CA 1
ATOM 4817 C C . GLY C 1 159 ? 48.164 52.264 29.305 1.00 10.83 159 GLY C C 1
ATOM 4818 O O . GLY C 1 159 ? 47.002 52.524 28.891 1.00 10.44 159 GLY C O 1
ATOM 4819 N N . ALA C 1 160 ? 48.786 53.112 30.101 1.00 10.74 160 ALA C N 1
ATOM 4820 C CA . ALA C 1 160 ? 48.155 54.424 30.477 1.00 11.17 160 ALA C CA 1
ATOM 4821 C C . ALA C 1 160 ? 47.735 55.199 29.224 1.00 11.83 160 ALA C C 1
ATOM 4822 O O . ALA C 1 160 ? 46.621 55.674 29.074 1.00 11.32 160 ALA C O 1
ATOM 4824 N N . SER C 1 161 ? 48.632 55.251 28.282 1.00 11.10 161 SER C N 1
ATOM 4825 C CA . SER C 1 161 ? 48.379 55.945 27.070 1.00 10.31 161 SER C CA 1
ATOM 4826 C C . SER C 1 161 ? 47.243 55.338 26.274 1.00 10.38 161 SER C C 1
ATOM 4827 O O . SER C 1 161 ? 46.413 56.078 25.670 1.00 11.79 161 SER C O 1
ATOM 4830 N N . LYS C 1 162 ? 47.210 54.018 26.203 1.00 9.50 162 LYS C N 1
ATOM 4831 C CA . LYS C 1 162 ? 46.217 53.310 25.362 1.00 9.95 162 LYS C CA 1
ATOM 4832 C C . LYS C 1 162 ? 44.814 53.190 26.007 1.00 9.80 162 LYS C C 1
ATOM 4833 O O . LYS C 1 162 ? 43.807 53.145 25.305 1.00 10.64 162 LYS C O 1
ATOM 4839 N N . GLY C 1 163 ? 44.720 53.133 27.346 1.00 8.04 163 GLY C N 1
ATOM 4840 C CA . GLY C 1 163 ? 43.476 53.346 27.946 1.00 9.18 163 GLY C CA 1
ATOM 4841 C C . GLY C 1 163 ? 42.980 54.758 27.746 1.00 9.34 163 GLY C C 1
ATOM 4842 O O . GLY C 1 163 ? 41.791 54.978 27.488 1.00 11.84 163 GLY C O 1
ATOM 4843 N N . GLY C 1 164 ? 43.901 55.726 27.745 1.00 9.96 164 GLY C N 1
ATOM 4844 C CA . GLY C 1 164 ? 43.630 57.072 27.367 1.00 10.01 164 GLY C CA 1
ATOM 4845 C C . GLY C 1 164 ? 43.066 57.168 25.929 1.00 10.34 164 GLY C C 1
ATOM 4846 O O . GLY C 1 164 ? 42.081 57.906 25.706 1.00 10.43 164 GLY C O 1
ATOM 4847 N N . VAL C 1 165 ? 43.713 56.489 25.011 1.00 10.96 165 VAL C N 1
ATOM 4848 C CA . VAL C 1 165 ? 43.270 56.522 23.632 1.00 10.33 165 VAL C CA 1
ATOM 4849 C C . VAL C 1 165 ? 41.805 56.126 23.501 1.00 10.44 165 VAL C C 1
ATOM 4850 O O . VAL C 1 165 ? 41.100 56.671 22.712 1.00 11.34 165 VAL C O 1
ATOM 4854 N N . ALA C 1 166 ? 41.420 55.032 24.150 1.00 10.10 166 ALA C N 1
ATOM 4855 C CA . ALA C 1 166 ? 40.077 54.538 23.934 1.00 9.55 166 ALA C CA 1
ATOM 4856 C C . ALA C 1 166 ? 39.052 55.626 24.444 1.00 8.46 166 ALA C C 1
ATOM 4857 O O . ALA C 1 166 ? 38.048 55.888 23.727 1.00 9.75 166 ALA C O 1
ATOM 4859 N N . GLN C 1 167 ? 39.259 56.181 25.667 1.00 9.47 167 GLN C N 1
ATOM 4860 C CA . GLN C 1 167 ? 38.338 57.228 26.159 1.00 10.02 167 GLN C CA 1
ATOM 4861 C C . GLN C 1 167 ? 38.396 58.438 25.245 1.00 9.70 167 GLN C C 1
ATOM 4862 O O . GLN C 1 167 ? 37.381 59.068 24.959 1.00 9.79 167 GLN C O 1
ATOM 4868 N N . MET C 1 168 ? 39.600 58.793 24.806 1.00 9.50 168 MET C N 1
ATOM 4869 C CA . MET C 1 168 ? 39.804 59.961 23.935 1.00 9.04 168 MET C CA 1
ATOM 4870 C C . MET C 1 168 ? 38.943 59.753 22.630 1.00 9.07 168 MET C C 1
ATOM 4871 O O . MET C 1 168 ? 38.339 60.727 22.106 1.00 9.67 168 MET C O 1
ATOM 4876 N N . THR C 1 169 ? 38.884 58.503 22.143 1.00 9.13 169 THR C N 1
ATOM 4877 C CA . THR C 1 169 ? 38.199 58.208 20.896 1.00 8.82 169 THR C CA 1
ATOM 4878 C C . THR C 1 169 ? 36.681 58.429 21.167 1.00 9.04 169 THR C C 1
ATOM 4879 O O . THR C 1 169 ? 35.995 59.017 20.373 1.00 10.74 169 THR C O 1
ATOM 4883 N N . ARG C 1 170 ? 36.171 57.926 22.320 1.00 8.34 170 ARG C N 1
ATOM 4884 C CA . ARG C 1 170 ? 34.770 58.188 22.693 1.00 8.32 170 ARG C CA 1
ATOM 4885 C C . ARG C 1 170 ? 34.504 59.706 22.757 1.00 8.67 170 ARG C C 1
ATOM 4886 O O . ARG C 1 170 ? 33.469 60.177 22.319 1.00 7.76 170 ARG C O 1
ATOM 4894 N N . ALA C 1 171 ? 35.407 60.429 23.345 1.00 8.42 171 ALA C N 1
ATOM 4895 C CA . ALA C 1 171 ? 35.272 61.918 23.528 1.00 8.19 171 ALA C CA 1
ATOM 4896 C C . ALA C 1 171 ? 35.425 62.595 22.200 1.00 9.94 171 ALA C C 1
ATOM 4897 O O . ALA C 1 171 ? 34.697 63.587 21.938 1.00 10.61 171 ALA C O 1
ATOM 4899 N N . MET C 1 172 ? 36.229 62.057 21.273 1.00 10.16 172 MET C N 1
ATOM 4900 C CA . MET C 1 172 ? 36.310 62.647 19.923 1.00 10.54 172 MET C CA 1
ATOM 4901 C C . MET C 1 172 ? 34.933 62.521 19.209 1.00 10.84 172 MET C C 1
ATOM 4902 O O . MET C 1 172 ? 34.429 63.435 18.525 1.00 10.66 172 MET C O 1
ATOM 4907 N N . ALA C 1 173 ? 34.323 61.337 19.352 1.00 10.10 173 ALA C N 1
ATOM 4908 C CA . ALA C 1 173 ? 33.004 61.125 18.774 1.00 9.91 173 ALA C CA 1
ATOM 4909 C C . ALA C 1 173 ? 31.989 62.092 19.384 1.00 10.87 173 ALA C C 1
ATOM 4910 O O . ALA C 1 173 ? 31.221 62.671 18.711 1.00 11.56 173 ALA C O 1
ATOM 4912 N N . GLU C 1 174 ? 32.010 62.276 20.691 1.00 10.68 174 GLU C N 1
ATOM 4913 C CA . GLU C 1 174 ? 31.040 63.107 21.354 1.00 10.66 174 GLU C CA 1
ATOM 4914 C C . GLU C 1 174 ? 31.158 64.589 20.838 1.00 12.18 174 GLU C C 1
ATOM 4915 O O . GLU C 1 174 ? 30.114 65.293 20.658 1.00 12.07 174 GLU C O 1
ATOM 4921 N N . ALA C 1 175 ? 32.407 65.034 20.599 1.00 10.78 175 ALA C N 1
ATOM 4922 C CA . ALA C 1 175 ? 32.625 66.401 20.169 1.00 11.38 175 ALA C CA 1
ATOM 4923 C C . ALA C 1 175 ? 32.290 66.579 18.707 1.00 13.30 175 ALA C C 1
ATOM 4924 O O . ALA C 1 175 ? 31.729 67.639 18.324 1.00 11.96 175 ALA C O 1
ATOM 4926 N N . TRP C 1 176 ? 32.712 65.616 17.868 1.00 9.93 176 TRP C N 1
ATOM 4927 C CA . TRP C 1 176 ? 32.797 65.818 16.415 1.00 11.38 176 TRP C CA 1
ATOM 4928 C C . TRP C 1 176 ? 31.786 65.060 15.602 1.00 11.19 176 TRP C C 1
ATOM 4929 O O . TRP C 1 176 ? 31.492 65.409 14.462 1.00 12.70 176 TRP C O 1
ATOM 4940 N N . SER C 1 177 ? 31.237 63.947 16.140 1.00 10.24 177 SER C N 1
ATOM 4941 C CA . SER C 1 177 ? 30.319 63.181 15.344 1.00 10.25 177 SER C CA 1
ATOM 4942 C C . SER C 1 177 ? 28.960 63.880 15.049 1.00 10.67 177 SER C C 1
ATOM 4943 O O . SER C 1 177 ? 28.349 63.532 14.040 1.00 12.15 177 SER C O 1
ATOM 4946 N N . PRO C 1 178 ? 28.626 64.944 15.752 1.00 12.30 178 PRO C N 1
ATOM 4947 C CA . PRO C 1 178 ? 27.438 65.681 15.229 1.00 14.18 178 PRO C CA 1
ATOM 4948 C C . PRO C 1 178 ? 27.692 66.426 13.913 1.00 14.60 178 PRO C C 1
ATOM 4949 O O . PRO C 1 178 ? 26.717 66.834 13.284 1.00 17.15 178 PRO C O 1
ATOM 4953 N N . HIS C 1 179 ? 28.947 66.520 13.523 1.00 15.44 179 HIS C N 1
ATOM 4954 C CA . HIS C 1 179 ? 29.375 67.315 12.341 1.00 17.03 179 HIS C CA 1
ATOM 4955 C C . HIS C 1 179 ? 29.821 66.379 11.194 1.00 18.13 179 HIS C C 1
ATOM 4956 O O . HIS C 1 179 ? 30.391 66.783 10.140 1.00 19.33 179 HIS C O 1
ATOM 4963 N N . GLY C 1 180 ? 29.524 65.105 11.321 1.00 15.67 180 GLY C N 1
ATOM 4964 C CA . GLY C 1 180 ? 29.796 64.181 10.226 1.00 15.56 180 GLY C CA 1
ATOM 4965 C C . GLY C 1 180 ? 31.135 63.443 10.337 1.00 13.91 180 GLY C C 1
ATOM 4966 O O . GLY C 1 180 ? 31.477 62.660 9.464 1.00 14.16 180 GLY C O 1
ATOM 4967 N N . ILE C 1 181 ? 31.830 63.664 11.432 1.00 13.32 181 ILE C N 1
ATOM 4968 C CA . ILE C 1 181 ? 33.122 63.061 11.610 1.00 12.56 181 ILE C CA 1
ATOM 4969 C C . ILE C 1 181 ? 32.981 61.902 12.563 1.00 13.39 181 ILE C C 1
ATOM 4970 O O . ILE C 1 181 ? 32.703 62.148 13.772 1.00 12.03 181 ILE C O 1
ATOM 4975 N N . THR C 1 182 ? 33.336 60.698 12.152 1.00 12.28 182 THR C N 1
ATOM 4976 C CA . THR C 1 182 ? 33.317 59.603 13.084 1.00 11.06 182 THR C CA 1
ATOM 4977 C C . THR C 1 182 ? 34.718 59.401 13.648 1.00 11.65 182 THR C C 1
ATOM 4978 O O . THR C 1 182 ? 35.712 59.767 13.017 1.00 10.71 182 THR C O 1
ATOM 4982 N N . ALA C 1 183 ? 34.810 58.822 14.856 1.00 10.53 183 ALA C N 1
ATOM 4983 C CA . ALA C 1 183 ? 36.158 58.566 15.440 1.00 9.52 183 ALA C CA 1
ATOM 4984 C C . ALA C 1 183 ? 36.060 57.170 16.082 1.00 9.22 183 ALA C C 1
ATOM 4985 O O . ALA C 1 183 ? 35.243 56.994 16.946 1.00 9.79 183 ALA C O 1
ATOM 4987 N N . ASN C 1 184 ? 36.951 56.272 15.680 1.00 8.66 184 ASN C N 1
ATOM 4988 C CA . ASN C 1 184 ? 37.024 54.927 16.217 1.00 9.02 184 ASN C CA 1
ATOM 4989 C C . ASN C 1 184 ? 38.485 54.544 16.382 1.00 9.56 184 ASN C C 1
ATOM 4990 O O . ASN C 1 184 ? 39.398 55.248 15.939 1.00 10.07 184 ASN C O 1
ATOM 4995 N N . ALA C 1 185 ? 38.695 53.466 17.106 1.00 10.36 185 ALA C N 1
ATOM 4996 C CA . ALA C 1 185 ? 40.056 52.961 17.296 1.00 11.40 185 ALA C CA 1
ATOM 4997 C C . ALA C 1 185 ? 40.147 51.550 16.842 1.00 12.78 185 ALA C C 1
ATOM 4998 O O . ALA C 1 185 ? 39.347 50.716 17.263 1.00 16.07 185 ALA C O 1
ATOM 5000 N N . LEU C 1 186 ? 41.149 51.234 16.017 1.00 11.76 186 LEU C N 1
ATOM 5001 C CA . LEU C 1 186 ? 41.503 49.875 15.716 1.00 12.79 186 LEU C CA 1
ATOM 5002 C C . LEU C 1 186 ? 42.365 49.379 16.836 1.00 13.49 186 LEU C C 1
ATOM 5003 O O . LEU C 1 186 ? 43.344 50.052 17.226 1.00 15.02 186 LEU C O 1
ATOM 5008 N N . GLY C 1 187 ? 42.082 48.166 17.310 1.00 11.87 187 GLY C N 1
ATOM 5009 C CA . GLY C 1 187 ? 42.849 47.537 18.337 1.00 12.92 187 GLY C CA 1
ATOM 5010 C C . GLY C 1 187 ? 43.525 46.294 17.820 1.00 12.96 187 GLY C C 1
ATOM 5011 O O . GLY C 1 187 ? 43.010 45.219 17.911 1.00 12.46 187 GLY C O 1
ATOM 5012 N N . PRO C 1 188 ? 44.695 46.464 17.172 1.00 13.56 188 PRO C N 1
ATOM 5013 C CA . PRO C 1 188 ? 45.477 45.253 16.794 1.00 14.52 188 PRO C CA 1
ATOM 5014 C C . PRO C 1 188 ? 45.891 44.408 17.972 1.00 13.11 188 PRO C C 1
ATOM 5015 O O . PRO C 1 188 ? 46.177 44.939 19.060 1.00 13.24 188 PRO C O 1
ATOM 5019 N N . GLY C 1 189 ? 45.893 43.100 17.822 1.00 12.71 189 GLY C N 1
ATOM 5020 C CA . GLY C 1 189 ? 46.549 42.177 18.743 1.00 13.14 189 GLY C CA 1
ATOM 5021 C C . GLY C 1 189 ? 48.026 42.220 18.437 1.00 16.62 189 GLY C C 1
ATOM 5022 O O . GLY C 1 189 ? 48.604 43.285 18.146 1.00 19.69 189 GLY C O 1
ATOM 5023 N N . PHE C 1 190 ? 48.630 41.042 18.350 1.00 13.91 190 PHE C N 1
ATOM 5024 C CA . PHE C 1 190 ? 50.059 41.011 18.112 1.00 14.14 190 PHE C CA 1
ATOM 5025 C C . PHE C 1 190 ? 50.412 40.735 16.668 1.00 15.17 190 PHE C C 1
ATOM 5026 O O . PHE C 1 190 ? 50.088 39.668 16.099 1.00 13.79 190 PHE C O 1
ATOM 5034 N N . PHE C 1 191 ? 50.999 41.762 16.067 1.00 14.88 191 PHE C N 1
ATOM 5035 C CA . PHE C 1 191 ? 51.436 41.716 14.639 1.00 18.76 191 PHE C CA 1
ATOM 5036 C C . PHE C 1 191 ? 52.960 41.988 14.715 1.00 22.89 191 PHE C C 1
ATOM 5037 O O . PHE C 1 191 ? 53.446 42.752 15.559 1.00 23.03 191 PHE C O 1
ATOM 5045 N N . ARG C 1 192 ? 53.659 41.427 13.740 1.00 32.93 192 ARG C N 1
ATOM 5046 C CA . ARG C 1 192 ? 55.121 41.604 13.601 1.00 40.72 192 ARG C CA 1
ATOM 5047 C C . ARG C 1 192 ? 55.525 43.041 13.211 1.00 36.46 192 ARG C C 1
ATOM 5048 O O . ARG C 1 192 ? 55.390 43.421 12.053 1.00 34.98 192 ARG C O 1
ATOM 5056 N N . THR C 1 193 ? 55.928 43.847 14.208 1.00 30.81 193 THR C N 1
ATOM 5057 C CA . THR C 1 193 ? 56.359 45.258 13.971 1.00 37.80 193 THR C CA 1
ATOM 5058 C C . THR C 1 193 ? 57.499 45.710 14.923 1.00 38.60 193 THR C C 1
ATOM 5059 O O . THR C 1 193 ? 57.943 44.967 15.811 1.00 35.64 193 THR C O 1
ATOM 5063 N N . GLU C 1 194 ? 57.910 46.969 14.763 1.00 43.26 194 GLU C N 1
ATOM 5064 C CA . GLU C 1 194 ? 58.911 47.585 15.632 1.00 45.60 194 GLU C CA 1
ATOM 5065 C C . GLU C 1 194 ? 58.550 47.478 17.148 1.00 41.32 194 GLU C C 1
ATOM 5066 O O . GLU C 1 194 ? 59.398 47.183 17.982 1.00 51.43 194 GLU C O 1
ATOM 5072 N N . LEU C 1 195 ? 57.274 47.680 17.463 1.00 39.99 195 LEU C N 1
ATOM 5073 C CA . LEU C 1 195 ? 56.785 47.783 18.850 1.00 41.27 195 LEU C CA 1
ATOM 5074 C C . LEU C 1 195 ? 56.896 46.432 19.630 1.00 35.78 195 LEU C C 1
ATOM 5075 O O . LEU C 1 195 ? 57.019 46.395 20.879 1.00 39.02 195 LEU C O 1
ATOM 5080 N N . THR C 1 196 ? 56.860 45.348 18.873 1.00 32.35 196 THR C N 1
ATOM 5081 C CA . THR C 1 196 ? 56.577 44.034 19.394 1.00 31.72 196 THR C CA 1
ATOM 5082 C C . THR C 1 196 ? 57.792 43.106 19.261 1.00 35.52 196 THR C C 1
ATOM 5083 O O . THR C 1 196 ? 57.735 41.924 19.654 1.00 32.04 196 THR C O 1
ATOM 5087 N N . ALA C 1 197 ? 58.919 43.631 18.768 1.00 36.78 197 ALA C N 1
ATOM 5088 C CA . ALA C 1 197 ? 60.108 42.810 18.624 1.00 34.62 197 ALA C CA 1
ATOM 5089 C C . ALA C 1 197 ? 60.395 41.824 19.774 1.00 32.90 197 ALA C C 1
ATOM 5090 O O . ALA C 1 197 ? 60.721 40.732 19.473 1.00 29.57 197 ALA C O 1
ATOM 5092 N N . PRO C 1 198 ? 60.300 42.187 21.082 1.00 36.89 198 PRO C N 1
ATOM 5093 C CA . PRO C 1 198 ? 60.542 41.086 22.077 1.00 31.55 198 PRO C CA 1
ATOM 5094 C C . PRO C 1 198 ? 59.495 39.976 22.132 1.00 31.67 198 PRO C C 1
ATOM 5095 O O . PRO C 1 198 ? 59.837 38.837 22.482 1.00 34.98 198 PRO C O 1
ATOM 5099 N N . VAL C 1 199 ? 58.232 40.309 21.843 1.00 31.63 199 VAL C N 1
ATOM 5100 C CA . VAL C 1 199 ? 57.162 39.302 21.796 1.00 34.16 199 VAL C CA 1
ATOM 5101 C C . VAL C 1 199 ? 57.478 38.349 20.651 1.00 29.80 199 VAL C C 1
ATOM 5102 O O . VAL C 1 199 ? 57.278 37.158 20.802 1.00 32.89 199 VAL C O 1
ATOM 5106 N N . PHE C 1 200 ? 58.045 38.847 19.550 1.00 26.20 200 PHE C N 1
ATOM 5107 C CA . PHE C 1 200 ? 58.292 37.952 18.402 1.00 24.70 200 PHE C CA 1
ATOM 5108 C C . PHE C 1 200 ? 59.679 37.294 18.386 1.00 26.41 200 PHE C C 1
ATOM 5109 O O . PHE C 1 200 ? 59.842 36.127 17.880 1.00 22.59 200 PHE C O 1
ATOM 5117 N N . ALA C 1 201 ? 60.640 38.017 18.942 1.00 21.17 201 ALA C N 1
ATOM 5118 C CA . ALA C 1 201 ? 62.049 37.576 18.924 1.00 24.83 201 ALA C CA 1
ATOM 5119 C C . ALA C 1 201 ? 62.229 36.182 19.618 1.00 23.38 201 ALA C C 1
ATOM 5120 O O . ALA C 1 201 ? 62.965 35.306 19.142 1.00 22.26 201 ALA C O 1
ATOM 5122 N N . ASP C 1 202 ? 61.539 36.010 20.737 1.00 21.60 202 ASP C N 1
ATOM 5123 C CA . ASP C 1 202 ? 61.481 34.751 21.456 1.00 20.44 202 ASP C CA 1
ATOM 5124 C C . ASP C 1 202 ? 60.309 33.888 20.896 1.00 19.44 202 ASP C C 1
ATOM 5125 O O . ASP C 1 202 ? 59.139 34.201 21.120 1.00 18.19 202 ASP C O 1
ATOM 5130 N N . PRO C 1 203 ? 60.619 32.819 20.136 1.00 22.01 203 PRO C N 1
ATOM 5131 C CA . PRO C 1 203 ? 59.588 32.021 19.507 1.00 20.49 203 PRO C CA 1
ATOM 5132 C C . PRO C 1 203 ? 58.615 31.394 20.479 1.00 21.00 203 PRO C C 1
ATOM 5133 O O . PRO C 1 203 ? 57.426 31.204 20.142 1.00 20.00 203 PRO C O 1
ATOM 5137 N N . GLU C 1 204 ? 59.067 31.100 21.676 1.00 17.70 204 GLU C N 1
ATOM 5138 C CA . GLU C 1 204 ? 58.178 30.486 22.682 1.00 20.20 204 GLU C CA 1
ATOM 5139 C C . GLU C 1 204 ? 57.121 31.534 23.119 1.00 19.98 204 GLU C C 1
ATOM 5140 O O . GLU C 1 204 ? 55.925 31.195 23.297 1.00 17.37 204 GLU C O 1
ATOM 5146 N N . ARG C 1 205 ? 57.569 32.790 23.293 1.00 16.01 205 ARG C N 1
ATOM 5147 C CA . ARG C 1 205 ? 56.668 33.862 23.591 1.00 16.56 205 ARG C CA 1
ATOM 5148 C C . ARG C 1 205 ? 55.665 34.119 22.455 1.00 16.29 205 ARG C C 1
ATOM 5149 O O . ARG C 1 205 ? 54.425 34.314 22.740 1.00 15.68 205 ARG C O 1
ATOM 5157 N N . ALA C 1 206 ? 56.168 34.163 21.242 1.00 14.37 206 ALA C N 1
ATOM 5158 C CA . ALA C 1 206 ? 55.362 34.354 20.033 1.00 15.79 206 ALA C CA 1
ATOM 5159 C C . ALA C 1 206 ? 54.270 33.263 20.014 1.00 16.90 206 ALA C C 1
ATOM 5160 O O . ALA C 1 206 ? 53.078 33.518 19.699 1.00 16.50 206 ALA C O 1
ATOM 5162 N N . ALA C 1 207 ? 54.686 32.012 20.327 1.00 15.63 207 ALA C N 1
ATOM 5163 C CA . ALA C 1 207 ? 53.731 30.895 20.225 1.00 17.35 207 ALA C CA 1
ATOM 5164 C C . ALA C 1 207 ? 52.717 30.970 21.340 1.00 15.21 207 ALA C C 1
ATOM 5165 O O . ALA C 1 207 ? 51.558 30.642 21.152 1.00 13.95 207 ALA C O 1
ATOM 5167 N N . ARG C 1 208 ? 53.105 31.379 22.558 1.00 14.82 208 ARG C N 1
ATOM 5168 C CA . ARG C 1 208 ? 52.142 31.533 23.617 1.00 15.91 208 ARG C CA 1
ATOM 5169 C C . ARG C 1 208 ? 51.098 32.583 23.268 1.00 13.28 208 ARG C C 1
ATOM 5170 O O . ARG C 1 208 ? 49.866 32.444 23.546 1.00 14.13 208 ARG C O 1
ATOM 5178 N N . ASN C 1 209 ? 51.572 33.718 22.710 1.00 12.46 209 ASN C N 1
ATOM 5179 C CA . ASN C 1 209 ? 50.624 34.719 22.341 1.00 12.69 209 ASN C CA 1
ATOM 5180 C C . ASN C 1 209 ? 49.714 34.266 21.217 1.00 12.68 209 ASN C C 1
ATOM 5181 O O . ASN C 1 209 ? 48.523 34.620 21.216 1.00 11.88 209 ASN C O 1
ATOM 5186 N N . ALA C 1 210 ? 50.214 33.534 20.238 1.00 12.95 210 ALA C N 1
ATOM 5187 C CA . ALA C 1 210 ? 49.333 32.962 19.198 1.00 12.21 210 ALA C CA 1
ATOM 5188 C C . ALA C 1 210 ? 48.278 32.054 19.802 1.00 12.75 210 ALA C C 1
ATOM 5189 O O . ALA C 1 210 ? 47.089 32.102 19.411 1.00 12.85 210 ALA C O 1
ATOM 5191 N N . ALA C 1 211 ? 48.675 31.240 20.783 1.00 11.48 211 ALA C N 1
ATOM 5192 C CA . ALA C 1 211 ? 47.763 30.287 21.411 1.00 12.64 211 ALA C CA 1
ATOM 5193 C C . ALA C 1 211 ? 46.732 30.984 22.278 1.00 12.41 211 ALA C C 1
ATOM 5194 O O . ALA C 1 211 ? 45.661 30.440 22.535 1.00 13.29 211 ALA C O 1
ATOM 5196 N N . GLN C 1 212 ? 47.038 32.204 22.755 1.00 13.17 212 GLN C N 1
ATOM 5197 C CA . GLN C 1 212 ? 46.048 32.986 23.487 1.00 14.13 212 GLN C CA 1
ATOM 5198 C C . GLN C 1 212 ? 44.879 33.470 22.610 1.00 12.43 212 GLN C C 1
ATOM 5199 O O . GLN C 1 212 ? 43.823 33.859 23.116 1.00 14.30 212 GLN C O 1
ATOM 5205 N N . THR C 1 213 ? 45.037 33.546 21.278 1.00 11.56 213 THR C N 1
ATOM 5206 C CA . THR C 1 213 ? 43.954 33.958 20.456 1.00 10.47 213 THR C CA 1
ATOM 5207 C C . THR C 1 213 ? 43.001 32.769 20.210 1.00 11.58 213 THR C C 1
ATOM 5208 O O . THR C 1 213 ? 43.252 31.594 20.585 1.00 11.42 213 THR C O 1
ATOM 5212 N N . CYS C 1 214 ? 41.775 33.072 19.735 1.00 11.81 214 CYS C N 1
ATOM 5213 C CA . CYS C 1 214 ? 40.828 32.015 19.368 1.00 11.27 214 CYS C CA 1
ATOM 5214 C C . CYS C 1 214 ? 41.221 31.283 18.094 1.00 12.49 214 CYS C C 1
ATOM 5215 O O . CYS C 1 214 ? 40.986 30.091 17.964 1.00 12.51 214 CYS C O 1
ATOM 5218 N N . ILE C 1 215 ? 41.786 32.021 17.137 1.00 11.50 215 ILE C N 1
ATOM 5219 C CA . ILE C 1 215 ? 42.164 31.431 15.861 1.00 12.66 215 ILE C CA 1
ATOM 5220 C C . ILE C 1 215 ? 43.420 30.566 16.019 1.00 14.11 215 ILE C C 1
ATOM 5221 O O . ILE C 1 215 ? 43.519 29.503 15.344 1.00 15.66 215 ILE C O 1
ATOM 5226 N N . GLY C 1 216 ? 44.329 30.942 16.942 1.00 11.95 216 GLY C N 1
ATOM 5227 C CA . GLY C 1 216 ? 45.556 30.267 17.082 1.00 12.02 216 GLY C CA 1
ATOM 5228 C C . GLY C 1 216 ? 46.751 30.769 16.301 1.00 12.04 216 GLY C C 1
ATOM 5229 O O . GLY C 1 216 ? 47.753 30.031 16.249 1.00 13.66 216 GLY C O 1
ATOM 5230 N N . ARG C 1 217 ? 46.737 32.037 15.836 1.00 13.40 217 ARG C N 1
ATOM 5231 C CA . ARG C 1 217 ? 47.854 32.619 15.146 1.00 12.98 217 ARG C CA 1
ATOM 5232 C C . ARG C 1 217 ? 47.953 34.061 15.493 1.00 14.15 217 ARG C C 1
ATOM 5233 O O . ARG C 1 217 ? 46.922 34.668 15.835 1.00 12.53 217 ARG C O 1
ATOM 5241 N N . ASN C 1 218 ? 49.172 34.598 15.399 1.00 11.45 218 ASN C N 1
ATOM 5242 C CA . ASN C 1 218 ? 49.373 36.043 15.408 1.00 13.14 218 ASN C CA 1
ATOM 5243 C C . ASN C 1 218 ? 48.945 36.725 14.129 1.00 13.56 218 ASN C C 1
ATOM 5244 O O . ASN C 1 218 ? 48.610 36.091 13.134 1.00 13.67 218 ASN C O 1
ATOM 5249 N N . GLY C 1 219 ? 48.920 38.036 14.160 1.00 12.32 219 GLY C N 1
ATOM 5250 C CA . GLY C 1 219 ? 48.504 38.763 13.025 1.00 14.11 219 GLY C CA 1
ATOM 5251 C C . GLY C 1 219 ? 49.542 38.868 11.910 1.00 13.76 219 GLY C C 1
ATOM 5252 O O . GLY C 1 219 ? 50.754 38.858 12.149 1.00 14.80 219 GLY C O 1
ATOM 5253 N N . GLU C 1 220 ? 49.004 38.998 10.712 1.00 15.93 220 GLU C N 1
ATOM 5254 C CA . GLU C 1 220 ? 49.747 39.321 9.472 1.00 17.18 220 GLU C CA 1
ATOM 5255 C C . GLU C 1 220 ? 49.321 40.642 8.985 1.00 16.24 220 GLU C C 1
ATOM 5256 O O . GLU C 1 220 ? 48.158 41.037 9.147 1.00 16.24 220 GLU C O 1
ATOM 5262 N N . PRO C 1 221 ? 50.205 41.342 8.295 1.00 18.34 221 PRO C N 1
ATOM 5263 C CA . PRO C 1 221 ? 49.845 42.622 7.801 1.00 18.13 221 PRO C CA 1
ATOM 5264 C C . PRO C 1 221 ? 48.486 42.784 7.095 1.00 17.22 221 PRO C C 1
ATOM 5265 O O . PRO C 1 221 ? 47.802 43.787 7.355 1.00 15.33 221 PRO C O 1
ATOM 5269 N N . GLU C 1 222 ? 48.102 41.836 6.199 1.00 16.65 222 GLU C N 1
ATOM 5270 C CA . GLU C 1 222 ? 46.896 41.933 5.450 1.00 18.84 222 GLU C CA 1
ATOM 5271 C C . GLU C 1 222 ? 45.648 41.880 6.330 1.00 15.64 222 GLU C C 1
ATOM 5272 O O . GLU C 1 222 ? 44.617 42.154 5.856 1.00 17.92 222 GLU C O 1
ATOM 5278 N N . ASP C 1 223 ? 45.777 41.417 7.584 1.00 15.45 223 ASP C N 1
ATOM 5279 C CA . ASP C 1 223 ? 44.603 41.273 8.469 1.00 15.39 223 ASP C CA 1
ATOM 5280 C C . ASP C 1 223 ? 44.053 42.655 8.900 1.00 14.68 223 ASP C C 1
ATOM 5281 O O . ASP C 1 223 ? 42.925 42.759 9.396 1.00 16.03 223 ASP C O 1
ATOM 5286 N N . LEU C 1 224 ? 44.849 43.687 8.720 1.00 14.99 224 LEU C N 1
ATOM 5287 C CA . LEU C 1 224 ? 44.426 45.028 9.046 1.00 17.11 224 LEU C CA 1
ATOM 5288 C C . LEU C 1 224 ? 43.721 45.747 7.935 1.00 15.31 224 LEU C C 1
ATOM 5289 O O . LEU C 1 224 ? 42.992 46.710 8.205 1.00 14.31 224 LEU C O 1
ATOM 5294 N N . ASP C 1 225 ? 43.844 45.257 6.693 1.00 14.13 225 ASP C N 1
ATOM 5295 C CA . ASP C 1 225 ? 43.278 45.972 5.582 1.00 14.29 225 ASP C CA 1
ATOM 5296 C C . ASP C 1 225 ? 41.785 46.192 5.623 1.00 12.99 225 ASP C C 1
ATOM 5297 O O . ASP C 1 225 ? 41.309 47.324 5.428 1.00 13.82 225 ASP C O 1
ATOM 5302 N N . GLY C 1 226 ? 41.024 45.135 5.848 1.00 12.2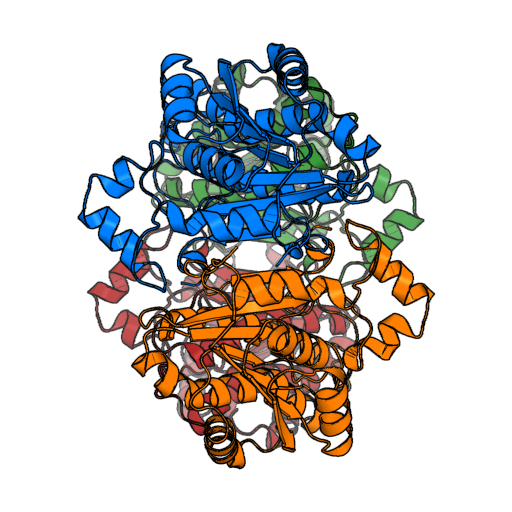6 226 GLY C N 1
ATOM 5303 C CA . GLY C 1 226 ? 39.561 45.152 5.828 1.00 11.50 226 GLY C CA 1
ATOM 5304 C C . GLY C 1 226 ? 39.049 46.030 6.951 1.00 11.86 226 GLY C C 1
ATOM 5305 O O . GLY C 1 226 ? 38.201 46.908 6.740 1.00 10.54 226 GLY C O 1
ATOM 5306 N N . PRO C 1 227 ? 39.531 45.761 8.177 1.00 12.43 227 PRO C N 1
ATOM 5307 C CA . PRO C 1 227 ? 39.013 46.600 9.269 1.00 11.94 227 PRO C CA 1
ATOM 5308 C C . PRO C 1 227 ? 39.334 48.098 9.117 1.00 11.86 227 PRO C C 1
ATOM 5309 O O . PRO C 1 227 ? 38.491 48.959 9.401 1.00 12.73 227 PRO C O 1
ATOM 5313 N N . LEU C 1 228 ? 40.508 48.388 8.629 1.00 12.47 228 LEU C N 1
ATOM 5314 C CA . LEU C 1 228 ? 40.871 49.772 8.242 1.00 12.63 228 LEU C CA 1
ATOM 5315 C C . LEU C 1 228 ? 39.956 50.401 7.228 1.00 12.89 228 LEU C C 1
ATOM 5316 O O . LEU C 1 228 ? 39.380 51.499 7.471 1.00 10.91 228 LEU C O 1
ATOM 5321 N N . LEU C 1 229 ? 39.748 49.723 6.104 1.00 12.14 229 LEU C N 1
ATOM 5322 C CA . LEU C 1 229 ? 38.907 50.317 5.095 1.00 11.56 229 LEU C CA 1
ATOM 5323 C C . LEU C 1 229 ? 37.472 50.489 5.550 1.00 11.27 229 LEU C C 1
ATOM 5324 O O . LEU C 1 229 ? 36.837 51.464 5.252 1.00 11.73 229 LEU C O 1
ATOM 5329 N N . PHE C 1 230 ? 36.985 49.559 6.370 1.00 11.97 230 PHE C N 1
ATOM 5330 C CA . PHE C 1 230 ? 35.659 49.658 6.950 1.00 12.32 230 PHE C CA 1
ATOM 5331 C C . PHE C 1 230 ? 35.561 50.957 7.750 1.00 12.21 230 PHE C C 1
ATOM 5332 O O . PHE C 1 230 ? 34.586 51.716 7.590 1.00 13.39 230 PHE C O 1
ATOM 5340 N N . LEU C 1 231 ? 36.551 51.221 8.622 1.00 11.46 231 LEU C N 1
ATOM 5341 C CA . LEU C 1 231 ? 36.565 52.428 9.479 1.00 11.75 231 LEU C CA 1
ATOM 5342 C C . LEU C 1 231 ? 36.837 53.753 8.776 1.00 12.98 231 LEU C C 1
ATOM 5343 O O . LEU C 1 231 ? 36.803 54.820 9.366 1.00 14.53 231 LEU C O 1
ATOM 5348 N N . CYS C 1 232 ? 37.248 53.664 7.525 1.00 12.42 232 CYS C N 1
ATOM 5349 C CA . CYS C 1 232 ? 37.641 54.826 6.715 1.00 12.51 232 CYS C CA 1
ATOM 5350 C C . CYS C 1 232 ? 36.652 55.092 5.596 1.00 13.00 232 CYS C C 1
ATOM 5351 O O . CYS C 1 232 ? 36.866 56.087 4.788 1.00 15.19 232 CYS C O 1
ATOM 5354 N N . SER C 1 233 ? 35.511 54.458 5.611 1.00 11.79 233 SER C N 1
ATOM 5355 C CA . SER C 1 233 ? 34.513 54.549 4.542 1.00 12.91 233 SER C CA 1
ATOM 5356 C C . SER C 1 233 ? 33.093 54.793 4.918 1.00 13.98 233 SER C C 1
ATOM 5357 O O . SER C 1 233 ? 32.754 54.772 6.119 1.00 14.27 233 SER C O 1
ATOM 5360 N N . GLN C 1 234 ? 32.228 54.895 3.924 1.00 13.16 234 GLN C N 1
ATOM 5361 C CA . GLN C 1 234 ? 30.814 55.103 4.150 1.00 13.15 234 GLN C CA 1
ATOM 5362 C C . GLN C 1 234 ? 30.173 53.972 4.940 1.00 12.57 234 GLN C C 1
ATOM 5363 O O . GLN C 1 234 ? 29.194 54.202 5.667 1.00 14.48 234 GLN C O 1
ATOM 5369 N N . ALA C 1 235 ? 30.746 52.781 4.832 1.00 12.05 235 ALA C N 1
ATOM 5370 C CA . ALA C 1 235 ? 30.228 51.588 5.469 1.00 12.96 235 ALA C CA 1
ATOM 5371 C C . ALA C 1 235 ? 30.066 51.774 6.945 1.00 12.75 235 ALA C C 1
ATOM 5372 O O . ALA C 1 235 ? 29.234 51.119 7.534 1.00 12.68 235 ALA C O 1
ATOM 5374 N N . SER C 1 236 ? 30.925 52.574 7.555 1.00 12.09 236 SER C N 1
ATOM 5375 C CA . SER C 1 236 ? 30.891 52.763 9.035 1.00 11.71 236 SER C CA 1
ATOM 5376 C C . SER C 1 236 ? 30.289 54.070 9.495 1.00 11.68 236 SER C C 1
ATOM 5377 O O . SER C 1 236 ? 30.551 54.529 10.587 1.00 12.07 236 SER C O 1
ATOM 5380 N N . ALA C 1 237 ? 29.469 54.677 8.694 1.00 13.55 237 ALA C N 1
ATOM 5381 C CA . ALA C 1 237 ? 28.858 55.992 9.025 1.00 12.52 237 ALA C CA 1
ATOM 5382 C C . ALA C 1 237 ? 28.144 56.010 10.377 1.00 12.97 237 ALA C C 1
ATOM 5383 O O . ALA C 1 237 ? 28.145 57.023 11.022 1.00 15.88 237 ALA C O 1
ATOM 5385 N N . TYR C 1 238 ? 27.517 54.894 10.770 1.00 12.44 238 TYR C N 1
ATOM 5386 C CA . TYR C 1 238 ? 26.789 54.849 12.049 1.00 11.66 238 TYR C CA 1
ATOM 5387 C C . TYR C 1 238 ? 27.556 54.132 13.158 1.00 12.55 238 TYR C C 1
ATOM 5388 O O . TYR C 1 238 ? 26.970 53.786 14.180 1.00 13.31 238 TYR C O 1
ATOM 5397 N N . VAL C 1 239 ? 28.854 54.009 12.967 1.00 10.41 239 VAL C N 1
ATOM 5398 C CA . VAL C 1 239 ? 29.808 53.403 13.940 1.00 11.59 239 VAL C CA 1
ATOM 5399 C C . VAL C 1 239 ? 30.731 54.530 14.367 1.00 10.22 239 VAL C C 1
ATOM 5400 O O . VAL C 1 239 ? 31.506 55.105 13.571 1.00 12.04 239 VAL C O 1
ATOM 5404 N N . THR C 1 240 ? 30.639 54.911 15.622 1.00 9.89 240 THR C N 1
ATOM 5405 C CA . THR C 1 240 ? 31.475 55.982 16.098 1.00 9.78 240 THR C CA 1
ATOM 5406 C C . THR C 1 240 ? 31.649 55.779 17.612 1.00 9.22 240 THR C C 1
ATOM 5407 O O . THR C 1 240 ? 30.769 55.273 18.285 1.00 10.68 240 THR C O 1
ATOM 5411 N N . GLY C 1 241 ? 32.822 56.174 18.065 1.00 9.43 241 GLY C N 1
ATOM 5412 C CA . GLY C 1 241 ? 33.251 55.993 19.454 1.00 10.46 241 GLY C CA 1
ATOM 5413 C C . GLY C 1 241 ? 33.571 54.599 19.889 1.00 9.96 241 GLY C C 1
ATOM 5414 O O . GLY C 1 241 ? 33.476 54.278 21.080 1.00 10.49 241 GLY C O 1
ATOM 5415 N N . GLN C 1 242 ? 33.928 53.744 18.969 1.00 9.40 242 GLN C N 1
ATOM 5416 C CA . GLN C 1 242 ? 34.122 52.331 19.172 1.00 9.69 242 GLN C CA 1
ATOM 5417 C C . GLN C 1 242 ? 35.616 51.948 19.105 1.00 9.90 242 GLN C C 1
ATOM 5418 O O . GLN C 1 242 ? 36.356 52.581 18.396 1.00 10.96 242 GLN C O 1
ATOM 5424 N N . VAL C 1 243 ? 35.944 50.889 19.875 1.00 10.30 243 VAL C N 1
ATOM 5425 C CA . VAL C 1 243 ? 37.232 50.171 19.728 1.00 11.13 243 VAL C CA 1
ATOM 5426 C C . VAL C 1 243 ? 36.950 48.842 19.039 1.00 11.90 243 VAL C C 1
ATOM 5427 O O . VAL C 1 243 ? 36.123 48.074 19.484 1.00 14.66 243 VAL C O 1
ATOM 5431 N N . LEU C 1 244 ? 37.534 48.633 17.868 1.00 10.93 244 LEU C N 1
ATOM 5432 C CA . LEU C 1 244 ? 37.362 47.450 17.097 1.00 11.12 244 LEU C CA 1
ATOM 5433 C C . LEU C 1 244 ? 38.639 46.621 17.157 1.00 11.50 244 LEU C C 1
ATOM 5434 O O . LEU C 1 244 ? 39.654 47.015 16.591 1.00 12.02 244 LEU C O 1
ATOM 5439 N N . MET C 1 245 ? 38.620 45.574 17.993 1.00 11.10 245 MET C N 1
ATOM 5440 C CA . MET C 1 245 ? 39.746 44.682 18.189 1.00 11.28 245 MET C CA 1
ATOM 5441 C C . MET C 1 245 ? 39.956 43.795 16.987 1.00 10.71 245 MET C C 1
ATOM 5442 O O . MET C 1 245 ? 38.994 43.193 16.452 1.00 12.41 245 MET C O 1
ATOM 5447 N N . VAL C 1 246 ? 41.198 43.752 16.523 1.00 10.58 246 VAL C N 1
ATOM 5448 C CA . VAL C 1 246 ? 41.608 42.942 15.346 1.00 12.15 246 VAL C CA 1
ATOM 5449 C C . VAL C 1 246 ? 42.745 42.077 15.895 1.00 10.45 246 VAL C C 1
ATOM 5450 O O . VAL C 1 246 ? 43.974 42.331 15.708 1.00 10.18 246 VAL C O 1
ATOM 5454 N N . ASP C 1 247 ? 42.326 41.035 16.659 1.00 11.77 247 ASP C N 1
ATOM 5455 C CA . ASP C 1 247 ? 43.200 40.296 17.528 1.00 10.51 247 ASP C CA 1
ATOM 5456 C C . ASP C 1 247 ? 43.037 38.817 17.496 1.00 10.21 247 ASP C C 1
ATOM 5457 O O . ASP C 1 247 ? 43.486 38.098 18.396 1.00 11.30 247 ASP C O 1
ATOM 5462 N N . GLY C 1 248 ? 42.311 38.301 16.490 1.00 10.76 248 GLY C N 1
ATOM 5463 C CA . GLY C 1 248 ? 42.022 36.904 16.420 1.00 10.85 248 GLY C CA 1
ATOM 5464 C C . GLY C 1 248 ? 41.336 36.286 17.569 1.00 10.41 248 GLY C C 1
ATOM 5465 O O . GLY C 1 248 ? 41.334 35.101 17.763 1.00 10.35 248 GLY C O 1
ATOM 5466 N N . GLY C 1 249 ? 40.658 37.147 18.329 1.00 10.44 249 GLY C N 1
ATOM 5467 C CA . GLY C 1 249 ? 39.947 36.681 19.515 1.00 10.93 249 GLY C CA 1
ATOM 5468 C C . GLY C 1 249 ? 40.774 36.620 20.784 1.00 10.68 249 GLY C C 1
ATOM 5469 O O . GLY C 1 249 ? 40.369 35.992 21.793 1.00 11.04 249 GLY C O 1
ATOM 5470 N N . TYR C 1 250 ? 41.941 37.252 20.813 1.00 9.86 250 TYR C N 1
ATOM 5471 C CA . TYR C 1 250 ? 42.723 37.339 22.057 1.00 11.63 250 TYR C CA 1
ATOM 5472 C C . TYR C 1 250 ? 41.875 37.807 23.225 1.00 11.10 250 TYR C C 1
ATOM 5473 O O . TYR C 1 250 ? 42.019 37.288 24.362 1.00 11.05 250 TYR C O 1
ATOM 5482 N N . THR C 1 251 ? 41.098 38.858 22.998 1.00 11.43 251 THR C N 1
ATOM 5483 C CA . THR C 1 251 ? 40.299 39.459 24.043 1.00 12.24 251 THR C CA 1
ATOM 5484 C C . THR C 1 251 ? 39.019 38.683 24.361 1.00 14.08 251 THR C C 1
ATOM 5485 O O . THR C 1 251 ? 38.264 39.128 25.251 1.00 14.97 251 THR C O 1
ATOM 5489 N N . ALA C 1 252 ? 38.711 37.569 23.655 1.00 11.41 252 ALA C N 1
ATOM 5490 C CA . ALA C 1 252 ? 37.558 36.745 23.958 1.00 11.81 252 ALA C CA 1
ATOM 5491 C C . ALA C 1 252 ? 37.923 35.631 24.984 1.00 13.83 252 ALA C C 1
ATOM 5492 O O . ALA C 1 252 ? 37.031 34.971 25.436 1.00 12.96 252 ALA C O 1
ATOM 5494 N N . LYS C 1 253 ? 39.225 35.457 25.307 1.00 14.09 253 LYS C N 1
ATOM 5495 C CA . LYS C 1 253 ? 39.773 34.393 26.165 1.00 12.65 253 LYS C CA 1
ATOM 5496 C C . LYS C 1 253 ? 40.574 34.934 27.460 1.00 14.60 253 LYS C C 1
ATOM 5497 O O . LYS C 1 253 ? 40.756 36.208 27.421 1.00 11.93 253 LYS C O 1
ATOM 5503 N N . MET D 1 1 ? 35.987 49.564 -8.508 1.00 33.29 1 MET D N 1
ATOM 5504 C CA . MET D 1 1 ? 36.345 49.092 -7.149 1.00 35.09 1 MET D CA 1
ATOM 5505 C C . MET D 1 1 ? 37.808 48.764 -7.115 1.00 33.76 1 MET D C 1
ATOM 5506 O O . MET D 1 1 ? 38.267 48.042 -8.008 1.00 39.73 1 MET D O 1
ATOM 5511 N N . ALA D 1 2 ? 38.534 49.187 -6.078 1.00 28.92 2 ALA D N 1
ATOM 5512 C CA . ALA D 1 2 ? 39.930 48.673 -5.791 1.00 27.89 2 ALA D CA 1
ATOM 5513 C C . ALA D 1 2 ? 39.878 47.173 -5.535 1.00 23.77 2 ALA D C 1
ATOM 5514 O O . ALA D 1 2 ? 38.869 46.667 -5.058 1.00 24.48 2 ALA D O 1
ATOM 5516 N N . ASP D 1 3 ? 40.997 46.507 -5.801 1.00 24.82 3 ASP D N 1
ATOM 5517 C CA . ASP D 1 3 ? 41.164 45.118 -5.504 1.00 24.13 3 ASP D CA 1
ATOM 5518 C C . ASP D 1 3 ? 40.753 44.866 -4.050 1.00 22.03 3 ASP D C 1
ATOM 5519 O O . ASP D 1 3 ? 40.145 43.849 -3.778 1.00 20.99 3 ASP D O 1
ATOM 5524 N N . SER D 1 4 ? 41.127 45.768 -3.129 1.00 22.93 4 SER D N 1
ATOM 5525 C CA . SER D 1 4 ? 40.771 45.510 -1.694 1.00 21.14 4 SER D CA 1
ATOM 5526 C C . SER D 1 4 ? 39.271 45.579 -1.444 1.00 24.51 4 SER D C 1
ATOM 5527 O O . SER D 1 4 ? 38.773 45.065 -0.418 1.00 20.19 4 SER D O 1
ATOM 5530 N N . GLY D 1 5 ? 38.500 46.163 -2.356 1.00 22.15 5 GLY D N 1
ATOM 5531 C CA . GLY D 1 5 ? 37.063 46.185 -2.172 1.00 23.46 5 GLY D CA 1
ATOM 5532 C C . GLY D 1 5 ? 36.477 44.789 -2.196 1.00 21.37 5 GLY D C 1
ATOM 5533 O O . GLY D 1 5 ? 35.346 44.542 -1.634 1.00 20.24 5 GLY D O 1
ATOM 5534 N N . TYR D 1 6 ? 37.193 43.866 -2.860 1.00 20.93 6 TYR D N 1
ATOM 5535 C CA . TYR D 1 6 ? 36.717 42.483 -3.031 1.00 18.26 6 TYR D CA 1
ATOM 5536 C C . TYR D 1 6 ? 36.886 41.685 -1.675 1.00 18.35 6 TYR D C 1
ATOM 5537 O O . TYR D 1 6 ? 36.357 40.609 -1.515 1.00 19.41 6 TYR D O 1
ATOM 5546 N N . LEU D 1 7 ? 37.644 42.250 -0.770 1.00 16.46 7 LEU D N 1
ATOM 5547 C CA . LEU D 1 7 ? 37.726 41.705 0.579 1.00 17.51 7 LEU D CA 1
ATOM 5548 C C . LEU D 1 7 ? 36.324 41.583 1.194 1.00 16.77 7 LEU D C 1
ATOM 5549 O O . LEU D 1 7 ? 36.135 40.768 2.170 1.00 15.53 7 LEU D O 1
ATOM 5554 N N . PHE D 1 8 ? 35.401 42.455 0.791 1.00 15.77 8 PHE D N 1
ATOM 5555 C CA . PHE D 1 8 ? 34.039 42.555 1.466 1.00 14.67 8 PHE D CA 1
ATOM 5556 C C . PHE D 1 8 ? 32.960 41.745 0.709 1.00 15.44 8 PHE D C 1
ATOM 5557 O O . PHE D 1 8 ? 31.764 41.875 0.960 1.00 14.13 8 PHE D O 1
ATOM 5565 N N . SER D 1 9 ? 33.441 40.963 -0.317 1.00 15.88 9 SER D N 1
ATOM 5566 C CA . SER D 1 9 ? 32.514 40.201 -1.158 1.00 16.41 9 SER D CA 1
ATOM 5567 C C . SER D 1 9 ? 31.789 39.097 -0.430 1.00 15.54 9 SER D C 1
ATOM 5568 O O . SER D 1 9 ? 32.396 38.386 0.365 1.00 16.99 9 SER D O 1
ATOM 5571 N N . VAL D 1 10 ? 30.510 38.943 -0.739 1.00 15.04 10 VAL D N 1
ATOM 5572 C CA . VAL D 1 10 ? 29.776 37.747 -0.359 1.00 15.29 10 VAL D CA 1
ATOM 5573 C C . VAL D 1 10 ? 29.265 36.993 -1.578 1.00 16.73 10 VAL D C 1
ATOM 5574 O O . VAL D 1 10 ? 28.488 36.066 -1.428 1.00 15.80 10 VAL D O 1
ATOM 5578 N N . ARG D 1 11 ? 29.712 37.407 -2.756 1.00 17.19 11 ARG D N 1
ATOM 5579 C CA . ARG D 1 11 ? 29.374 36.715 -3.983 1.00 20.43 11 ARG D CA 1
ATOM 5580 C C . ARG D 1 11 ? 29.780 35.260 -3.965 1.00 20.70 11 ARG D C 1
ATOM 5581 O O . ARG D 1 11 ? 30.939 34.912 -3.568 1.00 19.50 11 ARG D O 1
ATOM 5589 N N . GLY D 1 12 ? 28.791 34.418 -4.292 1.00 23.17 12 GLY D N 1
ATOM 5590 C CA . GLY D 1 12 ? 28.987 32.963 -4.331 1.00 24.64 12 GLY D CA 1
ATOM 5591 C C . GLY D 1 12 ? 28.972 32.296 -2.974 1.00 27.15 12 GLY D C 1
ATOM 5592 O O . GLY D 1 12 ? 29.222 31.074 -2.872 1.00 28.61 12 GLY D O 1
ATOM 5593 N N . ARG D 1 13 ? 28.758 33.081 -1.915 1.00 19.33 13 ARG D N 1
ATOM 5594 C CA . ARG D 1 13 ? 28.581 32.421 -0.624 1.00 20.25 13 ARG D CA 1
ATOM 5595 C C . ARG D 1 13 ? 27.127 32.019 -0.425 1.00 17.49 13 ARG D C 1
ATOM 5596 O O . ARG D 1 13 ? 26.233 32.554 -1.071 1.00 20.44 13 ARG D O 1
ATOM 5604 N N . VAL D 1 14 ? 26.886 31.121 0.535 1.00 15.65 14 VAL D N 1
ATOM 5605 C CA . VAL D 1 14 ? 25.565 30.737 0.936 1.00 14.81 14 VAL D CA 1
ATOM 5606 C C . VAL D 1 14 ? 25.358 31.321 2.329 1.00 14.24 14 VAL D C 1
ATOM 5607 O O . VAL D 1 14 ? 26.188 31.056 3.156 1.00 14.52 14 VAL D O 1
ATOM 5611 N N . ALA D 1 15 ? 24.259 32.060 2.546 1.00 14.43 15 ALA D N 1
ATOM 5612 C CA . ALA D 1 15 ? 23.860 32.534 3.896 1.00 14.07 15 ALA D CA 1
ATOM 5613 C C . ALA D 1 15 ? 22.529 32.045 4.344 1.00 15.86 15 ALA D C 1
ATOM 5614 O O . ALA D 1 15 ? 21.579 31.904 3.554 1.00 17.78 15 ALA D O 1
ATOM 5616 N N . CYS D 1 16 ? 22.401 31.854 5.674 1.00 14.88 16 CYS D N 1
ATOM 5617 C CA . CYS D 1 16 ? 21.157 31.621 6.270 1.00 14.64 16 CYS D CA 1
ATOM 5618 C C . CYS D 1 16 ? 20.947 32.796 7.225 1.00 12.95 16 CYS D C 1
ATOM 5619 O O . CYS D 1 16 ? 21.880 33.071 8.005 1.00 12.81 16 CYS D O 1
ATOM 5622 N N . VAL D 1 17 ? 19.786 33.422 7.126 1.00 13.09 17 VAL D N 1
ATOM 5623 C CA . VAL D 1 17 ? 19.358 34.504 7.994 1.00 14.00 17 VAL D CA 1
ATOM 5624 C C . VAL D 1 17 ? 18.044 34.195 8.640 1.00 12.71 17 VAL D C 1
ATOM 5625 O O . VAL D 1 17 ? 17.000 33.934 7.996 1.00 13.63 17 VAL D O 1
ATOM 5629 N N . THR D 1 18 ? 18.045 34.192 9.981 1.00 13.19 18 THR D N 1
ATOM 5630 C CA . THR D 1 18 ? 16.820 33.989 10.718 1.00 13.16 18 THR D CA 1
ATOM 5631 C C . THR D 1 18 ? 16.193 35.316 11.065 1.00 12.84 18 THR D C 1
ATOM 5632 O O . THR D 1 18 ? 16.845 36.397 11.020 1.00 13.21 18 THR D O 1
ATOM 5636 N N . GLY D 1 19 ? 14.886 35.301 11.200 1.00 14.25 19 GLY D N 1
ATOM 5637 C CA . GLY D 1 19 ? 14.190 36.571 11.326 1.00 13.56 19 GLY D CA 1
ATOM 5638 C C . GLY D 1 19 ? 14.094 37.388 10.051 1.00 14.81 19 GLY D C 1
ATOM 5639 O O . GLY D 1 19 ? 14.161 38.634 10.048 1.00 15.13 19 GLY D O 1
ATOM 5640 N N . ALA D 1 20 ? 13.989 36.679 8.939 1.00 14.60 20 ALA D N 1
ATOM 5641 C CA . ALA D 1 20 ? 14.171 37.327 7.659 1.00 15.11 20 ALA D CA 1
ATOM 5642 C C . ALA D 1 20 ? 12.882 37.998 7.148 1.00 15.33 20 ALA D C 1
ATOM 5643 O O . ALA D 1 20 ? 12.954 38.694 6.149 1.00 19.39 20 ALA D O 1
ATOM 5645 N N . SER D 1 21 ? 11.755 37.797 7.796 1.00 18.79 21 SER D N 1
ATOM 5646 C CA . SER D 1 21 ? 10.492 38.427 7.317 1.00 21.91 21 SER D CA 1
ATOM 5647 C C . SER D 1 21 ? 10.332 39.884 7.779 1.00 22.85 21 SER D C 1
ATOM 5648 O O . SER D 1 21 ? 9.497 40.611 7.236 1.00 20.35 21 SER D O 1
ATOM 5651 N N . SER D 1 22 ? 11.106 40.367 8.775 1.00 18.64 22 SER D N 1
ATOM 5652 C CA . SER D 1 22 ? 10.909 41.773 9.201 1.00 18.82 22 SER D CA 1
ATOM 5653 C C . SER D 1 22 ? 12.172 42.351 9.775 1.00 17.50 22 SER D C 1
ATOM 5654 O O . SER D 1 22 ? 13.132 41.634 10.002 1.00 13.92 22 SER D O 1
ATOM 5657 N N . GLY D 1 23 ? 12.111 43.641 9.995 1.00 20.33 23 GLY D N 1
ATOM 5658 C CA . GLY D 1 23 ? 13.130 44.318 10.791 1.00 20.61 23 GLY D CA 1
ATOM 5659 C C . GLY D 1 23 ? 14.536 44.170 10.215 1.00 21.23 23 GLY D C 1
ATOM 5660 O O . GLY D 1 23 ? 14.794 44.126 8.963 1.00 18.14 23 GLY D O 1
ATOM 5661 N N . LEU D 1 24 ? 15.475 44.028 11.150 1.00 20.21 24 LEU D N 1
ATOM 5662 C CA . LEU D 1 24 ? 16.855 44.000 10.749 1.00 17.36 24 LEU D CA 1
ATOM 5663 C C . LEU D 1 24 ? 17.247 42.727 10.065 1.00 15.38 24 LEU D C 1
ATOM 5664 O O . LEU D 1 24 ? 18.164 42.738 9.278 1.00 15.93 24 LEU D O 1
ATOM 5669 N N . GLY D 1 25 ? 16.608 41.615 10.416 1.00 15.25 25 GLY D N 1
ATOM 5670 C CA . GLY D 1 25 ? 16.858 40.413 9.733 1.00 12.39 25 GLY D CA 1
ATOM 5671 C C . GLY D 1 25 ? 16.489 40.518 8.236 1.00 13.32 25 GLY D C 1
ATOM 5672 O O . GLY D 1 25 ? 17.187 40.014 7.359 1.00 13.76 25 GLY D O 1
ATOM 5673 N N . ARG D 1 26 ? 15.339 41.091 7.958 1.00 15.76 26 ARG D N 1
ATOM 5674 C CA . ARG D 1 26 ? 14.912 41.302 6.591 1.00 16.56 26 ARG D CA 1
ATOM 5675 C C . ARG D 1 26 ? 15.861 42.201 5.780 1.00 16.12 26 ARG D C 1
ATOM 5676 O O . ARG D 1 26 ? 16.255 41.876 4.655 1.00 16.65 26 ARG D O 1
ATOM 5684 N N . ARG D 1 27 ? 16.367 43.269 6.402 1.00 15.74 27 ARG D N 1
ATOM 5685 C CA . ARG D 1 27 ? 17.370 44.109 5.788 1.00 15.42 27 ARG D CA 1
ATOM 5686 C C . ARG D 1 27 ? 18.621 43.269 5.576 1.00 15.88 27 ARG D C 1
ATOM 5687 O O . ARG D 1 27 ? 19.195 43.358 4.538 1.00 16.76 27 ARG D O 1
ATOM 5695 N N . ALA D 1 28 ? 19.039 42.447 6.563 1.00 15.25 28 ALA D N 1
ATOM 5696 C CA . ALA D 1 28 ? 20.315 41.729 6.409 1.00 13.54 28 ALA D CA 1
ATOM 5697 C C . ALA D 1 28 ? 20.207 40.705 5.228 1.00 14.11 28 ALA D C 1
ATOM 5698 O O . ALA D 1 28 ? 21.138 40.555 4.395 1.00 15.05 28 ALA D O 1
ATOM 5700 N N . ALA D 1 29 ? 19.056 40.033 5.160 1.00 13.67 29 ALA D N 1
ATOM 5701 C CA . ALA D 1 29 ? 18.809 38.996 4.184 1.00 13.24 29 ALA D CA 1
ATOM 5702 C C . ALA D 1 29 ? 18.816 39.615 2.742 1.00 14.71 29 ALA D C 1
ATOM 5703 O O . ALA D 1 29 ? 19.427 39.041 1.823 1.00 17.38 29 ALA D O 1
ATOM 5705 N N . THR D 1 30 ? 18.158 40.766 2.615 1.00 16.33 30 THR D N 1
ATOM 5706 C CA . THR D 1 30 ? 18.127 41.519 1.370 1.00 18.42 30 THR D CA 1
ATOM 5707 C C . THR D 1 30 ? 19.503 42.061 0.962 1.00 19.30 30 THR D C 1
ATOM 5708 O O . THR D 1 30 ? 19.903 41.919 -0.224 1.00 19.16 30 THR D O 1
ATOM 5712 N N . VAL D 1 31 ? 20.249 42.635 1.918 1.00 16.69 31 VAL D N 1
ATOM 5713 C CA . VAL D 1 31 ? 21.603 43.100 1.617 1.00 16.31 31 VAL D CA 1
ATOM 5714 C C . VAL D 1 31 ? 22.469 41.972 1.109 1.00 16.21 31 VAL D C 1
ATOM 5715 O O . VAL D 1 31 ? 23.202 42.120 0.146 1.00 16.38 31 VAL D O 1
ATOM 5719 N N . LEU D 1 32 ? 22.378 40.817 1.749 1.00 14.24 32 LEU D N 1
ATOM 5720 C CA . LEU D 1 32 ? 23.238 39.739 1.361 1.00 14.88 32 LEU D CA 1
ATOM 5721 C C . LEU D 1 32 ? 22.812 39.229 -0.046 1.00 14.72 32 LEU D C 1
ATOM 5722 O O . LEU D 1 32 ? 23.655 38.881 -0.810 1.00 17.89 32 LEU D O 1
ATOM 5727 N N . ALA D 1 33 ? 21.525 39.162 -0.284 1.00 17.11 33 ALA D N 1
ATOM 5728 C CA . ALA D 1 33 ? 21.059 38.662 -1.595 1.00 16.71 33 ALA D CA 1
ATOM 5729 C C . ALA D 1 33 ? 21.417 39.672 -2.649 1.00 16.76 33 ALA D C 1
ATOM 5730 O O . ALA D 1 33 ? 21.867 39.269 -3.756 1.00 18.91 33 ALA D O 1
ATOM 5732 N N . GLN D 1 34 ? 21.213 40.956 -2.382 1.00 16.56 34 GLN D N 1
ATOM 5733 C CA . GLN D 1 34 ? 21.635 41.969 -3.386 1.00 20.16 34 GLN D CA 1
ATOM 5734 C C . GLN D 1 34 ? 23.129 42.034 -3.651 1.00 22.10 34 GLN D C 1
ATOM 5735 O O . GLN D 1 34 ? 23.566 42.483 -4.720 1.00 18.72 34 GLN D O 1
ATOM 5741 N N . ALA D 1 35 ? 23.947 41.556 -2.704 1.00 19.58 35 ALA D N 1
ATOM 5742 C CA . ALA D 1 35 ? 25.396 41.529 -2.826 1.00 18.42 35 ALA D CA 1
ATOM 5743 C C . ALA D 1 35 ? 25.886 40.241 -3.428 1.00 16.62 35 ALA D C 1
ATOM 5744 O O . ALA D 1 35 ? 27.099 40.038 -3.622 1.00 19.46 35 ALA D O 1
ATOM 5746 N N . GLY D 1 36 ? 24.947 39.360 -3.785 1.00 18.09 36 GLY D N 1
ATOM 5747 C CA . GLY D 1 36 ? 25.248 38.176 -4.542 1.00 16.27 36 GLY D CA 1
ATOM 5748 C C . GLY D 1 36 ? 25.395 36.891 -3.795 1.00 16.29 36 GLY D C 1
ATOM 5749 O O . GLY D 1 36 ? 25.817 35.871 -4.343 1.00 19.27 36 GLY D O 1
ATOM 5750 N N . ALA D 1 37 ? 25.122 36.879 -2.506 1.00 16.96 37 ALA D N 1
ATOM 5751 C CA . ALA D 1 37 ? 24.986 35.603 -1.836 1.00 14.98 37 ALA D CA 1
ATOM 5752 C C . ALA D 1 37 ? 23.718 34.874 -2.113 1.00 13.89 37 ALA D C 1
ATOM 5753 O O . ALA D 1 37 ? 22.683 35.484 -2.290 1.00 16.60 37 ALA D O 1
ATOM 5755 N N . GLN D 1 38 ? 23.738 33.540 -2.068 1.00 16.05 38 GLN D N 1
ATOM 5756 C CA . GLN D 1 38 ? 22.506 32.823 -2.138 1.00 15.07 38 GLN D CA 1
ATOM 5757 C C . GLN D 1 38 ? 21.955 32.737 -0.745 1.00 16.24 38 GLN D C 1
ATOM 5758 O O . GLN D 1 38 ? 22.678 32.321 0.137 1.00 18.14 38 GLN D O 1
ATOM 5764 N N . VAL D 1 39 ? 20.718 33.161 -0.547 1.00 14.54 39 VAL D N 1
ATOM 5765 C CA . VAL D 1 39 ? 20.244 33.401 0.877 1.00 16.44 39 VAL D CA 1
ATOM 5766 C C . VAL D 1 39 ? 19.046 32.600 1.223 1.00 16.52 39 VAL D C 1
ATOM 5767 O O . VAL D 1 39 ? 17.981 32.659 0.521 1.00 18.39 39 VAL D O 1
ATOM 5771 N N . VAL D 1 40 ? 19.155 31.864 2.338 1.00 16.16 40 VAL D N 1
ATOM 5772 C CA . VAL D 1 40 ? 18.065 31.145 2.884 1.00 15.41 40 VAL D CA 1
ATOM 5773 C C . VAL D 1 40 ? 17.504 31.978 4.036 1.00 17.58 40 VAL D C 1
ATOM 5774 O O . VAL D 1 40 ? 18.235 32.225 5.001 1.00 14.87 40 VAL D O 1
ATOM 5778 N N . GLY D 1 41 ? 16.226 32.385 3.910 1.00 15.35 41 GLY D N 1
ATOM 5779 C CA . GLY D 1 41 ? 15.561 33.216 4.886 1.00 15.84 41 GLY D CA 1
ATOM 5780 C C . GLY D 1 41 ? 14.616 32.363 5.685 1.00 17.67 41 GLY D C 1
ATOM 5781 O O . GLY D 1 41 ? 13.732 31.632 5.124 1.00 16.51 41 GLY D O 1
ATOM 5782 N N . VAL D 1 42 ? 14.724 32.478 6.999 1.00 15.33 42 VAL D N 1
ATOM 5783 C CA . VAL D 1 42 ? 13.877 31.722 7.944 1.00 16.14 42 VAL D CA 1
ATOM 5784 C C . VAL D 1 42 ? 13.036 32.654 8.822 1.00 18.12 42 VAL D C 1
ATOM 5785 O O . VAL D 1 42 ? 13.494 33.608 9.469 1.00 15.80 42 VAL D O 1
ATOM 5789 N N . ALA D 1 43 ? 11.729 32.398 8.839 1.00 17.85 43 ALA D N 1
ATOM 5790 C CA . ALA D 1 43 ? 10.838 33.221 9.581 1.00 19.98 43 ALA D CA 1
ATOM 5791 C C . ALA D 1 43 ? 9.536 32.461 9.759 1.00 20.30 43 ALA D C 1
ATOM 5792 O O . ALA D 1 43 ? 9.335 31.449 9.154 1.00 18.39 43 ALA D O 1
ATOM 5794 N N . ARG D 1 44 ? 8.644 32.974 10.558 1.00 21.44 44 ARG D N 1
ATOM 5795 C CA . ARG D 1 44 ? 7.432 32.182 10.957 1.00 23.90 44 ARG D CA 1
ATOM 5796 C C . ARG D 1 44 ? 6.423 32.009 9.763 1.00 26.55 44 ARG D C 1
ATOM 5797 O O . ARG D 1 44 ? 5.947 30.897 9.493 1.00 26.85 44 ARG D O 1
ATOM 5805 N N . ARG D 1 45 ? 6.217 33.110 9.076 1.00 26.70 45 ARG D N 1
ATOM 5806 C CA . ARG D 1 45 ? 5.142 33.344 8.075 1.00 34.25 45 ARG D CA 1
ATOM 5807 C C . ARG D 1 45 ? 5.547 33.149 6.628 1.00 31.43 45 ARG D C 1
ATOM 5808 O O . ARG D 1 45 ? 6.390 33.899 6.106 1.00 29.48 45 ARG D O 1
ATOM 5816 N N . ALA D 1 46 ? 4.886 32.216 5.953 1.00 34.53 46 ALA D N 1
ATOM 5817 C CA . ALA D 1 46 ? 5.123 32.036 4.542 1.00 33.23 46 ALA D CA 1
ATOM 5818 C C . ALA D 1 46 ? 4.841 33.308 3.801 1.00 31.58 46 ALA D C 1
ATOM 5819 O O . ALA D 1 46 ? 5.567 33.588 2.892 1.00 26.72 46 ALA D O 1
ATOM 5821 N N . ASP D 1 47 ? 3.780 34.066 4.131 1.00 32.31 47 ASP D N 1
ATOM 5822 C CA . ASP D 1 47 ? 3.475 35.238 3.295 1.00 31.16 47 ASP D CA 1
ATOM 5823 C C . ASP D 1 47 ? 4.461 36.364 3.437 1.00 27.18 47 ASP D C 1
ATOM 5824 O O . ASP D 1 47 ? 4.847 37.058 2.451 1.00 27.14 47 ASP D O 1
ATOM 5829 N N . ALA D 1 48 ? 4.911 36.605 4.653 1.00 27.07 48 ALA D N 1
ATOM 5830 C CA . ALA D 1 48 ? 5.920 37.662 4.831 1.00 21.57 48 ALA D CA 1
ATOM 5831 C C . ALA D 1 48 ? 7.243 37.280 4.179 1.00 19.90 48 ALA D C 1
ATOM 5832 O O . ALA D 1 48 ? 7.943 38.112 3.625 1.00 21.70 48 ALA D O 1
ATOM 5834 N N . LEU D 1 49 ? 7.619 36.012 4.292 1.00 22.71 49 LEU D N 1
ATOM 5835 C CA . LEU D 1 49 ? 8.760 35.507 3.563 1.00 21.96 49 LEU D CA 1
ATOM 5836 C C . LEU D 1 49 ? 8.663 35.695 2.050 1.00 22.21 49 LEU D C 1
ATOM 5837 O O . LEU D 1 49 ? 9.641 36.047 1.412 1.00 21.74 49 LEU D O 1
ATOM 5842 N N . ALA D 1 50 ? 7.468 35.526 1.498 1.00 23.03 50 ALA D N 1
ATOM 5843 C CA . ALA D 1 50 ? 7.266 35.760 0.033 1.00 23.52 50 ALA D CA 1
ATOM 5844 C C . ALA D 1 50 ? 7.449 37.225 -0.379 1.00 21.72 50 ALA D C 1
ATOM 5845 O O . ALA D 1 50 ? 8.042 37.517 -1.377 1.00 21.59 50 ALA D O 1
ATOM 5847 N N . GLU D 1 51 ? 6.956 38.144 0.441 1.00 27.09 51 GLU D N 1
ATOM 5848 C CA . GLU D 1 51 ? 7.185 39.567 0.249 1.00 27.67 51 GLU D CA 1
ATOM 5849 C C . GLU D 1 51 ? 8.676 39.860 0.291 1.00 26.60 51 GLU D C 1
ATOM 5850 O O . GLU D 1 51 ? 9.204 40.658 -0.502 1.00 25.35 51 GLU D O 1
ATOM 5856 N N . TRP D 1 52 ? 9.379 39.187 1.210 1.00 24.27 52 TRP D N 1
ATOM 5857 C CA . TRP D 1 52 ? 10.822 39.421 1.321 1.00 21.88 52 TRP D CA 1
ATOM 5858 C C . TRP D 1 52 ? 11.532 39.017 -0.005 1.00 21.69 52 TRP D C 1
ATOM 5859 O O . TRP D 1 52 ? 12.360 39.785 -0.538 1.00 22.28 52 TRP D O 1
ATOM 5870 N N . GLN D 1 53 ? 11.196 37.823 -0.516 1.00 23.00 53 GLN D N 1
ATOM 5871 C CA . GLN D 1 53 ? 11.809 37.283 -1.706 1.00 23.67 53 GLN D CA 1
ATOM 5872 C C . GLN D 1 53 ? 11.540 38.218 -2.875 1.00 26.42 53 GLN D C 1
ATOM 5873 O O . GLN D 1 53 ? 12.388 38.456 -3.695 1.00 29.50 53 GLN D O 1
ATOM 5879 N N . ALA D 1 54 ? 10.377 38.821 -2.861 1.00 30.00 54 ALA D N 1
ATOM 5880 C CA . ALA D 1 54 ? 10.009 39.767 -3.922 1.00 31.21 54 ALA D CA 1
ATOM 5881 C C . ALA D 1 54 ? 10.884 41.029 -3.871 1.00 34.54 54 ALA D C 1
ATOM 5882 O O . ALA D 1 54 ? 11.389 41.481 -4.895 1.00 40.13 54 ALA D O 1
ATOM 5884 N N . GLU D 1 55 ? 11.060 41.592 -2.683 1.00 36.01 55 GLU D N 1
ATOM 5885 C CA . GLU D 1 55 ? 11.918 42.769 -2.459 1.00 35.91 55 GLU D CA 1
ATOM 5886 C C . GLU D 1 55 ? 13.388 42.519 -2.753 1.00 34.12 55 GLU D C 1
ATOM 5887 O O . GLU D 1 55 ? 14.083 43.355 -3.332 1.00 35.44 55 GLU D O 1
ATOM 5893 N N . ALA D 1 56 ? 13.853 41.371 -2.307 1.00 28.69 56 ALA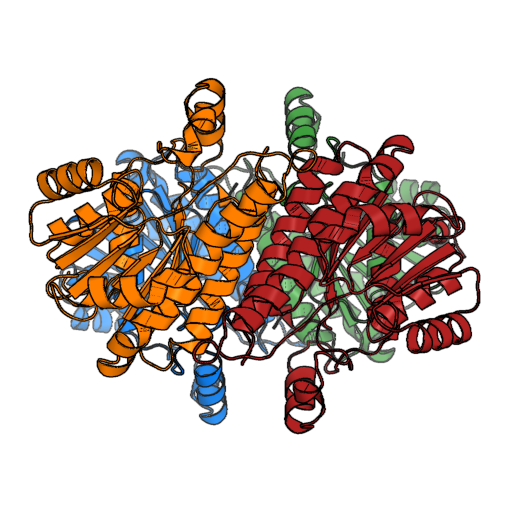 D N 1
ATOM 5894 C CA . ALA D 1 56 ? 15.272 40.994 -2.325 1.00 27.51 56 ALA D CA 1
ATOM 5895 C C . ALA D 1 56 ? 15.831 40.919 -3.727 1.00 27.63 56 ALA D C 1
ATOM 5896 O O . ALA D 1 56 ? 16.898 41.397 -4.007 1.00 27.49 56 ALA D O 1
ATOM 5898 N N . GLY D 1 57 ? 15.107 40.280 -4.636 1.00 26.07 57 GLY D N 1
ATOM 5899 C CA . GLY D 1 57 ? 15.763 39.886 -5.881 1.00 25.21 57 GLY D CA 1
ATOM 5900 C C . GLY D 1 57 ? 16.827 38.857 -5.608 1.00 27.31 57 GLY D C 1
ATOM 5901 O O . GLY D 1 57 ? 16.760 38.142 -4.603 1.00 27.50 57 GLY D O 1
ATOM 5902 N N . GLY D 1 58 ? 17.840 38.803 -6.483 1.00 30.81 58 GLY D N 1
ATOM 5903 C CA . GLY D 1 58 ? 18.914 37.818 -6.392 1.00 26.26 58 GLY D CA 1
ATOM 5904 C C . GLY D 1 58 ? 18.439 36.383 -6.298 1.00 25.86 58 GLY D C 1
ATOM 5905 O O . GLY D 1 58 ? 17.409 36.016 -6.853 1.00 27.16 58 GLY D O 1
ATOM 5906 N N . GLU D 1 59 ? 19.178 35.544 -5.598 1.00 20.23 59 GLU D N 1
ATOM 5907 C CA . GLU D 1 59 ? 18.871 34.121 -5.477 1.00 23.16 59 GLU D CA 1
ATOM 5908 C C . GLU D 1 59 ? 18.586 33.824 -4.003 1.00 21.28 59 GLU D C 1
ATOM 5909 O O . GLU D 1 59 ? 19.454 33.972 -3.180 1.00 21.99 59 GLU D O 1
ATOM 5915 N N . THR D 1 60 ? 17.356 33.508 -3.709 1.00 20.78 60 THR D N 1
ATOM 5916 C CA . THR D 1 60 ? 16.906 33.257 -2.344 1.00 20.13 60 THR D CA 1
ATOM 5917 C C . THR D 1 60 ? 16.011 32.059 -2.252 1.00 20.97 60 THR D C 1
ATOM 5918 O O . THR D 1 60 ? 15.520 31.560 -3.307 1.00 21.86 60 THR D O 1
ATOM 5922 N N . HIS D 1 61 ? 15.819 31.601 -1.002 1.00 18.80 61 HIS D N 1
ATOM 5923 C CA . HIS D 1 61 ? 14.909 30.539 -0.658 1.00 19.41 61 HIS D CA 1
ATOM 5924 C C . HIS D 1 61 ? 14.334 30.834 0.685 1.00 21.80 61 HIS D C 1
ATOM 5925 O O . HIS D 1 61 ? 15.050 31.330 1.593 1.00 19.65 61 HIS D O 1
ATOM 5932 N N . ALA D 1 62 ? 13.041 30.592 0.817 1.00 20.54 62 ALA D N 1
ATOM 5933 C CA . ALA D 1 62 ? 12.307 30.839 2.042 1.00 21.88 62 ALA D CA 1
ATOM 5934 C C . ALA D 1 62 ? 11.969 29.540 2.768 1.00 21.93 62 ALA D C 1
ATOM 5935 O O . ALA D 1 62 ? 11.525 28.557 2.127 1.00 21.84 62 ALA D O 1
ATOM 5937 N N . ILE D 1 63 ? 12.112 29.552 4.102 1.00 19.35 63 ILE D N 1
ATOM 5938 C CA . ILE D 1 63 ? 11.689 28.476 4.945 1.00 17.57 63 ILE D CA 1
ATOM 5939 C C . ILE D 1 63 ? 10.841 28.959 6.084 1.00 19.80 63 ILE D C 1
ATOM 5940 O O . ILE D 1 63 ? 11.343 29.504 7.108 1.00 18.02 63 ILE D O 1
ATOM 5945 N N . PRO D 1 64 ? 9.523 28.754 5.997 1.00 21.37 64 PRO D N 1
ATOM 5946 C CA . PRO D 1 64 ? 8.688 29.049 7.133 1.00 22.56 64 PRO D CA 1
ATOM 5947 C C . PRO D 1 64 ? 8.895 28.035 8.276 1.00 22.46 64 PRO D C 1
ATOM 5948 O O . PRO D 1 64 ? 8.817 26.811 8.069 1.00 25.88 64 PRO D O 1
ATOM 5952 N N . TYR D 1 65 ? 9.240 28.560 9.475 1.00 20.08 65 TYR D N 1
ATOM 5953 C CA . TYR D 1 65 ? 9.522 27.791 10.623 1.00 17.81 65 TYR D CA 1
ATOM 5954 C C . TYR D 1 65 ? 9.360 28.644 11.857 1.00 16.19 65 TYR D C 1
ATOM 5955 O O . TYR D 1 65 ? 9.763 29.803 11.855 1.00 17.83 65 TYR D O 1
ATOM 5964 N N . ASP D 1 66 ? 8.829 28.047 12.909 1.00 16.92 66 ASP D N 1
ATOM 5965 C CA . ASP D 1 66 ? 8.596 28.717 14.196 1.00 18.75 66 ASP D CA 1
ATOM 5966 C C . ASP D 1 66 ? 9.812 28.347 15.067 1.00 16.87 66 ASP D C 1
ATOM 5967 O O . ASP D 1 66 ? 9.966 27.206 15.578 1.00 18.76 66 ASP D O 1
ATOM 5972 N N . LEU D 1 67 ? 10.640 29.336 15.160 1.00 19.76 67 LEU D N 1
ATOM 5973 C CA . LEU D 1 67 ? 11.936 29.178 15.853 1.00 22.80 67 LEU D CA 1
ATOM 5974 C C . LEU D 1 67 ? 11.792 28.955 17.357 1.00 25.92 67 LEU D C 1
ATOM 5975 O O . LEU D 1 67 ? 12.716 28.468 17.995 1.00 28.14 67 LEU D O 1
ATOM 5980 N N . SER D 1 68 ? 10.595 29.179 17.914 1.00 25.48 68 SER D N 1
ATOM 5981 C CA . SER D 1 68 ? 10.316 28.746 19.308 1.00 25.32 68 SER D CA 1
ATOM 5982 C C . SER D 1 68 ? 10.353 27.230 19.463 1.00 26.11 68 SER D C 1
ATOM 5983 O O . SER D 1 68 ? 10.410 26.724 20.585 1.00 25.38 68 SER D O 1
ATOM 5986 N N . ASP D 1 69 ? 10.325 26.497 18.341 1.00 24.75 69 ASP D N 1
ATOM 5987 C CA . ASP D 1 69 ? 10.357 25.032 18.320 1.00 28.67 69 ASP D CA 1
ATOM 5988 C C . ASP D 1 69 ? 11.819 24.553 18.300 1.00 28.60 69 ASP D C 1
ATOM 5989 O O . ASP D 1 69 ? 12.428 24.418 17.266 1.00 28.11 69 ASP D O 1
ATOM 5994 N N . ARG D 1 70 ? 12.398 24.343 19.470 1.00 32.75 70 ARG D N 1
ATOM 5995 C CA . ARG D 1 70 ? 13.783 23.817 19.564 1.00 32.77 70 ARG D CA 1
ATOM 5996 C C . ARG D 1 70 ? 13.913 22.340 19.204 1.00 30.03 70 ARG D C 1
ATOM 5997 O O . ARG D 1 70 ? 14.947 21.918 18.635 1.00 28.18 70 ARG D O 1
ATOM 6005 N N . ASP D 1 71 ? 12.893 21.572 19.558 1.00 30.49 71 ASP D N 1
ATOM 6006 C CA . ASP D 1 71 ? 12.753 20.189 19.137 1.00 33.23 71 ASP D CA 1
ATOM 6007 C C . ASP D 1 71 ? 13.058 19.978 17.655 1.00 31.89 71 ASP D C 1
ATOM 6008 O O . ASP D 1 71 ? 13.722 18.998 17.304 1.00 30.06 71 ASP D O 1
ATOM 6013 N N . GLY D 1 72 ? 12.578 20.886 16.792 1.00 30.33 72 GLY D N 1
ATOM 6014 C CA . GLY D 1 72 ? 12.647 20.655 15.350 1.00 23.71 72 GLY D CA 1
ATOM 6015 C C . GLY D 1 72 ? 13.824 21.301 14.658 1.00 24.46 72 GLY D C 1
ATOM 6016 O O . GLY D 1 72 ? 13.936 21.329 13.401 1.00 23.40 72 GLY D O 1
ATOM 6017 N N . LEU D 1 73 ? 14.707 21.896 15.454 1.00 23.02 73 LEU D N 1
ATOM 6018 C CA . LEU D 1 73 ? 15.801 22.655 14.876 1.00 23.34 73 LEU D CA 1
ATOM 6019 C C . LEU D 1 73 ? 16.791 21.871 14.018 1.00 22.22 73 LEU D C 1
ATOM 6020 O O . LEU D 1 73 ? 17.352 22.340 13.010 1.00 18.19 73 LEU D O 1
ATOM 6025 N N . GLU D 1 74 ? 17.046 20.635 14.432 1.00 21.07 74 GLU D N 1
ATOM 6026 C CA . GLU D 1 74 ? 17.896 19.807 13.642 1.00 21.03 74 GLU D CA 1
ATOM 6027 C C . GLU D 1 74 ? 17.278 19.577 12.266 1.00 21.39 74 GLU D C 1
ATOM 6028 O O . GLU D 1 74 ? 17.964 19.684 11.302 1.00 20.79 74 GLU D O 1
ATOM 6034 N N . GLY D 1 75 ? 15.941 19.413 12.184 1.00 21.09 75 GLY D N 1
ATOM 6035 C CA . GLY D 1 75 ? 15.269 19.287 10.872 1.00 20.75 75 GLY D CA 1
ATOM 6036 C C . GLY D 1 75 ? 15.242 20.588 10.086 1.00 17.14 75 GLY D C 1
ATOM 6037 O O . GLY D 1 75 ? 15.433 20.609 8.850 1.00 20.12 75 GLY D O 1
ATOM 6038 N N . LEU D 1 76 ? 15.151 21.704 10.796 1.00 19.13 76 LEU D N 1
ATOM 6039 C CA . LEU D 1 76 ? 15.358 23.016 10.131 1.00 17.13 76 LEU D CA 1
ATOM 6040 C C . LEU D 1 76 ? 16.711 23.094 9.413 1.00 17.02 76 LEU D C 1
ATOM 6041 O O . LEU D 1 76 ? 16.827 23.577 8.282 1.00 16.71 76 LEU D O 1
ATOM 6046 N N . ALA D 1 77 ? 17.754 22.726 10.130 1.00 17.04 77 ALA D N 1
ATOM 6047 C CA . ALA D 1 77 ? 19.086 22.737 9.625 1.00 18.33 77 ALA D CA 1
ATOM 6048 C C . ALA D 1 77 ? 19.232 21.935 8.351 1.00 16.23 77 ALA D C 1
ATOM 6049 O O . ALA D 1 77 ? 19.802 22.402 7.362 1.00 19.00 77 ALA D O 1
ATOM 6051 N N . ARG D 1 78 ? 18.661 20.729 8.321 1.00 19.20 78 ARG D N 1
ATOM 6052 C CA . ARG D 1 78 ? 18.556 19.935 7.056 1.00 20.76 78 ARG D CA 1
ATOM 6053 C C . ARG D 1 78 ? 17.854 20.678 5.927 1.00 18.20 78 ARG D C 1
ATOM 6054 O O . ARG D 1 78 ? 18.321 20.756 4.788 1.00 18.20 78 ARG D O 1
ATOM 6062 N N . GLN D 1 79 ? 16.769 21.360 6.249 1.00 19.03 79 GLN D N 1
ATOM 6063 C CA . GLN D 1 79 ? 16.048 22.161 5.252 1.00 18.43 79 GLN D CA 1
ATOM 6064 C C . GLN D 1 79 ? 16.881 23.302 4.759 1.00 18.54 79 GLN D C 1
ATOM 6065 O O . GLN D 1 79 ? 16.843 23.672 3.574 1.00 17.29 79 GLN D O 1
ATOM 6071 N N . VAL D 1 80 ? 17.649 23.945 5.665 1.00 15.45 80 VAL D N 1
ATOM 6072 C CA . VAL D 1 80 ? 18.473 25.075 5.304 1.00 16.26 80 VAL D CA 1
ATOM 6073 C C . VAL D 1 80 ? 19.540 24.714 4.294 1.00 15.68 80 VAL D C 1
ATOM 6074 O O . VAL D 1 80 ? 19.865 25.544 3.382 1.00 16.16 80 VAL D O 1
ATOM 6078 N N . VAL D 1 81 ? 20.087 23.502 4.422 1.00 18.29 81 VAL D N 1
ATOM 6079 C CA . VAL D 1 81 ? 21.218 23.094 3.562 1.00 19.14 81 VAL D CA 1
ATOM 6080 C C . VAL D 1 81 ? 20.696 22.688 2.158 1.00 19.02 81 VAL D C 1
ATOM 6081 O O . VAL D 1 81 ? 21.439 22.690 1.241 1.00 19.43 81 VAL D O 1
ATOM 6085 N N . ASP D 1 82 ? 19.416 22.452 2.035 1.00 21.15 82 ASP D N 1
ATOM 6086 C CA . ASP D 1 82 ? 18.866 21.799 0.814 1.00 23.60 82 ASP D CA 1
ATOM 6087 C C . ASP D 1 82 ? 18.915 22.660 -0.472 1.00 24.04 82 ASP D C 1
ATOM 6088 O O . ASP D 1 82 ? 19.366 22.161 -1.529 1.00 24.68 82 ASP D O 1
ATOM 6093 N N . PRO D 1 83 ? 18.503 23.941 -0.394 1.00 20.56 83 PRO D N 1
ATOM 6094 C CA . PRO D 1 83 ? 18.448 24.649 -1.681 1.00 20.03 83 PRO D CA 1
ATOM 6095 C C . PRO D 1 83 ? 19.815 24.929 -2.321 1.00 20.86 83 PRO D C 1
ATOM 6096 O O . PRO D 1 83 ? 19.934 24.814 -3.552 1.00 21.33 83 PRO D O 1
ATOM 6100 N N . PHE D 1 84 ? 20.843 25.337 -1.532 1.00 19.76 84 PHE D N 1
ATOM 6101 C CA . PHE D 1 84 ? 22.097 25.832 -2.089 1.00 19.73 84 PHE D CA 1
ATOM 6102 C C . PHE D 1 84 ? 23.337 25.085 -1.592 1.00 19.16 84 PHE D C 1
ATOM 6103 O O . PHE D 1 84 ? 24.468 25.414 -1.966 1.00 19.15 84 PHE D O 1
ATOM 6111 N N . GLY D 1 85 ? 23.129 24.097 -0.739 1.00 18.69 85 GLY D N 1
ATOM 6112 C CA . GLY D 1 85 ? 24.237 23.508 -0.052 1.00 17.97 85 GLY D CA 1
ATOM 6113 C C . GLY D 1 85 ? 24.464 24.183 1.302 1.00 16.80 85 GLY D C 1
ATOM 6114 O O . GLY D 1 85 ? 23.729 25.073 1.703 1.00 16.99 85 GLY D O 1
ATOM 6115 N N . ALA D 1 86 ? 25.507 23.722 1.970 1.00 17.09 86 ALA D N 1
ATOM 6116 C CA . ALA D 1 86 ? 25.761 24.178 3.353 1.00 18.11 86 ALA D CA 1
ATOM 6117 C C . ALA D 1 86 ? 26.010 25.686 3.387 1.00 16.88 86 ALA D C 1
ATOM 6118 O O . ALA D 1 86 ? 26.773 26.245 2.558 1.00 16.70 86 ALA D O 1
ATOM 6120 N N . PRO D 1 87 ? 25.406 26.371 4.372 1.00 16.28 87 PRO D N 1
ATOM 6121 C CA . PRO D 1 87 ? 25.724 27.806 4.421 1.00 15.94 87 PRO D CA 1
ATOM 6122 C C . PRO D 1 87 ? 27.130 28.105 4.957 1.00 14.39 87 PRO D C 1
ATOM 6123 O O . PRO D 1 87 ? 27.642 27.367 5.835 1.00 15.30 87 PRO D O 1
ATOM 6127 N N . ASP D 1 88 ? 27.765 29.128 4.358 1.00 13.67 88 ASP D N 1
ATOM 6128 C CA . ASP D 1 88 ? 29.005 29.666 4.794 1.00 14.02 88 ASP D CA 1
ATOM 6129 C C . ASP D 1 88 ? 28.803 30.784 5.850 1.00 13.84 88 ASP D C 1
ATOM 6130 O O . ASP D 1 88 ? 29.724 31.087 6.568 1.00 14.49 88 ASP D O 1
ATOM 6135 N N . ILE D 1 89 ? 27.632 31.411 5.870 1.00 12.10 89 ILE D N 1
ATOM 6136 C CA . ILE D 1 89 ? 27.355 32.609 6.676 1.00 13.41 89 ILE D CA 1
ATOM 6137 C C . ILE D 1 89 ? 26.050 32.330 7.399 1.00 13.44 89 ILE D C 1
ATOM 6138 O O . ILE D 1 89 ? 25.083 31.807 6.778 1.00 11.80 89 ILE D O 1
ATOM 6143 N N . LEU D 1 90 ? 26.029 32.503 8.721 1.00 11.82 90 LEU D N 1
ATOM 6144 C CA . LEU D 1 90 ? 24.829 32.349 9.488 1.00 11.46 90 LEU D CA 1
ATOM 6145 C C . LEU D 1 90 ? 24.571 33.629 10.303 1.00 11.09 90 LEU D C 1
ATOM 6146 O O . LEU D 1 90 ? 25.393 34.007 11.124 1.00 12.02 90 LEU D O 1
ATOM 6151 N N . VAL D 1 91 ? 23.360 34.188 10.155 1.00 11.13 91 VAL D N 1
ATOM 6152 C CA . VAL D 1 91 ? 22.980 35.435 10.791 1.00 11.55 91 VAL D CA 1
ATOM 6153 C C . VAL D 1 91 ? 21.773 35.242 11.641 1.00 11.96 91 VAL D C 1
ATOM 6154 O O . VAL D 1 91 ? 20.680 34.906 11.133 1.00 12.43 91 VAL D O 1
ATOM 6158 N N . HIS D 1 92 ? 21.928 35.370 12.961 1.00 11.19 92 HIS D N 1
ATOM 6159 C CA . HIS D 1 92 ? 20.858 35.091 13.907 1.00 10.96 92 HIS D CA 1
ATOM 6160 C C . HIS D 1 92 ? 20.119 36.381 14.295 1.00 13.22 92 HIS D C 1
ATOM 6161 O O . HIS D 1 92 ? 20.370 37.009 15.340 1.00 13.21 92 HIS D O 1
ATOM 6168 N N . ALA D 1 93 ? 19.211 36.808 13.423 1.00 12.49 93 ALA D N 1
ATOM 6169 C CA . ALA D 1 93 ? 18.512 38.107 13.594 1.00 14.37 93 ALA D CA 1
ATOM 6170 C C . ALA D 1 93 ? 17.143 37.917 14.211 1.00 14.44 93 ALA D C 1
ATOM 6171 O O . ALA D 1 93 ? 16.549 38.914 14.610 1.00 18.15 93 ALA D O 1
ATOM 6173 N N . ALA D 1 94 ? 16.647 36.694 14.388 1.00 14.92 94 ALA D N 1
ATOM 6174 C CA . ALA D 1 94 ? 15.337 36.450 14.989 1.00 14.96 94 ALA D CA 1
ATOM 6175 C C . ALA D 1 94 ? 15.490 36.810 16.465 1.00 17.00 94 ALA D C 1
ATOM 6176 O O . ALA D 1 94 ? 16.529 36.566 17.050 1.00 19.12 94 ALA D O 1
ATOM 6178 N N . GLY D 1 95 ? 14.519 37.503 17.004 1.00 16.08 95 GLY D N 1
ATOM 6179 C CA . GLY D 1 95 ? 14.565 37.772 18.436 1.00 14.25 95 GLY D CA 1
ATOM 6180 C C . GLY D 1 95 ? 13.255 38.365 18.955 1.00 14.90 95 GLY D C 1
ATOM 6181 O O . GLY D 1 95 ? 12.344 38.758 18.181 1.00 17.21 95 GLY D O 1
ATOM 6182 N N . ILE D 1 96 ? 13.131 38.434 20.282 1.00 13.00 96 ILE D N 1
ATOM 6183 C CA . ILE D 1 96 ? 11.965 38.937 20.914 1.00 11.76 96 ILE D CA 1
ATOM 6184 C C . ILE D 1 96 ? 12.319 39.789 22.096 1.00 11.93 96 ILE D C 1
ATOM 6185 O O . ILE D 1 96 ? 13.267 39.472 22.755 1.00 12.06 96 ILE D O 1
ATOM 6190 N N . ASN D 1 97 ? 11.491 40.811 22.396 1.00 11.15 97 ASN D N 1
ATOM 6191 C CA . ASN D 1 97 ? 11.495 41.481 23.663 1.00 10.90 97 ASN D CA 1
ATOM 6192 C C . ASN D 1 97 ? 10.060 41.585 24.150 1.00 11.91 97 ASN D C 1
ATOM 6193 O O . ASN D 1 97 ? 9.207 42.237 23.483 1.00 12.55 97 ASN D O 1
ATOM 6198 N N . THR D 1 98 ? 9.740 40.843 25.206 1.00 12.20 98 THR D N 1
ATOM 6199 C CA . THR D 1 98 ? 8.426 40.810 25.772 1.00 13.65 98 THR D CA 1
ATOM 6200 C C . THR D 1 98 ? 8.080 42.102 26.547 1.00 11.97 98 THR D C 1
ATOM 6201 O O . THR D 1 98 ? 6.886 42.343 26.817 1.00 13.10 98 THR D O 1
ATOM 6205 N N . ARG D 1 99 ? 9.095 42.900 26.860 1.00 12.70 99 ARG D N 1
ATOM 6206 C CA . ARG D 1 99 ? 8.989 44.177 27.590 1.00 12.87 99 ARG D CA 1
ATOM 6207 C C . ARG D 1 99 ? 8.367 44.041 28.934 1.00 14.46 99 ARG D C 1
ATOM 6208 O O . ARG D 1 99 ? 7.727 44.979 29.452 1.00 14.28 99 ARG D O 1
ATOM 6216 N N . GLN D 1 100 ? 8.489 42.855 29.525 1.00 12.23 100 GLN D N 1
ATOM 6217 C CA . GLN D 1 100 ? 7.962 42.722 30.912 1.00 11.63 100 GLN D CA 1
ATOM 6218 C C . GLN D 1 100 ? 8.920 43.210 31.976 1.00 12.94 100 GLN D C 1
ATOM 6219 O O . GLN D 1 100 ? 10.045 42.729 32.058 1.00 11.51 100 GLN D O 1
ATOM 6225 N N . PRO D 1 101 ? 8.519 44.186 32.791 1.00 13.37 101 PRO D N 1
ATOM 6226 C CA . PRO D 1 101 ? 9.387 44.660 33.829 1.00 14.27 101 PRO D CA 1
ATOM 6227 C C . PRO D 1 101 ? 9.570 43.518 34.839 1.00 13.36 101 PRO D C 1
ATOM 6228 O O . PRO D 1 101 ? 8.728 42.667 34.929 1.00 10.89 101 PRO D O 1
ATOM 6232 N N . ALA D 1 102 ? 10.641 43.581 35.654 1.00 13.48 102 ALA D N 1
ATOM 6233 C CA . ALA D 1 102 ? 10.967 42.509 36.579 1.00 12.02 102 ALA D CA 1
ATOM 6234 C C . ALA D 1 102 ? 9.793 41.998 37.375 1.00 12.58 102 ALA D C 1
ATOM 6235 O O . ALA D 1 102 ? 9.609 40.774 37.482 1.00 12.51 102 ALA D O 1
ATOM 6237 N N . ASP D 1 103 ? 9.005 42.873 37.973 1.00 12.75 103 ASP D N 1
ATOM 6238 C CA . ASP D 1 103 ? 7.905 42.373 38.851 1.00 15.14 103 ASP D CA 1
ATOM 6239 C C . ASP D 1 103 ? 6.772 41.685 38.096 1.00 14.44 103 ASP D C 1
ATOM 6240 O O . ASP D 1 103 ? 6.011 40.942 38.695 1.00 14.94 103 ASP D O 1
ATOM 6245 N N . GLU D 1 104 ? 6.708 41.907 36.820 1.00 12.93 104 GLU D N 1
ATOM 6246 C CA . GLU D 1 104 ? 5.673 41.386 35.989 1.00 14.13 104 GLU D CA 1
ATOM 6247 C C . GLU D 1 104 ? 6.166 40.320 35.053 1.00 13.10 104 GLU D C 1
ATOM 6248 O O . GLU D 1 104 ? 5.450 39.845 34.137 1.00 13.13 104 GLU D O 1
ATOM 6254 N N . VAL D 1 105 ? 7.420 39.877 35.209 1.00 11.13 105 VAL D N 1
ATOM 6255 C CA . VAL D 1 105 ? 7.904 38.795 34.335 1.00 10.62 105 VAL D CA 1
ATOM 6256 C C . VAL D 1 105 ? 7.159 37.491 34.597 1.00 11.07 105 VAL D C 1
ATOM 6257 O O . VAL D 1 105 ? 6.939 37.093 35.797 1.00 11.23 105 VAL D O 1
ATOM 6261 N N . THR D 1 106 ? 6.680 36.840 33.557 1.00 11.08 106 THR D N 1
ATOM 6262 C CA . THR D 1 106 ? 6.066 35.503 33.693 1.00 12.68 106 THR D CA 1
ATOM 6263 C C . THR D 1 106 ? 7.081 34.427 33.311 1.00 11.51 106 THR D C 1
ATOM 6264 O O . THR D 1 106 ? 7.985 34.699 32.506 1.00 9.96 106 THR D O 1
ATOM 6268 N N . PRO D 1 107 ? 6.877 33.195 33.774 1.00 14.19 107 PRO D N 1
ATOM 6269 C CA . PRO D 1 107 ? 7.769 32.100 33.357 1.00 12.69 107 PRO D CA 1
ATOM 6270 C C . PRO D 1 107 ? 7.795 31.980 31.841 1.00 13.67 107 PRO D C 1
ATOM 6271 O O . PRO D 1 107 ? 8.872 31.819 31.239 1.00 12.95 107 PRO D O 1
ATOM 6275 N N . GLU D 1 108 ? 6.626 32.125 31.199 1.00 14.15 108 GLU D N 1
ATOM 6276 C CA . GLU D 1 108 ? 6.545 31.992 29.764 1.00 13.84 108 GLU D CA 1
ATOM 6277 C C . GLU D 1 108 ? 7.316 33.125 29.032 1.00 14.30 108 GLU D C 1
ATOM 6278 O O . GLU D 1 108 ? 8.045 32.890 28.045 1.00 14.58 108 GLU D O 1
ATOM 6284 N N . GLY D 1 109 ? 7.145 34.360 29.479 1.00 11.75 109 GLY D N 1
ATOM 6285 C CA . GLY D 1 109 ? 7.818 35.469 28.809 1.00 11.58 109 GLY D CA 1
ATOM 6286 C C . GLY D 1 109 ? 9.366 35.397 29.026 1.00 12.26 109 GLY D C 1
ATOM 6287 O O . GLY D 1 109 ? 10.126 35.727 28.130 1.00 11.67 109 GLY D O 1
ATOM 6288 N N . TRP D 1 110 ? 9.797 34.955 30.196 1.00 9.27 110 TRP D N 1
ATOM 6289 C CA . TRP D 1 110 ? 11.258 34.739 30.452 1.00 9.86 110 TRP D CA 1
ATOM 6290 C C . TRP D 1 110 ? 11.741 33.660 29.527 1.00 8.98 110 TRP D C 1
ATOM 6291 O O . TRP D 1 110 ? 12.748 33.809 28.768 1.00 10.15 110 TRP D O 1
ATOM 6302 N N . ASP D 1 111 ? 11.037 32.520 29.536 1.00 9.73 111 ASP D N 1
ATOM 6303 C CA . ASP D 1 111 ? 11.437 31.397 28.753 1.00 10.78 111 ASP D CA 1
ATOM 6304 C C . ASP D 1 111 ? 11.538 31.626 27.239 1.00 10.13 111 ASP D C 1
ATOM 6305 O O . ASP D 1 111 ? 12.466 31.174 26.591 1.00 11.18 111 ASP D O 1
ATOM 6310 N N . ILE D 1 112 ? 10.573 32.375 26.665 1.00 11.05 112 ILE D N 1
ATOM 6311 C CA . ILE D 1 112 ? 10.545 32.527 25.213 1.00 11.13 112 ILE D CA 1
ATOM 6312 C C . ILE D 1 112 ? 11.669 33.467 24.805 1.00 10.71 112 ILE D C 1
ATOM 6313 O O . ILE D 1 112 ? 12.303 33.305 23.781 1.00 11.37 112 ILE D O 1
ATOM 6318 N N . THR D 1 113 ? 12.050 34.353 25.721 1.00 9.55 113 THR D N 1
ATOM 6319 C CA . THR D 1 113 ? 13.117 35.300 25.426 1.00 10.25 113 THR D CA 1
ATOM 6320 C C . THR D 1 113 ? 14.443 34.559 25.415 1.00 10.06 113 THR D C 1
ATOM 6321 O O . THR D 1 113 ? 15.257 34.721 24.481 1.00 9.85 113 THR D O 1
ATOM 6325 N N . LEU D 1 114 ? 14.661 33.650 26.369 1.00 10.49 114 LEU D N 1
ATOM 6326 C CA . LEU D 1 114 ? 15.951 32.877 26.373 1.00 11.39 114 LEU D CA 1
ATOM 6327 C C . LEU D 1 114 ? 16.001 31.879 25.233 1.00 10.63 114 LEU D C 1
ATOM 6328 O O . LEU D 1 114 ? 17.047 31.681 24.563 1.00 12.32 114 LEU D O 1
ATOM 6333 N N . THR D 1 115 ? 14.875 31.315 24.899 1.00 10.90 115 THR D N 1
ATOM 6334 C CA . THR D 1 115 ? 14.800 30.379 23.771 1.00 11.57 115 THR D CA 1
ATOM 6335 C C . THR D 1 115 ? 15.159 31.041 22.471 1.00 11.22 115 THR D C 1
ATOM 6336 O O . THR D 1 115 ? 16.062 30.595 21.737 1.00 10.81 115 THR D O 1
ATOM 6340 N N . LEU D 1 116 ? 14.423 32.100 22.107 1.00 10.76 116 LEU D N 1
ATOM 6341 C CA . LEU D 1 116 ? 14.621 32.706 20.801 1.00 13.49 116 LEU D CA 1
ATOM 6342 C C . LEU D 1 116 ? 15.929 33.501 20.696 1.00 12.41 116 LEU D C 1
ATOM 6343 O O . LEU D 1 116 ? 16.573 33.460 19.580 1.00 11.48 116 LEU D O 1
ATOM 6348 N N . ASN D 1 117 ? 16.326 34.155 21.795 1.00 11.42 117 ASN D N 1
ATOM 6349 C CA . ASN D 1 117 ? 17.457 35.057 21.699 1.00 11.26 117 ASN D CA 1
ATOM 6350 C C . ASN D 1 117 ? 18.801 34.442 21.992 1.00 12.02 117 ASN D C 1
ATOM 6351 O O . ASN D 1 117 ? 19.797 34.913 21.513 1.00 11.97 117 ASN D O 1
ATOM 6356 N N . LEU D 1 118 ? 18.809 33.299 22.669 1.00 11.49 118 LEU D N 1
ATOM 6357 C CA . LEU D 1 118 ? 20.074 32.696 23.166 1.00 12.55 118 LEU D CA 1
ATOM 6358 C C . LEU D 1 118 ? 20.155 31.213 22.758 1.00 12.35 118 LEU D C 1
ATOM 6359 O O . LEU D 1 118 ? 21.075 30.825 22.094 1.00 12.58 118 LEU D O 1
ATOM 6364 N N . SER D 1 119 ? 19.158 30.376 23.073 1.00 11.07 119 SER D N 1
ATOM 6365 C CA . SER D 1 119 ? 19.278 28.918 22.894 1.00 11.79 119 SER D CA 1
ATOM 6366 C C . SER D 1 119 ? 19.188 28.566 21.440 1.00 12.66 119 SER D C 1
ATOM 6367 O O . SER D 1 119 ? 20.010 27.747 20.919 1.00 12.82 119 SER D O 1
ATOM 6370 N N . VAL D 1 120 ? 18.271 29.177 20.727 1.00 12.21 120 VAL D N 1
ATOM 6371 C CA . VAL D 1 120 ? 18.128 28.890 19.253 1.00 12.59 120 VAL D CA 1
ATOM 6372 C C . VAL D 1 120 ? 19.430 29.258 18.497 1.00 12.48 120 VAL D C 1
ATOM 6373 O O . VAL D 1 120 ? 19.868 28.493 17.653 1.00 13.74 120 VAL D O 1
ATOM 6377 N N . PRO D 1 121 ? 20.056 30.450 18.715 1.00 11.54 121 PRO D N 1
ATOM 6378 C CA . PRO D 1 121 ? 21.293 30.799 18.055 1.00 11.79 121 PRO D CA 1
ATOM 6379 C C . PRO D 1 121 ? 22.332 29.726 18.316 1.00 10.81 121 PRO D C 1
ATOM 6380 O O . PRO D 1 121 ? 23.025 29.278 17.407 1.00 11.08 121 PRO D O 1
ATOM 6384 N N . PHE D 1 122 ? 22.406 29.305 19.583 1.00 11.00 122 PHE D N 1
ATOM 6385 C CA . PHE D 1 122 ? 23.409 28.276 19.913 1.00 10.41 122 PHE D CA 1
ATOM 6386 C C . PHE D 1 122 ? 23.182 26.959 19.114 1.00 10.14 122 PHE D C 1
ATOM 6387 O O . PHE D 1 122 ? 24.100 26.441 18.383 1.00 11.17 122 PHE D O 1
ATOM 6395 N N . PHE D 1 123 ? 21.971 26.410 19.184 1.00 10.02 123 PHE D N 1
ATOM 6396 C CA . PHE D 1 123 ? 21.703 25.080 18.587 1.00 10.91 123 PHE D CA 1
ATOM 6397 C C . PHE D 1 123 ? 21.687 25.088 17.110 1.00 12.18 123 PHE D C 1
ATOM 6398 O O . PHE D 1 123 ? 22.261 24.157 16.519 1.00 12.11 123 PHE D O 1
ATOM 6406 N N . LEU D 1 124 ? 21.131 26.174 16.504 1.00 10.38 124 LEU D N 1
ATOM 6407 C CA . LEU D 1 124 ? 21.203 26.239 15.072 1.00 12.51 124 LEU D CA 1
ATOM 6408 C C . LEU D 1 124 ? 22.660 26.336 14.623 1.00 12.17 124 LEU D C 1
ATOM 6409 O O . LEU D 1 124 ? 23.030 25.789 13.603 1.00 12.94 124 LEU D O 1
ATOM 6414 N N . SER D 1 125 ? 23.492 27.150 15.265 1.00 10.84 125 SER D N 1
ATOM 6415 C CA . SER D 1 125 ? 24.904 27.184 14.929 1.00 10.56 125 SER D CA 1
ATOM 6416 C C . SER D 1 125 ? 25.546 25.789 15.096 1.00 12.54 125 SER D C 1
ATOM 6417 O O . SER D 1 125 ? 26.267 25.322 14.197 1.00 11.70 125 SER D O 1
ATOM 6420 N N . GLN D 1 126 ? 25.245 25.096 16.202 1.00 10.55 126 GLN D N 1
ATOM 6421 C CA . GLN D 1 126 ? 25.807 23.767 16.443 1.00 11.86 126 GLN D CA 1
ATOM 6422 C C . GLN D 1 126 ? 25.512 22.828 15.269 1.00 11.84 126 GLN D C 1
ATOM 6423 O O . GLN D 1 126 ? 26.405 22.059 14.857 1.00 12.37 126 GLN D O 1
ATOM 6429 N N . TYR D 1 127 ? 24.285 22.867 14.739 1.00 12.49 127 TYR D N 1
ATOM 6430 C CA . TYR D 1 127 ? 23.889 21.991 13.647 1.00 13.60 127 TYR D CA 1
ATOM 6431 C C . TYR D 1 127 ? 24.496 22.367 12.302 1.00 13.09 127 TYR D C 1
ATOM 6432 O O . TYR D 1 127 ? 24.657 21.440 11.443 1.00 16.64 127 TYR D O 1
ATOM 6441 N N . LEU D 1 128 ? 24.820 23.663 12.064 1.00 12.78 128 LEU D N 1
ATOM 6442 C CA . LEU D 1 128 ? 25.287 24.139 10.762 1.00 13.36 128 LEU D CA 1
ATOM 6443 C C . LEU D 1 128 ? 26.814 24.279 10.710 1.00 12.75 128 LEU D C 1
ATOM 6444 O O . LEU D 1 128 ? 27.387 24.394 9.651 1.00 14.75 128 LEU D O 1
ATOM 6449 N N . VAL D 1 129 ? 27.509 24.352 11.843 1.00 12.57 129 VAL D N 1
ATOM 6450 C CA . VAL D 1 129 ? 28.964 24.448 11.817 1.00 13.98 129 VAL D CA 1
ATOM 6451 C C . VAL D 1 129 ? 29.717 23.335 11.095 1.00 13.28 129 VAL D C 1
ATOM 6452 O O . VAL D 1 129 ? 30.757 23.615 10.485 1.00 14.87 129 VAL D O 1
ATOM 6456 N N . PRO D 1 130 ? 29.241 22.059 11.144 1.00 15.88 130 PRO D N 1
ATOM 6457 C CA . PRO D 1 130 ? 30.065 21.046 10.440 1.00 16.09 130 PRO D CA 1
ATOM 6458 C C . PRO D 1 130 ? 30.360 21.370 8.988 1.00 14.40 130 PRO D C 1
ATOM 6459 O O . PRO D 1 130 ? 31.523 21.121 8.482 1.00 15.00 130 PRO D O 1
ATOM 6463 N N . GLY D 1 131 ? 29.347 21.856 8.272 1.00 15.93 131 GLY D N 1
ATOM 6464 C CA . GLY D 1 131 ? 29.578 22.255 6.893 1.00 14.97 131 GLY D CA 1
ATOM 6465 C C . GLY D 1 131 ? 30.641 23.324 6.692 1.00 16.52 131 GLY D C 1
ATOM 6466 O O . GLY D 1 131 ? 31.456 23.281 5.756 1.00 19.28 131 GLY D O 1
ATOM 6467 N N . MET D 1 132 ? 30.700 24.280 7.619 1.00 15.27 132 MET D N 1
ATOM 6468 C CA . MET D 1 132 ? 31.686 25.318 7.598 1.00 15.67 132 MET D CA 1
ATOM 6469 C C . MET D 1 132 ? 33.057 24.728 7.926 1.00 16.05 132 MET D C 1
ATOM 6470 O O . MET D 1 132 ? 34.065 25.054 7.309 1.00 19.25 132 MET D O 1
ATOM 6475 N N . LYS D 1 133 ? 33.130 23.852 8.920 1.00 14.94 133 LYS D N 1
ATOM 6476 C CA . LYS D 1 133 ? 34.405 23.226 9.212 1.00 17.47 133 LYS D CA 1
ATOM 6477 C C . LYS D 1 133 ? 34.974 22.430 8.041 1.00 17.16 133 LYS D C 1
ATOM 6478 O O . LYS D 1 133 ? 36.185 22.425 7.840 1.00 15.59 133 LYS D O 1
ATOM 6484 N N . ALA D 1 134 ? 34.121 21.655 7.380 1.00 16.50 134 ALA D N 1
ATOM 6485 C CA . ALA D 1 134 ? 34.557 20.921 6.157 1.00 18.85 134 ALA D CA 1
ATOM 6486 C C . ALA D 1 134 ? 35.244 21.855 5.148 1.00 20.98 134 ALA D C 1
ATOM 6487 O O . ALA D 1 134 ? 36.253 21.507 4.538 1.00 22.10 134 ALA D O 1
ATOM 6489 N N . ARG D 1 135 ? 34.759 23.078 4.983 1.00 19.51 135 ARG D N 1
ATOM 6490 C CA . ARG D 1 135 ? 35.420 24.030 4.067 1.00 20.68 135 ARG D CA 1
ATOM 6491 C C . ARG D 1 135 ? 36.513 24.869 4.663 1.00 21.73 135 ARG D C 1
ATOM 6492 O O . ARG D 1 135 ? 37.173 25.620 3.948 1.00 22.51 135 ARG D O 1
ATOM 6500 N N . GLY D 1 136 ? 36.693 24.795 5.986 1.00 17.20 136 GLY D N 1
ATOM 6501 C CA . GLY D 1 136 ? 37.625 25.610 6.675 1.00 17.65 136 GLY D CA 1
ATOM 6502 C C . GLY D 1 136 ? 37.316 27.106 6.707 1.00 14.82 136 GLY D C 1
ATOM 6503 O O . GLY D 1 136 ? 38.218 27.901 6.821 1.00 14.73 136 GLY D O 1
ATOM 6504 N N . TRP D 1 137 ? 36.032 27.487 6.728 1.00 16.32 137 TRP D N 1
ATOM 6505 C CA . TRP D 1 137 ? 35.636 28.890 6.578 1.00 14.85 137 TRP D CA 1
ATOM 6506 C C . TRP D 1 137 ? 34.199 29.071 6.945 1.00 13.39 137 TRP D C 1
ATOM 6507 O O . TRP D 1 137 ? 33.333 28.349 6.460 1.00 15.94 137 TRP D O 1
ATOM 6518 N N . GLY D 1 138 ? 33.927 30.018 7.846 1.00 11.55 138 GLY D N 1
ATOM 6519 C CA . GLY D 1 138 ? 32.591 30.365 8.167 1.00 11.36 138 GLY D CA 1
ATOM 6520 C C . GLY D 1 138 ? 32.490 31.732 8.818 1.00 11.43 138 GLY D C 1
ATOM 6521 O O . GLY D 1 138 ? 33.474 32.236 9.334 1.00 10.80 138 GLY D O 1
ATOM 6522 N N . ARG D 1 139 ? 31.299 32.297 8.795 1.00 11.79 139 ARG D N 1
ATOM 6523 C CA . ARG D 1 139 ? 30.969 33.534 9.515 1.00 10.73 139 ARG D CA 1
ATOM 6524 C C . ARG D 1 139 ? 29.649 33.349 10.227 1.00 11.02 139 ARG D C 1
ATOM 6525 O O . ARG D 1 139 ? 28.591 33.087 9.644 1.00 11.79 139 ARG D O 1
ATOM 6533 N N . ILE D 1 140 ? 29.708 33.523 11.566 1.00 8.76 140 ILE D N 1
ATOM 6534 C CA . ILE D 1 140 ? 28.528 33.656 12.397 1.00 10.33 140 ILE D CA 1
ATOM 6535 C C . ILE D 1 140 ? 28.337 35.083 12.884 1.00 9.61 140 ILE D C 1
ATOM 6536 O O . ILE D 1 140 ? 29.295 35.670 13.343 1.00 10.16 140 ILE D O 1
ATOM 6541 N N . VAL D 1 141 ? 27.159 35.647 12.692 1.00 9.99 141 VAL D N 1
ATOM 6542 C CA . VAL D 1 141 ? 26.804 36.933 13.169 1.00 9.84 141 VAL D CA 1
ATOM 6543 C C . VAL D 1 141 ? 25.613 36.841 14.072 1.00 10.27 141 VAL D C 1
ATOM 6544 O O . VAL D 1 141 ? 24.519 36.582 13.651 1.00 11.50 141 VAL D O 1
ATOM 6548 N N . ASN D 1 142 ? 25.881 37.029 15.348 1.00 10.09 142 ASN D N 1
ATOM 6549 C CA . ASN D 1 142 ? 24.821 37.227 16.325 1.00 11.22 142 ASN D CA 1
ATOM 6550 C C . ASN D 1 142 ? 24.406 38.653 16.435 1.00 10.46 142 ASN D C 1
ATOM 6551 O O . ASN D 1 142 ? 25.071 39.538 15.913 1.00 11.06 142 ASN D O 1
ATOM 6556 N N . PHE D 1 143 ? 23.260 38.895 17.126 1.00 11.15 143 PHE D N 1
ATOM 6557 C CA . PHE D 1 143 ? 22.779 40.212 17.407 1.00 10.73 143 PHE D CA 1
ATOM 6558 C C . PHE D 1 143 ? 22.843 40.530 18.890 1.00 11.54 143 PHE D C 1
ATOM 6559 O O . PHE D 1 143 ? 22.116 39.970 19.687 1.00 12.48 143 PHE D O 1
ATOM 6567 N N . ALA D 1 144 ? 23.737 41.390 19.219 1.00 11.03 144 ALA D N 1
ATOM 6568 C CA . ALA D 1 144 ? 23.808 41.953 20.620 1.00 10.36 144 ALA D CA 1
ATOM 6569 C C . ALA D 1 144 ? 22.907 43.180 20.634 1.00 12.10 144 ALA D C 1
ATOM 6570 O O . ALA D 1 144 ? 22.100 43.360 19.746 1.00 12.56 144 ALA D O 1
ATOM 6572 N N . SER D 1 145 ? 22.978 43.983 21.675 1.00 10.69 145 SER D N 1
ATOM 6573 C CA . SER D 1 145 ? 22.011 45.082 21.883 1.00 10.29 145 SER D CA 1
ATOM 6574 C C . SER D 1 145 ? 22.703 46.080 22.766 1.00 10.15 145 SER D C 1
ATOM 6575 O O . SER D 1 145 ? 23.673 45.819 23.425 1.00 10.12 145 SER D O 1
ATOM 6578 N N . LEU D 1 146 ? 22.160 47.290 22.795 1.00 8.92 146 LEU D N 1
ATOM 6579 C CA . LEU D 1 146 ? 22.459 48.180 23.871 1.00 9.51 146 LEU D CA 1
ATOM 6580 C C . LEU D 1 146 ? 22.283 47.532 25.286 1.00 9.36 146 LEU D C 1
ATOM 6581 O O . LEU D 1 146 ? 23.025 47.825 26.225 1.00 9.17 146 LEU D O 1
ATOM 6586 N N . GLN D 1 147 ? 21.322 46.633 25.362 1.00 10.70 147 GLN D N 1
ATOM 6587 C CA . GLN D 1 147 ? 20.957 45.936 26.581 1.00 10.28 147 GLN D CA 1
ATOM 6588 C C . GLN D 1 147 ? 21.892 44.725 26.792 1.00 11.84 147 GLN D C 1
ATOM 6589 O O . GLN D 1 147 ? 21.698 44.005 27.758 1.00 10.56 147 GLN D O 1
ATOM 6595 N N . THR D 1 148 ? 22.909 44.497 25.979 1.00 9.62 148 THR D N 1
ATOM 6596 C CA . THR D 1 148 ? 24.098 43.733 26.402 1.00 11.20 148 THR D CA 1
ATOM 6597 C C . THR D 1 148 ? 24.797 44.361 27.637 1.00 10.48 148 THR D C 1
ATOM 6598 O O . THR D 1 148 ? 25.385 43.638 28.442 1.00 10.43 148 THR D O 1
ATOM 6602 N N . THR D 1 149 ? 24.757 45.702 27.755 1.00 11.75 149 THR D N 1
ATOM 6603 C CA . THR D 1 149 ? 25.491 46.437 28.756 1.00 10.85 149 THR D CA 1
ATOM 6604 C C . THR D 1 149 ? 24.638 47.461 29.573 1.00 10.84 149 THR D C 1
ATOM 6605 O O . THR D 1 149 ? 25.113 47.867 30.678 1.00 11.52 149 THR D O 1
ATOM 6609 N N . ARG D 1 150 ? 23.457 47.865 29.088 1.00 10.51 150 ARG D N 1
ATOM 6610 C CA . ARG D 1 150 ? 22.705 48.951 29.723 1.00 9.79 150 ARG D CA 1
ATOM 6611 C C . ARG D 1 150 ? 21.238 48.513 29.838 1.00 10.09 150 ARG D C 1
ATOM 6612 O O . ARG D 1 150 ? 20.659 48.030 28.858 1.00 10.38 150 ARG D O 1
ATOM 6620 N N . ALA D 1 151 ? 20.718 48.521 31.087 1.00 10.89 151 ALA D N 1
ATOM 6621 C CA . ALA D 1 151 ? 19.392 48.022 31.388 1.00 10.05 151 ALA D CA 1
ATOM 6622 C C . ALA D 1 151 ? 18.361 49.162 31.148 1.00 9.87 151 ALA D C 1
ATOM 6623 O O . ALA D 1 151 ? 18.453 50.273 31.772 1.00 11.42 151 ALA D O 1
ATOM 6625 N N . PHE D 1 152 ? 17.400 48.855 30.310 1.00 9.37 152 PHE D N 1
ATOM 6626 C CA . PHE D 1 152 ? 16.259 49.730 29.951 1.00 9.79 152 PHE D CA 1
ATOM 6627 C C . PHE D 1 152 ? 14.963 49.220 30.575 1.00 9.97 152 PHE D C 1
ATOM 6628 O O . PHE D 1 152 ? 14.761 48.016 30.880 1.00 9.44 152 PHE D O 1
ATOM 6636 N N . PRO D 1 153 ? 13.982 50.145 30.700 1.00 11.06 153 PRO D N 1
ATOM 6637 C CA . PRO D 1 153 ? 12.747 49.689 31.252 1.00 11.25 153 PRO D CA 1
ATOM 6638 C C . PRO D 1 153 ? 12.087 48.514 30.543 1.00 10.68 153 PRO D C 1
ATOM 6639 O O . PRO D 1 153 ? 12.070 48.480 29.290 1.00 13.52 153 PRO D O 1
ATOM 6643 N N . GLY D 1 154 ? 11.566 47.519 31.297 1.00 10.02 154 GLY D N 1
ATOM 6644 C CA . GLY D 1 154 ? 10.951 46.342 30.689 1.00 10.52 154 GLY D CA 1
ATOM 6645 C C . GLY D 1 154 ? 11.935 45.352 30.066 1.00 11.92 154 GLY D C 1
ATOM 6646 O O . GLY D 1 154 ? 11.520 44.354 29.406 1.00 14.13 154 GLY D O 1
ATOM 6647 N N . GLY D 1 155 ? 13.204 45.558 30.313 1.00 9.80 155 GLY D N 1
ATOM 6648 C CA . GLY D 1 155 ? 14.231 44.880 29.590 1.00 11.31 155 GLY D CA 1
ATOM 6649 C C . GLY D 1 155 ? 14.772 43.597 30.254 1.00 11.76 155 GLY D C 1
ATOM 6650 O O . GLY D 1 155 ? 15.692 43.014 29.721 1.00 10.73 155 GLY D O 1
ATOM 6651 N N . ILE D 1 156 ? 14.427 43.266 31.504 1.00 9.98 156 ILE D N 1
ATOM 6652 C CA . ILE D 1 156 ? 15.262 42.328 32.264 1.00 10.06 156 ILE D CA 1
ATOM 6653 C C . ILE D 1 156 ? 15.521 40.950 31.630 1.00 9.77 156 ILE D C 1
ATOM 6654 O O . ILE D 1 156 ? 16.669 40.540 31.534 1.00 10.35 156 ILE D O 1
ATOM 6659 N N . ALA D 1 157 ? 14.525 40.265 31.046 1.00 10.00 157 ALA D N 1
ATOM 6660 C CA . ALA D 1 157 ? 14.774 38.999 30.352 1.00 10.15 157 ALA D CA 1
ATOM 6661 C C . ALA D 1 157 ? 15.560 39.231 29.064 1.00 9.33 157 ALA D C 1
ATOM 6662 O O . ALA D 1 157 ? 16.482 38.470 28.747 1.00 8.29 157 ALA D O 1
ATOM 6664 N N . TYR D 1 158 ? 15.224 40.331 28.347 1.00 9.41 158 TYR D N 1
ATOM 6665 C CA . TYR D 1 158 ? 15.912 40.656 27.092 1.00 9.05 158 TYR D CA 1
ATOM 6666 C C . TYR D 1 158 ? 17.399 40.917 27.344 1.00 8.93 158 TYR D C 1
ATOM 6667 O O . TYR D 1 158 ? 18.275 40.350 26.697 1.00 8.34 158 TYR D O 1
ATOM 6676 N N . GLY D 1 159 ? 17.683 41.693 28.415 1.00 9.56 159 GLY D N 1
ATOM 6677 C CA . GLY D 1 159 ? 19.048 42.011 28.780 1.00 9.32 159 GLY D CA 1
ATOM 6678 C C . GLY D 1 159 ? 19.765 40.788 29.235 1.00 9.53 159 GLY D C 1
ATOM 6679 O O . GLY D 1 159 ? 20.935 40.540 28.864 1.00 9.83 159 GLY D O 1
ATOM 6680 N N . ALA D 1 160 ? 19.136 39.937 30.057 1.00 9.49 160 ALA D N 1
ATOM 6681 C CA . ALA D 1 160 ? 19.729 38.669 30.369 1.00 10.37 160 ALA D CA 1
ATOM 6682 C C . ALA D 1 160 ? 20.162 37.885 29.144 1.00 9.55 160 ALA D C 1
ATOM 6683 O O . ALA D 1 160 ? 21.275 37.396 29.061 1.00 9.24 160 ALA D O 1
ATOM 6685 N N . SER D 1 161 ? 19.304 37.818 28.176 1.00 8.77 161 SER D N 1
ATOM 6686 C CA . SER D 1 161 ? 19.564 37.107 26.937 1.00 9.52 161 SER D CA 1
ATOM 6687 C C . SER D 1 161 ? 20.690 37.771 26.173 1.00 9.91 161 SER D C 1
ATOM 6688 O O . SER D 1 161 ? 21.522 37.013 25.574 1.00 10.28 161 SER D O 1
ATOM 6691 N N . LYS D 1 162 ? 20.728 39.097 26.140 1.00 8.95 162 LYS D N 1
ATOM 6692 C CA . LYS D 1 162 ? 21.725 39.806 25.255 1.00 9.69 162 LYS D CA 1
ATOM 6693 C C . LYS D 1 162 ? 23.110 39.893 25.926 1.00 9.78 162 LYS D C 1
ATOM 6694 O O . LYS D 1 162 ? 24.114 39.845 25.264 1.00 10.25 162 LYS D O 1
ATOM 6700 N N . GLY D 1 163 ? 23.188 39.902 27.276 1.00 8.33 163 GLY D N 1
ATOM 6701 C CA . GLY D 1 163 ? 24.442 39.743 27.930 1.00 8.63 163 GLY D CA 1
ATOM 6702 C C . GLY D 1 163 ? 24.941 38.345 27.707 1.00 8.70 163 GLY D C 1
ATOM 6703 O O . GLY D 1 163 ? 26.124 38.118 27.485 1.00 10.86 163 GLY D O 1
ATOM 6704 N N . GLY D 1 164 ? 24.023 37.383 27.754 1.00 9.20 164 GLY D N 1
ATOM 6705 C CA . GLY D 1 164 ? 24.314 36.029 27.306 1.00 8.58 164 GLY D CA 1
ATOM 6706 C C . GLY D 1 164 ? 24.886 35.927 25.895 1.00 8.83 164 GLY D C 1
ATOM 6707 O O . GLY D 1 164 ? 25.830 35.122 25.669 1.00 10.87 164 GLY D O 1
ATOM 6708 N N . VAL D 1 165 ? 24.202 36.573 24.940 1.00 10.00 165 VAL D N 1
ATOM 6709 C CA . VAL D 1 165 ? 24.654 36.523 23.562 1.00 9.32 165 VAL D CA 1
ATOM 6710 C C . VAL D 1 165 ? 26.141 36.943 23.417 1.00 9.97 165 VAL D C 1
ATOM 6711 O O . VAL D 1 165 ? 26.872 36.397 22.617 1.00 10.62 165 VAL D O 1
ATOM 6715 N N . ALA D 1 166 ? 26.531 38.038 24.084 1.00 9.39 166 ALA D N 1
ATOM 6716 C CA . ALA D 1 166 ? 27.855 38.548 23.964 1.00 9.63 166 ALA D CA 1
ATOM 6717 C C . ALA D 1 166 ? 28.872 37.478 24.415 1.00 8.88 166 ALA D C 1
ATOM 6718 O O . ALA D 1 166 ? 29.855 37.202 23.715 1.00 10.29 166 ALA D O 1
ATOM 6720 N N . GLN D 1 167 ? 28.679 36.889 25.591 1.00 8.71 167 GLN D N 1
ATOM 6721 C CA . GLN D 1 167 ? 29.604 35.866 26.044 1.00 9.67 167 GLN D CA 1
ATOM 6722 C C . GLN D 1 167 ? 29.532 34.643 25.191 1.00 8.97 167 GLN D C 1
ATOM 6723 O O . GLN D 1 167 ? 30.544 34.007 24.932 1.00 9.73 167 GLN D O 1
ATOM 6729 N N . MET D 1 168 ? 28.341 34.273 24.754 1.00 8.56 168 MET D N 1
ATOM 6730 C CA . MET D 1 168 ? 28.152 33.139 23.904 1.00 9.67 168 MET D CA 1
ATOM 6731 C C . MET D 1 168 ? 28.963 33.335 22.621 1.00 8.98 168 MET D C 1
ATOM 6732 O O . MET D 1 168 ? 29.560 32.378 22.095 1.00 10.60 168 MET D O 1
ATOM 6737 N N . THR D 1 169 ? 29.049 34.558 22.139 1.00 8.83 169 THR D N 1
ATOM 6738 C CA . THR D 1 169 ? 29.745 34.880 20.858 1.00 8.64 169 THR D CA 1
ATOM 6739 C C . THR D 1 169 ? 31.265 34.658 21.115 1.00 8.84 169 THR D C 1
ATOM 6740 O O . THR D 1 169 ? 31.958 34.029 20.310 1.00 9.20 169 THR D O 1
ATOM 6744 N N . ARG D 1 170 ? 31.770 35.168 22.269 1.00 8.56 170 ARG D N 1
ATOM 6745 C CA . ARG D 1 170 ? 33.171 34.898 22.664 1.00 7.98 170 ARG D CA 1
ATOM 6746 C C . ARG D 1 170 ? 33.440 33.370 22.714 1.00 8.59 170 ARG D C 1
ATOM 6747 O O . ARG D 1 170 ? 34.487 32.879 22.286 1.00 8.42 170 ARG D O 1
ATOM 6755 N N . ALA D 1 171 ? 32.534 32.625 23.285 1.00 8.88 171 ALA D N 1
ATOM 6756 C CA . ALA D 1 171 ? 32.665 31.168 23.415 1.00 9.32 171 ALA D CA 1
ATOM 6757 C C . ALA D 1 171 ? 32.570 30.442 22.092 1.00 11.22 171 ALA D C 1
ATOM 6758 O O . ALA D 1 171 ? 33.292 29.436 21.830 1.00 10.27 171 ALA D O 1
ATOM 6760 N N . MET D 1 172 ? 31.749 30.945 21.198 1.00 10.26 172 MET D N 1
ATOM 6761 C CA . MET D 1 172 ? 31.659 30.361 19.831 1.00 10.76 172 MET D CA 1
ATOM 6762 C C . MET D 1 172 ? 33.021 30.536 19.153 1.00 11.19 172 MET D C 1
ATOM 6763 O O . MET D 1 172 ? 33.546 29.623 18.464 1.00 11.50 172 MET D O 1
ATOM 6768 N N . ALA D 1 173 ? 33.604 31.728 19.301 1.00 9.48 173 ALA D N 1
ATOM 6769 C CA . ALA D 1 173 ? 34.939 31.940 18.774 1.00 11.06 173 ALA D CA 1
ATOM 6770 C C . ALA D 1 173 ? 35.964 31.030 19.375 1.00 10.94 173 ALA D C 1
ATOM 6771 O O . ALA D 1 173 ? 36.783 30.434 18.714 1.00 11.29 173 ALA D O 1
ATOM 6773 N N . GLU D 1 174 ? 35.930 30.831 20.665 1.00 11.00 174 GLU D N 1
ATOM 6774 C CA . GLU D 1 174 ? 36.916 29.978 21.309 1.00 11.31 174 GLU D CA 1
ATOM 6775 C C . GLU D 1 174 ? 36.789 28.524 20.844 1.00 11.69 174 GLU D C 1
ATOM 6776 O O . GLU D 1 174 ? 37.813 27.841 20.662 1.00 12.03 174 GLU D O 1
ATOM 6782 N N . ALA D 1 175 ? 35.568 28.074 20.576 1.00 11.22 175 ALA D N 1
ATOM 6783 C CA . ALA D 1 175 ? 35.364 26.667 20.158 1.00 11.06 175 ALA D CA 1
ATOM 6784 C C . ALA D 1 175 ? 35.666 26.462 18.652 1.00 13.01 175 ALA D C 1
ATOM 6785 O O . ALA D 1 175 ? 36.242 25.418 18.295 1.00 13.00 175 ALA D O 1
ATOM 6787 N N . TRP D 1 176 ? 35.258 27.432 17.826 1.00 10.89 176 TRP D N 1
ATOM 6788 C CA . TRP D 1 176 ? 35.190 27.279 16.392 1.00 11.64 176 TRP D CA 1
ATOM 6789 C C . TRP D 1 176 ? 36.174 28.048 15.573 1.00 12.28 176 TRP D C 1
ATOM 6790 O O . TRP D 1 176 ? 36.431 27.664 14.416 1.00 12.22 176 TRP D O 1
ATOM 6801 N N . SER D 1 177 ? 36.706 29.176 16.077 1.00 11.91 177 SER D N 1
ATOM 6802 C CA . SER D 1 177 ? 37.620 29.921 15.300 1.00 11.95 177 SER D CA 1
ATOM 6803 C C . SER D 1 177 ? 38.970 29.196 14.965 1.00 11.30 177 SER D C 1
ATOM 6804 O O . SER D 1 177 ? 39.568 29.571 13.963 1.00 12.11 177 SER D O 1
ATOM 6807 N N . PRO D 1 178 ? 39.344 28.137 15.705 1.00 12.97 178 PRO D N 1
ATOM 6808 C CA . PRO D 1 178 ? 40.517 27.368 15.220 1.00 13.77 178 PRO D CA 1
ATOM 6809 C C . PRO D 1 178 ? 40.220 26.675 13.893 1.00 14.20 178 PRO D C 1
ATOM 6810 O O . PRO D 1 178 ? 41.175 26.253 13.265 1.00 19.16 178 PRO D O 1
ATOM 6814 N N . HIS D 1 179 ? 38.972 26.602 13.492 1.00 14.87 179 HIS D N 1
ATOM 6815 C CA . HIS D 1 179 ? 38.564 25.835 12.336 1.00 16.20 179 HIS D CA 1
ATOM 6816 C C . HIS D 1 179 ? 38.153 26.697 11.188 1.00 17.00 179 HIS D C 1
ATOM 6817 O O . HIS D 1 179 ? 37.557 26.252 10.181 1.00 18.49 179 HIS D O 1
ATOM 6824 N N . GLY D 1 180 ? 38.458 27.963 11.261 1.00 14.68 180 GLY D N 1
ATOM 6825 C CA . GLY D 1 180 ? 38.161 28.875 10.207 1.00 14.50 180 GLY D CA 1
ATOM 6826 C C . GLY D 1 180 ? 36.845 29.655 10.335 1.00 14.73 180 GLY D C 1
ATOM 6827 O O . GLY D 1 180 ? 36.510 30.414 9.481 1.00 13.46 180 GLY D O 1
ATOM 6828 N N . ILE D 1 181 ? 36.101 29.396 11.402 1.00 12.55 181 ILE D N 1
ATOM 6829 C CA . ILE D 1 181 ? 34.798 30.035 11.578 1.00 12.49 181 ILE D CA 1
ATOM 6830 C C . ILE D 1 181 ? 34.926 31.182 12.541 1.00 13.07 181 ILE D C 1
ATOM 6831 O O . ILE D 1 181 ? 35.222 30.907 13.735 1.00 13.51 181 ILE D O 1
ATOM 6836 N N . THR D 1 182 ? 34.636 32.421 12.140 1.00 11.43 182 THR D N 1
ATOM 6837 C CA . THR D 1 182 ? 34.619 33.500 13.097 1.00 10.84 182 THR D CA 1
ATOM 6838 C C . THR D 1 182 ? 33.205 33.710 13.588 1.00 10.17 182 THR D C 1
ATOM 6839 O O . THR D 1 182 ? 32.238 33.316 12.936 1.00 9.88 182 THR D O 1
ATOM 6843 N N . ALA D 1 183 ? 33.068 34.294 14.773 1.00 9.51 183 ALA D N 1
ATOM 6844 C CA . ALA D 1 183 ? 31.759 34.545 15.390 1.00 8.91 183 ALA D CA 1
ATOM 6845 C C . ALA D 1 183 ? 31.882 35.924 16.042 1.00 8.78 183 ALA D C 1
ATOM 6846 O O . ALA D 1 183 ? 32.726 36.096 16.907 1.00 9.47 183 ALA D O 1
ATOM 6848 N N . ASN D 1 184 ? 30.940 36.833 15.672 1.00 9.87 184 ASN D N 1
ATOM 6849 C CA . ASN D 1 184 ? 30.905 38.152 16.208 1.00 8.88 184 ASN D CA 1
ATOM 6850 C C . ASN D 1 184 ? 29.483 38.531 16.366 1.00 9.11 184 ASN D C 1
ATOM 6851 O O . ASN D 1 184 ? 28.580 37.821 15.905 1.00 10.20 184 ASN D O 1
ATOM 6856 N N . ALA D 1 185 ? 29.248 39.629 17.050 1.00 8.70 185 ALA D N 1
ATOM 6857 C CA . ALA D 1 185 ? 27.896 40.103 17.287 1.00 9.87 185 ALA D CA 1
ATOM 6858 C C . ALA D 1 185 ? 27.776 41.536 16.813 1.00 12.56 185 ALA D C 1
ATOM 6859 O O . ALA D 1 185 ? 28.546 42.357 17.199 1.00 15.00 185 ALA D O 1
ATOM 6861 N N . LEU D 1 186 ? 26.774 41.844 16.001 1.00 11.86 186 LEU D N 1
ATOM 6862 C CA . LEU D 1 186 ? 26.454 43.220 15.707 1.00 12.89 186 LEU D CA 1
ATOM 6863 C C . LEU D 1 186 ? 25.569 43.673 16.800 1.00 13.10 186 LEU D C 1
ATOM 6864 O O . LEU D 1 186 ? 24.594 42.979 17.118 1.00 16.24 186 LEU D O 1
ATOM 6869 N N . GLY D 1 187 ? 25.827 44.880 17.281 1.00 11.27 187 GLY D N 1
ATOM 6870 C CA . GLY D 1 187 ? 25.061 45.573 18.255 1.00 11.89 187 GLY D CA 1
ATOM 6871 C C . GLY D 1 187 ? 24.386 46.805 17.786 1.00 12.62 187 GLY D C 1
ATOM 6872 O O . GLY D 1 187 ? 24.882 47.908 17.952 1.00 12.40 187 GLY D O 1
ATOM 6873 N N . PRO D 1 188 ? 23.208 46.633 17.191 1.00 13.88 188 PRO D N 1
ATOM 6874 C CA . PRO D 1 188 ? 22.488 47.805 16.750 1.00 13.87 188 PRO D CA 1
ATOM 6875 C C . PRO D 1 188 ? 22.025 48.649 17.919 1.00 13.51 188 PRO D C 1
ATOM 6876 O O . PRO D 1 188 ? 21.744 48.115 19.005 1.00 13.29 188 PRO D O 1
ATOM 6880 N N . GLY D 1 189 ? 21.994 49.936 17.736 1.00 12.87 189 GLY D N 1
ATOM 6881 C CA . GLY D 1 189 ? 21.380 50.892 18.653 1.00 11.71 189 GLY D CA 1
ATOM 6882 C C . GLY D 1 189 ? 19.898 50.860 18.425 1.00 15.72 189 GLY D C 1
ATOM 6883 O O . GLY D 1 189 ? 19.327 49.811 18.176 1.00 20.95 189 GLY D O 1
ATOM 6884 N N . PHE D 1 190 ? 19.282 52.037 18.370 1.00 13.50 190 PHE D N 1
ATOM 6885 C CA . PHE D 1 190 ? 17.813 52.087 18.107 1.00 14.40 190 PHE D CA 1
ATOM 6886 C C . PHE D 1 190 ? 17.511 52.342 16.671 1.00 15.22 190 PHE D C 1
ATOM 6887 O O . PHE D 1 190 ? 17.829 53.393 16.157 1.00 15.63 190 PHE D O 1
ATOM 6895 N N . PHE D 1 191 ? 16.913 51.333 16.049 1.00 16.41 191 PHE D N 1
ATOM 6896 C CA . PHE D 1 191 ? 16.522 51.353 14.630 1.00 20.01 191 PHE D CA 1
ATOM 6897 C C . PHE D 1 191 ? 14.994 51.054 14.698 1.00 23.54 191 PHE D C 1
ATOM 6898 O O . PHE D 1 191 ? 14.506 50.285 15.541 1.00 23.48 191 PHE D O 1
ATOM 6906 N N . ARG D 1 192 ? 14.274 51.624 13.739 1.00 34.72 192 ARG D N 1
ATOM 6907 C CA . ARG D 1 192 ? 12.836 51.401 13.602 1.00 37.03 192 ARG D CA 1
ATOM 6908 C C . ARG D 1 192 ? 12.414 49.989 13.210 1.00 34.06 192 ARG D C 1
ATOM 6909 O O . ARG D 1 192 ? 12.479 49.640 12.043 1.00 28.28 192 ARG D O 1
ATOM 6917 N N . THR D 1 193 ? 12.032 49.184 14.205 1.00 28.58 193 THR D N 1
ATOM 6918 C CA . THR D 1 193 ? 11.620 47.795 13.955 1.00 36.33 193 THR D CA 1
ATOM 6919 C C . THR D 1 193 ? 10.455 47.359 14.841 1.00 36.33 193 THR D C 1
ATOM 6920 O O . THR D 1 193 ? 10.000 48.085 15.720 1.00 37.12 193 THR D O 1
ATOM 6924 N N . GLU D 1 194 ? 10.035 46.110 14.653 1.00 44.26 194 GLU D N 1
ATOM 6925 C CA . GLU D 1 194 ? 9.027 45.506 15.520 1.00 44.99 194 GLU D CA 1
ATOM 6926 C C . GLU D 1 194 ? 9.369 45.629 17.028 1.00 38.33 194 GLU D C 1
ATOM 6927 O O . GLU D 1 194 ? 8.526 46.029 17.809 1.00 44.06 194 GLU D O 1
ATOM 6933 N N . LEU D 1 195 ? 10.620 45.388 17.400 1.00 39.89 195 LEU D N 1
ATOM 6934 C CA . LEU D 1 195 ? 11.030 45.260 18.807 1.00 39.59 195 LEU D CA 1
ATOM 6935 C C . LEU D 1 195 ? 11.024 46.600 19.567 1.00 35.95 195 LEU D C 1
ATOM 6936 O O . LEU D 1 195 ? 11.052 46.621 20.818 1.00 37.05 195 LEU D O 1
ATOM 6941 N N . THR D 1 196 ? 11.059 47.681 18.790 1.00 31.86 196 THR D N 1
ATOM 6942 C CA . THR D 1 196 ? 11.325 49.035 19.288 1.00 31.76 196 THR D CA 1
ATOM 6943 C C . THR D 1 196 ? 10.102 49.953 19.141 1.00 35.14 196 THR D C 1
ATOM 6944 O O . THR D 1 196 ? 10.173 51.154 19.453 1.00 34.42 196 THR D O 1
ATOM 6948 N N . ALA D 1 197 ? 8.953 49.374 18.747 1.00 38.61 197 ALA D N 1
ATOM 6949 C CA . ALA D 1 197 ? 7.688 50.119 18.670 1.00 37.98 197 ALA D CA 1
ATOM 6950 C C . ALA D 1 197 ? 7.443 51.141 19.806 1.00 39.43 197 ALA D C 1
ATOM 6951 O O . ALA D 1 197 ? 7.160 52.272 19.523 1.00 34.97 197 ALA D O 1
ATOM 6953 N N . PRO D 1 198 ? 7.542 50.760 21.095 1.00 34.18 198 PRO D N 1
ATOM 6954 C CA . PRO D 1 198 ? 7.391 51.844 22.109 1.00 34.11 198 PRO D CA 1
ATOM 6955 C C . PRO D 1 198 ? 8.448 52.961 22.101 1.00 33.04 198 PRO D C 1
ATOM 6956 O O . PRO D 1 198 ? 8.119 54.153 22.320 1.00 33.36 198 PRO D O 1
ATOM 6960 N N . VAL D 1 199 ? 9.688 52.616 21.779 1.00 33.53 199 VAL D N 1
ATOM 6961 C CA . VAL D 1 199 ? 10.757 53.620 21.760 1.00 35.72 199 VAL D CA 1
ATOM 6962 C C . VAL D 1 199 ? 10.406 54.682 20.689 1.00 30.61 199 VAL D C 1
ATOM 6963 O O . VAL D 1 199 ? 10.612 55.878 20.884 1.00 32.57 199 VAL D O 1
ATOM 6967 N N . PHE D 1 200 ? 9.816 54.243 19.587 1.00 24.25 200 PHE D N 1
ATOM 6968 C CA . PHE D 1 200 ? 9.588 55.147 18.455 1.00 24.75 200 PHE D CA 1
ATOM 6969 C C . PHE D 1 200 ? 8.226 55.808 18.428 1.00 27.99 200 PHE D C 1
ATOM 6970 O O . PHE D 1 200 ? 8.054 56.949 17.897 1.00 25.18 200 PHE D O 1
ATOM 6978 N N . ALA D 1 201 ? 7.270 55.091 18.972 1.00 25.52 201 ALA D N 1
ATOM 6979 C CA . ALA D 1 201 ? 5.893 55.542 18.909 1.00 26.01 201 ALA D CA 1
ATOM 6980 C C . ALA D 1 201 ? 5.702 56.840 19.692 1.00 24.14 201 ALA D C 1
ATOM 6981 O O . ALA D 1 201 ? 4.975 57.714 19.251 1.00 24.34 201 ALA D O 1
ATOM 6983 N N . ASP D 1 202 ? 6.384 56.974 20.824 1.00 22.30 202 ASP D N 1
ATOM 6984 C CA . ASP D 1 202 ? 6.412 58.235 21.574 1.00 19.23 202 ASP D CA 1
ATOM 6985 C C . ASP D 1 202 ? 7.559 59.140 21.015 1.00 18.71 202 ASP D C 1
ATOM 6986 O O . ASP D 1 202 ? 8.731 58.871 21.230 1.00 16.03 202 ASP D O 1
ATOM 6991 N N . PRO D 1 203 ? 7.250 60.202 20.254 1.00 20.78 203 PRO D N 1
ATOM 6992 C CA . PRO D 1 203 ? 8.310 60.966 19.635 1.00 21.10 203 PRO D CA 1
ATOM 6993 C C . PRO D 1 203 ? 9.315 61.589 20.604 1.00 20.40 203 PRO D C 1
ATOM 6994 O O . PRO D 1 203 ? 10.464 61.852 20.216 1.00 20.72 203 PRO D O 1
ATOM 6998 N N . GLU D 1 204 ? 8.864 61.897 21.805 1.00 16.01 204 GLU D N 1
ATOM 6999 C CA . GLU D 1 204 ? 9.760 62.549 22.764 1.00 17.10 204 GLU D CA 1
ATOM 7000 C C . GLU D 1 204 ? 10.828 61.498 23.175 1.00 17.65 204 GLU D C 1
ATOM 7001 O O . GLU D 1 204 ? 12.012 61.805 23.427 1.00 15.92 204 GLU D O 1
ATOM 7007 N N . ARG D 1 205 ? 10.376 60.244 23.289 1.00 15.50 205 ARG D N 1
ATOM 7008 C CA . ARG D 1 205 ? 11.247 59.173 23.596 1.00 17.38 205 ARG D CA 1
ATOM 7009 C C . ARG D 1 205 ? 12.236 58.933 22.500 1.00 15.62 205 ARG D C 1
ATOM 7010 O O . ARG D 1 205 ? 13.490 58.777 22.787 1.00 16.75 205 ARG D O 1
ATOM 7018 N N . ALA D 1 206 ? 11.731 58.904 21.275 1.00 16.53 206 ALA D N 1
ATOM 7019 C CA . ALA D 1 206 ? 12.563 58.671 20.122 1.00 15.85 206 ALA D CA 1
ATOM 7020 C C . ALA D 1 206 ? 13.644 59.787 20.089 1.00 17.58 206 ALA D C 1
ATOM 7021 O O . ALA D 1 206 ? 14.864 59.538 19.847 1.00 14.58 206 ALA D O 1
ATOM 7023 N N . ALA D 1 207 ? 13.226 61.025 20.359 1.00 16.92 207 ALA D N 1
ATOM 7024 C CA . ALA D 1 207 ? 14.206 62.131 20.264 1.00 16.89 207 ALA D CA 1
ATOM 7025 C C . ALA D 1 207 ? 15.230 62.102 21.386 1.00 15.74 207 ALA D C 1
ATOM 7026 O O . ALA D 1 207 ? 16.418 62.416 21.201 1.00 15.27 207 ALA D O 1
ATOM 7028 N N . ARG D 1 208 ? 14.820 61.683 22.598 1.00 13.48 208 ARG D N 1
ATOM 7029 C CA . ARG D 1 208 ? 15.773 61.559 23.684 1.00 15.74 208 ARG D CA 1
ATOM 7030 C C . ARG D 1 208 ? 16.822 60.475 23.336 1.00 13.98 208 ARG D C 1
ATOM 7031 O O . ARG D 1 208 ? 18.025 60.634 23.556 1.00 13.88 208 ARG D O 1
ATOM 7039 N N . ASN D 1 209 ? 16.360 59.377 22.733 1.00 12.27 209 ASN D N 1
ATOM 7040 C CA . ASN D 1 209 ? 17.285 58.336 22.336 1.00 13.36 209 ASN D CA 1
ATOM 7041 C C . ASN D 1 209 ? 18.177 58.770 21.189 1.00 12.38 209 ASN D C 1
ATOM 7042 O O . ASN D 1 209 ? 19.405 58.444 21.184 1.00 12.93 209 ASN D O 1
ATOM 7047 N N . ALA D 1 210 ? 17.663 59.554 20.249 1.00 12.24 210 ALA D N 1
ATOM 7048 C CA . ALA D 1 210 ? 18.551 60.124 19.186 1.00 12.47 210 ALA D CA 1
ATOM 7049 C C . ALA D 1 210 ? 19.594 61.018 19.799 1.00 13.49 210 ALA D C 1
ATOM 7050 O O . ALA D 1 210 ? 20.777 60.963 19.470 1.00 14.10 210 ALA D O 1
ATOM 7052 N N . ALA D 1 211 ? 19.210 61.829 20.793 1.00 12.21 211 ALA D N 1
ATOM 7053 C CA . ALA D 1 211 ? 20.168 62.798 21.433 1.00 12.68 211 ALA D CA 1
ATOM 7054 C C . ALA D 1 211 ? 21.231 62.111 22.279 1.00 11.16 211 ALA D C 1
ATOM 7055 O O . ALA D 1 211 ? 22.290 62.684 22.586 1.00 12.90 211 ALA D O 1
ATOM 7057 N N . GLN D 1 212 ? 20.942 60.867 22.754 1.00 11.94 212 GLN D N 1
ATOM 7058 C CA . GLN D 1 212 ? 21.892 60.099 23.466 1.00 12.73 212 GLN D CA 1
ATOM 7059 C C . GLN D 1 212 ? 23.006 59.560 22.589 1.00 12.36 212 GLN D C 1
ATOM 7060 O O . GLN D 1 212 ? 24.040 59.161 23.100 1.00 14.02 212 GLN D O 1
ATOM 7066 N N . THR D 1 213 ? 22.819 59.536 21.253 1.00 11.14 213 THR D N 1
ATOM 7067 C CA . THR D 1 213 ? 23.930 59.100 20.451 1.00 10.95 213 THR D CA 1
ATOM 7068 C C . THR D 1 213 ? 24.949 60.271 20.268 1.00 11.85 213 THR D C 1
ATOM 7069 O O . THR D 1 213 ? 24.691 61.421 20.642 1.00 10.91 213 THR D O 1
ATOM 7073 N N . CYS D 1 214 ? 26.157 59.994 19.750 1.00 12.44 214 CYS D N 1
ATOM 7074 C CA . CYS D 1 214 ? 27.114 61.075 19.404 1.00 11.45 214 CYS D CA 1
ATOM 7075 C C . CYS D 1 214 ? 26.674 61.775 18.116 1.00 13.68 214 CYS D C 1
ATOM 7076 O O . CYS D 1 214 ? 26.893 62.981 17.936 1.00 13.48 214 CYS D O 1
ATOM 7079 N N . ILE D 1 215 ? 26.102 61.041 17.187 1.00 11.73 215 ILE D N 1
ATOM 7080 C CA . ILE D 1 215 ? 25.792 61.670 15.892 1.00 12.98 215 ILE D CA 1
ATOM 7081 C C . ILE D 1 215 ? 24.526 62.531 16.048 1.00 13.48 215 ILE D C 1
ATOM 7082 O O . ILE D 1 215 ? 24.424 63.590 15.410 1.00 15.37 215 ILE D O 1
ATOM 7087 N N . GLY D 1 216 ? 23.584 62.103 16.914 1.00 12.92 216 GLY D N 1
ATOM 7088 C CA . GLY D 1 216 ? 22.368 62.807 17.061 1.00 11.48 216 GLY D CA 1
ATOM 7089 C C . GLY D 1 216 ? 21.160 62.303 16.320 1.00 12.20 216 GLY D C 1
ATOM 7090 O O . GLY D 1 216 ? 20.111 63.050 16.343 1.00 14.66 216 GLY D O 1
ATOM 7091 N N . ARG D 1 217 ? 21.169 61.055 15.846 1.00 13.72 217 ARG D N 1
ATOM 7092 C CA . ARG D 1 217 ? 20.049 60.490 15.146 1.00 13.36 217 ARG D CA 1
ATOM 7093 C C . ARG D 1 217 ? 19.925 59.036 15.533 1.00 15.74 217 ARG D C 1
ATOM 7094 O O . ARG D 1 217 ? 20.958 58.421 15.877 1.00 12.66 217 ARG D O 1
ATOM 7102 N N . ASN D 1 218 ? 18.713 58.489 15.434 1.00 11.96 218 ASN D N 1
ATOM 7103 C CA . ASN D 1 218 ? 18.501 57.036 15.420 1.00 12.93 218 ASN D CA 1
ATOM 7104 C C . ASN D 1 218 ? 18.967 56.333 14.161 1.00 13.19 218 ASN D C 1
ATOM 7105 O O . ASN D 1 218 ? 19.299 56.966 13.173 1.00 12.88 218 ASN D O 1
ATOM 7110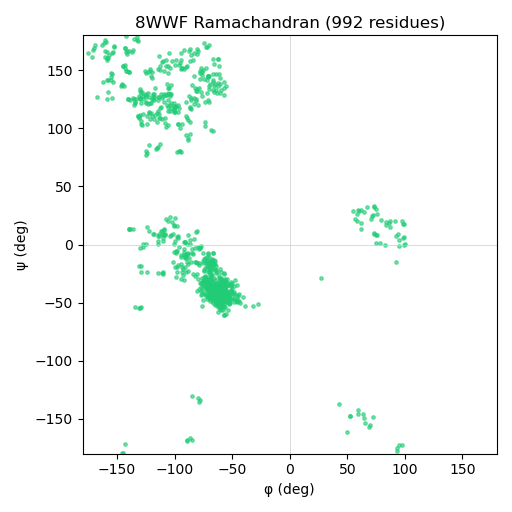 N N . GLY D 1 219 ? 18.947 55.018 14.205 1.00 12.18 219 GLY D N 1
ATOM 7111 C CA . GLY D 1 219 ? 19.402 54.276 13.077 1.00 14.71 219 GLY D CA 1
ATOM 7112 C C . GLY D 1 219 ? 18.407 54.193 11.946 1.00 15.22 219 GLY D C 1
ATOM 7113 O O . GLY D 1 219 ? 17.189 54.288 12.198 1.00 15.36 219 GLY D O 1
ATOM 7114 N N . GLU D 1 220 ? 18.945 54.113 10.736 1.00 16.91 220 GLU D N 1
ATOM 7115 C CA . GLU D 1 220 ? 18.219 53.846 9.483 1.00 18.27 220 GLU D CA 1
ATOM 7116 C C . GLU D 1 220 ? 18.643 52.522 8.969 1.00 17.32 220 GLU D C 1
ATOM 7117 O O . GLU D 1 220 ? 19.741 52.119 9.160 1.00 17.16 220 GLU D O 1
ATOM 7123 N N . PRO D 1 221 ? 17.761 51.825 8.260 1.00 20.40 221 PRO D N 1
ATOM 7124 C CA . PRO D 1 221 ? 18.086 50.507 7.805 1.00 22.07 221 PRO D CA 1
ATOM 7125 C C . PRO D 1 221 ? 19.436 50.305 7.099 1.00 18.13 221 PRO D C 1
ATOM 7126 O O . PRO D 1 221 ? 20.112 49.323 7.325 1.00 17.28 221 PRO D O 1
ATOM 7130 N N . GLU D 1 222 ? 19.798 51.220 6.222 1.00 19.04 222 GLU D N 1
ATOM 7131 C CA . GLU D 1 222 ? 21.010 51.110 5.435 1.00 20.66 222 GLU D CA 1
ATOM 7132 C C . GLU D 1 222 ? 22.272 51.188 6.321 1.00 18.61 222 GLU D C 1
ATOM 7133 O O . GLU D 1 222 ? 23.341 50.889 5.867 1.00 17.66 222 GLU D O 1
ATOM 7139 N N . ASP D 1 223 ? 22.150 51.676 7.574 1.00 16.51 223 ASP D N 1
ATOM 7140 C CA . ASP D 1 223 ? 23.309 51.828 8.458 1.00 16.01 223 ASP D CA 1
ATOM 7141 C C . ASP D 1 223 ? 23.879 50.442 8.870 1.00 14.93 223 ASP D C 1
ATOM 7142 O O . ASP D 1 223 ? 25.009 50.344 9.345 1.00 16.09 223 ASP D O 1
ATOM 7147 N N . LEU D 1 224 ? 23.089 49.419 8.700 1.00 14.14 224 LEU D N 1
ATOM 7148 C CA . LEU D 1 224 ? 23.518 48.090 9.056 1.00 15.90 224 LEU D CA 1
ATOM 7149 C C . LEU D 1 224 ? 24.207 47.368 7.933 1.00 14.84 224 LEU D C 1
ATOM 7150 O O . LEU D 1 224 ? 24.937 46.389 8.167 1.00 14.27 224 LEU D O 1
ATOM 7155 N N . ASP D 1 225 ? 24.077 47.872 6.697 1.00 13.58 225 ASP D N 1
ATOM 7156 C CA . ASP D 1 225 ? 24.682 47.185 5.588 1.00 13.82 225 ASP D CA 1
ATOM 7157 C C . ASP D 1 225 ? 26.200 46.950 5.610 1.00 12.19 225 ASP D C 1
ATOM 7158 O O . ASP D 1 225 ? 26.682 45.814 5.436 1.00 13.19 225 ASP D O 1
ATOM 7163 N N . GLY D 1 226 ? 26.968 48.003 5.826 1.00 11.79 226 GLY D N 1
ATOM 7164 C CA . GLY D 1 226 ? 28.397 47.976 5.883 1.00 11.75 226 GLY D CA 1
ATOM 7165 C C . GLY D 1 226 ? 28.911 47.059 6.979 1.00 13.23 226 GLY D C 1
ATOM 7166 O O . GLY D 1 226 ? 29.730 46.152 6.734 1.00 12.34 226 GLY D O 1
ATOM 7167 N N . PRO D 1 227 ? 28.467 47.331 8.206 1.00 12.07 227 PRO D N 1
ATOM 7168 C CA . PRO D 1 227 ? 28.892 46.433 9.289 1.00 11.42 227 PRO D CA 1
ATOM 7169 C C . PRO D 1 227 ? 28.563 44.953 9.077 1.00 10.93 227 PRO D C 1
ATOM 7170 O O . PRO D 1 227 ? 29.419 44.129 9.368 1.00 11.73 227 PRO D O 1
ATOM 7174 N N . LEU D 1 228 ? 27.425 44.639 8.500 1.00 11.48 228 LEU D N 1
ATOM 7175 C CA . LEU D 1 228 ? 27.041 43.280 8.218 1.00 11.52 228 LEU D CA 1
ATOM 7176 C C . LEU D 1 228 ? 27.969 42.653 7.219 1.00 11.90 228 LEU D C 1
ATOM 7177 O O . LEU D 1 228 ? 28.525 41.569 7.445 1.00 11.16 228 LEU D O 1
ATOM 7182 N N . LEU D 1 229 ? 28.206 43.369 6.113 1.00 11.89 229 LEU D N 1
ATOM 7183 C CA . LEU D 1 229 ? 29.011 42.753 5.077 1.00 12.28 229 LEU D CA 1
ATOM 7184 C C . LEU D 1 229 ? 30.412 42.579 5.525 1.00 10.92 229 LEU D C 1
ATOM 7185 O O . LEU D 1 229 ? 31.068 41.562 5.196 1.00 13.54 229 LEU D O 1
ATOM 7190 N N . PHE D 1 230 ? 30.915 43.541 6.280 1.00 11.92 230 PHE D N 1
ATOM 7191 C CA . PHE D 1 230 ? 32.264 43.387 6.922 1.00 10.69 230 PHE D CA 1
ATOM 7192 C C . PHE D 1 230 ? 32.399 42.083 7.735 1.00 12.01 230 PHE D C 1
ATOM 7193 O O . PHE D 1 230 ? 33.354 41.341 7.586 1.00 11.11 230 PHE D O 1
ATOM 7201 N N . LEU D 1 231 ? 31.441 41.828 8.609 1.00 11.28 231 LEU D N 1
ATOM 7202 C CA . LEU D 1 231 ? 31.356 40.622 9.458 1.00 10.94 231 LEU D CA 1
ATOM 7203 C C . LEU D 1 231 ? 31.015 39.339 8.756 1.00 11.57 231 LEU D C 1
ATOM 7204 O O . LEU D 1 231 ? 31.185 38.271 9.330 1.00 13.69 231 LEU D O 1
ATOM 7209 N N . CYS D 1 232 ? 30.661 39.435 7.485 1.00 12.27 232 CYS D N 1
ATOM 7210 C CA . CYS D 1 232 ? 30.327 38.275 6.674 1.00 11.80 232 CYS D CA 1
ATOM 7211 C C . CYS D 1 232 ? 31.290 37.970 5.598 1.00 12.29 232 CYS D C 1
ATOM 7212 O O . CYS D 1 232 ? 30.986 37.074 4.755 1.00 13.89 232 CYS D O 1
ATOM 7215 N N . SER D 1 233 ? 32.453 38.599 5.600 1.00 10.92 233 SER D N 1
ATOM 7216 C CA . SER D 1 233 ? 33.430 38.494 4.511 1.00 11.94 233 SER D CA 1
ATOM 7217 C C . SER D 1 233 ? 34.844 38.296 4.915 1.00 13.11 233 SER D C 1
ATOM 7218 O O . SER D 1 233 ? 35.207 38.330 6.110 1.00 13.30 233 SER D O 1
ATOM 7221 N N . GLN D 1 234 ? 35.701 38.136 3.925 1.00 13.41 234 GLN D N 1
ATOM 7222 C CA . GLN D 1 234 ? 37.113 37.981 4.142 1.00 12.55 234 GLN D CA 1
ATOM 7223 C C . GLN D 1 234 ? 37.764 39.088 4.906 1.00 11.96 234 GLN D C 1
ATOM 7224 O O . GLN D 1 234 ? 38.765 38.852 5.588 1.00 13.88 234 GLN D O 1
ATOM 7230 N N . ALA D 1 235 ? 37.200 40.301 4.771 1.00 11.50 235 ALA D N 1
ATOM 7231 C CA . ALA D 1 235 ? 37.659 41.522 5.414 1.00 12.60 235 ALA D CA 1
ATOM 7232 C C . ALA D 1 235 ? 37.841 41.352 6.931 1.00 12.06 235 ALA D C 1
ATOM 7233 O O . ALA D 1 235 ? 38.714 41.975 7.455 1.00 11.95 235 ALA D O 1
ATOM 7235 N N . SER D 1 236 ? 37.028 40.500 7.582 1.00 11.96 236 SER D N 1
ATOM 7236 C CA . SER D 1 236 ? 37.030 40.370 9.019 1.00 11.25 236 SER D CA 1
ATOM 7237 C C . SER D 1 236 ? 37.696 39.076 9.465 1.00 11.33 236 SER D C 1
ATOM 7238 O O . SER D 1 236 ? 37.438 38.572 10.544 1.00 11.08 236 SER D O 1
ATOM 7241 N N . ALA D 1 237 ? 38.525 38.448 8.616 1.00 12.01 237 ALA D N 1
ATOM 7242 C CA . ALA D 1 237 ? 39.138 37.162 8.992 1.00 12.34 237 ALA D CA 1
ATOM 7243 C C . ALA D 1 237 ? 39.839 37.120 10.356 1.00 13.22 237 ALA D C 1
ATOM 7244 O O . ALA D 1 237 ? 39.829 36.091 11.000 1.00 15.84 237 ALA D O 1
ATOM 7246 N N . TYR D 1 238 ? 40.483 38.204 10.751 1.00 12.27 238 TYR D N 1
ATOM 7247 C CA . TYR D 1 238 ? 41.158 38.288 12.031 1.00 11.70 238 TYR D CA 1
ATOM 7248 C C . TYR D 1 238 ? 40.346 38.977 13.138 1.00 12.16 238 TYR D C 1
ATOM 7249 O O . TYR D 1 238 ? 40.931 39.310 14.159 1.00 13.74 238 TYR D O 1
ATOM 7258 N N . VAL D 1 239 ? 39.075 39.109 12.929 1.00 9.81 239 VAL D N 1
ATOM 7259 C CA . VAL D 1 239 ? 38.094 39.723 13.908 1.00 10.39 239 VAL D CA 1
ATOM 7260 C C . VAL D 1 239 ? 37.187 38.576 14.330 1.00 10.42 239 VAL D C 1
ATOM 7261 O O . VAL D 1 239 ? 36.473 38.016 13.551 1.00 11.08 239 VAL D O 1
ATOM 7265 N N . THR D 1 240 ? 37.302 38.177 15.601 1.00 10.28 240 THR D N 1
ATOM 7266 C CA . THR D 1 240 ? 36.467 37.089 16.121 1.00 10.17 240 THR D CA 1
ATOM 7267 C C . THR D 1 240 ? 36.301 37.246 17.606 1.00 9.38 240 THR D C 1
ATOM 7268 O O . THR D 1 240 ? 37.162 37.789 18.287 1.00 10.09 240 THR D O 1
ATOM 7272 N N . GLY D 1 241 ? 35.112 36.978 18.033 1.00 9.63 241 GLY D N 1
ATOM 7273 C CA . GLY D 1 241 ? 34.725 37.045 19.422 1.00 10.24 241 GLY D CA 1
ATOM 7274 C C . GLY D 1 241 ? 34.363 38.452 19.862 1.00 10.66 241 GLY D C 1
ATOM 7275 O O . GLY D 1 241 ? 34.451 38.782 21.021 1.00 11.83 241 GLY D O 1
ATOM 7276 N N . GLN D 1 242 ? 34.059 39.324 18.921 1.00 9.86 242 GLN D N 1
ATOM 7277 C CA . GLN D 1 242 ? 33.859 40.752 19.194 1.00 9.28 242 GLN D CA 1
ATOM 7278 C C . GLN D 1 242 ? 32.355 41.137 19.090 1.00 9.07 242 GLN D C 1
ATOM 7279 O O . GLN D 1 242 ? 31.583 40.492 18.396 1.00 9.99 242 GLN D O 1
ATOM 7285 N N . VAL D 1 243 ? 32.000 42.205 19.836 1.00 10.17 243 VAL D N 1
ATOM 7286 C CA . VAL D 1 243 ? 30.697 42.896 19.702 1.00 10.57 243 VAL D CA 1
ATOM 7287 C C . VAL D 1 243 ? 31.001 44.228 18.992 1.00 11.31 243 VAL D C 1
ATOM 7288 O O . VAL D 1 243 ? 31.859 44.992 19.435 1.00 12.32 243 VAL D O 1
ATOM 7292 N N . LEU D 1 244 ? 30.405 44.421 17.844 1.00 9.48 244 LEU D N 1
ATOM 7293 C CA . LEU D 1 244 ? 30.558 45.643 17.033 1.00 10.49 244 LEU D CA 1
ATOM 7294 C C . LEU D 1 244 ? 29.294 46.475 17.152 1.00 10.27 244 LEU D C 1
ATOM 7295 O O . LEU D 1 244 ? 28.268 46.086 16.606 1.00 10.57 244 LEU D O 1
ATOM 7300 N N . MET D 1 245 ? 29.336 47.553 17.958 1.00 10.39 245 MET D N 1
ATOM 7301 C CA . MET D 1 245 ? 28.173 48.384 18.164 1.00 11.27 245 MET D CA 1
ATOM 7302 C C . MET D 1 245 ? 27.938 49.312 16.954 1.00 10.33 245 MET D C 1
ATOM 7303 O O . MET D 1 245 ? 28.897 49.974 16.479 1.00 11.85 245 MET D O 1
ATOM 7308 N N . VAL D 1 246 ? 26.706 49.356 16.462 1.00 10.17 246 VAL D N 1
ATOM 7309 C CA . VAL D 1 246 ? 26.322 50.196 15.291 1.00 10.78 246 VAL D CA 1
ATOM 7310 C C . VAL D 1 246 ? 25.183 51.004 15.885 1.00 9.49 246 VAL D C 1
ATOM 7311 O O . VAL D 1 246 ? 23.989 50.690 15.715 1.00 10.31 246 VAL D O 1
ATOM 7315 N N . ASP D 1 247 ? 25.583 52.035 16.608 1.00 10.52 247 ASP D N 1
ATOM 7316 C CA . ASP D 1 247 ? 24.716 52.793 17.523 1.00 11.69 247 ASP D CA 1
ATOM 7317 C C . ASP D 1 247 ? 24.925 54.294 17.481 1.00 10.46 247 ASP D C 1
ATOM 7318 O O . ASP D 1 247 ? 24.465 54.992 18.363 1.00 11.24 247 ASP D O 1
ATOM 7323 N N . GLY D 1 248 ? 25.627 54.830 16.479 1.00 11.22 248 GLY D N 1
ATOM 7324 C CA . GLY D 1 248 ? 25.838 56.254 16.414 1.00 11.31 248 GLY D CA 1
ATOM 7325 C C . GLY D 1 248 ? 26.609 56.861 17.583 1.00 10.33 248 GLY D C 1
ATOM 7326 O O . GLY D 1 248 ? 26.618 58.060 17.772 1.00 10.93 248 GLY D O 1
ATOM 7327 N N . GLY D 1 249 ? 27.242 55.988 18.378 1.00 11.62 249 GLY D N 1
ATOM 7328 C CA . GLY D 1 249 ? 27.979 56.379 19.553 1.00 11.41 249 GLY D CA 1
ATOM 7329 C C . GLY D 1 249 ? 27.130 56.472 20.800 1.00 12.17 249 GLY D C 1
ATOM 7330 O O . GLY D 1 249 ? 27.552 57.095 21.751 1.00 11.84 249 GLY D O 1
ATOM 7331 N N . TYR D 1 250 ? 25.965 55.833 20.829 1.00 10.78 250 TYR D N 1
ATOM 7332 C CA . TYR D 1 250 ? 25.178 55.709 22.062 1.00 11.79 250 TYR D CA 1
ATOM 7333 C C . TYR D 1 250 ? 26.043 55.253 23.194 1.00 12.29 250 TYR D C 1
ATOM 7334 O O . TYR D 1 250 ? 25.964 55.778 24.301 1.00 12.22 250 TYR D O 1
ATOM 7343 N N . THR D 1 251 ? 26.806 54.192 22.969 1.00 11.90 251 THR D N 1
ATOM 7344 C CA . THR D 1 251 ? 27.633 53.565 24.044 1.00 12.09 251 THR D CA 1
ATOM 7345 C C . THR D 1 251 ? 28.919 54.356 24.369 1.00 12.89 251 THR D C 1
ATOM 7346 O O . THR D 1 251 ? 29.703 53.946 25.206 1.00 14.08 251 THR D O 1
ATOM 7350 N N . ALA D 1 252 ? 29.180 55.466 23.681 1.00 11.50 252 ALA D N 1
ATOM 7351 C CA . ALA D 1 252 ? 30.352 56.317 23.997 1.00 11.19 252 ALA D CA 1
ATOM 7352 C C . ALA D 1 252 ? 29.997 57.406 24.999 1.00 11.73 252 ALA D C 1
ATOM 7353 O O . ALA D 1 252 ? 30.897 58.135 25.429 1.00 11.97 252 ALA D O 1
ATOM 7355 N N . LYS D 1 253 ? 28.683 57.580 25.278 1.00 13.04 253 LYS D N 1
ATOM 7356 C CA . LYS D 1 253 ? 28.121 58.643 26.107 1.00 12.69 253 LYS D CA 1
ATOM 7357 C C . LYS D 1 253 ? 27.348 58.105 27.389 1.00 15.07 253 LYS D C 1
ATOM 7358 O O . LYS D 1 253 ? 27.158 56.863 27.401 1.00 13.14 253 LYS D O 1
#